Protein 4BXL (pdb70)

InterPro domains:
  IPR001058 Synuclein [PF01387] (1-130)
  IPR001058 Synuclein [PR01211] (2-14)
  IPR001058 Synuclein [PR01211] (14-28)
  IPR001058 Synuclein [PR01211] (29-48)
  IPR001058 Synuclein [PR01211] (49-72)
  IPR001058 Synuclein [PR01211] (84-99)
  IPR001058 Synuclein [PTHR13820] (1-130)
  IPR002460 Alpha-synuclein [PR01212] (71-80)
  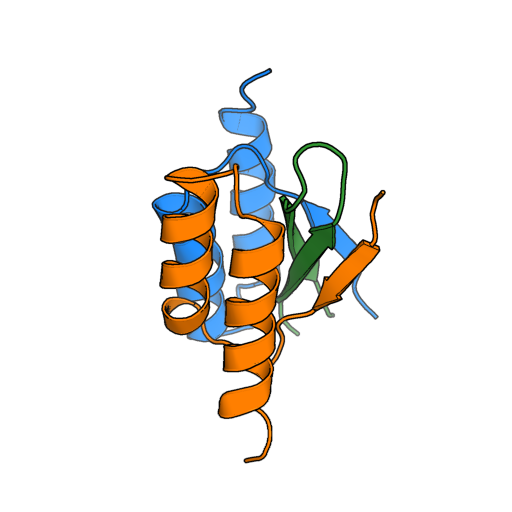IPR002460 Alpha-synuclein [PR01212] (92-102)
  IPR002460 Alpha-synuclein [PR01212] (103-117)
  IPR002460 Alpha-synuclein [PR01212] (118-133)

CATH classification: 1.20.5.420

B-factor: mean 0.59, std 0.69, range [0.05, 4.98]

Sequence (114 aa):
DGEIFYLPNLNPDQLCAFFHSVHDDPSQSANLLAEAKKLNDAQAPKDGEIFYLPNLNPDQLCAFFHSVHDDPSQSANLLAEAKKLNDAQAPKEGVLYVGSKTKEGVVHGVATVADGEIFYLPNLNPDQLCAFFHSVHDDPSQSANLLAEAKKLNDAQAPKDGEIFYLPNLNPDQLCAFFHSVHDDPSQSANLLAEAKKLNDAQAPKEGVLYVGSKTKEGVVHGVATVADGEIFYLPNLNPDQLCAFFHSVHDDPSQSANLLAEAKKLNDAQAPKDGEIFYLPNLNPDQLCAFFHSVHDDPSQSANLLAEAKKLNDAQAPKEGVLYVGSKTKEGVVHGVATVADGEIFYLPNLNPDQLCAFFHSVHDDPSQSANLLAEAKKLNDAQAPKDGEIFYLPNLNPDQLCAFFHSVHDDPSQSANLLAEAKKLNDAQAPKEGVLYVGSKTKEGVVHGVATVADGEIFYLPNLNPDQLCAFFHSVHDDPSQSANLLAEAKKLNDAQAPKDGEIFYLPNLNPDQLCAFFHSVHDDPSQSANLLAEAKKLNDAQAPKEGVLYVGSKTKEGVVHGVATVADGEIFYLPNLNPDQLCAFFHSVHDDPSQSANLLAEAKKLNDAQAPKDGEIFYLPNLNPDQLCAFFHSVHDDPSQSANLLAEAKKLNDAQAPKEGVLYVGSKTKEGVVHGVATVADGEIFYLPNLNPDQLCAFFHSVHDDPSQSANLLAEAKKLNDAQAPKDGEIFYLPNLNPDQLCAFFHSVHDDPSQSANLLAEAKKLNDAQAPKEGVLYVGSKTKEGVVHGVATVADGEIFYLPNLNPDQLCAFFHSVHDDPSQSANLLAEAKKLNDAQAPKDGEIFYLPNLNPDQLCAFFHSVHDDPSQSANLLAEAKKLNDAQAPKEGVLYVGSKTKEGVVHGVATVADGEIFYLPNLNPDQLCAFFHSVHDDPSQSANLLAEAKKLNDAQAPKDGEIFYLPNLNPDQLCAFFHSVHDDPSQSANLLAEAKKLNDAQAPKEGVLYVGSKTKEGVVHGVATVADGEIFYLPNLNPDQLCAFFHSVHDDPSQSANLLAEAKKLNDAQAPKDGEIFYLPNLNPDQLCAFFHSVHDDPSQSANLLAEAKKLNDAQAPKEGVLYVGSKTKEGVVHGVATVA

Nearest PDB structures (foldseek):
  4bxl-assembly1_B  TM=1.013E+00  e=5.419E-06  synthetic construct
  4bxl-assembly1_A  TM=8.902E-01  e=2.696E-05  synthetic construct
  5k5g-assembly1_B  TM=8.608E-01  e=3.066E-05  synthetic construct
  2otk-assembly1_E  TM=9.194E-01  e=3.995E-04  unclassified
  1edi-assembly1_A  TM=8.853E-01  e=1.199E-02  Staphylococcus aureus

Structure (mmCIF, N/CA/C/O backbone):
data_4BXL
#
_entry.id   4BXL
#
_cell.length_a   1.000
_cell.length_b   1.000
_cell.length_c   1.000
_cell.angle_alpha   90.00
_cell.angle_beta   90.00
_cell.angle_gamma   90.00
#
_symmetry.space_group_name_H-M   'P 1'
#
loop_
_entity.id
_entity.type
_entity.pdbx_description
1 polymer AS69
2 polymer 'ALPHA SYNUCLEIN'
#
loop_
_atom_site.group_PDB
_atom_site.id
_atom_site.type_symbol
_atom_site.label_atom_id
_atom_site.label_alt_id
_atom_site.label_comp_id
_atom_site.label_asym_id
_atom_site.label_entity_id
_atom_site.label_seq_id
_atom_site.pdbx_PDB_ins_code
_atom_site.Cartn_x
_atom_site.Cartn_y
_atom_site.Cartn_z
_atom_site.occupancy
_atom_site.B_iso_or_equiv
_atom_site.auth_seq_id
_atom_site.auth_comp_id
_atom_site.auth_asym_id
_atom_site.auth_atom_id
_atom_site.pdbx_PDB_model_num
ATOM 1 N N . ASP A 1 1 ? -9.072 -5.695 -14.628 1.00 2.62 13 ASP A N 1
ATOM 2 C CA . ASP A 1 1 ? -8.861 -6.335 -13.310 1.00 1.91 13 ASP A CA 1
ATOM 3 C C . ASP A 1 1 ? -8.310 -5.319 -12.317 1.00 1.47 13 ASP A C 1
ATOM 4 O O . ASP A 1 1 ? -7.097 -5.236 -12.100 1.00 2.03 13 ASP A O 1
ATOM 15 N N . GLY A 1 2 ? -9.210 -4.544 -11.720 1.00 0.76 14 GLY A N 1
ATOM 16 C CA . GLY A 1 2 ? -8.834 -3.501 -10.807 1.00 0.80 14 GLY A CA 1
ATOM 17 C C . GLY A 1 2 ? -8.071 -2.356 -11.407 1.00 0.66 14 GLY A C 1
ATOM 18 O O . GLY A 1 2 ? -7.369 -2.475 -12.414 1.00 0.96 14 GLY A O 1
ATOM 22 N N . GLU A 1 3 ? -8.263 -1.239 -10.768 1.00 0.31 15 GLU A N 1
ATOM 23 C CA . GLU A 1 3 ? -7.536 -0.033 -11.019 1.00 0.18 15 GLU A CA 1
ATOM 24 C C . GLU A 1 3 ? -6.809 0.392 -9.776 1.00 0.13 15 GLU A C 1
ATOM 25 O O . GLU A 1 3 ? -6.969 -0.189 -8.715 1.00 0.17 15 GLU A O 1
ATOM 37 N N . ILE A 1 4 ? -6.054 1.438 -9.920 1.00 0.12 16 ILE A N 1
ATOM 38 C CA . ILE A 1 4 ? -5.224 1.933 -8.839 1.00 0.11 16 ILE A CA 1
ATOM 39 C C . ILE A 1 4 ? -5.700 3.279 -8.320 1.00 0.10 16 ILE A C 1
ATOM 40 O O . ILE A 1 4 ? -6.161 4.139 -9.076 1.00 0.14 16 ILE A O 1
ATOM 56 N N . PHE A 1 5 ? -5.562 3.439 -7.018 1.00 0.09 17 PHE A N 1
ATOM 57 C CA . PHE A 1 5 ? -5.860 4.679 -6.332 1.00 0.09 17 PHE A CA 1
ATOM 58 C C . PHE A 1 5 ? -4.784 4.940 -5.288 1.00 0.07 17 PHE A C 1
ATOM 59 O O . PHE A 1 5 ? -4.692 4.220 -4.306 1.00 0.07 17 PHE A O 1
ATOM 76 N N . TYR A 1 6 ? -3.945 5.936 -5.517 1.00 0.07 18 TYR A N 1
ATOM 77 C CA . TYR A 1 6 ? -2.849 6.221 -4.599 1.00 0.06 18 TYR A CA 1
ATOM 78 C C . TYR A 1 6 ? -3.301 7.117 -3.458 1.00 0.07 18 TYR A C 1
ATOM 79 O O . TYR A 1 6 ? -4.078 8.051 -3.661 1.00 0.09 18 TYR A O 1
ATOM 97 N N . LEU A 1 7 ? -2.809 6.834 -2.257 1.00 0.07 19 LEU A N 1
ATOM 98 C CA . LEU A 1 7 ? -3.114 7.649 -1.093 1.00 0.08 19 LEU A CA 1
ATOM 99 C C . LEU A 1 7 ? -1.816 8.131 -0.460 1.00 0.11 19 LEU A C 1
ATOM 100 O O . LEU A 1 7 ? -1.461 7.705 0.633 1.00 0.12 19 LEU A O 1
ATOM 116 N N . PRO A 1 8 ? -1.101 9.051 -1.116 1.00 0.13 20 PRO A N 1
ATOM 117 C CA . PRO A 1 8 ? 0.196 9.522 -0.628 1.00 0.16 20 PRO A CA 1
ATOM 118 C C . PRO A 1 8 ? 0.048 10.530 0.496 1.00 0.22 20 PRO A C 1
ATOM 119 O O . PRO A 1 8 ? 1.025 11.108 0.968 1.00 0.28 20 PRO A O 1
ATOM 130 N N . ASN A 1 9 ? -1.182 10.730 0.919 1.00 0.22 21 ASN A N 1
ATOM 131 C CA . ASN A 1 9 ? -1.490 11.759 1.891 1.00 0.27 21 ASN A CA 1
ATOM 132 C C . ASN A 1 9 ? -1.615 11.150 3.260 1.00 0.25 21 ASN A C 1
ATOM 133 O O . ASN A 1 9 ? -1.295 11.764 4.274 1.00 0.31 21 ASN A O 1
ATOM 144 N N . LEU A 1 10 ? -2.039 9.910 3.258 1.00 0.18 22 LEU A N 1
ATOM 145 C CA . LEU A 1 10 ? -2.399 9.213 4.473 1.00 0.17 22 LEU A CA 1
ATOM 146 C C . LEU A 1 10 ? -1.135 8.694 5.144 1.00 0.20 22 LEU A C 1
ATOM 147 O O . LEU A 1 10 ? -0.271 8.121 4.483 1.00 0.35 22 LEU A O 1
ATOM 163 N N . ASN A 1 11 ? -0.992 8.942 6.438 1.00 0.17 23 ASN A N 1
ATOM 164 C CA . ASN A 1 11 ? 0.202 8.515 7.155 1.00 0.20 23 ASN A CA 1
ATOM 165 C C . ASN A 1 11 ? 0.191 7.002 7.318 1.00 0.24 23 ASN A C 1
ATOM 166 O O . ASN A 1 11 ? -0.857 6.381 7.140 1.00 0.34 23 ASN A O 1
ATOM 177 N N . PRO A 1 12 ? 1.346 6.385 7.613 1.00 0.22 24 PRO A N 1
ATOM 178 C CA . PRO A 1 12 ? 1.460 4.929 7.770 1.00 0.23 24 PRO A CA 1
ATOM 179 C C . PRO A 1 12 ? 0.306 4.300 8.552 1.00 0.23 24 PRO A C 1
ATOM 180 O O . PRO A 1 12 ? -0.184 3.233 8.186 1.00 0.23 24 PRO A O 1
ATOM 191 N N . ASP A 1 13 ? -0.152 4.981 9.598 1.00 0.22 25 ASP A N 1
ATOM 192 C CA . ASP A 1 13 ? -1.195 4.432 10.457 1.00 0.23 25 ASP A CA 1
ATOM 193 C C . ASP A 1 13 ? -2.515 4.364 9.704 1.00 0.24 25 ASP A C 1
ATOM 194 O O . ASP A 1 13 ? -3.195 3.341 9.717 1.00 0.27 25 ASP A O 1
ATOM 203 N N . GLN A 1 14 ? -2.854 5.457 9.033 1.00 0.23 26 GLN A N 1
ATOM 204 C CA . GLN A 1 14 ? -4.047 5.523 8.194 1.00 0.25 26 GLN A CA 1
ATOM 205 C C . GLN A 1 14 ? -3.940 4.523 7.057 1.00 0.25 26 GLN A C 1
ATOM 206 O O . GLN A 1 14 ? -4.837 3.717 6.821 1.00 0.26 26 GLN A O 1
ATOM 220 N N . LEU A 1 15 ? -2.821 4.612 6.357 1.00 0.24 27 LEU A N 1
ATOM 221 C CA . LEU A 1 15 ? -2.540 3.776 5.198 1.00 0.25 27 LEU A CA 1
ATOM 222 C C . LEU A 1 15 ? -2.638 2.290 5.547 1.00 0.23 27 LEU A C 1
ATOM 223 O O . LEU A 1 15 ? -3.300 1.522 4.847 1.00 0.25 27 LEU A O 1
ATOM 239 N N . CYS A 1 16 ? -2.000 1.895 6.639 1.00 0.21 28 CYS A N 1
ATOM 240 C CA . CYS A 1 16 ? -2.049 0.510 7.096 1.00 0.22 28 CYS A CA 1
ATOM 241 C C . CYS A 1 16 ? -3.461 0.139 7.544 1.00 0.21 28 CYS A C 1
ATOM 242 O O . CYS A 1 16 ? -3.907 -0.997 7.357 1.00 0.22 28 CYS A O 1
ATOM 249 N N . ALA A 1 17 ? -4.171 1.110 8.111 1.00 0.21 29 ALA A N 1
ATOM 250 C CA . ALA A 1 17 ? -5.513 0.879 8.632 1.00 0.22 29 ALA A CA 1
ATOM 251 C C . ALA A 1 17 ? -6.486 0.517 7.524 1.00 0.17 29 ALA A C 1
ATOM 252 O O . ALA A 1 17 ? -7.422 -0.254 7.747 1.00 0.18 29 ALA A O 1
ATOM 259 N N . PHE A 1 18 ? -6.265 1.066 6.330 1.00 0.13 30 PHE A N 1
ATOM 260 C CA . PHE A 1 18 ? -7.154 0.802 5.209 1.00 0.10 30 PHE A CA 1
ATOM 261 C C . PHE A 1 18 ? -7.235 -0.696 4.933 1.00 0.09 30 PHE A C 1
ATOM 262 O O . PHE A 1 18 ? -8.309 -1.282 5.039 1.00 0.09 30 PHE A O 1
ATOM 279 N N . PHE A 1 19 ? -6.100 -1.336 4.682 1.00 0.10 31 PHE A N 1
ATOM 280 C CA . PHE A 1 19 ? -6.118 -2.740 4.289 1.00 0.10 31 PHE A CA 1
ATOM 281 C C . PHE A 1 19 ? -6.388 -3.631 5.490 1.00 0.11 31 PHE A C 1
ATOM 282 O O . PHE A 1 19 ? -6.771 -4.781 5.335 1.00 0.12 31 PHE A O 1
ATOM 299 N N . HIS A 1 20 ? -6.164 -3.107 6.686 1.00 0.11 32 HIS A N 1
ATOM 300 C CA . HIS A 1 20 ? -6.353 -3.890 7.905 1.00 0.12 32 HIS A CA 1
ATOM 301 C C . HIS A 1 20 ? -7.803 -4.354 8.017 1.00 0.12 32 HIS A C 1
ATOM 302 O O . HIS A 1 20 ? -8.074 -5.491 8.402 1.00 0.15 32 HIS A O 1
ATOM 317 N N . SER A 1 21 ? -8.721 -3.465 7.676 1.00 0.11 33 SER A N 1
ATOM 318 C CA . SER A 1 21 ? -10.140 -3.784 7.672 1.00 0.13 33 SER A CA 1
ATOM 319 C C . SER A 1 21 ? -10.460 -4.638 6.456 1.00 0.12 33 SER A C 1
ATOM 320 O O . SER A 1 21 ? -11.217 -5.605 6.522 1.00 0.14 33 SER A O 1
ATOM 328 N N . VAL A 1 22 ? -9.845 -4.254 5.351 1.00 0.10 34 VAL A N 1
ATOM 329 C CA . VAL A 1 22 ? -10.030 -4.913 4.070 1.00 0.11 34 VAL A CA 1
ATOM 330 C C . VAL A 1 22 ? -9.630 -6.374 4.114 1.00 0.13 34 VAL A C 1
ATOM 331 O O . VAL A 1 22 ? -10.392 -7.249 3.741 1.00 0.15 34 VAL A O 1
ATOM 344 N N . HIS A 1 23 ? -8.421 -6.622 4.552 1.00 0.14 35 HIS A N 1
ATOM 345 C CA . HIS A 1 23 ? -7.846 -7.957 4.487 1.00 0.17 35 HIS A CA 1
ATOM 346 C C . HIS A 1 23 ? -8.580 -8.913 5.417 1.00 0.18 35 HIS A C 1
ATOM 347 O O . HIS A 1 23 ? -8.633 -10.118 5.170 1.00 0.21 35 HIS A O 1
ATOM 362 N N . ASP A 1 24 ? -9.135 -8.365 6.486 1.00 0.17 36 ASP A N 1
ATOM 363 C CA . ASP A 1 24 ? -9.963 -9.134 7.408 1.00 0.18 36 ASP A CA 1
ATOM 364 C C . ASP A 1 24 ? -11.211 -9.665 6.701 1.00 0.19 36 ASP A C 1
ATOM 365 O O . ASP A 1 24 ? -11.742 -10.723 7.047 1.00 0.21 36 ASP A O 1
ATOM 374 N N . ASP A 1 25 ? -11.629 -8.946 5.671 1.00 0.19 37 ASP A N 1
ATOM 375 C CA . ASP A 1 25 ? -12.881 -9.230 4.970 1.00 0.24 37 ASP A CA 1
ATOM 376 C C . ASP A 1 25 ? -12.931 -8.410 3.688 1.00 0.23 37 ASP A C 1
ATOM 377 O O . ASP A 1 25 ? -13.451 -7.295 3.665 1.00 0.25 37 ASP A O 1
ATOM 386 N N . PRO A 1 26 ? -12.361 -8.948 2.601 1.00 0.23 38 PRO A N 1
ATOM 387 C CA . PRO A 1 26 ? -12.160 -8.216 1.339 1.00 0.25 38 PRO A CA 1
ATOM 388 C C . PRO A 1 26 ? -13.453 -7.757 0.658 1.00 0.29 38 PRO A C 1
ATOM 389 O O . PRO A 1 26 ? -13.413 -7.185 -0.429 1.00 0.34 38 PRO A O 1
ATOM 400 N N . SER A 1 27 ? -14.591 -8.001 1.289 1.00 0.28 39 SER A N 1
ATOM 401 C CA . SER A 1 27 ? -15.867 -7.560 0.748 1.00 0.33 39 SER A CA 1
ATOM 402 C C . SER A 1 27 ? -16.039 -6.046 0.912 1.00 0.36 39 SER A C 1
ATOM 403 O O . SER A 1 27 ? -16.642 -5.384 0.067 1.00 0.59 39 SER A O 1
ATOM 411 N N . GLN A 1 28 ? -15.481 -5.492 1.988 1.00 0.22 40 GLN A N 1
ATOM 412 C CA . GLN A 1 28 ? -15.652 -4.073 2.287 1.00 0.21 40 GLN A CA 1
ATOM 413 C C . GLN A 1 28 ? -14.547 -3.237 1.667 1.00 0.16 40 GLN A C 1
ATOM 414 O O . GLN A 1 28 ? -14.553 -2.020 1.763 1.00 0.16 40 GLN A O 1
ATOM 428 N N . SER A 1 29 ? -13.608 -3.921 1.052 1.00 0.15 41 SER A N 1
ATOM 429 C CA . SER A 1 29 ? -12.490 -3.329 0.343 1.00 0.13 41 SER A CA 1
ATOM 430 C C . SER A 1 29 ? -12.885 -2.094 -0.467 1.00 0.11 41 SER A C 1
ATOM 431 O O . SER A 1 29 ? -12.314 -1.031 -0.271 1.00 0.11 41 SER A O 1
ATOM 439 N N . ALA A 1 30 ? -13.862 -2.237 -1.362 1.00 0.13 42 ALA A N 1
ATOM 440 C CA . ALA A 1 30 ? -14.329 -1.121 -2.189 1.00 0.13 42 ALA A CA 1
ATOM 441 C C . ALA A 1 30 ? -14.762 0.065 -1.330 1.00 0.12 42 ALA A C 1
ATOM 442 O O . ALA A 1 30 ? -14.489 1.221 -1.652 1.00 0.12 42 ALA A O 1
ATOM 449 N N . ASN A 1 31 ? -15.421 -0.245 -0.226 1.00 0.12 43 ASN A N 1
ATOM 450 C CA . ASN A 1 31 ? -15.892 0.764 0.721 1.00 0.13 43 ASN A CA 1
ATOM 451 C C . ASN A 1 31 ? -14.712 1.397 1.422 1.00 0.10 43 ASN A C 1
ATOM 452 O O . ASN A 1 31 ? -14.661 2.603 1.650 1.00 0.11 43 ASN A O 1
ATOM 463 N N . LEU A 1 32 ? -13.774 0.546 1.762 1.00 0.09 44 LEU A N 1
ATOM 464 C CA . LEU A 1 32 ? -12.633 0.919 2.561 1.00 0.08 44 LEU A CA 1
ATOM 465 C C . LEU A 1 32 ? -11.704 1.796 1.757 1.00 0.07 44 LEU A C 1
ATOM 466 O O . LEU A 1 32 ? -11.224 2.836 2.204 1.00 0.08 44 LEU A O 1
ATOM 482 N N . LEU A 1 33 ? -11.481 1.327 0.553 1.00 0.07 45 LEU A N 1
ATOM 483 C CA . LEU A 1 33 ? -10.716 2.004 -0.467 1.00 0.07 45 LEU A CA 1
ATOM 484 C C . LEU A 1 33 ? -11.305 3.400 -0.673 1.00 0.07 45 LEU A C 1
ATOM 485 O O . LEU A 1 33 ? -10.586 4.385 -0.758 1.00 0.08 45 LEU A O 1
ATOM 501 N N . ALA A 1 34 ? -12.626 3.459 -0.728 1.00 0.08 46 ALA A N 1
ATOM 502 C CA . ALA A 1 34 ? -13.356 4.715 -0.809 1.00 0.09 46 ALA A CA 1
ATOM 503 C C . ALA A 1 34 ? -12.980 5.678 0.312 1.00 0.09 46 ALA A C 1
ATOM 504 O O . ALA A 1 34 ? -12.663 6.822 0.048 1.00 0.11 46 ALA A O 1
ATOM 511 N N . GLU A 1 35 ? -13.016 5.206 1.555 1.00 0.09 47 GLU A N 1
ATOM 512 C CA . GLU A 1 35 ? -12.687 6.011 2.716 1.00 0.10 47 GLU A CA 1
ATOM 513 C C . GLU A 1 35 ? -11.221 6.378 2.678 1.00 0.09 47 GLU A C 1
ATOM 514 O O . GLU A 1 35 ? -10.821 7.397 3.208 1.00 0.09 47 GLU A O 1
ATOM 526 N N . ALA A 1 36 ? -10.433 5.529 2.038 1.00 0.08 48 ALA A N 1
ATOM 527 C CA . ALA A 1 36 ? -9.032 5.813 1.790 1.00 0.08 48 ALA A CA 1
ATOM 528 C C . ALA A 1 36 ? -8.905 6.960 0.790 1.00 0.08 48 ALA A C 1
ATOM 529 O O . ALA A 1 36 ? -8.129 7.892 0.991 1.00 0.08 48 ALA A O 1
ATOM 536 N N . LYS A 1 37 ? -9.715 6.896 -0.263 1.00 0.08 49 LYS A N 1
ATOM 537 C CA . LYS A 1 37 ? -9.740 7.913 -1.312 1.00 0.09 49 LYS A CA 1
ATOM 538 C C . LYS A 1 37 ? -10.258 9.201 -0.716 1.00 0.10 49 LYS A C 1
ATOM 539 O O . LYS A 1 37 ? -9.698 10.281 -0.877 1.00 0.13 49 LYS A O 1
ATOM 558 N N . LYS A 1 38 ? -11.346 9.020 -0.016 1.00 0.11 50 LYS A N 1
ATOM 559 C CA . LYS A 1 38 ? -12.053 10.051 0.687 1.00 0.12 50 LYS A CA 1
ATOM 560 C C . LYS A 1 38 ? -11.170 10.703 1.741 1.00 0.12 50 LYS A C 1
ATOM 561 O O . LYS A 1 38 ? -11.194 11.913 1.910 1.00 0.15 50 LYS A O 1
ATOM 580 N N . LEU A 1 39 ? -10.401 9.888 2.438 1.00 0.11 51 LEU A N 1
ATOM 581 C CA . LEU A 1 39 ? -9.411 10.370 3.393 1.00 0.12 51 LEU A CA 1
ATOM 582 C C . LEU A 1 39 ? -8.329 11.155 2.701 1.00 0.12 51 LEU A C 1
ATOM 583 O O . LEU A 1 39 ? -7.989 12.269 3.094 1.00 0.13 51 LEU A O 1
ATOM 599 N N . ASN A 1 40 ? -7.779 10.531 1.681 1.00 0.11 52 ASN A N 1
ATOM 600 C CA . ASN A 1 40 ? -6.773 11.146 0.825 1.00 0.11 52 ASN A CA 1
ATOM 601 C C . ASN A 1 40 ? -7.246 12.515 0.384 1.00 0.13 52 ASN A C 1
ATOM 602 O O . ASN A 1 40 ? -6.478 13.458 0.329 1.00 0.15 52 ASN A O 1
ATOM 613 N N . ASP A 1 41 ? -8.528 12.587 0.119 1.00 0.14 53 ASP A N 1
ATOM 614 C CA . ASP A 1 41 ? -9.191 13.803 -0.321 1.00 0.17 53 ASP A CA 1
ATOM 615 C C . ASP A 1 41 ? -9.449 14.728 0.856 1.00 0.19 53 ASP A C 1
ATOM 616 O O . ASP A 1 41 ? -9.329 15.947 0.748 1.00 0.22 53 ASP A O 1
ATOM 625 N N . ALA A 1 42 ? -9.783 14.120 1.982 1.00 0.18 54 ALA A N 1
ATOM 626 C CA . ALA A 1 42 ? -10.205 14.839 3.164 1.00 0.21 54 ALA A CA 1
ATOM 627 C C . ALA A 1 42 ? -9.082 15.675 3.709 1.00 0.24 54 ALA A C 1
ATOM 628 O O . ALA A 1 42 ? -9.266 16.832 4.086 1.00 0.28 54 ALA A O 1
ATOM 635 N N . GLN A 1 43 ? -7.907 15.085 3.740 1.00 0.22 55 GLN A N 1
ATOM 636 C CA . GLN A 1 43 ? -6.777 15.766 4.344 1.00 0.25 55 GLN A CA 1
ATOM 637 C C . GLN A 1 43 ? -5.797 16.298 3.305 1.00 0.25 55 GLN A C 1
ATOM 638 O O . GLN A 1 43 ? -5.118 17.292 3.569 1.00 0.28 55 GLN A O 1
ATOM 652 N N . ALA A 1 44 ? -5.789 15.655 2.127 1.00 0.24 56 ALA A N 1
ATOM 653 C CA . ALA A 1 44 ? -4.879 15.944 0.997 1.00 0.25 56 ALA A CA 1
ATOM 654 C C . ALA A 1 44 ? -3.909 17.111 1.209 1.00 0.31 56 ALA A C 1
ATOM 655 O O . ALA A 1 44 ? -4.106 18.204 0.677 1.00 0.35 56 ALA A O 1
ATOM 662 N N . PRO A 1 45 ? -2.846 16.884 1.995 1.00 0.35 57 PRO A N 1
ATOM 663 C CA . PRO A 1 45 ? -1.759 17.847 2.163 1.00 0.42 57 PRO A CA 1
ATOM 664 C C . PRO A 1 45 ? -1.000 18.072 0.860 1.00 0.58 57 PRO A C 1
ATOM 665 O O . PRO A 1 45 ? -0.476 17.129 0.262 1.00 0.80 57 PRO A O 1
ATOM 676 N N . LYS A 1 46 ? -0.963 19.314 0.413 1.00 0.81 58 LYS A N 1
ATOM 677 C CA . LYS A 1 46 ? -0.227 19.666 -0.786 1.00 1.03 58 LYS A CA 1
ATOM 678 C C . LYS A 1 46 ? 1.166 20.144 -0.405 1.00 1.48 58 LYS A C 1
ATOM 679 O O . LYS A 1 46 ? 1.299 21.313 0.007 1.00 1.97 58 LYS A O 1
ATOM 699 N N . ASP B 1 1 ? 11.056 6.674 -13.005 1.00 1.37 13 ASP B N 1
ATOM 700 C CA . ASP B 1 1 ? 9.924 7.233 -12.234 1.00 0.51 13 ASP B CA 1
ATOM 701 C C . ASP B 1 1 ? 8.666 6.413 -12.476 1.00 0.38 13 ASP B C 1
ATOM 702 O O . ASP B 1 1 ? 8.485 5.856 -13.560 1.00 0.51 13 ASP B O 1
ATOM 713 N N . GLY B 1 2 ? 7.808 6.332 -11.463 1.00 0.21 14 GLY B N 1
ATOM 714 C CA . GLY B 1 2 ? 6.562 5.599 -11.584 1.00 0.21 14 GLY B CA 1
ATOM 715 C C . GLY B 1 2 ? 6.752 4.136 -11.934 1.00 0.19 14 GLY B C 1
ATOM 716 O O . GLY B 1 2 ? 6.099 3.622 -12.842 1.00 0.28 14 GLY B O 1
ATOM 720 N N . GLU B 1 3 ? 7.651 3.458 -11.232 1.00 0.15 15 GLU B N 1
ATOM 721 C CA . GLU B 1 3 ? 7.814 2.025 -11.428 1.00 0.15 15 GLU B CA 1
ATOM 722 C C . GLU B 1 3 ? 6.911 1.293 -10.449 1.00 0.14 15 GLU B C 1
ATOM 723 O O . GLU B 1 3 ? 7.265 1.117 -9.286 1.00 0.22 15 GLU B O 1
ATOM 735 N N . ILE B 1 4 ? 5.744 0.880 -10.913 1.00 0.12 16 ILE B N 1
ATOM 736 C CA . ILE B 1 4 ? 4.756 0.271 -10.038 1.00 0.11 16 ILE B CA 1
ATOM 737 C C . ILE B 1 4 ? 5.221 -1.086 -9.525 1.00 0.12 16 ILE B C 1
ATOM 738 O O . ILE B 1 4 ? 5.842 -1.866 -10.251 1.00 0.16 16 ILE B O 1
ATOM 754 N N . PHE B 1 5 ? 4.909 -1.346 -8.265 1.00 0.11 17 PHE B N 1
ATOM 755 C CA . PHE B 1 5 ? 5.230 -2.602 -7.621 1.00 0.11 17 PHE B CA 1
ATOM 756 C C . PHE B 1 5 ? 4.057 -3.069 -6.768 1.00 0.11 17 PHE B C 1
ATOM 757 O O . PHE B 1 5 ? 3.465 -2.283 -6.034 1.00 0.11 17 PHE B O 1
ATOM 774 N N . TYR B 1 6 ? 3.707 -4.344 -6.884 1.00 0.11 18 TYR B N 1
ATOM 775 C CA . TYR B 1 6 ? 2.549 -4.876 -6.186 1.00 0.10 18 TYR B CA 1
ATOM 776 C C . TYR B 1 6 ? 2.969 -5.713 -4.995 1.00 0.09 18 TYR B C 1
ATOM 777 O O . TYR B 1 6 ? 3.933 -6.478 -5.063 1.00 0.09 18 TYR B O 1
ATOM 795 N N . LEU B 1 7 ? 2.237 -5.555 -3.905 1.00 0.13 19 LEU B N 1
ATOM 796 C CA . LEU B 1 7 ? 2.494 -6.294 -2.679 1.00 0.13 19 LEU B CA 1
ATOM 797 C C . LEU B 1 7 ? 1.239 -7.081 -2.283 1.00 0.21 19 LEU B C 1
ATOM 798 O O . LEU B 1 7 ? 0.636 -6.828 -1.239 1.00 0.25 19 LEU B O 1
ATOM 814 N N . PRO B 1 8 ? 0.824 -8.050 -3.125 1.00 0.23 20 PRO B N 1
ATOM 815 C CA . PRO B 1 8 ? -0.431 -8.802 -2.935 1.00 0.29 20 PRO B CA 1
ATOM 816 C C . PRO B 1 8 ? -0.371 -9.794 -1.791 1.00 0.29 20 PRO B C 1
ATOM 817 O O . PRO B 1 8 ? -1.375 -10.085 -1.144 1.00 0.33 20 PRO B O 1
ATOM 828 N N . ASN B 1 9 ? 0.813 -10.301 -1.552 1.00 0.27 21 ASN B N 1
ATOM 829 C CA . ASN B 1 9 ? 0.998 -11.391 -0.627 1.00 0.28 21 ASN B CA 1
ATOM 830 C C . ASN B 1 9 ? 1.285 -10.870 0.773 1.00 0.24 21 ASN B C 1
ATOM 831 O O . ASN B 1 9 ? 1.166 -11.598 1.761 1.00 0.28 21 ASN B O 1
ATOM 842 N N . LEU B 1 10 ? 1.631 -9.597 0.864 1.00 0.19 22 LEU B N 1
ATOM 843 C CA . LEU B 1 10 ? 1.822 -8.969 2.151 1.00 0.16 22 LEU B CA 1
ATOM 844 C C . LEU B 1 10 ? 0.515 -8.556 2.764 1.00 0.20 22 LEU B C 1
ATOM 845 O O . LEU B 1 10 ? -0.408 -8.107 2.086 1.00 0.26 22 LEU B O 1
ATOM 861 N N . ASN B 1 11 ? 0.457 -8.721 4.062 1.00 0.21 23 ASN B N 1
ATOM 862 C CA . ASN B 1 11 ? -0.730 -8.393 4.818 1.00 0.26 23 ASN B CA 1
ATOM 863 C C . ASN B 1 11 ? -0.535 -7.018 5.414 1.00 0.20 23 ASN B C 1
ATOM 864 O O . ASN B 1 11 ? 0.600 -6.540 5.451 1.00 0.15 23 ASN B O 1
ATOM 875 N N . PRO B 1 12 ? -1.616 -6.350 5.841 1.00 0.25 24 PRO B N 1
ATOM 876 C CA . PRO B 1 12 ? -1.546 -5.018 6.442 1.00 0.22 24 PRO B CA 1
ATOM 877 C C . PRO B 1 12 ? -0.344 -4.851 7.365 1.00 0.18 24 PRO B C 1
ATOM 878 O O . PRO B 1 12 ? 0.386 -3.869 7.272 1.00 0.19 24 PRO B O 1
ATOM 889 N N . ASP B 1 13 ? -0.106 -5.856 8.200 1.00 0.20 25 ASP B N 1
ATOM 890 C CA . ASP B 1 13 ? 0.934 -5.775 9.224 1.00 0.24 25 ASP B CA 1
ATOM 891 C C . ASP B 1 13 ? 2.322 -5.895 8.605 1.00 0.23 25 ASP B C 1
ATOM 892 O O . ASP B 1 13 ? 3.278 -5.271 9.070 1.00 0.28 25 ASP B O 1
ATOM 901 N N . GLN B 1 14 ? 2.423 -6.683 7.544 1.00 0.19 26 GLN B N 1
ATOM 902 C CA . GLN B 1 14 ? 3.671 -6.855 6.831 1.00 0.20 26 GLN B CA 1
ATOM 903 C C . GLN B 1 14 ? 4.075 -5.530 6.200 1.00 0.20 26 GLN B C 1
ATOM 904 O O . GLN B 1 14 ? 5.204 -5.063 6.336 1.00 0.24 26 GLN B O 1
ATOM 918 N N . LEU B 1 15 ? 3.111 -4.941 5.524 1.00 0.16 27 LEU B N 1
ATOM 919 C CA . LEU B 1 15 ? 3.249 -3.631 4.898 1.00 0.17 27 LEU B CA 1
ATOM 920 C C . LEU B 1 15 ? 3.493 -2.516 5.929 1.00 0.19 27 LEU B C 1
ATOM 921 O O . LEU B 1 15 ? 4.130 -1.514 5.610 1.00 0.21 27 LEU B O 1
ATOM 937 N N . CYS B 1 16 ? 2.990 -2.694 7.159 1.00 0.20 28 CYS B N 1
ATOM 938 C CA . CYS B 1 16 ? 3.100 -1.668 8.214 1.00 0.23 28 CYS B CA 1
ATOM 939 C C . CYS B 1 16 ? 4.532 -1.166 8.388 1.00 0.23 28 CYS B C 1
ATOM 940 O O . CYS B 1 16 ? 4.773 0.042 8.461 1.00 0.28 28 CYS B O 1
ATOM 947 N N . ALA B 1 17 ? 5.479 -2.094 8.443 1.00 0.22 29 ALA B N 1
ATOM 948 C CA . ALA B 1 17 ? 6.877 -1.749 8.655 1.00 0.24 29 ALA B CA 1
ATOM 949 C C . ALA B 1 17 ? 7.423 -0.929 7.499 1.00 0.21 29 ALA B C 1
ATOM 950 O O . ALA B 1 17 ? 8.220 -0.010 7.693 1.00 0.25 29 ALA B O 1
ATOM 957 N N . PHE B 1 18 ? 6.986 -1.279 6.298 1.00 0.18 30 PHE B N 1
ATOM 958 C CA . PHE B 1 18 ? 7.428 -0.606 5.094 1.00 0.17 30 PHE B CA 1
ATOM 959 C C . PHE B 1 18 ? 7.144 0.890 5.169 1.00 0.21 30 PHE B C 1
ATOM 960 O O . PHE B 1 18 ? 8.075 1.682 5.139 1.00 0.22 30 PHE B O 1
ATOM 977 N N . PHE B 1 19 ? 5.879 1.271 5.365 1.00 0.26 31 PHE B N 1
ATOM 978 C CA . PHE B 1 19 ? 5.526 2.679 5.521 1.00 0.35 31 PHE B CA 1
ATOM 979 C C . PHE B 1 19 ? 6.362 3.313 6.614 1.00 0.37 31 PHE B C 1
ATOM 980 O O . PHE B 1 19 ? 6.814 4.438 6.484 1.00 0.46 31 PHE B O 1
ATOM 997 N N . HIS B 1 20 ? 6.527 2.589 7.712 1.00 0.36 32 HIS B N 1
ATOM 998 C CA . HIS B 1 20 ? 7.188 3.131 8.886 1.00 0.43 32 HIS B CA 1
ATOM 999 C C . HIS B 1 20 ? 8.621 3.519 8.561 1.00 0.40 32 HIS B C 1
ATOM 1000 O O . HIS B 1 20 ? 9.078 4.587 8.947 1.00 0.47 32 HIS B O 1
ATOM 1015 N N . SER B 1 21 ? 9.320 2.666 7.836 1.00 0.33 33 SER B N 1
ATOM 1016 C CA . SER B 1 21 ? 10.674 2.983 7.405 1.00 0.33 33 SER B CA 1
ATOM 1017 C C . SER B 1 21 ? 10.649 4.048 6.311 1.00 0.28 33 SER B C 1
ATOM 1018 O O . SER B 1 21 ? 11.518 4.905 6.239 1.00 0.30 33 SER B O 1
ATOM 1026 N N . VAL B 1 22 ? 9.626 3.974 5.484 1.00 0.22 34 VAL B N 1
ATOM 1027 C CA . VAL B 1 22 ? 9.484 4.802 4.295 1.00 0.20 34 VAL B CA 1
ATOM 1028 C C . VAL B 1 22 ? 9.103 6.242 4.649 1.00 0.26 34 VAL B C 1
ATOM 1029 O O . VAL B 1 22 ? 9.649 7.191 4.090 1.00 0.27 34 VAL B O 1
ATOM 1042 N N . HIS B 1 23 ? 8.167 6.403 5.577 1.00 0.32 35 HIS B N 1
ATOM 1043 C CA . HIS B 1 23 ? 7.704 7.728 5.958 1.00 0.41 35 HIS B CA 1
ATOM 1044 C C . HIS B 1 23 ? 8.679 8.345 6.944 1.00 0.45 35 HIS B C 1
ATOM 1045 O O . HIS B 1 23 ? 8.917 9.552 6.928 1.00 0.51 35 HIS B O 1
ATOM 1060 N N . ASP B 1 24 ? 9.243 7.506 7.801 1.00 0.44 36 ASP B N 1
ATOM 1061 C CA . ASP B 1 24 ? 10.259 7.959 8.736 1.00 0.50 36 ASP B CA 1
ATOM 1062 C C . ASP B 1 24 ? 11.551 8.247 7.994 1.00 0.47 36 ASP B C 1
ATOM 1063 O O . ASP B 1 24 ? 12.265 9.194 8.326 1.00 0.52 36 ASP B O 1
ATOM 1072 N N . ASP B 1 25 ? 11.860 7.445 6.978 1.00 0.39 37 ASP B N 1
ATOM 1073 C CA . ASP B 1 25 ? 13.071 7.698 6.203 1.00 0.40 37 ASP B CA 1
ATOM 1074 C C . ASP B 1 25 ? 12.836 7.534 4.706 1.00 0.32 37 ASP B C 1
ATOM 1075 O O . ASP B 1 25 ? 13.132 6.491 4.124 1.00 0.29 37 ASP B O 1
ATOM 1084 N N . PRO B 1 26 ? 12.309 8.587 4.060 1.00 0.34 38 PRO B N 1
ATOM 1085 C CA . PRO B 1 26 ? 12.098 8.618 2.604 1.00 0.31 38 PRO B CA 1
ATOM 1086 C C . PRO B 1 26 ? 13.400 8.469 1.823 1.00 0.30 38 PRO B C 1
ATOM 1087 O O . PRO B 1 26 ? 13.393 8.150 0.630 1.00 0.36 38 PRO B O 1
ATOM 1098 N N . SER B 1 27 ? 14.515 8.682 2.512 1.00 0.29 39 SER B N 1
ATOM 1099 C CA . SER B 1 27 ? 15.832 8.633 1.901 1.00 0.31 39 SER B CA 1
ATOM 1100 C C . SER B 1 27 ? 16.178 7.230 1.420 1.00 0.26 39 SER B C 1
ATOM 1101 O O . SER B 1 27 ? 17.107 7.044 0.633 1.00 0.31 39 SER B O 1
ATOM 1109 N N . GLN B 1 28 ? 15.432 6.243 1.890 1.00 0.21 40 GLN B N 1
ATOM 1110 C CA . GLN B 1 28 ? 15.682 4.871 1.494 1.00 0.19 40 GLN B CA 1
ATOM 1111 C C . GLN B 1 28 ? 14.462 4.171 0.952 1.00 0.15 40 GLN B C 1
ATOM 1112 O O . GLN B 1 28 ? 14.440 2.955 0.927 1.00 0.14 40 GLN B O 1
ATOM 1126 N N . SER B 1 29 ? 13.446 4.915 0.562 1.00 0.15 41 SER B N 1
ATOM 1127 C CA . SER B 1 29 ? 12.224 4.328 -0.001 1.00 0.14 41 SER B CA 1
ATOM 1128 C C . SER B 1 29 ? 12.520 3.205 -1.015 1.00 0.11 41 SER B C 1
ATOM 1129 O O . SER B 1 29 ? 11.721 2.290 -1.167 1.00 0.10 41 SER B O 1
ATOM 1137 N N . ALA B 1 30 ? 13.666 3.268 -1.698 1.00 0.09 42 ALA B N 1
ATOM 1138 C CA . ALA B 1 30 ? 14.074 2.191 -2.603 1.00 0.08 42 ALA B CA 1
ATOM 1139 C C . ALA B 1 30 ? 14.648 0.987 -1.849 1.00 0.10 42 ALA B C 1
ATOM 1140 O O . ALA B 1 30 ? 14.315 -0.156 -2.150 1.00 0.10 42 ALA B O 1
ATOM 1147 N N . ASN B 1 31 ? 15.516 1.241 -0.874 1.00 0.12 43 ASN B N 1
ATOM 1148 C CA . ASN B 1 31 ? 16.048 0.166 -0.032 1.00 0.14 43 ASN B CA 1
ATOM 1149 C C . ASN B 1 31 ? 14.920 -0.425 0.797 1.00 0.14 43 ASN B C 1
ATOM 1150 O O . ASN B 1 31 ? 14.881 -1.618 1.078 1.00 0.15 43 ASN B O 1
ATOM 1161 N N . LEU B 1 32 ? 14.019 0.450 1.190 1.00 0.13 44 LEU B N 1
ATOM 1162 C CA . LEU B 1 32 ? 12.786 0.076 1.863 1.00 0.13 44 LEU B CA 1
ATOM 1163 C C . LEU B 1 32 ? 11.913 -0.739 0.923 1.00 0.11 44 LEU B C 1
ATOM 1164 O O . LEU B 1 32 ? 11.326 -1.745 1.322 1.00 0.11 44 LEU B O 1
ATOM 1180 N N . LEU B 1 33 ? 11.850 -0.291 -0.336 1.00 0.10 45 LEU B N 1
ATOM 1181 C CA . LEU B 1 33 ? 11.119 -0.988 -1.392 1.00 0.09 45 LEU B CA 1
ATOM 1182 C C . LEU B 1 33 ? 11.578 -2.422 -1.414 1.00 0.08 45 LEU B C 1
ATOM 1183 O O . LEU B 1 33 ? 10.782 -3.356 -1.386 1.00 0.08 45 LEU B O 1
ATOM 1199 N N . ALA B 1 34 ? 12.884 -2.559 -1.417 1.00 0.09 46 ALA B N 1
ATOM 1200 C CA . ALA B 1 34 ? 13.545 -3.833 -1.404 1.00 0.11 46 ALA B CA 1
ATOM 1201 C C . ALA B 1 34 ? 13.020 -4.722 -0.306 1.00 0.11 46 ALA B C 1
ATOM 1202 O O . ALA B 1 34 ? 12.830 -5.904 -0.520 1.00 0.13 46 ALA B O 1
ATOM 1209 N N . GLU B 1 35 ? 12.777 -4.139 0.856 1.00 0.11 47 GLU B N 1
ATOM 1210 C CA . GLU B 1 35 ? 12.379 -4.902 2.027 1.00 0.12 47 GLU B CA 1
ATOM 1211 C C . GLU B 1 35 ? 10.935 -5.373 1.931 1.00 0.10 47 GLU B C 1
ATOM 1212 O O . GLU B 1 35 ? 10.610 -6.474 2.358 1.00 0.11 47 GLU B O 1
ATOM 1224 N N . ALA B 1 36 ? 10.071 -4.540 1.377 1.00 0.07 48 ALA B N 1
ATOM 1225 C CA . ALA B 1 36 ? 8.663 -4.895 1.242 1.00 0.07 48 ALA B CA 1
ATOM 1226 C C . ALA B 1 36 ? 8.530 -5.930 0.160 1.00 0.08 48 ALA B C 1
ATOM 1227 O O . ALA B 1 36 ? 7.769 -6.880 0.271 1.00 0.09 48 ALA B O 1
ATOM 1234 N N . LYS B 1 37 ? 9.316 -5.746 -0.879 1.00 0.09 49 LYS B N 1
ATOM 1235 C CA . LYS B 1 37 ? 9.351 -6.673 -1.978 1.00 0.12 49 LYS B CA 1
ATOM 1236 C C . LYS B 1 37 ? 10.081 -7.931 -1.538 1.00 0.15 49 LYS B C 1
ATOM 1237 O O . LYS B 1 37 ? 9.826 -9.017 -2.036 1.00 0.19 49 LYS B O 1
ATOM 1256 N N . LYS B 1 38 ? 10.995 -7.752 -0.592 1.00 0.15 50 LYS B N 1
ATOM 1257 C CA . LYS B 1 38 ? 11.672 -8.853 0.080 1.00 0.18 50 LYS B CA 1
ATOM 1258 C C . LYS B 1 38 ? 10.698 -9.653 0.921 1.00 0.20 50 LYS B C 1
ATOM 1259 O O . LYS B 1 38 ? 10.714 -10.871 0.918 1.00 0.26 50 LYS B O 1
ATOM 1278 N N . LEU B 1 39 ? 9.877 -8.938 1.660 1.00 0.17 51 LEU B N 1
ATOM 1279 C CA . LEU B 1 39 ? 8.877 -9.529 2.522 1.00 0.17 51 LEU B CA 1
ATOM 1280 C C . LEU B 1 39 ? 7.801 -10.188 1.688 1.00 0.18 51 LEU B C 1
ATOM 1281 O O . LEU B 1 39 ? 7.329 -11.288 1.987 1.00 0.20 51 LEU B O 1
ATOM 1297 N N . ASN B 1 40 ? 7.416 -9.491 0.639 1.00 0.18 52 ASN B N 1
ATOM 1298 C CA . ASN B 1 40 ? 6.467 -10.012 -0.326 1.00 0.26 52 ASN B CA 1
ATOM 1299 C C . ASN B 1 40 ? 7.085 -11.181 -1.062 1.00 0.37 52 ASN B C 1
ATOM 1300 O O . ASN B 1 40 ? 6.391 -11.997 -1.631 1.00 0.63 52 ASN B O 1
ATOM 1311 N N . ASP B 1 41 ? 8.402 -11.212 -1.075 1.00 0.31 53 ASP B N 1
ATOM 1312 C CA . ASP B 1 41 ? 9.155 -12.337 -1.605 1.00 0.37 53 ASP B CA 1
ATOM 1313 C C . ASP B 1 41 ? 9.261 -13.448 -0.562 1.00 0.38 53 ASP B C 1
ATOM 1314 O O . ASP B 1 41 ? 9.223 -14.632 -0.890 1.00 0.47 53 ASP B O 1
ATOM 1323 N N . ALA B 1 42 ? 9.361 -13.045 0.702 1.00 0.30 54 ALA B N 1
ATOM 1324 C CA . ALA B 1 42 ? 9.669 -13.961 1.795 1.00 0.30 54 ALA B CA 1
ATOM 1325 C C . ALA B 1 42 ? 8.537 -14.925 2.071 1.00 0.27 54 ALA B C 1
ATOM 1326 O O . ALA B 1 42 ? 8.745 -16.127 2.239 1.00 0.32 54 ALA B O 1
ATOM 1333 N N . GLN B 1 43 ? 7.338 -14.384 2.098 1.00 0.23 55 GLN B N 1
ATOM 1334 C CA . GLN B 1 43 ? 6.170 -15.139 2.500 1.00 0.23 55 GLN B CA 1
ATOM 1335 C C . GLN B 1 43 ? 5.389 -15.593 1.282 1.00 0.27 55 GLN B C 1
ATOM 1336 O O . GLN B 1 43 ? 4.455 -16.388 1.382 1.00 0.34 55 GLN B O 1
ATOM 1350 N N . ALA B 1 44 ? 5.791 -15.054 0.139 1.00 0.27 56 ALA B N 1
ATOM 1351 C CA . ALA B 1 44 ? 5.138 -15.300 -1.137 1.00 0.32 56 ALA B CA 1
ATOM 1352 C C . ALA B 1 44 ? 4.872 -16.781 -1.427 1.00 0.38 56 ALA B C 1
ATOM 1353 O O . ALA B 1 44 ? 3.738 -17.147 -1.740 1.00 0.41 56 ALA B O 1
ATOM 1360 N N . PRO B 1 45 ? 5.889 -17.662 -1.329 1.00 0.48 57 PRO B N 1
ATOM 1361 C CA . PRO B 1 45 ? 5.724 -19.060 -1.680 1.00 0.59 57 PRO B CA 1
ATOM 1362 C C . PRO B 1 45 ? 5.055 -19.839 -0.553 1.00 0.69 57 PRO B C 1
ATOM 1363 O O . PRO B 1 45 ? 5.706 -20.264 0.405 1.00 0.78 57 PRO B O 1
ATOM 1374 N N . LYS B 1 46 ? 3.745 -20.000 -0.681 1.00 0.90 58 LYS B N 1
ATOM 1375 C CA . LYS B 1 46 ? 2.930 -20.644 0.335 1.00 1.10 58 LYS B CA 1
ATOM 1376 C C . LYS B 1 46 ? 3.234 -22.136 0.402 1.00 1.70 58 LYS B C 1
ATOM 1377 O O . LYS B 1 46 ? 2.830 -22.869 -0.527 1.00 2.13 58 LYS B O 1
ATOM 1397 N N . GLU C 2 1 ? -12.462 -9.263 -5.953 1.00 1.19 35 GLU C N 1
ATOM 1398 C CA . GLU C 2 1 ? -13.196 -8.809 -4.754 1.00 1.03 35 GLU C CA 1
ATOM 1399 C C . GLU C 2 1 ? -12.206 -8.445 -3.657 1.00 0.71 35 GLU C C 1
ATOM 1400 O O . GLU C 2 1 ? -11.967 -9.225 -2.732 1.00 1.01 35 GLU C O 1
ATOM 1414 N N . GLY C 2 2 ? -11.614 -7.270 -3.779 1.00 0.40 36 GLY C N 1
ATOM 1415 C CA . GLY C 2 2 ? -10.636 -6.833 -2.815 1.00 0.20 36 GLY C CA 1
ATOM 1416 C C . GLY C 2 2 ? -9.837 -5.653 -3.316 1.00 0.15 36 GLY C C 1
ATOM 1417 O O . GLY C 2 2 ? -10.148 -5.089 -4.361 1.00 0.22 36 GLY C O 1
ATOM 1421 N N . VAL C 2 3 ? -8.823 -5.271 -2.564 1.00 0.11 37 VAL C N 1
ATOM 1422 C CA . VAL C 2 3 ? -7.913 -4.215 -2.974 1.00 0.09 37 VAL C CA 1
ATOM 1423 C C . VAL C 2 3 ? -6.482 -4.723 -2.815 1.00 0.10 37 VAL C C 1
ATOM 1424 O O . VAL C 2 3 ? -6.174 -5.454 -1.870 1.00 0.16 37 VAL C O 1
ATOM 1437 N N . LEU C 2 4 ? -5.633 -4.387 -3.755 1.00 0.10 38 LEU C N 1
ATOM 1438 C CA . LEU C 2 4 ? -4.243 -4.798 -3.709 1.00 0.11 38 LEU C CA 1
ATOM 1439 C C . LEU C 2 4 ? -3.339 -3.631 -3.335 1.00 0.12 38 LEU C C 1
ATOM 1440 O O . LEU C 2 4 ? -3.465 -2.538 -3.878 1.00 0.20 38 LEU C O 1
ATOM 1456 N N . TYR C 2 5 ? -2.434 -3.874 -2.393 1.00 0.10 39 TYR C N 1
ATOM 1457 C CA . TYR C 2 5 ? -1.442 -2.893 -2.027 1.00 0.10 39 TYR C CA 1
ATOM 1458 C C . TYR C 2 5 ? -0.470 -2.740 -3.171 1.00 0.12 39 TYR C C 1
ATOM 1459 O O . TYR C 2 5 ? 0.262 -3.669 -3.516 1.00 0.15 39 TYR C O 1
ATOM 1477 N N . VAL C 2 6 ? -0.478 -1.583 -3.769 1.00 0.10 40 VAL C N 1
ATOM 1478 C CA . VAL C 2 6 ? 0.456 -1.295 -4.827 1.00 0.11 40 VAL C CA 1
ATOM 1479 C C . VAL C 2 6 ? 1.246 -0.038 -4.516 1.00 0.10 40 VAL C C 1
ATOM 1480 O O . VAL C 2 6 ? 0.768 0.867 -3.841 1.00 0.10 40 VAL C O 1
ATOM 1493 N N . GLY C 2 7 ? 2.461 -0.006 -4.996 1.00 0.10 41 GLY C N 1
ATOM 1494 C CA . GLY C 2 7 ? 3.281 1.158 -4.857 1.00 0.09 41 GLY C CA 1
ATOM 1495 C C . GLY C 2 7 ? 3.798 1.606 -6.194 1.00 0.09 41 GLY C C 1
ATOM 1496 O O . GLY C 2 7 ? 3.767 0.843 -7.154 1.00 0.09 41 GLY C O 1
ATOM 1500 N N . SER C 2 8 ? 4.290 2.820 -6.261 1.00 0.11 42 SER C N 1
ATOM 1501 C CA . SER C 2 8 ? 4.828 3.342 -7.497 1.00 0.12 42 SER C CA 1
ATOM 1502 C C . SER C 2 8 ? 6.147 4.019 -7.202 1.00 0.15 42 SER C C 1
ATOM 1503 O O . SER C 2 8 ? 6.236 4.914 -6.357 1.00 0.17 42 SER C O 1
ATOM 1511 N N . LYS C 2 9 ? 7.170 3.537 -7.862 1.00 0.16 43 LYS C N 1
ATOM 1512 C CA . LYS C 2 9 ? 8.525 3.972 -7.621 1.00 0.19 43 LYS C CA 1
ATOM 1513 C C . LYS C 2 9 ? 8.840 5.237 -8.409 1.00 0.19 43 LYS C C 1
ATOM 1514 O O . LYS C 2 9 ? 9.153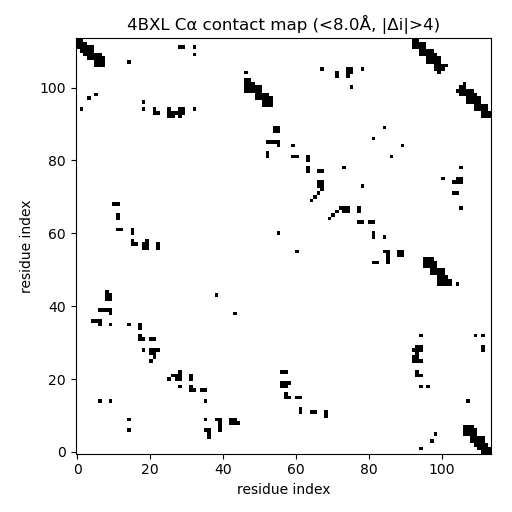 5.170 -9.590 1.00 0.19 43 LYS C O 1
ATOM 1533 N N . THR C 2 10 ? 8.814 6.371 -7.734 1.00 0.23 44 THR C N 1
ATOM 1534 C CA . THR C 2 10 ? 8.787 7.673 -8.409 1.00 0.26 44 THR C CA 1
ATOM 1535 C C . THR C 2 10 ? 9.851 8.647 -7.873 1.00 0.34 44 THR C C 1
ATOM 1536 O O . THR C 2 10 ? 10.892 8.227 -7.370 1.00 0.37 44 THR C O 1
ATOM 1547 N N . LYS C 2 11 ? 9.578 9.954 -8.019 1.00 0.40 45 LYS C N 1
ATOM 1548 C CA . LYS C 2 11 ? 10.467 11.017 -7.534 1.00 0.49 45 LYS C CA 1
ATOM 1549 C C . LYS C 2 11 ? 10.678 10.923 -6.027 1.00 0.50 45 LYS C C 1
ATOM 1550 O O . LYS C 2 11 ? 11.813 10.934 -5.547 1.00 0.57 45 LYS C O 1
ATOM 1569 N N . GLU C 2 12 ? 9.579 10.840 -5.284 1.00 0.47 46 GLU C N 1
ATOM 1570 C CA . GLU C 2 12 ? 9.648 10.650 -3.839 1.00 0.51 46 GLU C CA 1
ATOM 1571 C C . GLU C 2 12 ? 10.140 9.238 -3.578 1.00 0.48 46 GLU C C 1
ATOM 1572 O O . GLU C 2 12 ? 10.878 8.963 -2.628 1.00 0.55 46 GLU C O 1
ATOM 1584 N N . GLY C 2 13 ? 9.708 8.360 -4.456 1.00 0.38 47 GLY C N 1
ATOM 1585 C CA . GLY C 2 13 ? 10.338 7.082 -4.636 1.00 0.40 47 GLY C CA 1
ATOM 1586 C C . GLY C 2 13 ? 9.478 5.926 -4.218 1.00 0.31 47 GLY C C 1
ATOM 1587 O O . GLY C 2 13 ? 9.655 4.847 -4.727 1.00 0.38 47 GLY C O 1
ATOM 1591 N N . VAL C 2 14 ? 8.502 6.150 -3.364 1.00 0.21 48 VAL C N 1
ATOM 1592 C CA . VAL C 2 14 ? 7.519 5.118 -3.059 1.00 0.15 48 VAL C CA 1
ATOM 1593 C C . VAL C 2 14 ? 6.209 5.760 -2.636 1.00 0.10 48 VAL C C 1
ATOM 1594 O O . VAL C 2 14 ? 6.166 6.530 -1.675 1.00 0.12 48 VAL C O 1
ATOM 1607 N N . VAL C 2 15 ? 5.155 5.464 -3.372 1.00 0.09 49 VAL C N 1
ATOM 1608 C CA . VAL C 2 15 ? 3.825 5.888 -2.986 1.00 0.07 49 VAL C CA 1
ATOM 1609 C C . VAL C 2 15 ? 2.979 4.669 -2.690 1.00 0.08 49 VAL C C 1
ATOM 1610 O O . VAL C 2 15 ? 3.135 3.630 -3.326 1.00 0.12 49 VAL C O 1
ATOM 1623 N N . HIS C 2 16 ? 2.103 4.794 -1.719 1.00 0.08 50 HIS C N 1
ATOM 1624 C CA . HIS C 2 16 ? 1.261 3.689 -1.323 1.00 0.09 50 HIS C CA 1
ATOM 1625 C C . HIS C 2 16 ? -0.118 3.876 -1.922 1.00 0.07 50 HIS C C 1
ATOM 1626 O O . HIS C 2 16 ? -0.854 4.796 -1.555 1.00 0.09 50 HIS C O 1
ATOM 1640 N N . GLY C 2 17 ? -0.443 3.032 -2.873 1.00 0.06 51 GLY C N 1
ATOM 1641 C CA . GLY C 2 17 ? -1.730 3.098 -3.506 1.00 0.05 51 GLY C CA 1
ATOM 1642 C C . GLY C 2 17 ? -2.447 1.782 -3.420 1.00 0.06 51 GLY C C 1
ATOM 1643 O O . GLY C 2 17 ? -1.997 0.867 -2.728 1.00 0.07 51 GLY C O 1
ATOM 1647 N N . VAL C 2 18 ? -3.548 1.666 -4.127 1.00 0.07 52 VAL C N 1
ATOM 1648 C CA . VAL C 2 18 ? -4.343 0.465 -4.051 1.00 0.08 52 VAL C CA 1
ATOM 1649 C C . VAL C 2 18 ? -4.899 0.093 -5.400 1.00 0.09 52 VAL C C 1
ATOM 1650 O O . VAL C 2 18 ? -5.422 0.933 -6.122 1.00 0.09 52 VAL C O 1
ATOM 1663 N N . ALA C 2 19 ? -4.766 -1.176 -5.732 1.00 0.10 53 ALA C N 1
ATOM 1664 C CA . ALA C 2 19 ? -5.342 -1.691 -6.941 1.00 0.10 53 ALA C CA 1
ATOM 1665 C C . ALA C 2 19 ? -6.585 -2.473 -6.584 1.00 0.09 53 ALA C C 1
ATOM 1666 O O . ALA C 2 19 ? -6.513 -3.587 -6.076 1.00 0.12 53 ALA C O 1
ATOM 1673 N N . THR C 2 20 ? -7.719 -1.885 -6.855 1.00 0.09 54 THR C N 1
ATOM 1674 C CA . THR C 2 20 ? -8.979 -2.430 -6.386 1.00 0.12 54 THR C CA 1
ATOM 1675 C C . THR C 2 20 ? -9.529 -3.454 -7.364 1.00 0.19 54 THR C C 1
ATOM 1676 O O . THR C 2 20 ? -10.008 -3.115 -8.436 1.00 0.45 54 THR C O 1
ATOM 1687 N N . VAL C 2 21 ? -9.534 -4.701 -6.957 1.00 0.23 55 VAL C N 1
ATOM 1688 C CA . VAL C 2 21 ? -9.884 -5.776 -7.857 1.00 0.29 55 VAL C CA 1
ATOM 1689 C C . VAL C 2 21 ? -11.309 -6.254 -7.621 1.00 0.36 55 VAL C C 1
ATOM 1690 O O . VAL C 2 21 ? -11.682 -6.638 -6.511 1.00 0.35 55 VAL C O 1
ATOM 1703 N N . ALA C 2 22 ? -12.091 -6.229 -8.684 1.00 0.49 56 ALA C N 1
ATOM 1704 C CA . ALA C 2 22 ? -13.499 -6.553 -8.622 1.00 0.64 56 ALA C CA 1
ATOM 1705 C C . ALA C 2 22 ? -13.735 -7.980 -9.094 1.00 0.75 56 ALA C C 1
ATOM 1706 O O . ALA C 2 22 ? -13.979 -8.176 -10.302 1.00 1.43 56 ALA C O 1
ATOM 1714 N N . ASP A 1 1 ? -10.373 -2.681 -14.226 1.00 2.62 13 ASP A N 2
ATOM 1715 C CA . ASP A 1 1 ? -9.998 -4.034 -13.753 1.00 1.91 13 ASP A CA 2
ATOM 1716 C C . ASP A 1 1 ? -8.678 -3.977 -13.002 1.00 1.47 13 ASP A C 2
ATOM 1717 O O . ASP A 1 1 ? -7.618 -3.821 -13.610 1.00 2.03 13 ASP A O 2
ATOM 1728 N N . GLY A 1 2 ? -8.744 -4.104 -11.680 1.00 0.76 14 GLY A N 2
ATOM 1729 C CA . GLY A 1 2 ? -7.552 -3.991 -10.862 1.00 0.80 14 GLY A CA 2
ATOM 1730 C C . GLY A 1 2 ? -6.921 -2.621 -10.984 1.00 0.66 14 GLY A C 2
ATOM 1731 O O . GLY A 1 2 ? -5.741 -2.493 -11.307 1.00 0.96 14 GLY A O 2
ATOM 1735 N N . GLU A 1 3 ? -7.712 -1.593 -10.718 1.00 0.31 15 GLU A N 2
ATOM 1736 C CA . GLU A 1 3 ? -7.286 -0.223 -10.959 1.00 0.18 15 GLU A CA 2
ATOM 1737 C C . GLU A 1 3 ? -6.709 0.394 -9.695 1.00 0.13 15 GLU A C 2
ATOM 1738 O O . GLU A 1 3 ? -7.106 0.051 -8.584 1.00 0.17 15 GLU A O 2
ATOM 1750 N N . ILE A 1 4 ? -5.769 1.305 -9.875 1.00 0.12 16 ILE A N 2
ATOM 1751 C CA . ILE A 1 4 ? -5.005 1.826 -8.760 1.00 0.11 16 ILE A CA 2
ATOM 1752 C C . ILE A 1 4 ? -5.527 3.168 -8.286 1.00 0.10 16 ILE A C 2
ATOM 1753 O O . ILE A 1 4 ? -5.988 3.992 -9.073 1.00 0.14 16 ILE A O 2
ATOM 1769 N N . PHE A 1 5 ? -5.431 3.363 -6.990 1.00 0.09 17 PHE A N 2
ATOM 1770 C CA . PHE A 1 5 ? -5.749 4.621 -6.351 1.00 0.09 17 PHE A CA 2
ATOM 1771 C C . PHE A 1 5 ? -4.692 4.922 -5.302 1.00 0.07 17 PHE A C 2
ATOM 1772 O O . PHE A 1 5 ? -4.615 4.236 -4.293 1.00 0.07 17 PHE A O 2
ATOM 1789 N N . TYR A 1 6 ? -3.846 5.906 -5.557 1.00 0.07 18 TYR A N 2
ATOM 1790 C CA . TYR A 1 6 ? -2.773 6.225 -4.625 1.00 0.06 18 TYR A CA 2
ATOM 1791 C C . TYR A 1 6 ? -3.270 7.134 -3.514 1.00 0.07 18 TYR A C 2
ATOM 1792 O O . TYR A 1 6 ? -4.091 8.022 -3.745 1.00 0.09 18 TYR A O 2
ATOM 1810 N N . LEU A 1 7 ? -2.767 6.911 -2.309 1.00 0.07 19 LEU A N 2
ATOM 1811 C CA . LEU A 1 7 ? -3.111 7.748 -1.174 1.00 0.08 19 LEU A CA 2
ATOM 1812 C C . LEU A 1 7 ? -1.838 8.290 -0.545 1.00 0.11 19 LEU A C 2
ATOM 1813 O O . LEU A 1 7 ? -1.475 7.905 0.564 1.00 0.12 19 LEU A O 2
ATOM 1829 N N . PRO A 1 8 ? -1.154 9.215 -1.224 1.00 0.13 20 PRO A N 2
ATOM 1830 C CA . PRO A 1 8 ? 0.119 9.751 -0.745 1.00 0.16 20 PRO A CA 2
ATOM 1831 C C . PRO A 1 8 ? -0.082 10.795 0.333 1.00 0.22 20 PRO A C 2
ATOM 1832 O O . PRO A 1 8 ? 0.864 11.442 0.780 1.00 0.28 20 PRO A O 2
ATOM 1843 N N . ASN A 1 9 ? -1.326 10.953 0.748 1.00 0.22 21 ASN A N 2
ATOM 1844 C CA . ASN A 1 9 ? -1.676 11.981 1.705 1.00 0.27 21 ASN A CA 2
ATOM 1845 C C . ASN A 1 9 ? -1.804 11.372 3.074 1.00 0.25 21 ASN A C 2
ATOM 1846 O O . ASN A 1 9 ? -1.599 12.025 4.090 1.00 0.31 21 ASN A O 2
ATOM 1857 N N . LEU A 1 10 ? -2.102 10.095 3.072 1.00 0.18 22 LEU A N 2
ATOM 1858 C CA . LEU A 1 10 ? -2.459 9.385 4.281 1.00 0.17 22 LEU A CA 2
ATOM 1859 C C . LEU A 1 10 ? -1.201 8.902 4.985 1.00 0.20 22 LEU A C 2
ATOM 1860 O O . LEU A 1 10 ? -0.199 8.598 4.337 1.00 0.35 22 LEU A O 2
ATOM 1876 N N . ASN A 1 11 ? -1.237 8.883 6.309 1.00 0.17 23 ASN A N 2
ATOM 1877 C CA . ASN A 1 11 ? -0.117 8.373 7.084 1.00 0.20 23 ASN A CA 2
ATOM 1878 C C . ASN A 1 11 ? 0.039 6.880 6.904 1.00 0.24 23 ASN A C 2
ATOM 1879 O O . ASN A 1 11 ? -0.890 6.204 6.462 1.00 0.34 23 ASN A O 2
ATOM 1890 N N . PRO A 1 12 ? 1.204 6.347 7.274 1.00 0.22 24 PRO A N 2
ATOM 1891 C CA . PRO A 1 12 ? 1.417 4.906 7.379 1.00 0.23 24 PRO A CA 2
ATOM 1892 C C . PRO A 1 12 ? 0.331 4.253 8.226 1.00 0.23 24 PRO A C 2
ATOM 1893 O O . PRO A 1 12 ? -0.156 3.171 7.904 1.00 0.23 24 PRO A O 2
ATOM 1904 N N . ASP A 1 13 ? -0.065 4.946 9.298 1.00 0.22 25 ASP A N 2
ATOM 1905 C CA . ASP A 1 13 ? -1.125 4.459 10.178 1.00 0.23 25 ASP A CA 2
ATOM 1906 C C . ASP A 1 13 ? -2.404 4.242 9.387 1.00 0.24 25 ASP A C 2
ATOM 1907 O O . ASP A 1 13 ? -3.029 3.188 9.465 1.00 0.27 25 ASP A O 2
ATOM 1916 N N . GLN A 1 14 ? -2.764 5.252 8.611 1.00 0.23 26 GLN A N 2
ATOM 1917 C CA . GLN A 1 14 ? -3.972 5.219 7.797 1.00 0.25 26 GLN A CA 2
ATOM 1918 C C . GLN A 1 14 ? -3.856 4.161 6.711 1.00 0.25 26 GLN A C 2
ATOM 1919 O O . GLN A 1 14 ? -4.736 3.317 6.554 1.00 0.26 26 GLN A O 2
ATOM 1933 N N . LEU A 1 15 ? -2.759 4.229 5.961 1.00 0.24 27 LEU A N 2
ATOM 1934 C CA . LEU A 1 15 ? -2.478 3.258 4.902 1.00 0.25 27 LEU A CA 2
ATOM 1935 C C . LEU A 1 15 ? -2.548 1.823 5.433 1.00 0.23 27 LEU A C 2
ATOM 1936 O O . LEU A 1 15 ? -3.118 0.945 4.789 1.00 0.25 27 LEU A O 2
ATOM 1952 N N . CYS A 1 16 ? -1.987 1.599 6.614 1.00 0.21 28 CYS A N 2
ATOM 1953 C CA . CYS A 1 16 ? -2.030 0.286 7.250 1.00 0.22 28 CYS A CA 2
ATOM 1954 C C . CYS A 1 16 ? -3.459 -0.083 7.631 1.00 0.21 28 CYS A C 2
ATOM 1955 O O . CYS A 1 16 ? -3.927 -1.190 7.353 1.00 0.22 28 CYS A O 2
ATOM 1962 N N . ALA A 1 17 ? -4.153 0.866 8.251 1.00 0.21 29 ALA A N 2
ATOM 1963 C CA . ALA A 1 17 ? -5.498 0.635 8.755 1.00 0.22 29 ALA A CA 2
ATOM 1964 C C . ALA A 1 17 ? -6.481 0.328 7.634 1.00 0.17 29 ALA A C 2
ATOM 1965 O O . ALA A 1 17 ? -7.440 -0.417 7.841 1.00 0.18 29 ALA A O 2
ATOM 1972 N N . PHE A 1 18 ? -6.248 0.900 6.453 1.00 0.13 30 PHE A N 2
ATOM 1973 C CA . PHE A 1 18 ? -7.142 0.682 5.325 1.00 0.10 30 PHE A CA 2
ATOM 1974 C C . PHE A 1 18 ? -7.271 -0.811 5.030 1.00 0.09 30 PHE A C 2
ATOM 1975 O O . PHE A 1 18 ? -8.360 -1.364 5.147 1.00 0.09 30 PHE A O 2
ATOM 1992 N N . PHE A 1 19 ? -6.161 -1.484 4.759 1.00 0.10 31 PHE A N 2
ATOM 1993 C CA . PHE A 1 19 ? -6.225 -2.892 4.383 1.00 0.10 31 PHE A CA 2
ATOM 1994 C C . PHE A 1 19 ? -6.479 -3.756 5.606 1.00 0.11 31 PHE A C 2
ATOM 1995 O O . PHE A 1 19 ? -6.902 -4.899 5.488 1.00 0.12 31 PHE A O 2
ATOM 2012 N N . HIS A 1 20 ? -6.200 -3.204 6.778 1.00 0.11 32 HIS A N 2
ATOM 2013 C CA . HIS A 1 20 ? -6.408 -3.920 8.036 1.00 0.12 32 HIS A CA 2
ATOM 2014 C C . HIS A 1 20 ? -7.881 -4.293 8.175 1.00 0.12 32 HIS A C 2
ATOM 2015 O O . HIS A 1 20 ? -8.223 -5.376 8.644 1.00 0.15 32 HIS A O 2
ATOM 2030 N N . SER A 1 21 ? -8.739 -3.380 7.757 1.00 0.11 33 SER A N 2
ATOM 2031 C CA . SER A 1 21 ? -10.173 -3.607 7.757 1.00 0.13 33 SER A CA 2
ATOM 2032 C C . SER A 1 21 ? -10.538 -4.507 6.590 1.00 0.12 33 SER A C 2
ATOM 2033 O O . SER A 1 21 ? -11.326 -5.446 6.711 1.00 0.14 33 SER A O 2
ATOM 2041 N N . VAL A 1 22 ? -9.916 -4.198 5.467 1.00 0.10 34 VAL A N 2
ATOM 2042 C CA . VAL A 1 22 ? -10.175 -4.855 4.199 1.00 0.11 34 VAL A CA 2
ATOM 2043 C C . VAL A 1 22 ? -9.863 -6.335 4.240 1.00 0.13 34 VAL A C 2
ATOM 2044 O O . VAL A 1 22 ? -10.695 -7.161 3.905 1.00 0.15 34 VAL A O 2
ATOM 2057 N N . HIS A 1 23 ? -8.652 -6.661 4.632 1.00 0.14 35 HIS A N 2
ATOM 2058 C CA . HIS A 1 23 ? -8.171 -8.032 4.522 1.00 0.17 35 HIS A CA 2
ATOM 2059 C C . HIS A 1 23 ? -8.933 -8.953 5.463 1.00 0.18 35 HIS A C 2
ATOM 2060 O O . HIS A 1 23 ? -9.093 -10.142 5.186 1.00 0.21 35 HIS A O 2
ATOM 2075 N N . ASP A 1 24 ? -9.397 -8.399 6.571 1.00 0.17 36 ASP A N 2
ATOM 2076 C CA . ASP A 1 24 ? -10.233 -9.146 7.505 1.00 0.18 36 ASP A CA 2
ATOM 2077 C C . ASP A 1 24 ? -11.539 -9.575 6.850 1.00 0.19 36 ASP A C 2
ATOM 2078 O O . ASP A 1 24 ? -12.144 -10.574 7.244 1.00 0.21 36 ASP A O 2
ATOM 2087 N N . ASP A 1 25 ? -11.954 -8.826 5.837 1.00 0.19 37 ASP A N 2
ATOM 2088 C CA . ASP A 1 25 ? -13.237 -9.051 5.177 1.00 0.24 37 ASP A CA 2
ATOM 2089 C C . ASP A 1 25 ? -13.314 -8.203 3.918 1.00 0.23 37 ASP A C 2
ATOM 2090 O O . ASP A 1 25 ? -13.750 -7.057 3.955 1.00 0.25 37 ASP A O 2
ATOM 2099 N N . PRO A 1 26 ? -12.866 -8.747 2.784 1.00 0.23 38 PRO A N 2
ATOM 2100 C CA . PRO A 1 26 ? -12.727 -7.989 1.531 1.00 0.25 38 PRO A CA 2
ATOM 2101 C C . PRO A 1 26 ? -14.058 -7.505 0.951 1.00 0.29 38 PRO A C 2
ATOM 2102 O O . PRO A 1 26 ? -14.084 -6.867 -0.100 1.00 0.34 38 PRO A O 2
ATOM 2113 N N . SER A 1 27 ? -15.151 -7.779 1.645 1.00 0.28 39 SER A N 2
ATOM 2114 C CA . SER A 1 27 ? -16.470 -7.350 1.206 1.00 0.33 39 SER A CA 2
ATOM 2115 C C . SER A 1 27 ? -16.677 -5.848 1.439 1.00 0.36 39 SER A C 2
ATOM 2116 O O . SER A 1 27 ? -17.639 -5.262 0.944 1.00 0.59 39 SER A O 2
ATOM 2124 N N . GLN A 1 28 ? -15.774 -5.225 2.194 1.00 0.22 40 GLN A N 2
ATOM 2125 C CA . GLN A 1 28 ? -15.851 -3.786 2.448 1.00 0.21 40 GLN A CA 2
ATOM 2126 C C . GLN A 1 28 ? -14.717 -3.034 1.760 1.00 0.16 40 GLN A C 2
ATOM 2127 O O . GLN A 1 28 ? -14.660 -1.815 1.800 1.00 0.16 40 GLN A O 2
ATOM 2141 N N . SER A 1 29 ? -13.827 -3.793 1.154 1.00 0.15 41 SER A N 2
ATOM 2142 C CA . SER A 1 29 ? -12.678 -3.290 0.417 1.00 0.13 41 SER A CA 2
ATOM 2143 C C . SER A 1 29 ? -13.000 -2.055 -0.427 1.00 0.11 41 SER A C 2
ATOM 2144 O O . SER A 1 29 ? -12.323 -1.044 -0.306 1.00 0.11 41 SER A O 2
ATOM 2152 N N . ALA A 1 30 ? -14.032 -2.135 -1.264 1.00 0.13 42 ALA A N 2
ATOM 2153 C CA . ALA A 1 30 ? -14.409 -1.017 -2.129 1.00 0.13 42 ALA A CA 2
ATOM 2154 C C . ALA A 1 30 ? -14.775 0.211 -1.304 1.00 0.12 42 ALA A C 2
ATOM 2155 O O . ALA A 1 30 ? -14.426 1.337 -1.650 1.00 0.12 42 ALA A O 2
ATOM 2162 N N . ASN A 1 31 ? -15.461 -0.035 -0.200 1.00 0.12 43 ASN A N 2
ATOM 2163 C CA . ASN A 1 31 ? -15.866 1.019 0.729 1.00 0.13 43 ASN A CA 2
ATOM 2164 C C . ASN A 1 31 ? -14.648 1.598 1.405 1.00 0.10 43 ASN A C 2
ATOM 2165 O O . ASN A 1 31 ? -14.517 2.802 1.585 1.00 0.11 43 ASN A O 2
ATOM 2176 N N . LEU A 1 32 ? -13.760 0.702 1.769 1.00 0.09 44 LEU A N 2
ATOM 2177 C CA . LEU A 1 32 ? -12.600 1.033 2.556 1.00 0.08 44 LEU A CA 2
ATOM 2178 C C . LEU A 1 32 ? -11.644 1.852 1.723 1.00 0.07 44 LEU A C 2
ATOM 2179 O O . LEU A 1 32 ? -11.098 2.866 2.151 1.00 0.08 44 LEU A O 2
ATOM 2195 N N . LEU A 1 33 ? -11.474 1.366 0.520 1.00 0.07 45 LEU A N 2
ATOM 2196 C CA . LEU A 1 33 ? -10.710 2.012 -0.517 1.00 0.07 45 LEU A CA 2
ATOM 2197 C C . LEU A 1 33 ? -11.304 3.400 -0.767 1.00 0.07 45 LEU A C 2
ATOM 2198 O O . LEU A 1 33 ? -10.588 4.388 -0.872 1.00 0.08 45 LEU A O 2
ATOM 2214 N N . ALA A 1 34 ? -12.624 3.457 -0.843 1.00 0.08 46 ALA A N 2
ATOM 2215 C CA . ALA A 1 34 ? -13.348 4.712 -0.966 1.00 0.09 46 ALA A CA 2
ATOM 2216 C C . ALA A 1 34 ? -12.999 5.687 0.150 1.00 0.09 46 ALA A C 2
ATOM 2217 O O . ALA A 1 34 ? -12.681 6.830 -0.116 1.00 0.11 46 ALA A O 2
ATOM 2224 N N . GLU A 1 35 ? -13.057 5.224 1.393 1.00 0.09 47 GLU A N 2
ATOM 2225 C CA . GLU A 1 35 ? -12.745 6.036 2.549 1.00 0.10 47 GLU A CA 2
ATOM 2226 C C . GLU A 1 35 ? -11.275 6.392 2.554 1.00 0.09 47 GLU A C 2
ATOM 2227 O O . GLU A 1 35 ? -10.882 7.386 3.137 1.00 0.09 47 GLU A O 2
ATOM 2239 N N . ALA A 1 36 ? -10.471 5.553 1.924 1.00 0.08 48 ALA A N 2
ATOM 2240 C CA . ALA A 1 36 ? -9.072 5.860 1.684 1.00 0.08 48 ALA A CA 2
ATOM 2241 C C . ALA A 1 36 ? -8.956 7.008 0.681 1.00 0.08 48 ALA A C 2
ATOM 2242 O O . ALA A 1 36 ? -8.194 7.952 0.885 1.00 0.08 48 ALA A O 2
ATOM 2249 N N . LYS A 1 37 ? -9.757 6.931 -0.378 1.00 0.08 49 LYS A N 2
ATOM 2250 C CA . LYS A 1 37 ? -9.787 7.949 -1.431 1.00 0.09 49 LYS A CA 2
ATOM 2251 C C . LYS A 1 37 ? -10.324 9.236 -0.842 1.00 0.10 49 LYS A C 2
ATOM 2252 O O . LYS A 1 37 ? -9.806 10.332 -1.048 1.00 0.13 49 LYS A O 2
ATOM 2271 N N . LYS A 1 38 ? -11.382 9.037 -0.101 1.00 0.11 50 LYS A N 2
ATOM 2272 C CA . LYS A 1 38 ? -12.084 10.058 0.628 1.00 0.12 50 LYS A CA 2
ATOM 2273 C C . LYS A 1 38 ? -11.193 10.677 1.692 1.00 0.12 50 LYS A C 2
ATOM 2274 O O . LYS A 1 38 ? -11.232 11.873 1.915 1.00 0.15 50 LYS A O 2
ATOM 2293 N N . LEU A 1 39 ? -10.397 9.848 2.342 1.00 0.11 51 LEU A N 2
ATOM 2294 C CA . LEU A 1 39 ? -9.423 10.308 3.326 1.00 0.12 51 LEU A CA 2
ATOM 2295 C C . LEU A 1 39 ? -8.349 11.131 2.669 1.00 0.12 51 LEU A C 2
ATOM 2296 O O . LEU A 1 39 ? -8.009 12.224 3.116 1.00 0.13 51 LEU A O 2
ATOM 2312 N N . ASN A 1 40 ? -7.813 10.564 1.610 1.00 0.11 52 ASN A N 2
ATOM 2313 C CA . ASN A 1 40 ? -6.831 11.227 0.762 1.00 0.11 52 ASN A CA 2
ATOM 2314 C C . ASN A 1 40 ? -7.322 12.611 0.402 1.00 0.13 52 ASN A C 2
ATOM 2315 O O . ASN A 1 40 ? -6.564 13.563 0.376 1.00 0.15 52 ASN A O 2
ATOM 2326 N N . ASP A 1 41 ? -8.609 12.682 0.169 1.00 0.14 53 ASP A N 2
ATOM 2327 C CA . ASP A 1 41 ? -9.294 13.913 -0.191 1.00 0.17 53 ASP A CA 2
ATOM 2328 C C . ASP A 1 41 ? -9.556 14.764 1.042 1.00 0.19 53 ASP A C 2
ATOM 2329 O O . ASP A 1 41 ? -9.409 15.988 1.022 1.00 0.22 53 ASP A O 2
ATOM 2338 N N . ALA A 1 42 ? -9.911 14.086 2.120 1.00 0.18 54 ALA A N 2
ATOM 2339 C CA . ALA A 1 42 ? -10.379 14.721 3.333 1.00 0.21 54 ALA A CA 2
ATOM 2340 C C . ALA A 1 42 ? -9.296 15.556 3.950 1.00 0.24 54 ALA A C 2
ATOM 2341 O O . ALA A 1 42 ? -9.535 16.669 4.417 1.00 0.28 54 ALA A O 2
ATOM 2348 N N . GLN A 1 43 ? -8.102 15.007 3.955 1.00 0.22 55 GLN A N 2
ATOM 2349 C CA . GLN A 1 43 ? -7.000 15.682 4.615 1.00 0.25 55 GLN A CA 2
ATOM 2350 C C . GLN A 1 43 ? -5.991 16.259 3.630 1.00 0.25 55 GLN A C 2
ATOM 2351 O O . GLN A 1 43 ? -5.318 17.231 3.965 1.00 0.28 55 GLN A O 2
ATOM 2365 N N . ALA A 1 44 ? -5.934 15.665 2.425 1.00 0.24 56 ALA A N 2
ATOM 2366 C CA . ALA A 1 44 ? -5.003 16.037 1.337 1.00 0.25 56 ALA A CA 2
ATOM 2367 C C . ALA A 1 44 ? -4.090 17.227 1.634 1.00 0.31 56 ALA A C 2
ATOM 2368 O O . ALA A 1 44 ? -4.344 18.344 1.186 1.00 0.35 56 ALA A O 2
ATOM 2375 N N . PRO A 1 45 ? -3.024 16.999 2.410 1.00 0.35 57 PRO A N 2
ATOM 2376 C CA . PRO A 1 45 ? -1.972 17.995 2.634 1.00 0.42 57 PRO A CA 2
ATOM 2377 C C . PRO A 1 45 ? -1.141 18.226 1.374 1.00 0.58 57 PRO A C 2
ATOM 2378 O O . PRO A 1 45 ? -0.169 17.512 1.121 1.00 0.80 57 PRO A O 2
ATOM 2389 N N . LYS A 1 46 ? -1.528 19.216 0.586 1.00 0.81 58 LYS A N 2
ATOM 2390 C CA . LYS A 1 46 ? -0.807 19.551 -0.633 1.00 1.03 58 LYS A CA 2
ATOM 2391 C C . LYS A 1 46 ? -1.210 20.934 -1.130 1.00 1.48 58 LYS A C 2
ATOM 2392 O O . LYS A 1 46 ? -0.505 21.909 -0.795 1.00 1.97 58 LYS A O 2
ATOM 2412 N N . ASP B 1 1 ? 10.183 8.138 -13.858 1.00 1.37 13 ASP B N 2
ATOM 2413 C CA . ASP B 1 1 ? 9.780 7.677 -12.509 1.00 0.51 13 ASP B CA 2
ATOM 2414 C C . ASP B 1 1 ? 8.435 6.955 -12.591 1.00 0.38 13 ASP B C 2
ATOM 2415 O O . ASP B 1 1 ? 7.957 6.666 -13.689 1.00 0.51 13 ASP B O 2
ATOM 2426 N N . GLY B 1 2 ? 7.824 6.665 -11.443 1.00 0.21 14 GLY B N 2
ATOM 2427 C CA . GLY B 1 2 ? 6.566 5.929 -11.434 1.00 0.21 14 GLY B CA 2
ATOM 2428 C C . GLY B 1 2 ? 6.695 4.484 -11.897 1.00 0.19 14 GLY B C 2
ATOM 2429 O O . GLY B 1 2 ? 6.113 4.103 -12.913 1.00 0.28 14 GLY B O 2
ATOM 2433 N N . GLU B 1 3 ? 7.456 3.673 -11.161 1.00 0.15 15 GLU B N 2
ATOM 2434 C CA . GLU B 1 3 ? 7.550 2.245 -11.453 1.00 0.15 15 GLU B CA 2
ATOM 2435 C C . GLU B 1 3 ? 6.707 1.470 -10.452 1.00 0.14 15 GLU B C 2
ATOM 2436 O O . GLU B 1 3 ? 7.087 1.333 -9.293 1.00 0.22 15 GLU B O 2
ATOM 2448 N N . ILE B 1 4 ? 5.569 0.967 -10.885 1.00 0.12 16 ILE B N 2
ATOM 2449 C CA . ILE B 1 4 ? 4.650 0.304 -9.977 1.00 0.11 16 ILE B CA 2
ATOM 2450 C C . ILE B 1 4 ? 5.208 -1.024 -9.466 1.00 0.12 16 ILE B C 2
ATOM 2451 O O . ILE B 1 4 ? 5.883 -1.758 -10.192 1.00 0.16 16 ILE B O 2
ATOM 2467 N N . PHE B 1 5 ? 4.919 -1.308 -8.205 1.00 0.11 17 PHE B N 2
ATOM 2468 C CA . PHE B 1 5 ? 5.282 -2.567 -7.586 1.00 0.11 17 PHE B CA 2
ATOM 2469 C C . PHE B 1 5 ? 4.144 -3.059 -6.698 1.00 0.11 17 PHE B C 2
ATOM 2470 O O . PHE B 1 5 ? 3.571 -2.289 -5.928 1.00 0.11 17 PHE B O 2
ATOM 2487 N N . TYR B 1 6 ? 3.797 -4.334 -6.828 1.00 0.11 18 TYR B N 2
ATOM 2488 C CA . TYR B 1 6 ? 2.646 -4.884 -6.132 1.00 0.10 18 TYR B CA 2
ATOM 2489 C C . TYR B 1 6 ? 3.064 -5.714 -4.935 1.00 0.09 18 TYR B C 2
ATOM 2490 O O . TYR B 1 6 ? 4.042 -6.466 -4.988 1.00 0.09 18 TYR B O 2
ATOM 2508 N N . LEU B 1 7 ? 2.309 -5.567 -3.857 1.00 0.13 19 LEU B N 2
ATOM 2509 C CA . LEU B 1 7 ? 2.570 -6.280 -2.614 1.00 0.13 19 LEU B CA 2
ATOM 2510 C C . LEU B 1 7 ? 1.326 -7.078 -2.191 1.00 0.21 19 LEU B C 2
ATOM 2511 O O . LEU B 1 7 ? 0.779 -6.860 -1.110 1.00 0.25 19 LEU B O 2
ATOM 2527 N N . PRO B 1 8 ? 0.867 -8.027 -3.033 1.00 0.23 20 PRO B N 2
ATOM 2528 C CA . PRO B 1 8 ? -0.386 -8.770 -2.799 1.00 0.29 20 PRO B CA 2
ATOM 2529 C C . PRO B 1 8 ? -0.289 -9.794 -1.683 1.00 0.29 20 PRO B C 2
ATOM 2530 O O . PRO B 1 8 ? -1.263 -10.059 -0.983 1.00 0.33 20 PRO B O 2
ATOM 2541 N N . ASN B 1 9 ? 0.885 -10.367 -1.518 1.00 0.27 21 ASN B N 2
ATOM 2542 C CA . ASN B 1 9 ? 1.069 -11.415 -0.535 1.00 0.28 21 ASN B CA 2
ATOM 2543 C C . ASN B 1 9 ? 1.363 -10.818 0.830 1.00 0.24 21 ASN B C 2
ATOM 2544 O O . ASN B 1 9 ? 1.230 -11.482 1.857 1.00 0.28 21 ASN B O 2
ATOM 2555 N N . LEU B 1 10 ? 1.739 -9.553 0.846 1.00 0.19 22 LEU B N 2
ATOM 2556 C CA . LEU B 1 10 ? 1.956 -8.876 2.099 1.00 0.16 22 LEU B CA 2
ATOM 2557 C C . LEU B 1 10 ? 0.655 -8.452 2.713 1.00 0.20 22 LEU B C 2
ATOM 2558 O O . LEU B 1 10 ? -0.218 -7.886 2.056 1.00 0.26 22 LEU B O 2
ATOM 2574 N N . ASN B 1 11 ? 0.545 -8.737 3.983 1.00 0.21 23 ASN B N 2
ATOM 2575 C CA . ASN B 1 11 ? -0.650 -8.424 4.729 1.00 0.26 23 ASN B CA 2
ATOM 2576 C C . ASN B 1 11 ? -0.499 -7.050 5.340 1.00 0.20 23 ASN B C 2
ATOM 2577 O O . ASN B 1 11 ? 0.618 -6.535 5.383 1.00 0.15 23 ASN B O 2
ATOM 2588 N N . PRO B 1 12 ? -1.602 -6.414 5.773 1.00 0.25 24 PRO B N 2
ATOM 2589 C CA . PRO B 1 12 ? -1.560 -5.085 6.386 1.00 0.22 24 PRO B CA 2
ATOM 2590 C C . PRO B 1 12 ? -0.390 -4.926 7.349 1.00 0.18 24 PRO B C 2
ATOM 2591 O O . PRO B 1 12 ? 0.330 -3.934 7.306 1.00 0.19 24 PRO B O 2
ATOM 2602 N N . ASP B 1 13 ? -0.168 -5.952 8.162 1.00 0.20 25 ASP B N 2
ATOM 2603 C CA . ASP B 1 13 ? 0.860 -5.910 9.199 1.00 0.24 25 ASP B CA 2
ATOM 2604 C C . ASP B 1 13 ? 2.258 -6.017 8.592 1.00 0.23 25 ASP B C 2
ATOM 2605 O O . ASP B 1 13 ? 3.218 -5.455 9.114 1.00 0.28 25 ASP B O 2
ATOM 2614 N N . GLN B 1 14 ? 2.360 -6.717 7.469 1.00 0.19 26 GLN B N 2
ATOM 2615 C CA . GLN B 1 14 ? 3.623 -6.900 6.783 1.00 0.20 26 GLN B CA 2
ATOM 2616 C C . GLN B 1 14 ? 4.043 -5.578 6.159 1.00 0.20 26 GLN B C 2
ATOM 2617 O O . GLN B 1 14 ? 5.168 -5.107 6.323 1.00 0.24 26 GLN B O 2
ATOM 2631 N N . LEU B 1 15 ? 3.094 -4.993 5.462 1.00 0.16 27 LEU B N 2
ATOM 2632 C CA . LEU B 1 15 ? 3.233 -3.674 4.860 1.00 0.17 27 LEU B CA 2
ATOM 2633 C C . LEU B 1 15 ? 3.489 -2.588 5.913 1.00 0.19 27 LEU B C 2
ATOM 2634 O O . LEU B 1 15 ? 4.103 -1.567 5.608 1.00 0.21 27 LEU B O 2
ATOM 2650 N N . CYS B 1 16 ? 3.017 -2.818 7.146 1.00 0.20 28 CYS B N 2
ATOM 2651 C CA . CYS B 1 16 ? 3.153 -1.839 8.233 1.00 0.23 28 CYS B CA 2
ATOM 2652 C C . CYS B 1 16 ? 4.587 -1.344 8.386 1.00 0.23 28 CYS B C 2
ATOM 2653 O O . CYS B 1 16 ? 4.824 -0.150 8.549 1.00 0.28 28 CYS B O 2
ATOM 2660 N N . ALA B 1 17 ? 5.539 -2.258 8.312 1.00 0.22 29 ALA B N 2
ATOM 2661 C CA . ALA B 1 17 ? 6.939 -1.905 8.478 1.00 0.24 29 ALA B CA 2
ATOM 2662 C C . ALA B 1 17 ? 7.441 -1.072 7.310 1.00 0.21 29 ALA B C 2
ATOM 2663 O O . ALA B 1 17 ? 8.192 -0.114 7.494 1.00 0.25 29 ALA B O 2
ATOM 2670 N N . PHE B 1 18 ? 7.022 -1.449 6.110 1.00 0.18 30 PHE B N 2
ATOM 2671 C CA . PHE B 1 18 ? 7.519 -0.827 4.895 1.00 0.17 30 PHE B CA 2
ATOM 2672 C C . PHE B 1 18 ? 7.272 0.679 4.865 1.00 0.21 30 PHE B C 2
ATOM 2673 O O . PHE B 1 18 ? 8.221 1.453 4.816 1.00 0.22 30 PHE B O 2
ATOM 2690 N N . PHE B 1 19 ? 6.017 1.103 4.972 1.00 0.26 31 PHE B N 2
ATOM 2691 C CA . PHE B 1 19 ? 5.708 2.519 4.944 1.00 0.35 31 PHE B CA 2
ATOM 2692 C C . PHE B 1 19 ? 6.087 3.198 6.249 1.00 0.37 31 PHE B C 2
ATOM 2693 O O . PHE B 1 19 ? 6.165 4.421 6.314 1.00 0.46 31 PHE B O 2
ATOM 2710 N N . HIS B 1 20 ? 6.346 2.411 7.282 1.00 0.36 32 HIS B N 2
ATOM 2711 C CA . HIS B 1 20 ? 6.842 2.967 8.532 1.00 0.43 32 HIS B CA 2
ATOM 2712 C C . HIS B 1 20 ? 8.282 3.431 8.345 1.00 0.40 32 HIS B C 2
ATOM 2713 O O . HIS B 1 20 ? 8.636 4.539 8.730 1.00 0.47 32 HIS B O 2
ATOM 2728 N N . SER B 1 21 ? 9.091 2.591 7.718 1.00 0.33 33 SER B N 2
ATOM 2729 C CA . SER B 1 21 ? 10.482 2.928 7.433 1.00 0.33 33 SER B CA 2
ATOM 2730 C C . SER B 1 21 ? 10.561 3.991 6.342 1.00 0.28 33 SER B C 2
ATOM 2731 O O . SER B 1 21 ? 11.446 4.834 6.333 1.00 0.30 33 SER B O 2
ATOM 2739 N N . VAL B 1 22 ? 9.625 3.906 5.423 1.00 0.22 34 VAL B N 2
ATOM 2740 C CA . VAL B 1 22 ? 9.554 4.766 4.256 1.00 0.20 34 VAL B CA 2
ATOM 2741 C C . VAL B 1 22 ? 9.081 6.173 4.632 1.00 0.26 34 VAL B C 2
ATOM 2742 O O . VAL B 1 22 ? 9.585 7.159 4.105 1.00 0.27 34 VAL B O 2
ATOM 2755 N N . HIS B 1 23 ? 8.113 6.264 5.540 1.00 0.32 35 HIS B N 2
ATOM 2756 C CA . HIS B 1 23 ? 7.660 7.563 6.027 1.00 0.41 35 HIS B CA 2
ATOM 2757 C C . HIS B 1 23 ? 8.684 8.139 6.986 1.00 0.45 35 HIS B C 2
ATOM 2758 O O . HIS B 1 23 ? 9.005 9.326 6.930 1.00 0.51 35 HIS B O 2
ATOM 2773 N N . ASP B 1 24 ? 9.183 7.290 7.874 1.00 0.44 36 ASP B N 2
ATOM 2774 C CA . ASP B 1 24 ? 10.222 7.692 8.807 1.00 0.50 36 ASP B CA 2
ATOM 2775 C C . ASP B 1 24 ? 11.484 8.086 8.064 1.00 0.47 36 ASP B C 2
ATOM 2776 O O . ASP B 1 24 ? 12.132 9.071 8.420 1.00 0.52 36 ASP B O 2
ATOM 2785 N N . ASP B 1 25 ? 11.834 7.338 7.022 1.00 0.39 37 ASP B N 2
ATOM 2786 C CA . ASP B 1 25 ? 13.019 7.685 6.242 1.00 0.40 37 ASP B CA 2
ATOM 2787 C C . ASP B 1 25 ? 12.773 7.511 4.750 1.00 0.32 37 ASP B C 2
ATOM 2788 O O . ASP B 1 25 ? 13.104 6.482 4.161 1.00 0.29 37 ASP B O 2
ATOM 2797 N N . PRO B 1 26 ? 12.184 8.535 4.118 1.00 0.34 38 PRO B N 2
ATOM 2798 C CA . PRO B 1 26 ? 11.917 8.552 2.671 1.00 0.31 38 PRO B CA 2
ATOM 2799 C C . PRO B 1 26 ? 13.190 8.500 1.823 1.00 0.30 38 PRO B C 2
ATOM 2800 O O . PRO B 1 26 ? 13.128 8.279 0.611 1.00 0.36 38 PRO B O 2
ATOM 2811 N N . SER B 1 27 ? 14.339 8.694 2.462 1.00 0.29 39 SER B N 2
ATOM 2812 C CA . SER B 1 27 ? 15.615 8.740 1.758 1.00 0.31 39 SER B CA 2
ATOM 2813 C C . SER B 1 27 ? 15.997 7.367 1.215 1.00 0.26 39 SER B C 2
ATOM 2814 O O . SER B 1 27 ? 16.829 7.251 0.315 1.00 0.31 39 SER B O 2
ATOM 2822 N N . GLN B 1 28 ? 15.365 6.329 1.741 1.00 0.21 40 GLN B N 2
ATOM 2823 C CA . GLN B 1 28 ? 15.695 4.970 1.345 1.00 0.19 40 GLN B CA 2
ATOM 2824 C C . GLN B 1 28 ? 14.510 4.206 0.824 1.00 0.15 40 GLN B C 2
ATOM 2825 O O . GLN B 1 28 ? 14.521 2.987 0.849 1.00 0.14 40 GLN B O 2
ATOM 2839 N N . SER B 1 29 ? 13.492 4.909 0.396 1.00 0.15 41 SER B N 2
ATOM 2840 C CA . SER B 1 29 ? 12.282 4.285 -0.146 1.00 0.14 41 SER B CA 2
ATOM 2841 C C . SER B 1 29 ? 12.599 3.141 -1.126 1.00 0.11 41 SER B C 2
ATOM 2842 O O . SER B 1 29 ? 11.819 2.209 -1.252 1.00 0.10 41 SER B O 2
ATOM 2850 N N . ALA B 1 30 ? 13.741 3.212 -1.814 1.00 0.09 42 ALA B N 2
ATOM 2851 C CA . ALA B 1 30 ? 14.161 2.134 -2.708 1.00 0.08 42 ALA B CA 2
ATOM 2852 C C . ALA B 1 30 ? 14.755 0.949 -1.946 1.00 0.10 42 ALA B C 2
ATOM 2853 O O . ALA B 1 30 ? 14.452 -0.205 -2.246 1.00 0.10 42 ALA B O 2
ATOM 2860 N N . ASN B 1 31 ? 15.610 1.227 -0.968 1.00 0.12 43 ASN B N 2
ATOM 2861 C CA . ASN B 1 31 ? 16.165 0.166 -0.126 1.00 0.14 43 ASN B CA 2
ATOM 2862 C C . ASN B 1 31 ? 15.054 -0.419 0.724 1.00 0.14 43 ASN B C 2
ATOM 2863 O O . ASN B 1 31 ? 15.018 -1.613 1.005 1.00 0.15 43 ASN B O 2
ATOM 2874 N N . LEU B 1 32 ? 14.157 0.458 1.127 1.00 0.13 44 LEU B N 2
ATOM 2875 C CA . LEU B 1 32 ? 12.918 0.079 1.788 1.00 0.13 44 LEU B CA 2
ATOM 2876 C C . LEU B 1 32 ? 12.047 -0.737 0.841 1.00 0.11 44 LEU B C 2
ATOM 2877 O O . LEU B 1 32 ? 11.446 -1.732 1.243 1.00 0.11 44 LEU B O 2
ATOM 2893 N N . LEU B 1 33 ? 11.997 -0.307 -0.427 1.00 0.10 45 LEU B N 2
ATOM 2894 C CA . LEU B 1 33 ? 11.243 -1.007 -1.469 1.00 0.09 45 LEU B CA 2
ATOM 2895 C C . LEU B 1 33 ? 11.676 -2.448 -1.479 1.00 0.08 45 LEU B C 2
ATOM 2896 O O . LEU B 1 33 ? 10.862 -3.368 -1.419 1.00 0.08 45 LEU B O 2
ATOM 2912 N N . ALA B 1 34 ? 12.978 -2.611 -1.516 1.00 0.09 46 ALA B N 2
ATOM 2913 C CA . ALA B 1 34 ? 13.616 -3.896 -1.487 1.00 0.11 46 ALA B CA 2
ATOM 2914 C C . ALA B 1 34 ? 13.095 -4.741 -0.348 1.00 0.11 46 ALA B C 2
ATOM 2915 O O . ALA B 1 34 ? 12.874 -5.915 -0.529 1.00 0.13 46 ALA B O 2
ATOM 2922 N N . GLU B 1 35 ? 12.877 -4.128 0.805 1.00 0.11 47 GLU B N 2
ATOM 2923 C CA . GLU B 1 35 ? 12.501 -4.859 2.007 1.00 0.12 47 GLU B CA 2
ATOM 2924 C C . GLU B 1 35 ? 11.053 -5.324 1.952 1.00 0.10 47 GLU B C 2
ATOM 2925 O O . GLU B 1 35 ? 10.721 -6.391 2.452 1.00 0.11 47 GLU B O 2
ATOM 2937 N N . ALA B 1 36 ? 10.196 -4.516 1.354 1.00 0.07 48 ALA B N 2
ATOM 2938 C CA . ALA B 1 36 ? 8.785 -4.876 1.217 1.00 0.07 48 ALA B CA 2
ATOM 2939 C C . ALA B 1 36 ? 8.656 -5.958 0.187 1.00 0.08 48 ALA B C 2
ATOM 2940 O O . ALA B 1 36 ? 7.893 -6.901 0.334 1.00 0.09 48 ALA B O 2
ATOM 2947 N N . LYS B 1 37 ? 9.429 -5.804 -0.860 1.00 0.09 49 LYS B N 2
ATOM 2948 C CA . LYS B 1 37 ? 9.453 -6.753 -1.935 1.00 0.12 49 LYS B CA 2
ATOM 2949 C C . LYS B 1 37 ? 10.207 -8.002 -1.479 1.00 0.15 49 LYS B C 2
ATOM 2950 O O . LYS B 1 37 ? 9.947 -9.104 -1.942 1.00 0.19 49 LYS B O 2
ATOM 2969 N N . LYS B 1 38 ? 11.134 -7.793 -0.551 1.00 0.15 50 LYS B N 2
ATOM 2970 C CA . LYS B 1 38 ? 11.833 -8.860 0.170 1.00 0.18 50 LYS B CA 2
ATOM 2971 C C . LYS B 1 38 ? 10.889 -9.596 1.102 1.00 0.20 50 LYS B C 2
ATOM 2972 O O . LYS B 1 38 ? 10.958 -10.804 1.245 1.00 0.26 50 LYS B O 2
ATOM 2991 N N . LEU B 1 39 ? 10.036 -8.843 1.760 1.00 0.17 51 LEU B N 2
ATOM 2992 C CA . LEU B 1 39 ? 9.034 -9.402 2.638 1.00 0.17 51 LEU B CA 2
ATOM 2993 C C . LEU B 1 39 ? 8.000 -10.112 1.811 1.00 0.18 51 LEU B C 2
ATOM 2994 O O . LEU B 1 39 ? 7.476 -11.165 2.185 1.00 0.20 51 LEU B O 2
ATOM 3010 N N . ASN B 1 40 ? 7.684 -9.496 0.697 1.00 0.18 52 ASN B N 2
ATOM 3011 C CA . ASN B 1 40 ? 6.915 -10.148 -0.328 1.00 0.26 52 ASN B CA 2
ATOM 3012 C C . ASN B 1 40 ? 7.611 -11.449 -0.664 1.00 0.37 52 ASN B C 2
ATOM 3013 O O . ASN B 1 40 ? 7.025 -12.503 -0.570 1.00 0.63 52 ASN B O 2
ATOM 3024 N N . ASP B 1 41 ? 8.903 -11.357 -0.910 1.00 0.31 53 ASP B N 2
ATOM 3025 C CA . ASP B 1 41 ? 9.725 -12.511 -1.272 1.00 0.37 53 ASP B CA 2
ATOM 3026 C C . ASP B 1 41 ? 9.752 -13.519 -0.146 1.00 0.38 53 ASP B C 2
ATOM 3027 O O . ASP B 1 41 ? 9.906 -14.717 -0.370 1.00 0.47 53 ASP B O 2
ATOM 3036 N N . ALA B 1 42 ? 9.600 -13.020 1.067 1.00 0.30 54 ALA B N 2
ATOM 3037 C CA . ALA B 1 42 ? 9.739 -13.839 2.245 1.00 0.30 54 ALA B CA 2
ATOM 3038 C C . ALA B 1 42 ? 8.568 -14.789 2.391 1.00 0.27 54 ALA B C 2
ATOM 3039 O O . ALA B 1 42 ? 8.724 -15.949 2.768 1.00 0.32 54 ALA B O 2
ATOM 3046 N N . GLN B 1 43 ? 7.390 -14.279 2.083 1.00 0.23 55 GLN B N 2
ATOM 3047 C CA . GLN B 1 43 ? 6.162 -14.995 2.362 1.00 0.23 55 GLN B CA 2
ATOM 3048 C C . GLN B 1 43 ? 5.447 -15.412 1.079 1.00 0.27 55 GLN B C 2
ATOM 3049 O O . GLN B 1 43 ? 4.562 -16.271 1.103 1.00 0.34 55 GLN B O 2
ATOM 3063 N N . ALA B 1 44 ? 5.826 -14.788 -0.038 1.00 0.27 56 ALA B N 2
ATOM 3064 C CA . ALA B 1 44 ? 5.200 -15.042 -1.332 1.00 0.32 56 ALA B CA 2
ATOM 3065 C C . ALA B 1 44 ? 5.197 -16.528 -1.711 1.00 0.38 56 ALA B C 2
ATOM 3066 O O . ALA B 1 44 ? 4.144 -17.079 -2.043 1.00 0.41 56 ALA B O 2
ATOM 3073 N N . PRO B 1 45 ? 6.364 -17.210 -1.679 1.00 0.48 57 PRO B N 2
ATOM 3074 C CA . PRO B 1 45 ? 6.455 -18.607 -2.060 1.00 0.59 57 PRO B CA 2
ATOM 3075 C C . PRO B 1 45 ? 6.055 -19.529 -0.914 1.00 0.69 57 PRO B C 2
ATOM 3076 O O . PRO B 1 45 ? 6.340 -19.248 0.252 1.00 0.78 57 PRO B O 2
ATOM 3087 N N . LYS B 1 46 ? 5.393 -20.624 -1.251 1.00 0.90 58 LYS B N 2
ATOM 3088 C CA . LYS B 1 46 ? 4.897 -21.554 -0.247 1.00 1.10 58 LYS B CA 2
ATOM 3089 C C . LYS B 1 46 ? 5.974 -22.567 0.113 1.00 1.70 58 LYS B C 2
ATOM 3090 O O . LYS B 1 46 ? 6.737 -22.313 1.064 1.00 2.13 58 LYS B O 2
ATOM 3110 N N . GLU C 2 1 ? -12.417 -9.433 -6.051 1.00 1.19 35 GLU C N 2
ATOM 3111 C CA . GLU C 2 1 ? -11.580 -9.939 -4.943 1.00 1.03 35 GLU C CA 2
ATOM 3112 C C . GLU C 2 1 ? -11.527 -8.912 -3.816 1.00 0.71 35 GLU C C 2
ATOM 3113 O O . GLU C 2 1 ? -12.077 -9.129 -2.738 1.00 1.01 35 GLU C O 2
ATOM 3127 N N . GLY C 2 2 ? -10.891 -7.779 -4.080 1.00 0.40 36 GLY C N 2
ATOM 3128 C CA . GLY C 2 2 ? -10.747 -6.761 -3.063 1.00 0.20 36 GLY C CA 2
ATOM 3129 C C . GLY C 2 2 ? -9.799 -5.665 -3.485 1.00 0.15 36 GLY C C 2
ATOM 3130 O O . GLY C 2 2 ? -9.836 -5.217 -4.624 1.00 0.22 36 GLY C O 2
ATOM 3134 N N . VAL C 2 3 ? -8.951 -5.225 -2.573 1.00 0.11 37 VAL C N 2
ATOM 3135 C CA . VAL C 2 3 ? -7.977 -4.188 -2.878 1.00 0.09 37 VAL C CA 2
ATOM 3136 C C . VAL C 2 3 ? -6.565 -4.737 -2.678 1.00 0.10 37 VAL C C 2
ATOM 3137 O O . VAL C 2 3 ? -6.330 -5.565 -1.797 1.00 0.16 37 VAL C O 2
ATOM 3150 N N . LEU C 2 4 ? -5.646 -4.308 -3.516 1.00 0.10 38 LEU C N 2
ATOM 3151 C CA . LEU C 2 4 ? -4.259 -4.739 -3.430 1.00 0.11 38 LEU C CA 2
ATOM 3152 C C . LEU C 2 4 ? -3.351 -3.568 -3.060 1.00 0.12 38 LEU C C 2
ATOM 3153 O O . LEU C 2 4 ? -3.488 -2.477 -3.607 1.00 0.20 38 LEU C O 2
ATOM 3169 N N . TYR C 2 5 ? -2.434 -3.795 -2.120 1.00 0.10 39 TYR C N 2
ATOM 3170 C CA . TYR C 2 5 ? -1.459 -2.788 -1.765 1.00 0.10 39 TYR C CA 2
ATOM 3171 C C . TYR C 2 5 ? -0.436 -2.696 -2.869 1.00 0.12 39 TYR C C 2
ATOM 3172 O O . TYR C 2 5 ? 0.311 -3.641 -3.133 1.00 0.15 39 TYR C O 2
ATOM 3190 N N . VAL C 2 6 ? -0.420 -1.569 -3.517 1.00 0.10 40 VAL C N 2
ATOM 3191 C CA . VAL C 2 6 ? 0.536 -1.319 -4.560 1.00 0.11 40 VAL C CA 2
ATO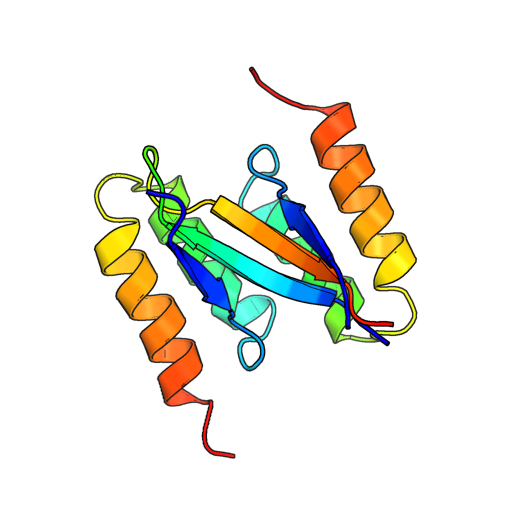M 3192 C C . VAL C 2 6 ? 1.308 -0.046 -4.271 1.00 0.10 40 VAL C C 2
ATOM 3193 O O . VAL C 2 6 ? 0.822 0.853 -3.593 1.00 0.10 40 VAL C O 2
ATOM 3206 N N . GLY C 2 7 ? 2.513 0.005 -4.764 1.00 0.10 41 GLY C N 2
ATOM 3207 C CA . GLY C 2 7 ? 3.300 1.194 -4.672 1.00 0.09 41 GLY C CA 2
ATOM 3208 C C . GLY C 2 7 ? 3.797 1.606 -6.029 1.00 0.09 41 GLY C C 2
ATOM 3209 O O . GLY C 2 7 ? 3.706 0.839 -6.983 1.00 0.09 41 GLY C O 2
ATOM 3213 N N . SER C 2 8 ? 4.338 2.796 -6.118 1.00 0.11 42 SER C N 2
ATOM 3214 C CA . SER C 2 8 ? 4.869 3.286 -7.370 1.00 0.12 42 SER C CA 2
ATOM 3215 C C . SER C 2 8 ? 6.190 3.974 -7.105 1.00 0.15 42 SER C C 2
ATOM 3216 O O . SER C 2 8 ? 6.282 4.908 -6.304 1.00 0.17 42 SER C O 2
ATOM 3224 N N . LYS C 2 9 ? 7.208 3.461 -7.749 1.00 0.16 43 LYS C N 2
ATOM 3225 C CA . LYS C 2 9 ? 8.570 3.888 -7.549 1.00 0.19 43 LYS C CA 2
ATOM 3226 C C . LYS C 2 9 ? 8.838 5.181 -8.299 1.00 0.19 43 LYS C C 2
ATOM 3227 O O . LYS C 2 9 ? 8.981 5.178 -9.516 1.00 0.19 43 LYS C O 2
ATOM 3246 N N . THR C 2 10 ? 8.946 6.273 -7.578 1.00 0.23 44 THR C N 2
ATOM 3247 C CA . THR C 2 10 ? 8.954 7.585 -8.209 1.00 0.26 44 THR C CA 2
ATOM 3248 C C . THR C 2 10 ? 10.108 8.468 -7.714 1.00 0.34 44 THR C C 2
ATOM 3249 O O . THR C 2 10 ? 11.143 7.967 -7.277 1.00 0.37 44 THR C O 2
ATOM 3260 N N . LYS C 2 11 ? 9.916 9.791 -7.795 1.00 0.40 45 LYS C N 2
ATOM 3261 C CA . LYS C 2 11 ? 10.921 10.757 -7.352 1.00 0.49 45 LYS C CA 2
ATOM 3262 C C . LYS C 2 11 ? 11.115 10.732 -5.831 1.00 0.50 45 LYS C C 2
ATOM 3263 O O . LYS C 2 11 ? 12.228 10.913 -5.345 1.00 0.57 45 LYS C O 2
ATOM 3282 N N . GLU C 2 12 ? 10.039 10.506 -5.082 1.00 0.47 46 GLU C N 2
ATOM 3283 C CA . GLU C 2 12 ? 10.164 10.247 -3.649 1.00 0.51 46 GLU C CA 2
ATOM 3284 C C . GLU C 2 12 ? 10.579 8.799 -3.488 1.00 0.48 46 GLU C C 2
ATOM 3285 O O . GLU C 2 12 ? 11.274 8.413 -2.550 1.00 0.55 46 GLU C O 2
ATOM 3297 N N . GLY C 2 13 ? 10.103 8.017 -4.435 1.00 0.38 47 GLY C N 2
ATOM 3298 C CA . GLY C 2 13 ? 10.582 6.682 -4.662 1.00 0.40 47 GLY C CA 2
ATOM 3299 C C . GLY C 2 13 ? 9.590 5.624 -4.273 1.00 0.31 47 GLY C C 2
ATOM 3300 O O . GLY C 2 13 ? 9.624 4.542 -4.817 1.00 0.38 47 GLY C O 2
ATOM 3304 N N . VAL C 2 14 ? 8.644 5.947 -3.413 1.00 0.21 48 VAL C N 2
ATOM 3305 C CA . VAL C 2 14 ? 7.601 4.994 -3.058 1.00 0.15 48 VAL C CA 2
ATOM 3306 C C . VAL C 2 14 ? 6.329 5.719 -2.638 1.00 0.10 48 VAL C C 2
ATOM 3307 O O . VAL C 2 14 ? 6.348 6.539 -1.720 1.00 0.12 48 VAL C O 2
ATOM 3320 N N . VAL C 2 15 ? 5.239 5.438 -3.335 1.00 0.09 49 VAL C N 2
ATOM 3321 C CA . VAL C 2 15 ? 3.929 5.925 -2.934 1.00 0.07 49 VAL C CA 2
ATOM 3322 C C . VAL C 2 15 ? 3.026 4.747 -2.628 1.00 0.08 49 VAL C C 2
ATOM 3323 O O . VAL C 2 15 ? 3.129 3.701 -3.263 1.00 0.12 49 VAL C O 2
ATOM 3336 N N . HIS C 2 16 ? 2.161 4.918 -1.655 1.00 0.08 50 HIS C N 2
ATOM 3337 C CA . HIS C 2 16 ? 1.272 3.857 -1.224 1.00 0.09 50 HIS C CA 2
ATOM 3338 C C . HIS C 2 16 ? -0.067 4.012 -1.919 1.00 0.07 50 HIS C C 2
ATOM 3339 O O . HIS C 2 16 ? -0.778 4.999 -1.709 1.00 0.09 50 HIS C O 2
ATOM 3353 N N . GLY C 2 17 ? -0.392 3.063 -2.767 1.00 0.06 51 GLY C N 2
ATOM 3354 C CA . GLY C 2 17 ? -1.653 3.097 -3.453 1.00 0.05 51 GLY C CA 2
ATOM 3355 C C . GLY C 2 17 ? -2.388 1.791 -3.326 1.00 0.06 51 GLY C C 2
ATOM 3356 O O . GLY C 2 17 ? -1.942 0.885 -2.620 1.00 0.07 51 GLY C O 2
ATOM 3360 N N . VAL C 2 18 ? -3.505 1.679 -4.013 1.00 0.07 52 VAL C N 2
ATOM 3361 C CA . VAL C 2 18 ? -4.311 0.484 -3.925 1.00 0.08 52 VAL C CA 2
ATOM 3362 C C . VAL C 2 18 ? -4.862 0.101 -5.277 1.00 0.09 52 VAL C C 2
ATOM 3363 O O . VAL C 2 18 ? -5.405 0.927 -5.999 1.00 0.09 52 VAL C O 2
ATOM 3376 N N . ALA C 2 19 ? -4.707 -1.164 -5.606 1.00 0.10 53 ALA C N 2
ATOM 3377 C CA . ALA C 2 19 ? -5.218 -1.695 -6.842 1.00 0.10 53 ALA C CA 2
ATOM 3378 C C . ALA C 2 19 ? -6.462 -2.492 -6.540 1.00 0.09 53 ALA C C 2
ATOM 3379 O O . ALA C 2 19 ? -6.390 -3.574 -5.964 1.00 0.12 53 ALA C O 2
ATOM 3386 N N . THR C 2 20 ? -7.599 -1.961 -6.906 1.00 0.09 54 THR C N 2
ATOM 3387 C CA . THR C 2 20 ? -8.843 -2.615 -6.558 1.00 0.12 54 THR C CA 2
ATOM 3388 C C . THR C 2 20 ? -9.188 -3.661 -7.604 1.00 0.19 54 THR C C 2
ATOM 3389 O O . THR C 2 20 ? -9.480 -3.351 -8.759 1.00 0.45 54 THR C O 2
ATOM 3400 N N . VAL C 2 21 ? -9.156 -4.903 -7.166 1.00 0.23 55 VAL C N 2
ATOM 3401 C CA . VAL C 2 21 ? -9.243 -6.039 -8.051 1.00 0.29 55 VAL C CA 2
ATOM 3402 C C . VAL C 2 21 ? -10.594 -6.726 -7.939 1.00 0.36 55 VAL C C 2
ATOM 3403 O O . VAL C 2 21 ? -11.044 -7.094 -6.849 1.00 0.35 55 VAL C O 2
ATOM 3416 N N . ALA C 2 22 ? -11.231 -6.893 -9.078 1.00 0.49 56 ALA C N 2
ATOM 3417 C CA . ALA C 2 22 ? -12.521 -7.537 -9.151 1.00 0.64 56 ALA C CA 2
ATOM 3418 C C . ALA C 2 22 ? -12.342 -9.001 -9.532 1.00 0.75 56 ALA C C 2
ATOM 3419 O O . ALA C 2 22 ? -12.191 -9.838 -8.619 1.00 1.43 56 ALA C O 2
ATOM 3427 N N . ASP A 1 1 ? -7.192 -6.564 -14.509 1.00 2.62 13 ASP A N 3
ATOM 3428 C CA . ASP A 1 1 ? -8.008 -5.605 -13.734 1.00 1.91 13 ASP A CA 3
ATOM 3429 C C . ASP A 1 1 ? -7.208 -5.136 -12.518 1.00 1.47 13 ASP A C 3
ATOM 3430 O O . ASP A 1 1 ? -5.991 -5.320 -12.476 1.00 2.03 13 ASP A O 3
ATOM 3441 N N . GLY A 1 2 ? -7.874 -4.553 -11.531 1.00 0.76 14 GLY A N 3
ATOM 3442 C CA . GLY A 1 2 ? -7.168 -4.001 -10.393 1.00 0.80 14 GLY A CA 3
ATOM 3443 C C . GLY A 1 2 ? -6.706 -2.582 -10.648 1.00 0.66 14 GLY A C 3
ATOM 3444 O O . GLY A 1 2 ? -5.524 -2.345 -10.901 1.00 0.96 14 GLY A O 3
ATOM 3448 N N . GLU A 1 3 ? -7.636 -1.636 -10.579 1.00 0.31 15 GLU A N 3
ATOM 3449 C CA . GLU A 1 3 ? -7.323 -0.244 -10.867 1.00 0.18 15 GLU A CA 3
ATOM 3450 C C . GLU A 1 3 ? -6.778 0.435 -9.624 1.00 0.13 15 GLU A C 3
ATOM 3451 O O . GLU A 1 3 ? -7.176 0.120 -8.503 1.00 0.17 15 GLU A O 3
ATOM 3463 N N . ILE A 1 4 ? -5.864 1.364 -9.823 1.00 0.12 16 ILE A N 3
ATOM 3464 C CA . ILE A 1 4 ? -5.099 1.909 -8.719 1.00 0.11 16 ILE A CA 3
ATOM 3465 C C . ILE A 1 4 ? -5.657 3.233 -8.230 1.00 0.10 16 ILE A C 3
ATOM 3466 O O . ILE A 1 4 ? -6.211 4.023 -8.995 1.00 0.14 16 ILE A O 3
ATOM 3482 N N . PHE A 1 5 ? -5.496 3.442 -6.939 1.00 0.09 17 PHE A N 3
ATOM 3483 C CA . PHE A 1 5 ? -5.818 4.691 -6.281 1.00 0.09 17 PHE A CA 3
ATOM 3484 C C . PHE A 1 5 ? -4.739 4.994 -5.252 1.00 0.07 17 PHE A C 3
ATOM 3485 O O . PHE A 1 5 ? -4.645 4.310 -4.243 1.00 0.07 17 PHE A O 3
ATOM 3502 N N . TYR A 1 6 ? -3.894 5.978 -5.523 1.00 0.07 18 TYR A N 3
ATOM 3503 C CA . TYR A 1 6 ? -2.805 6.297 -4.607 1.00 0.06 18 TYR A CA 3
ATOM 3504 C C . TYR A 1 6 ? -3.284 7.199 -3.482 1.00 0.07 18 TYR A C 3
ATOM 3505 O O . TYR A 1 6 ? -4.095 8.102 -3.697 1.00 0.09 18 TYR A O 3
ATOM 3523 N N . LEU A 1 7 ? -2.777 6.951 -2.279 1.00 0.07 19 LEU A N 3
ATOM 3524 C CA . LEU A 1 7 ? -3.107 7.770 -1.128 1.00 0.08 19 LEU A CA 3
ATOM 3525 C C . LEU A 1 7 ? -1.823 8.298 -0.506 1.00 0.11 19 LEU A C 3
ATOM 3526 O O . LEU A 1 7 ? -1.457 7.899 0.596 1.00 0.12 19 LEU A O 3
ATOM 3542 N N . PRO A 1 8 ? -1.134 9.225 -1.180 1.00 0.13 20 PRO A N 3
ATOM 3543 C CA . PRO A 1 8 ? 0.156 9.730 -0.710 1.00 0.16 20 PRO A CA 3
ATOM 3544 C C . PRO A 1 8 ? 0.002 10.752 0.397 1.00 0.22 20 PRO A C 3
ATOM 3545 O O . PRO A 1 8 ? 0.973 11.363 0.842 1.00 0.28 20 PRO A O 3
ATOM 3556 N N . ASN A 1 9 ? -1.224 10.923 0.845 1.00 0.22 21 ASN A N 3
ATOM 3557 C CA . ASN A 1 9 ? -1.526 11.947 1.825 1.00 0.27 21 ASN A CA 3
ATOM 3558 C C . ASN A 1 9 ? -1.650 11.314 3.184 1.00 0.25 21 ASN A C 3
ATOM 3559 O O . ASN A 1 9 ? -1.354 11.922 4.209 1.00 0.31 21 ASN A O 3
ATOM 3570 N N . LEU A 1 10 ? -2.038 10.061 3.161 1.00 0.18 22 LEU A N 3
ATOM 3571 C CA . LEU A 1 10 ? -2.378 9.332 4.366 1.00 0.17 22 LEU A CA 3
ATOM 3572 C C . LEU A 1 10 ? -1.097 8.827 5.020 1.00 0.20 22 LEU A C 3
ATOM 3573 O O . LEU A 1 10 ? -0.158 8.431 4.328 1.00 0.35 22 LEU A O 3
ATOM 3589 N N . ASN A 1 11 ? -1.028 8.889 6.341 1.00 0.17 23 ASN A N 3
ATOM 3590 C CA . ASN A 1 11 ? 0.163 8.440 7.046 1.00 0.20 23 ASN A CA 3
ATOM 3591 C C . ASN A 1 11 ? 0.179 6.916 7.137 1.00 0.24 23 ASN A C 3
ATOM 3592 O O . ASN A 1 11 ? -0.852 6.281 6.904 1.00 0.34 23 ASN A O 3
ATOM 3603 N N . PRO A 1 12 ? 1.344 6.310 7.433 1.00 0.22 24 PRO A N 3
ATOM 3604 C CA . PRO A 1 12 ? 1.489 4.852 7.540 1.00 0.23 24 PRO A CA 3
ATOM 3605 C C . PRO A 1 12 ? 0.337 4.182 8.286 1.00 0.23 24 PRO A C 3
ATOM 3606 O O . PRO A 1 12 ? -0.158 3.136 7.868 1.00 0.23 24 PRO A O 3
ATOM 3617 N N . ASP A 1 13 ? -0.111 4.810 9.364 1.00 0.22 25 ASP A N 3
ATOM 3618 C CA . ASP A 1 13 ? -1.160 4.233 10.199 1.00 0.23 25 ASP A CA 3
ATOM 3619 C C . ASP A 1 13 ? -2.477 4.171 9.437 1.00 0.24 25 ASP A C 3
ATOM 3620 O O . ASP A 1 13 ? -3.156 3.148 9.443 1.00 0.27 25 ASP A O 3
ATOM 3629 N N . GLN A 1 14 ? -2.819 5.268 8.772 1.00 0.23 26 GLN A N 3
ATOM 3630 C CA . GLN A 1 14 ? -4.020 5.333 7.947 1.00 0.25 26 GLN A CA 3
ATOM 3631 C C . GLN A 1 14 ? -3.948 4.296 6.840 1.00 0.25 26 GLN A C 3
ATOM 3632 O O . GLN A 1 14 ? -4.875 3.511 6.636 1.00 0.26 26 GLN A O 3
ATOM 3646 N N . LEU A 1 15 ? -2.831 4.328 6.121 1.00 0.24 27 LEU A N 3
ATOM 3647 C CA . LEU A 1 15 ? -2.568 3.378 5.042 1.00 0.25 27 LEU A CA 3
ATOM 3648 C C . LEU A 1 15 ? -2.705 1.934 5.529 1.00 0.23 27 LEU A C 3
ATOM 3649 O O . LEU A 1 15 ? -3.348 1.112 4.875 1.00 0.25 27 LEU A O 3
ATOM 3665 N N . CYS A 1 16 ? -2.125 1.637 6.683 1.00 0.21 28 CYS A N 3
ATOM 3666 C CA . CYS A 1 16 ? -2.206 0.299 7.258 1.00 0.22 28 CYS A CA 3
ATOM 3667 C C . CYS A 1 16 ? -3.637 -0.038 7.655 1.00 0.21 28 CYS A C 3
ATOM 3668 O O . CYS A 1 16 ? -4.137 -1.129 7.361 1.00 0.22 28 CYS A O 3
ATOM 3675 N N . ALA A 1 17 ? -4.296 0.912 8.312 1.00 0.21 29 ALA A N 3
ATOM 3676 C CA . ALA A 1 17 ? -5.647 0.716 8.809 1.00 0.22 29 ALA A CA 3
ATOM 3677 C C . ALA A 1 17 ? -6.614 0.397 7.682 1.00 0.17 29 ALA A C 3
ATOM 3678 O O . ALA A 1 17 ? -7.583 -0.339 7.886 1.00 0.18 29 ALA A O 3
ATOM 3685 N N . PHE A 1 18 ? -6.352 0.941 6.493 1.00 0.13 30 PHE A N 3
ATOM 3686 C CA . PHE A 1 18 ? -7.221 0.697 5.356 1.00 0.10 30 PHE A CA 3
ATOM 3687 C C . PHE A 1 18 ? -7.332 -0.802 5.093 1.00 0.09 30 PHE A C 3
ATOM 3688 O O . PHE A 1 18 ? -8.422 -1.361 5.190 1.00 0.09 30 PHE A O 3
ATOM 3705 N N . PHE A 1 19 ? -6.212 -1.471 4.863 1.00 0.10 31 PHE A N 3
ATOM 3706 C CA . PHE A 1 19 ? -6.257 -2.881 4.495 1.00 0.10 31 PHE A CA 3
ATOM 3707 C C . PHE A 1 19 ? -6.529 -3.745 5.711 1.00 0.11 31 PHE A C 3
ATOM 3708 O O . PHE A 1 19 ? -6.936 -4.889 5.582 1.00 0.12 31 PHE A O 3
ATOM 3725 N N . HIS A 1 20 ? -6.280 -3.203 6.891 1.00 0.11 32 HIS A N 3
ATOM 3726 C CA . HIS A 1 20 ? -6.477 -3.956 8.123 1.00 0.12 32 HIS A CA 3
ATOM 3727 C C . HIS A 1 20 ? -7.956 -4.294 8.297 1.00 0.12 32 HIS A C 3
ATOM 3728 O O . HIS A 1 20 ? -8.306 -5.368 8.778 1.00 0.15 32 HIS A O 3
ATOM 3743 N N . SER A 1 21 ? -8.810 -3.368 7.890 1.00 0.11 33 SER A N 3
ATOM 3744 C CA . SER A 1 21 ? -10.246 -3.595 7.892 1.00 0.13 33 SER A CA 3
ATOM 3745 C C . SER A 1 21 ? -10.611 -4.503 6.726 1.00 0.12 33 SER A C 3
ATOM 3746 O O . SER A 1 21 ? -11.426 -5.416 6.843 1.00 0.14 33 SER A O 3
ATOM 3754 N N . VAL A 1 22 ? -9.967 -4.225 5.605 1.00 0.10 34 VAL A N 3
ATOM 3755 C CA . VAL A 1 22 ? -10.198 -4.931 4.355 1.00 0.11 34 VAL A CA 3
ATOM 3756 C C . VAL A 1 22 ? -9.863 -6.407 4.454 1.00 0.13 34 VAL A C 3
ATOM 3757 O O . VAL A 1 22 ? -10.654 -7.258 4.092 1.00 0.15 34 VAL A O 3
ATOM 3770 N N . HIS A 1 23 ? -8.670 -6.692 4.917 1.00 0.14 35 HIS A N 3
ATOM 3771 C CA . HIS A 1 23 ? -8.152 -8.052 4.923 1.00 0.17 35 HIS A CA 3
ATOM 3772 C C . HIS A 1 23 ? -8.975 -8.961 5.827 1.00 0.18 35 HIS A C 3
ATOM 3773 O O . HIS A 1 23 ? -9.042 -10.172 5.608 1.00 0.21 35 HIS A O 3
ATOM 3788 N N . ASP A 1 24 ? -9.583 -8.378 6.849 1.00 0.17 36 ASP A N 3
ATOM 3789 C CA . ASP A 1 24 ? -10.492 -9.117 7.718 1.00 0.18 36 ASP A CA 3
ATOM 3790 C C . ASP A 1 24 ? -11.684 -9.641 6.920 1.00 0.19 36 ASP A C 3
ATOM 3791 O O . ASP A 1 24 ? -12.268 -10.674 7.250 1.00 0.21 36 ASP A O 3
ATOM 3800 N N . ASP A 1 25 ? -12.000 -8.944 5.840 1.00 0.19 37 ASP A N 3
ATOM 3801 C CA . ASP A 1 25 ? -13.193 -9.231 5.048 1.00 0.24 37 ASP A CA 3
ATOM 3802 C C . ASP A 1 25 ? -13.155 -8.427 3.756 1.00 0.23 37 ASP A C 3
ATOM 3803 O O . ASP A 1 25 ? -13.629 -7.296 3.703 1.00 0.25 37 ASP A O 3
ATOM 3812 N N . PRO A 1 26 ? -12.568 -8.994 2.698 1.00 0.23 38 PRO A N 3
ATOM 3813 C CA . PRO A 1 26 ? -12.269 -8.265 1.452 1.00 0.25 38 PRO A CA 3
ATOM 3814 C C . PRO A 1 26 ? -13.504 -7.751 0.704 1.00 0.29 38 PRO A C 3
ATOM 3815 O O . PRO A 1 26 ? -13.376 -7.156 -0.364 1.00 0.34 38 PRO A O 3
ATOM 3826 N N . SER A 1 27 ? -14.687 -7.967 1.257 1.00 0.28 39 SER A N 3
ATOM 3827 C CA . SER A 1 27 ? -15.910 -7.444 0.666 1.00 0.33 39 SER A CA 3
ATOM 3828 C C . SER A 1 27 ? -16.059 -5.940 0.927 1.00 0.36 39 SER A C 3
ATOM 3829 O O . SER A 1 27 ? -16.723 -5.232 0.168 1.00 0.59 39 SER A O 3
ATOM 3837 N N . GLN A 1 28 ? -15.430 -5.446 1.992 1.00 0.22 40 GLN A N 3
ATOM 3838 C CA . GLN A 1 28 ? -15.558 -4.043 2.363 1.00 0.21 40 GLN A CA 3
ATOM 3839 C C . GLN A 1 28 ? -14.438 -3.213 1.764 1.00 0.16 40 GLN A C 3
ATOM 3840 O O . GLN A 1 28 ? -14.423 -1.998 1.884 1.00 0.16 40 GLN A O 3
ATOM 3854 N N . SER A 1 29 ? -13.516 -3.904 1.132 1.00 0.15 41 SER A N 3
ATOM 3855 C CA . SER A 1 29 ? -12.397 -3.325 0.425 1.00 0.13 41 SER A CA 3
ATOM 3856 C C . SER A 1 29 ? -12.797 -2.087 -0.376 1.00 0.11 41 SER A C 3
ATOM 3857 O O . SER A 1 29 ? -12.228 -1.025 -0.183 1.00 0.11 41 SER A O 3
ATOM 3865 N N . ALA A 1 30 ? -13.785 -2.232 -1.257 1.00 0.13 42 ALA A N 3
ATOM 3866 C CA . ALA A 1 30 ? -14.262 -1.120 -2.081 1.00 0.13 42 ALA A CA 3
ATOM 3867 C C . ALA A 1 30 ? -14.701 0.064 -1.224 1.00 0.12 42 ALA A C 3
ATOM 3868 O O . ALA A 1 30 ? -14.428 1.219 -1.550 1.00 0.12 42 ALA A O 3
ATOM 3875 N N . ASN A 1 31 ? -15.366 -0.243 -0.120 1.00 0.12 43 ASN A N 3
ATOM 3876 C CA . ASN A 1 31 ? -15.832 0.770 0.827 1.00 0.13 43 ASN A CA 3
ATOM 3877 C C . ASN A 1 31 ? -14.647 1.418 1.500 1.00 0.10 43 ASN A C 3
ATOM 3878 O O . ASN A 1 31 ? -14.587 2.628 1.698 1.00 0.11 43 ASN A O 3
ATOM 3889 N N . LEU A 1 32 ? -13.711 0.571 1.855 1.00 0.09 44 LEU A N 3
ATOM 3890 C CA . LEU A 1 32 ? -12.576 0.954 2.653 1.00 0.08 44 LEU A CA 3
ATOM 3891 C C . LEU A 1 32 ? -11.637 1.815 1.840 1.00 0.07 44 LEU A C 3
ATOM 3892 O O . LEU A 1 32 ? -11.132 2.844 2.290 1.00 0.08 44 LEU A O 3
ATOM 3908 N N . LEU A 1 33 ? -11.431 1.342 0.636 1.00 0.07 45 LEU A N 3
ATOM 3909 C CA . LEU A 1 33 ? -10.676 2.015 -0.395 1.00 0.07 45 LEU A CA 3
ATOM 3910 C C . LEU A 1 33 ? -11.289 3.395 -0.626 1.00 0.07 45 LEU A C 3
ATOM 3911 O O . LEU A 1 33 ? -10.588 4.394 -0.703 1.00 0.08 45 LEU A O 3
ATOM 3927 N N . ALA A 1 34 ? -12.610 3.429 -0.714 1.00 0.08 46 ALA A N 3
ATOM 3928 C CA . ALA A 1 34 ? -13.362 4.668 -0.835 1.00 0.09 46 ALA A CA 3
ATOM 3929 C C . ALA A 1 34 ? -13.014 5.660 0.268 1.00 0.09 46 ALA A C 3
ATOM 3930 O O . ALA A 1 34 ? -12.753 6.815 -0.007 1.00 0.11 46 ALA A O 3
ATOM 3937 N N . GLU A 1 35 ? -13.012 5.194 1.511 1.00 0.09 47 GLU A N 3
ATOM 3938 C CA . GLU A 1 35 ? -12.695 6.019 2.654 1.00 0.10 47 GLU A CA 3
ATOM 3939 C C . GLU A 1 35 ? -11.233 6.401 2.627 1.00 0.09 47 GLU A C 3
ATOM 3940 O O . GLU A 1 35 ? -10.850 7.430 3.151 1.00 0.09 47 GLU A O 3
ATOM 3952 N N . ALA A 1 36 ? -10.425 5.555 2.009 1.00 0.08 48 ALA A N 3
ATOM 3953 C CA . ALA A 1 36 ? -9.026 5.864 1.770 1.00 0.08 48 ALA A CA 3
ATOM 3954 C C . ALA A 1 36 ? -8.912 6.993 0.750 1.00 0.08 48 ALA A C 3
ATOM 3955 O O . ALA A 1 36 ? -8.139 7.931 0.926 1.00 0.08 48 ALA A O 3
ATOM 3962 N N . LYS A 1 37 ? -9.734 6.905 -0.292 1.00 0.08 49 LYS A N 3
ATOM 3963 C CA . LYS A 1 37 ? -9.775 7.902 -1.360 1.00 0.09 49 LYS A CA 3
ATOM 3964 C C . LYS A 1 37 ? -10.306 9.192 -0.780 1.00 0.10 49 LYS A C 3
ATOM 3965 O O . LYS A 1 37 ? -9.769 10.278 -0.976 1.00 0.13 49 LYS A O 3
ATOM 3984 N N . LYS A 1 38 ? -11.378 9.004 -0.051 1.00 0.11 50 LYS A N 3
ATOM 3985 C CA . LYS A 1 38 ? -12.072 10.039 0.665 1.00 0.12 50 LYS A CA 3
ATOM 3986 C C . LYS A 1 38 ? -11.150 10.716 1.654 1.00 0.12 50 LYS A C 3
ATOM 3987 O O . LYS A 1 38 ? -11.142 11.928 1.767 1.00 0.15 50 LYS A O 3
ATOM 4006 N N . LEU A 1 39 ? -10.399 9.909 2.378 1.00 0.11 51 LEU A N 3
ATOM 4007 C CA . LEU A 1 39 ? -9.401 10.397 3.318 1.00 0.12 51 LEU A CA 3
ATOM 4008 C C . LEU A 1 39 ? -8.335 11.193 2.615 1.00 0.12 51 LEU A C 3
ATOM 4009 O O . LEU A 1 39 ? -8.010 12.314 2.999 1.00 0.13 51 LEU A O 3
ATOM 4025 N N . ASN A 1 40 ? -7.790 10.575 1.592 1.00 0.11 52 ASN A N 3
ATOM 4026 C CA . ASN A 1 40 ? -6.799 11.202 0.728 1.00 0.11 52 ASN A CA 3
ATOM 4027 C C . ASN A 1 40 ? -7.294 12.561 0.279 1.00 0.13 52 ASN A C 3
ATOM 4028 O O . ASN A 1 40 ? -6.537 13.511 0.188 1.00 0.15 52 ASN A O 3
ATOM 4039 N N . ASP A 1 41 ? -8.583 12.616 0.037 1.00 0.14 53 ASP A N 3
ATOM 4040 C CA . ASP A 1 41 ? -9.269 13.820 -0.399 1.00 0.17 53 ASP A CA 3
ATOM 4041 C C . ASP A 1 41 ? -9.533 14.744 0.777 1.00 0.19 53 ASP A C 3
ATOM 4042 O O . ASP A 1 41 ? -9.424 15.963 0.671 1.00 0.22 53 ASP A O 3
ATOM 4051 N N . ALA A 1 42 ? -9.860 14.130 1.900 1.00 0.18 54 ALA A N 3
ATOM 4052 C CA . ALA A 1 42 ? -10.303 14.834 3.082 1.00 0.21 54 ALA A CA 3
ATOM 4053 C C . ALA A 1 42 ? -9.200 15.679 3.647 1.00 0.24 54 ALA A C 3
ATOM 4054 O O . ALA A 1 42 ? -9.406 16.830 4.030 1.00 0.28 54 ALA A O 3
ATOM 4061 N N . GLN A 1 43 ? -8.019 15.104 3.690 1.00 0.22 55 GLN A N 3
ATOM 4062 C CA . GLN A 1 43 ? -6.909 15.789 4.325 1.00 0.25 55 GLN A CA 3
ATOM 4063 C C . GLN A 1 43 ? -5.930 16.356 3.307 1.00 0.25 55 GLN A C 3
ATOM 4064 O O . GLN A 1 43 ? -5.256 17.336 3.612 1.00 0.28 55 GLN A O 3
ATOM 4078 N N . ALA A 1 44 ? -5.904 15.740 2.108 1.00 0.24 56 ALA A N 3
ATOM 4079 C CA . ALA A 1 44 ? -5.027 16.115 0.977 1.00 0.25 56 ALA A CA 3
ATOM 4080 C C . ALA A 1 44 ? -4.186 17.369 1.211 1.00 0.31 56 ALA A C 3
ATOM 4081 O O . ALA A 1 44 ? -4.531 18.460 0.752 1.00 0.35 56 ALA A O 3
ATOM 4088 N N . PRO A 1 45 ? -3.078 17.208 1.948 1.00 0.35 57 PRO A N 3
ATOM 4089 C CA . PRO A 1 45 ? -2.131 18.283 2.238 1.00 0.42 57 PRO A CA 3
ATOM 4090 C C . PRO A 1 45 ? -1.679 19.005 0.976 1.00 0.58 57 PRO A C 3
ATOM 4091 O O . PRO A 1 45 ? -0.968 18.442 0.144 1.00 0.80 57 PRO A O 3
ATOM 4102 N N . LYS A 1 46 ? -2.117 20.246 0.837 1.00 0.81 58 LYS A N 3
ATOM 4103 C CA . LYS A 1 46 ? -1.781 21.049 -0.324 1.00 1.03 58 LYS A CA 3
ATOM 4104 C C . LYS A 1 46 ? -0.357 21.567 -0.195 1.00 1.48 58 LYS A C 3
ATOM 4105 O O . LYS A 1 46 ? 0.531 21.066 -0.913 1.00 1.97 58 LYS A O 3
ATOM 4125 N N . ASP B 1 1 ? 9.110 8.582 -14.187 1.00 1.37 13 ASP B N 3
ATOM 4126 C CA . ASP B 1 1 ? 9.045 8.063 -12.801 1.00 0.51 13 ASP B CA 3
ATOM 4127 C C . ASP B 1 1 ? 7.918 7.057 -12.679 1.00 0.38 13 ASP B C 3
ATOM 4128 O O . ASP B 1 1 ? 7.323 6.660 -13.684 1.00 0.51 13 ASP B O 3
ATOM 4139 N N . GLY B 1 2 ? 7.626 6.644 -11.451 1.00 0.21 14 GLY B N 3
ATOM 4140 C CA . GLY B 1 2 ? 6.500 5.759 -11.220 1.00 0.21 14 GLY B CA 3
ATOM 4141 C C . GLY B 1 2 ? 6.694 4.357 -11.769 1.00 0.19 14 GLY B C 3
ATOM 4142 O O . GLY B 1 2 ? 6.037 3.972 -12.733 1.00 0.28 14 GLY B O 3
ATOM 4146 N N . GLU B 1 3 ? 7.601 3.596 -11.173 1.00 0.15 15 GLU B N 3
ATOM 4147 C CA . GLU B 1 3 ? 7.707 2.179 -11.480 1.00 0.15 15 GLU B CA 3
ATOM 4148 C C . GLU B 1 3 ? 6.856 1.415 -10.483 1.00 0.14 15 GLU B C 3
ATOM 4149 O O . GLU B 1 3 ? 7.262 1.224 -9.338 1.00 0.22 15 GLU B O 3
ATOM 4161 N N . ILE B 1 4 ? 5.686 0.983 -10.902 1.00 0.12 16 ILE B N 3
ATOM 4162 C CA . ILE B 1 4 ? 4.752 0.352 -9.986 1.00 0.11 16 ILE B CA 3
ATOM 4163 C C . ILE B 1 4 ? 5.275 -0.988 -9.489 1.00 0.12 16 ILE B C 3
ATOM 4164 O O . ILE B 1 4 ? 5.950 -1.723 -10.214 1.00 0.16 16 ILE B O 3
ATOM 4180 N N . PHE B 1 5 ? 4.978 -1.272 -8.232 1.00 0.11 17 PHE B N 3
ATOM 4181 C CA . PHE B 1 5 ? 5.318 -2.537 -7.621 1.00 0.11 17 PHE B CA 3
ATOM 4182 C C . PHE B 1 5 ? 4.167 -3.013 -6.746 1.00 0.11 17 PHE B C 3
ATOM 4183 O O . PHE B 1 5 ? 3.598 -2.237 -5.977 1.00 0.11 17 PHE B O 3
ATOM 4200 N N . TYR B 1 6 ? 3.803 -4.278 -6.889 1.00 0.11 18 TYR B N 3
ATOM 4201 C CA . TYR B 1 6 ? 2.652 -4.818 -6.192 1.00 0.10 18 TYR B CA 3
ATOM 4202 C C . TYR B 1 6 ? 3.071 -5.651 -5.000 1.00 0.09 18 TYR B C 3
ATOM 4203 O O . TYR B 1 6 ? 4.048 -6.401 -5.053 1.00 0.09 18 TYR B O 3
ATOM 4221 N N . LEU B 1 7 ? 2.324 -5.503 -3.918 1.00 0.13 19 LEU B N 3
ATOM 4222 C CA . LEU B 1 7 ? 2.589 -6.229 -2.686 1.00 0.13 19 LEU B CA 3
ATOM 4223 C C . LEU B 1 7 ? 1.339 -7.016 -2.260 1.00 0.21 19 LEU B C 3
ATOM 4224 O O . LEU B 1 7 ? 0.812 -6.807 -1.171 1.00 0.25 19 LEU B O 3
ATOM 4240 N N . PRO B 1 8 ? 0.858 -7.950 -3.110 1.00 0.23 20 PRO B N 3
ATOM 4241 C CA . PRO B 1 8 ? -0.408 -8.676 -2.879 1.00 0.29 20 PRO B CA 3
ATOM 4242 C C . PRO B 1 8 ? -0.317 -9.698 -1.764 1.00 0.29 20 PRO B C 3
ATOM 4243 O O . PRO B 1 8 ? -1.265 -9.902 -1.006 1.00 0.33 20 PRO B O 3
ATOM 4254 N N . ASN B 1 9 ? 0.829 -10.331 -1.669 1.00 0.27 21 ASN B N 3
ATOM 4255 C CA . ASN B 1 9 ? 1.022 -11.408 -0.727 1.00 0.28 21 ASN B CA 3
ATOM 4256 C C . ASN B 1 9 ? 1.373 -10.857 0.649 1.00 0.24 21 ASN B C 3
ATOM 4257 O O . ASN B 1 9 ? 1.352 -11.574 1.649 1.00 0.28 21 ASN B O 3
ATOM 4268 N N . LEU B 1 10 ? 1.686 -9.572 0.699 1.00 0.19 22 LEU B N 3
ATOM 4269 C CA . LEU B 1 10 ? 1.855 -8.898 1.960 1.00 0.16 22 LEU B CA 3
ATOM 4270 C C . LEU B 1 10 ? 0.531 -8.443 2.507 1.00 0.20 22 LEU B C 3
ATOM 4271 O O . LEU B 1 10 ? -0.312 -7.911 1.788 1.00 0.26 22 LEU B O 3
ATOM 4287 N N . ASN B 1 11 ? 0.369 -8.656 3.787 1.00 0.21 23 ASN B N 3
ATOM 4288 C CA . ASN B 1 11 ? -0.850 -8.261 4.470 1.00 0.26 23 ASN B CA 3
ATOM 4289 C C . ASN B 1 11 ? -0.588 -6.955 5.187 1.00 0.20 23 ASN B C 3
ATOM 4290 O O . ASN B 1 11 ? 0.574 -6.582 5.345 1.00 0.15 23 ASN B O 3
ATOM 4301 N N . PRO B 1 12 ? -1.647 -6.214 5.567 1.00 0.25 24 PRO B N 3
ATOM 4302 C CA . PRO B 1 12 ? -1.533 -4.922 6.239 1.00 0.22 24 PRO B CA 3
ATOM 4303 C C . PRO B 1 12 ? -0.368 -4.852 7.222 1.00 0.18 24 PRO B C 3
ATOM 4304 O O . PRO B 1 12 ? 0.379 -3.881 7.229 1.00 0.19 24 PRO B O 3
ATOM 4315 N N . ASP B 1 13 ? -0.179 -5.913 8.000 1.00 0.20 25 ASP B N 3
ATOM 4316 C CA . ASP B 1 13 ? 0.832 -5.916 9.058 1.00 0.24 25 ASP B CA 3
ATOM 4317 C C . ASP B 1 13 ? 2.242 -5.996 8.476 1.00 0.23 25 ASP B C 3
ATOM 4318 O O . ASP B 1 13 ? 3.190 -5.446 9.036 1.00 0.28 25 ASP B O 3
ATOM 4327 N N . GLN B 1 14 ? 2.365 -6.662 7.338 1.00 0.19 26 GLN B N 3
ATOM 4328 C CA . GLN B 1 14 ? 3.640 -6.795 6.653 1.00 0.20 26 GLN B CA 3
ATOM 4329 C C . GLN B 1 14 ? 4.029 -5.449 6.067 1.00 0.20 26 GLN B C 3
ATOM 4330 O O . GLN B 1 14 ? 5.137 -4.947 6.252 1.00 0.24 26 GLN B O 3
ATOM 4344 N N . LEU B 1 15 ? 3.072 -4.884 5.367 1.00 0.16 27 LEU B N 3
ATOM 4345 C CA . LEU B 1 15 ? 3.182 -3.564 4.766 1.00 0.17 27 LEU B CA 3
ATOM 4346 C C . LEU B 1 15 ? 3.363 -2.473 5.825 1.00 0.19 27 LEU B C 3
ATOM 4347 O O . LEU B 1 15 ? 3.942 -1.426 5.538 1.00 0.21 27 LEU B O 3
ATOM 4363 N N . CYS B 1 16 ? 2.868 -2.725 7.043 1.00 0.20 28 CYS B N 3
ATOM 4364 C CA . CYS B 1 16 ? 2.951 -1.749 8.135 1.00 0.23 28 CYS B CA 3
ATOM 4365 C C . CYS B 1 16 ? 4.363 -1.220 8.310 1.00 0.23 28 CYS B C 3
ATOM 4366 O O . CYS B 1 16 ? 4.569 -0.016 8.446 1.00 0.28 28 CYS B O 3
ATOM 4373 N N . ALA B 1 17 ? 5.334 -2.115 8.289 1.00 0.22 29 ALA B N 3
ATOM 4374 C CA . ALA B 1 17 ? 6.718 -1.725 8.463 1.00 0.24 29 ALA B CA 3
ATOM 4375 C C . ALA B 1 17 ? 7.212 -0.921 7.278 1.00 0.21 29 ALA B C 3
ATOM 4376 O O . ALA B 1 17 ? 7.902 0.084 7.445 1.00 0.25 29 ALA B O 3
ATOM 4383 N N . PHE B 1 18 ? 6.845 -1.365 6.081 1.00 0.18 30 PHE B N 3
ATOM 4384 C CA . PHE B 1 18 ? 7.358 -0.770 4.862 1.00 0.17 30 PHE B CA 3
ATOM 4385 C C . PHE B 1 18 ? 7.070 0.727 4.778 1.00 0.21 30 PHE B C 3
ATOM 4386 O O . PHE B 1 18 ? 7.997 1.523 4.751 1.00 0.22 30 PHE B O 3
ATOM 4403 N N . PHE B 1 19 ? 5.803 1.124 4.830 1.00 0.26 31 PHE B N 3
ATOM 4404 C CA . PHE B 1 19 ? 5.470 2.535 4.738 1.00 0.35 31 PHE B CA 3
ATOM 4405 C C . PHE B 1 19 ? 5.823 3.278 6.019 1.00 0.37 31 PHE B C 3
ATOM 4406 O O . PHE B 1 19 ? 5.927 4.503 6.025 1.00 0.46 31 PHE B O 3
ATOM 4423 N N . HIS B 1 20 ? 6.041 2.537 7.094 1.00 0.36 32 HIS B N 3
ATOM 4424 C CA . HIS B 1 20 ? 6.463 3.140 8.348 1.00 0.43 32 HIS B CA 3
ATOM 4425 C C . HIS B 1 20 ? 7.922 3.573 8.246 1.00 0.40 32 HIS B C 3
ATOM 4426 O O . HIS B 1 20 ? 8.275 4.681 8.635 1.00 0.47 32 HIS B O 3
ATOM 4441 N N . SER B 1 21 ? 8.752 2.701 7.694 1.00 0.33 33 SER B N 3
ATOM 4442 C CA . SER B 1 21 ? 10.155 3.016 7.450 1.00 0.33 33 SER B CA 3
ATOM 4443 C C . SER B 1 21 ? 10.282 4.019 6.307 1.00 0.28 33 SER B C 3
ATOM 4444 O O . SER B 1 21 ? 11.171 4.851 6.290 1.00 0.30 33 SER B O 3
ATOM 4452 N N . VAL B 1 22 ? 9.379 3.904 5.352 1.00 0.22 34 VAL B N 3
ATOM 4453 C CA . VAL B 1 22 ? 9.386 4.701 4.135 1.00 0.20 34 VAL B CA 3
ATOM 4454 C C . VAL B 1 22 ? 8.959 6.144 4.391 1.00 0.26 34 VAL B C 3
ATOM 4455 O O . VAL B 1 22 ? 9.560 7.072 3.858 1.00 0.27 34 VAL B O 3
ATOM 4468 N N . HIS B 1 23 ? 7.921 6.343 5.199 1.00 0.32 35 HIS B N 3
ATOM 4469 C CA . HIS B 1 23 ? 7.457 7.696 5.473 1.00 0.41 35 HIS B CA 3
ATOM 4470 C C . HIS B 1 23 ? 8.382 8.362 6.475 1.00 0.45 35 HIS B C 3
ATOM 4471 O O . HIS B 1 23 ? 8.619 9.571 6.419 1.00 0.51 35 HIS B O 3
ATOM 4486 N N . ASP B 1 24 ? 8.901 7.559 7.387 1.00 0.44 36 ASP B N 3
ATOM 4487 C CA . ASP B 1 24 ? 9.844 8.044 8.379 1.00 0.50 36 ASP B CA 3
ATOM 4488 C C . ASP B 1 24 ? 11.218 8.239 7.745 1.00 0.47 36 ASP B C 3
ATOM 4489 O O . ASP B 1 24 ? 11.926 9.189 8.073 1.00 0.52 36 ASP B O 3
ATOM 4498 N N . ASP B 1 25 ? 11.587 7.350 6.822 1.00 0.39 37 ASP B N 3
ATOM 4499 C CA . ASP B 1 25 ? 12.852 7.494 6.092 1.00 0.40 37 ASP B CA 3
ATOM 4500 C C . ASP B 1 25 ? 12.629 7.456 4.581 1.00 0.32 37 ASP B C 3
ATOM 4501 O O . ASP B 1 25 ? 12.911 6.449 3.927 1.00 0.29 37 ASP B O 3
ATOM 4510 N N . PRO B 1 26 ? 12.132 8.559 4.002 1.00 0.34 38 PRO B N 3
ATOM 4511 C CA . PRO B 1 26 ? 11.926 8.683 2.549 1.00 0.31 38 PRO B CA 3
ATOM 4512 C C . PRO B 1 26 ? 13.214 8.481 1.749 1.00 0.30 38 PRO B C 3
ATOM 4513 O O . PRO B 1 26 ? 13.179 8.066 0.588 1.00 0.36 38 PRO B O 3
ATOM 4524 N N . SER B 1 27 ? 14.349 8.753 2.389 1.00 0.29 39 SER B N 3
ATOM 4525 C CA . SER B 1 27 ? 15.651 8.690 1.732 1.00 0.31 39 SER B CA 3
ATOM 4526 C C . SER B 1 27 ? 16.015 7.275 1.292 1.00 0.26 39 SER B C 3
ATOM 4527 O O . SER B 1 27 ? 16.940 7.085 0.505 1.00 0.31 39 SER B O 3
ATOM 4535 N N . GLN B 1 28 ? 15.288 6.284 1.789 1.00 0.21 40 GLN B N 3
ATOM 4536 C CA . GLN B 1 28 ? 15.601 4.895 1.480 1.00 0.19 40 GLN B CA 3
ATOM 4537 C C . GLN B 1 28 ? 14.429 4.137 0.915 1.00 0.15 40 GLN B C 3
ATOM 4538 O O . GLN B 1 28 ? 14.447 2.919 0.927 1.00 0.14 40 GLN B O 3
ATOM 4552 N N . SER B 1 29 ? 13.419 4.837 0.457 1.00 0.15 41 SER B N 3
ATOM 4553 C CA . SER B 1 29 ? 12.218 4.196 -0.083 1.00 0.14 41 SER B CA 3
ATOM 4554 C C . SER B 1 29 ? 12.555 3.081 -1.084 1.00 0.11 41 SER B C 3
ATOM 4555 O O . SER B 1 29 ? 11.792 2.138 -1.229 1.00 0.10 41 SER B O 3
ATOM 4563 N N . ALA B 1 30 ? 13.694 3.186 -1.770 1.00 0.09 42 ALA B N 3
ATOM 4564 C CA . ALA B 1 30 ? 14.132 2.132 -2.683 1.00 0.08 42 ALA B CA 3
ATOM 4565 C C . ALA B 1 30 ? 14.721 0.940 -1.929 1.00 0.10 42 ALA B C 3
ATOM 4566 O O . ALA B 1 30 ? 14.446 -0.212 -2.258 1.00 0.10 42 ALA B O 3
ATOM 4573 N N . ASN B 1 31 ? 15.542 1.216 -0.922 1.00 0.12 43 ASN B N 3
ATOM 4574 C CA . ASN B 1 31 ? 16.101 0.153 -0.089 1.00 0.14 43 ASN B CA 3
ATOM 4575 C C . ASN B 1 31 ? 14.989 -0.464 0.743 1.00 0.14 43 ASN B C 3
ATOM 4576 O O . ASN B 1 31 ? 14.977 -1.661 1.025 1.00 0.15 43 ASN B O 3
ATOM 4587 N N . LEU B 1 32 ? 14.070 0.394 1.141 1.00 0.13 44 LEU B N 3
ATOM 4588 C CA . LEU B 1 32 ? 12.828 -0.006 1.783 1.00 0.13 44 LEU B CA 3
ATOM 4589 C C . LEU B 1 32 ? 11.975 -0.809 0.810 1.00 0.11 44 LEU B C 3
ATOM 4590 O O . LEU B 1 32 ? 11.360 -1.804 1.190 1.00 0.11 44 LEU B O 3
ATOM 4606 N N . LEU B 1 33 ? 11.953 -0.367 -0.454 1.00 0.10 45 LEU B N 3
ATOM 4607 C CA . LEU B 1 33 ? 11.235 -1.064 -1.516 1.00 0.09 45 LEU B CA 3
ATOM 4608 C C . LEU B 1 33 ? 11.681 -2.501 -1.530 1.00 0.08 45 LEU B C 3
ATOM 4609 O O . LEU B 1 33 ? 10.873 -3.427 -1.510 1.00 0.08 45 LEU B O 3
ATOM 4625 N N . ALA B 1 34 ? 12.985 -2.655 -1.524 1.00 0.09 46 ALA B N 3
ATOM 4626 C CA . ALA B 1 34 ? 13.625 -3.937 -1.473 1.00 0.11 46 ALA B CA 3
ATOM 4627 C C . ALA B 1 34 ? 13.086 -4.774 -0.342 1.00 0.11 46 ALA B C 3
ATOM 4628 O O . ALA B 1 34 ? 12.878 -5.950 -0.516 1.00 0.13 46 ALA B O 3
ATOM 4635 N N . GLU B 1 35 ? 12.833 -4.151 0.798 1.00 0.11 47 GLU B N 3
ATOM 4636 C CA . GLU B 1 35 ? 12.420 -4.867 1.996 1.00 0.12 47 GLU B CA 3
ATOM 4637 C C . GLU B 1 35 ? 10.985 -5.342 1.902 1.00 0.10 47 GLU B C 3
ATOM 4638 O O . GLU B 1 35 ? 10.651 -6.423 2.366 1.00 0.11 47 GLU B O 3
ATOM 4650 N N . ALA B 1 36 ? 10.140 -4.522 1.318 1.00 0.07 48 ALA B N 3
ATOM 4651 C CA . ALA B 1 36 ? 8.732 -4.880 1.169 1.00 0.07 48 ALA B CA 3
ATOM 4652 C C . ALA B 1 36 ? 8.612 -5.944 0.123 1.00 0.08 48 ALA B C 3
ATOM 4653 O O . ALA B 1 36 ? 7.851 -6.893 0.255 1.00 0.09 48 ALA B O 3
ATOM 4660 N N . LYS B 1 37 ? 9.394 -5.779 -0.915 1.00 0.09 49 LYS B N 3
ATOM 4661 C CA . LYS B 1 37 ? 9.423 -6.723 -1.994 1.00 0.12 49 LYS B CA 3
ATOM 4662 C C . LYS B 1 37 ? 10.152 -7.984 -1.528 1.00 0.15 49 LYS B C 3
ATOM 4663 O O . LYS B 1 37 ? 9.854 -9.083 -1.967 1.00 0.19 49 LYS B O 3
ATOM 4682 N N . LYS B 1 38 ? 11.083 -7.791 -0.594 1.00 0.15 50 LYS B N 3
ATOM 4683 C CA . LYS B 1 38 ? 11.768 -8.875 0.115 1.00 0.18 50 LYS B CA 3
ATOM 4684 C C . LYS B 1 38 ? 10.814 -9.622 1.025 1.00 0.20 50 LYS B C 3
ATOM 4685 O O . LYS B 1 38 ? 10.879 -10.832 1.150 1.00 0.26 50 LYS B O 3
ATOM 4704 N N . LEU B 1 39 ? 9.960 -8.873 1.684 1.00 0.17 51 LEU B N 3
ATOM 4705 C CA . LEU B 1 39 ? 8.955 -9.430 2.559 1.00 0.17 51 LEU B CA 3
ATOM 4706 C C . LEU B 1 39 ? 7.910 -10.137 1.738 1.00 0.18 51 LEU B C 3
ATOM 4707 O O . LEU B 1 39 ? 7.408 -11.202 2.103 1.00 0.20 51 LEU B O 3
ATOM 4723 N N . ASN B 1 40 ? 7.563 -9.507 0.639 1.00 0.18 52 ASN B N 3
ATOM 4724 C CA . ASN B 1 40 ? 6.767 -10.149 -0.376 1.00 0.26 52 ASN B CA 3
ATOM 4725 C C . ASN B 1 40 ? 7.449 -11.452 -0.738 1.00 0.37 52 ASN B C 3
ATOM 4726 O O . ASN B 1 40 ? 6.851 -12.503 -0.674 1.00 0.63 52 ASN B O 3
ATOM 4737 N N . ASP B 1 41 ? 8.741 -11.365 -0.985 1.00 0.31 53 ASP B N 3
ATOM 4738 C CA . ASP B 1 41 ? 9.557 -12.519 -1.358 1.00 0.37 53 ASP B CA 3
ATOM 4739 C C . ASP B 1 41 ? 9.624 -13.524 -0.224 1.00 0.38 53 ASP B C 3
ATOM 4740 O O . ASP B 1 41 ? 9.767 -14.726 -0.442 1.00 0.47 53 ASP B O 3
ATOM 4749 N N . ALA B 1 42 ? 9.508 -13.017 0.992 1.00 0.30 54 ALA B N 3
ATOM 4750 C CA . ALA B 1 42 ? 9.696 -13.825 2.173 1.00 0.30 54 ALA B CA 3
ATOM 4751 C C . ALA B 1 42 ? 8.546 -14.790 2.366 1.00 0.27 54 ALA B C 3
ATOM 4752 O O . ALA B 1 42 ? 8.727 -15.922 2.806 1.00 0.32 54 ALA B O 3
ATOM 4759 N N . GLN B 1 43 ? 7.358 -14.323 2.041 1.00 0.23 55 GLN B N 3
ATOM 4760 C CA . GLN B 1 43 ? 6.150 -15.066 2.336 1.00 0.23 55 GLN B CA 3
ATOM 4761 C C . GLN B 1 43 ? 5.452 -15.523 1.061 1.00 0.27 55 GLN B C 3
ATOM 4762 O O . GLN B 1 43 ? 4.556 -16.368 1.103 1.00 0.34 55 GLN B O 3
ATOM 4776 N N . ALA B 1 44 ? 5.864 -14.939 -0.064 1.00 0.27 56 ALA B N 3
ATOM 4777 C CA . ALA B 1 44 ? 5.259 -15.206 -1.365 1.00 0.32 56 ALA B CA 3
ATOM 4778 C C . ALA B 1 44 ? 5.149 -16.699 -1.689 1.00 0.38 56 ALA B C 3
ATOM 4779 O O . ALA B 1 44 ? 4.050 -17.189 -1.958 1.00 0.41 56 ALA B O 3
ATOM 4786 N N . PRO B 1 45 ? 6.271 -17.456 -1.660 1.00 0.48 57 PRO B N 3
ATOM 4787 C CA . PRO B 1 45 ? 6.271 -18.853 -2.063 1.00 0.59 57 PRO B CA 3
ATOM 4788 C C . PRO B 1 45 ? 5.724 -19.750 -0.962 1.00 0.69 57 PRO B C 3
ATOM 4789 O O . PRO B 1 45 ? 6.447 -20.161 -0.053 1.00 0.78 57 PRO B O 3
ATOM 4800 N N . LYS B 1 46 ? 4.436 -20.030 -1.044 1.00 0.90 58 LYS B N 3
ATOM 4801 C CA . LYS B 1 46 ? 3.765 -20.845 -0.050 1.00 1.10 58 LYS B CA 3
ATOM 4802 C C . LYS B 1 46 ? 2.871 -21.878 -0.728 1.00 1.70 58 LYS B C 3
ATOM 4803 O O . LYS B 1 46 ? 1.698 -21.567 -1.028 1.00 2.13 58 LYS B O 3
ATOM 4823 N N . GLU C 2 1 ? -11.672 -9.395 -6.252 1.00 1.19 35 GLU C N 3
ATOM 4824 C CA . GLU C 2 1 ? -12.491 -9.177 -5.044 1.00 1.03 35 GLU C CA 3
ATOM 4825 C C . GLU C 2 1 ? -11.623 -8.716 -3.879 1.00 0.71 35 GLU C C 3
ATOM 4826 O O . GLU C 2 1 ? -11.247 -9.504 -3.009 1.00 1.01 35 GLU C O 3
ATOM 4840 N N . GLY C 2 2 ? -11.294 -7.432 -3.875 1.00 0.40 36 GLY C N 3
ATOM 4841 C CA . GLY C 2 2 ? -10.479 -6.883 -2.816 1.00 0.20 36 GLY C CA 3
ATOM 4842 C C . GLY C 2 2 ? -9.656 -5.699 -3.274 1.00 0.15 36 GLY C C 3
ATOM 4843 O O . GLY C 2 2 ? -9.835 -5.201 -4.385 1.00 0.22 36 GLY C O 3
ATOM 4847 N N . VAL C 2 3 ? -8.767 -5.237 -2.411 1.00 0.11 37 VAL C N 3
ATOM 4848 C CA . VAL C 2 3 ? -7.860 -4.151 -2.749 1.00 0.09 37 VAL C CA 3
ATOM 4849 C C . VAL C 2 3 ? -6.418 -4.626 -2.581 1.00 0.10 37 VAL C C 3
ATOM 4850 O O . VAL C 2 3 ? -6.077 -5.283 -1.596 1.00 0.16 37 VAL C O 3
ATOM 4863 N N . LEU C 2 4 ? -5.590 -4.330 -3.554 1.00 0.10 38 LEU C N 3
ATOM 4864 C CA . LEU C 2 4 ? -4.190 -4.710 -3.507 1.00 0.11 38 LEU C CA 3
ATOM 4865 C C . LEU C 2 4 ? -3.311 -3.522 -3.133 1.00 0.12 38 LEU C C 3
ATOM 4866 O O . LEU C 2 4 ? -3.470 -2.431 -3.673 1.00 0.20 38 LEU C O 3
ATOM 4882 N N . TYR C 2 5 ? -2.386 -3.739 -2.202 1.00 0.10 39 TYR C N 3
ATOM 4883 C CA . TYR C 2 5 ? -1.427 -2.719 -1.841 1.00 0.10 39 TYR C CA 3
ATOM 4884 C C . TYR C 2 5 ? -0.406 -2.604 -2.943 1.00 0.12 39 TYR C C 3
ATOM 4885 O O . TYR C 2 5 ? 0.343 -3.543 -3.225 1.00 0.15 39 TYR C O 3
ATOM 4903 N N . VAL C 2 6 ? -0.396 -1.468 -3.575 1.00 0.10 40 VAL C N 3
ATOM 4904 C CA . VAL C 2 6 ? 0.561 -1.208 -4.617 1.00 0.11 40 VAL C CA 3
ATOM 4905 C C . VAL C 2 6 ? 1.355 0.051 -4.314 1.00 0.10 40 VAL C C 3
ATOM 4906 O O . VAL C 2 6 ? 0.882 0.959 -3.639 1.00 0.10 40 VAL C O 3
ATOM 4919 N N . GLY C 2 7 ? 2.568 0.078 -4.800 1.00 0.10 41 GLY C N 3
ATOM 4920 C CA . GLY C 2 7 ? 3.384 1.250 -4.705 1.00 0.09 41 GLY C CA 3
ATOM 4921 C C . GLY C 2 7 ? 3.905 1.647 -6.058 1.00 0.09 41 GLY C C 3
ATOM 4922 O O . GLY C 2 7 ? 3.804 0.879 -7.011 1.00 0.09 41 GLY C O 3
ATOM 4926 N N . SER C 2 8 ? 4.482 2.822 -6.146 1.00 0.11 42 SER C N 3
ATOM 4927 C CA . SER C 2 8 ? 5.010 3.308 -7.403 1.00 0.12 42 SER C CA 3
ATOM 4928 C C . SER C 2 8 ? 6.348 3.982 -7.156 1.00 0.15 42 SER C C 3
ATOM 4929 O O . SER C 2 8 ? 6.464 4.896 -6.337 1.00 0.17 42 SER C O 3
ATOM 4937 N N . LYS C 2 9 ? 7.356 3.486 -7.845 1.00 0.16 43 LYS C N 3
ATOM 4938 C CA . LYS C 2 9 ? 8.722 3.919 -7.648 1.00 0.19 43 LYS C CA 3
ATOM 4939 C C . LYS C 2 9 ? 9.004 5.209 -8.402 1.00 0.19 43 LYS C C 3
ATOM 4940 O O . LYS C 2 9 ? 9.075 5.219 -9.623 1.00 0.19 43 LYS C O 3
ATOM 4959 N N . THR C 2 10 ? 9.199 6.285 -7.672 1.00 0.23 44 THR C N 3
ATOM 4960 C CA . THR C 2 10 ? 9.317 7.604 -8.278 1.00 0.26 44 THR C CA 3
ATOM 4961 C C . THR C 2 10 ? 10.520 8.364 -7.700 1.00 0.34 44 THR C C 3
ATOM 4962 O O . THR C 2 10 ? 11.454 7.740 -7.192 1.00 0.37 44 THR C O 3
ATOM 4973 N N . LYS C 2 11 ? 10.497 9.702 -7.786 1.00 0.40 45 LYS C N 3
ATOM 4974 C CA . LYS C 2 11 ? 11.547 10.531 -7.188 1.00 0.49 45 LYS C CA 3
ATOM 4975 C C . LYS C 2 11 ? 11.533 10.402 -5.668 1.00 0.50 45 LYS C C 3
ATOM 4976 O O . LYS C 2 11 ? 12.587 10.347 -5.030 1.00 0.57 45 LYS C O 3
ATOM 4995 N N . GLU C 2 12 ? 10.334 10.359 -5.088 1.00 0.47 46 GLU C N 3
ATOM 4996 C CA . GLU C 2 12 ? 10.194 10.073 -3.665 1.00 0.51 46 GLU C CA 3
ATOM 4997 C C . GLU C 2 12 ? 10.548 8.616 -3.453 1.00 0.48 46 GLU C C 3
ATOM 4998 O O . GLU C 2 12 ? 11.154 8.232 -2.455 1.00 0.55 46 GLU C O 3
ATOM 5010 N N . GLY C 2 13 ? 10.135 7.831 -4.430 1.00 0.38 47 GLY C N 3
ATOM 5011 C CA . GLY C 2 13 ? 10.560 6.468 -4.585 1.00 0.40 47 GLY C CA 3
ATOM 5012 C C . GLY C 2 13 ? 9.531 5.459 -4.148 1.00 0.31 47 GLY C C 3
ATOM 5013 O O . GLY C 2 13 ? 9.521 4.355 -4.648 1.00 0.38 47 GLY C O 3
ATOM 5017 N N . VAL C 2 14 ? 8.601 5.836 -3.302 1.00 0.21 48 VAL C N 3
ATOM 5018 C CA . VAL C 2 14 ? 7.532 4.917 -2.939 1.00 0.15 48 VAL C CA 3
ATOM 5019 C C . VAL C 2 14 ? 6.278 5.684 -2.557 1.00 0.10 48 VAL C C 3
ATOM 5020 O O . VAL C 2 14 ? 6.299 6.510 -1.646 1.00 0.12 48 VAL C O 3
ATOM 5033 N N . VAL C 2 15 ? 5.203 5.425 -3.274 1.00 0.09 49 VAL C N 3
ATOM 5034 C CA . VAL C 2 15 ? 3.898 5.925 -2.889 1.00 0.07 49 VAL C CA 3
ATOM 5035 C C . VAL C 2 15 ? 2.987 4.753 -2.590 1.00 0.08 49 VAL C C 3
ATOM 5036 O O . VAL C 2 15 ? 3.092 3.703 -3.218 1.00 0.12 49 VAL C O 3
ATOM 5049 N N . HIS C 2 16 ? 2.112 4.928 -1.628 1.00 0.08 50 HIS C N 3
ATOM 5050 C CA . HIS C 2 16 ? 1.239 3.859 -1.192 1.00 0.09 50 HIS C CA 3
ATOM 5051 C C . HIS C 2 16 ? -0.110 4.015 -1.863 1.00 0.07 50 HIS C C 3
ATOM 5052 O O . HIS C 2 16 ? -0.859 4.952 -1.575 1.00 0.09 50 HIS C O 3
ATOM 5066 N N . GLY C 2 17 ? -0.397 3.125 -2.782 1.00 0.06 51 GLY C N 3
ATOM 5067 C CA . GLY C 2 17 ? -1.660 3.158 -3.462 1.00 0.05 51 GLY C CA 3
ATOM 5068 C C . GLY C 2 17 ? -2.380 1.847 -3.342 1.00 0.06 51 GLY C C 3
ATOM 5069 O O . GLY C 2 17 ? -1.914 0.931 -2.662 1.00 0.07 51 GLY C O 3
ATOM 5073 N N . VAL C 2 18 ? -3.509 1.739 -4.005 1.00 0.07 52 VAL C N 3
ATOM 5074 C CA . VAL C 2 18 ? -4.297 0.533 -3.926 1.00 0.08 52 VAL C CA 3
ATOM 5075 C C . VAL C 2 18 ? -4.849 0.158 -5.277 1.00 0.09 52 VAL C C 3
ATOM 5076 O O . VAL C 2 18 ? -5.402 0.985 -5.988 1.00 0.09 52 VAL C O 3
ATOM 5089 N N . ALA C 2 19 ? -4.681 -1.102 -5.617 1.00 0.10 53 ALA C N 3
ATOM 5090 C CA . ALA C 2 19 ? -5.211 -1.631 -6.842 1.00 0.10 53 ALA C CA 3
ATOM 5091 C C . ALA C 2 19 ? -6.436 -2.450 -6.515 1.00 0.09 53 ALA C C 3
ATOM 5092 O O . ALA C 2 19 ? -6.331 -3.546 -5.974 1.00 0.12 53 ALA C O 3
ATOM 5099 N N . THR C 2 20 ? -7.592 -1.924 -6.831 1.00 0.09 54 THR C N 3
ATOM 5100 C CA . THR C 2 20 ? -8.821 -2.592 -6.454 1.00 0.12 54 THR C CA 3
ATOM 5101 C C . THR C 2 20 ? -9.186 -3.619 -7.509 1.00 0.19 54 THR C C 3
ATOM 5102 O O . THR C 2 20 ? -9.480 -3.287 -8.659 1.00 0.45 54 THR C O 3
ATOM 5113 N N . VAL C 2 21 ? -9.150 -4.872 -7.101 1.00 0.23 55 VAL C N 3
ATOM 5114 C CA . VAL C 2 21 ? -9.249 -5.983 -8.022 1.00 0.29 55 VAL C CA 3
ATOM 5115 C C . VAL C 2 21 ? -10.666 -6.536 -8.087 1.00 0.36 55 VAL C C 3
ATOM 5116 O O . VAL C 2 21 ? -11.279 -6.844 -7.063 1.00 0.35 55 VAL C O 3
ATOM 5129 N N . ALA C 2 22 ? -11.173 -6.650 -9.307 1.00 0.49 56 ALA C N 3
ATOM 5130 C CA . ALA C 2 22 ? -12.506 -7.166 -9.552 1.00 0.64 56 ALA C CA 3
ATOM 5131 C C . ALA C 2 22 ? -12.560 -8.666 -9.298 1.00 0.75 56 ALA C C 3
ATOM 5132 O O . ALA C 2 22 ? -13.245 -9.088 -8.343 1.00 1.43 56 ALA C O 3
ATOM 5140 N N . ASP A 1 1 ? -12.620 -2.038 -12.308 1.00 2.62 13 ASP A N 4
ATOM 5141 C CA . ASP A 1 1 ? -11.904 -3.025 -11.469 1.00 1.91 13 ASP A CA 4
ATOM 5142 C C . ASP A 1 1 ? -10.442 -3.105 -11.882 1.00 1.47 13 ASP A C 4
ATOM 5143 O O . ASP A 1 1 ? -10.051 -2.529 -12.899 1.00 2.03 13 ASP A O 4
ATOM 5154 N N . GLY A 1 2 ? -9.658 -3.831 -11.085 1.00 0.76 14 GLY A N 4
ATOM 5155 C CA . GLY A 1 2 ? -8.221 -3.949 -11.293 1.00 0.80 14 GLY A CA 4
ATOM 5156 C C . GLY A 1 2 ? -7.569 -2.617 -11.593 1.00 0.66 14 GLY A C 4
ATOM 5157 O O . GLY A 1 2 ? -6.872 -2.461 -12.597 1.00 0.96 14 GLY A O 4
ATOM 5161 N N . GLU A 1 3 ? -7.807 -1.652 -10.719 1.00 0.31 15 GLU A N 4
ATOM 5162 C CA . GLU A 1 3 ? -7.396 -0.283 -10.961 1.00 0.18 15 GLU A CA 4
ATOM 5163 C C . GLU A 1 3 ? -6.811 0.349 -9.706 1.00 0.13 15 GLU A C 4
ATOM 5164 O O . GLU A 1 3 ? -7.171 -0.018 -8.591 1.00 0.17 15 GLU A O 4
ATOM 5176 N N . ILE A 1 4 ? -5.910 1.299 -9.896 1.00 0.12 16 ILE A N 4
ATOM 5177 C CA . ILE A 1 4 ? -5.122 1.827 -8.795 1.00 0.11 16 ILE A CA 4
ATOM 5178 C C . ILE A 1 4 ? -5.649 3.166 -8.297 1.00 0.10 16 ILE A C 4
ATOM 5179 O O . ILE A 1 4 ? -6.205 3.961 -9.054 1.00 0.14 16 ILE A O 4
ATOM 5195 N N . PHE A 1 5 ? -5.457 3.387 -7.011 1.00 0.09 17 PHE A N 4
ATOM 5196 C CA . PHE A 1 5 ? -5.773 4.642 -6.356 1.00 0.09 17 PHE A CA 4
ATOM 5197 C C . PHE A 1 5 ? -4.701 4.938 -5.315 1.00 0.07 17 PHE A C 4
ATOM 5198 O O . PHE A 1 5 ? -4.598 4.229 -4.325 1.00 0.07 17 PHE A O 4
ATOM 5215 N N . TYR A 1 6 ? -3.874 5.948 -5.548 1.00 0.07 18 TYR A N 4
ATOM 5216 C CA . TYR A 1 6 ? -2.790 6.252 -4.615 1.00 0.06 18 TYR A CA 4
ATOM 5217 C C . TYR A 1 6 ? -3.262 7.168 -3.499 1.00 0.07 18 TYR A C 4
ATOM 5218 O O . TYR A 1 6 ? -4.057 8.084 -3.725 1.00 0.09 18 TYR A O 4
ATOM 5236 N N . LEU A 1 7 ? -2.765 6.921 -2.291 1.00 0.07 19 LEU A N 4
ATOM 5237 C CA . LEU A 1 7 ? -3.101 7.742 -1.139 1.00 0.08 19 LEU A CA 4
ATOM 5238 C C . LEU A 1 7 ? -1.822 8.253 -0.489 1.00 0.11 19 LEU A C 4
ATOM 5239 O O . LEU A 1 7 ? -1.478 7.844 0.615 1.00 0.12 19 LEU A O 4
ATOM 5255 N N . PRO A 1 8 ? -1.112 9.179 -1.141 1.00 0.13 20 PRO A N 4
ATOM 5256 C CA . PRO A 1 8 ? 0.175 9.671 -0.642 1.00 0.16 20 PRO A CA 4
ATOM 5257 C C . PRO A 1 8 ? 0.012 10.672 0.488 1.00 0.22 20 PRO A C 4
ATOM 5258 O O . PRO A 1 8 ? 0.975 11.299 0.929 1.00 0.28 20 PRO A O 4
ATOM 5269 N N . ASN A 1 9 ? -1.214 10.819 0.949 1.00 0.22 21 ASN A N 4
ATOM 5270 C CA . ASN A 1 9 ? -1.525 11.807 1.964 1.00 0.27 21 ASN A CA 4
ATOM 5271 C C . ASN A 1 9 ? -1.663 11.143 3.307 1.00 0.25 21 ASN A C 4
ATOM 5272 O O . ASN A 1 9 ? -1.358 11.721 4.345 1.00 0.31 21 ASN A O 4
ATOM 5283 N N . LEU A 1 10 ? -2.084 9.903 3.259 1.00 0.18 22 LEU A N 4
ATOM 5284 C CA . LEU A 1 10 ? -2.467 9.176 4.449 1.00 0.17 22 LEU A CA 4
ATOM 5285 C C . LEU A 1 10 ? -1.220 8.653 5.138 1.00 0.20 22 LEU A C 4
ATOM 5286 O O . LEU A 1 10 ? -0.428 7.936 4.530 1.00 0.35 22 LEU A O 4
ATOM 5302 N N . ASN A 1 11 ? -1.016 9.048 6.388 1.00 0.17 23 ASN A N 4
ATOM 5303 C CA . ASN A 1 11 ? 0.172 8.630 7.110 1.00 0.20 23 ASN A CA 4
ATOM 5304 C C . ASN A 1 11 ? 0.135 7.133 7.344 1.00 0.24 23 ASN A C 4
ATOM 5305 O O . ASN A 1 11 ? -0.943 6.540 7.324 1.00 0.34 23 ASN A O 4
ATOM 5316 N N . PRO A 1 12 ? 1.303 6.505 7.537 1.00 0.22 24 PRO A N 4
ATOM 5317 C CA . PRO A 1 12 ? 1.434 5.047 7.626 1.00 0.23 24 PRO A CA 4
ATOM 5318 C C . PRO A 1 12 ? 0.342 4.378 8.462 1.00 0.23 24 PRO A C 4
ATOM 5319 O O . PRO A 1 12 ? -0.124 3.289 8.128 1.00 0.23 24 PRO A O 4
ATOM 5330 N N . ASP A 1 13 ? -0.091 5.049 9.523 1.00 0.22 25 ASP A N 4
ATOM 5331 C CA . ASP A 1 13 ? -1.107 4.494 10.411 1.00 0.23 25 ASP A CA 4
ATOM 5332 C C . ASP A 1 13 ? -2.445 4.406 9.688 1.00 0.24 25 ASP A C 4
ATOM 5333 O O . ASP A 1 13 ? -3.123 3.380 9.737 1.00 0.27 25 ASP A O 4
ATOM 5342 N N . GLN A 1 14 ? -2.800 5.481 8.994 1.00 0.23 26 GLN A N 4
ATOM 5343 C CA . GLN A 1 14 ? -4.037 5.530 8.220 1.00 0.25 26 GLN A CA 4
ATOM 5344 C C . GLN A 1 14 ? -3.967 4.545 7.072 1.00 0.25 26 GLN A C 4
ATOM 5345 O O . GLN A 1 14 ? -4.886 3.761 6.839 1.00 0.26 26 GLN A O 4
ATOM 5359 N N . LEU A 1 15 ? -2.861 4.625 6.349 1.00 0.24 27 LEU A N 4
ATOM 5360 C CA . LEU A 1 15 ? -2.606 3.761 5.204 1.00 0.25 27 LEU A CA 4
ATOM 5361 C C . LEU A 1 15 ? -2.691 2.283 5.600 1.00 0.23 27 LEU A C 4
ATOM 5362 O O . LEU A 1 15 ? -3.279 1.474 4.881 1.00 0.25 27 LEU A O 4
ATOM 5378 N N . CYS A 1 16 ? -2.121 1.940 6.751 1.00 0.21 28 CYS A N 4
ATOM 5379 C CA . CYS A 1 16 ? -2.190 0.574 7.268 1.00 0.22 28 CYS A CA 4
ATOM 5380 C C . CYS A 1 16 ? -3.624 0.214 7.642 1.00 0.21 28 CYS A C 4
ATOM 5381 O O . CYS A 1 16 ? -4.093 -0.894 7.368 1.00 0.22 28 CYS A O 4
ATOM 5388 N N . ALA A 1 17 ? -4.318 1.171 8.251 1.00 0.21 29 ALA A N 4
ATOM 5389 C CA . ALA A 1 17 ? -5.676 0.958 8.733 1.00 0.22 29 ALA A CA 4
ATOM 5390 C C . ALA A 1 17 ? -6.621 0.576 7.606 1.00 0.17 29 ALA A C 4
ATOM 5391 O O . ALA A 1 17 ? -7.565 -0.189 7.817 1.00 0.18 29 ALA A O 4
ATOM 5398 N N . PHE A 1 18 ? -6.363 1.098 6.407 1.00 0.13 30 PHE A N 4
ATOM 5399 C CA . PHE A 1 18 ? -7.219 0.812 5.267 1.00 0.10 30 PHE A CA 4
ATOM 5400 C C . PHE A 1 18 ? -7.281 -0.693 5.012 1.00 0.09 30 PHE A C 4
ATOM 5401 O O . PHE A 1 18 ? -8.350 -1.287 5.115 1.00 0.09 30 PHE A O 4
ATOM 5418 N N . PHE A 1 19 ? -6.138 -1.329 4.785 1.00 0.10 31 PHE A N 4
ATOM 5419 C CA . PHE A 1 19 ? -6.139 -2.743 4.428 1.00 0.10 31 PHE A CA 4
ATOM 5420 C C . PHE A 1 19 ? -6.395 -3.607 5.652 1.00 0.11 31 PHE A C 4
ATOM 5421 O O . PHE A 1 19 ? -6.764 -4.767 5.529 1.00 0.12 31 PHE A O 4
ATOM 5438 N N . HIS A 1 20 ? -6.175 -3.043 6.829 1.00 0.11 32 HIS A N 4
ATOM 5439 C CA . HIS A 1 20 ? -6.385 -3.773 8.080 1.00 0.12 32 HIS A CA 4
ATOM 5440 C C . HIS A 1 20 ? -7.841 -4.216 8.179 1.00 0.12 32 HIS A C 4
ATOM 5441 O O . HIS A 1 20 ? -8.139 -5.339 8.586 1.00 0.15 32 HIS A O 4
ATOM 5456 N N . SER A 1 21 ? -8.735 -3.326 7.781 1.00 0.11 33 SER A N 4
ATOM 5457 C CA . SER A 1 21 ? -10.160 -3.613 7.759 1.00 0.13 33 SER A CA 4
ATOM 5458 C C . SER A 1 21 ? -10.473 -4.517 6.578 1.00 0.12 33 SER A C 4
ATOM 5459 O O . SER A 1 21 ? -11.243 -5.473 6.675 1.00 0.14 33 SER A O 4
ATOM 5467 N N . VAL A 1 22 ? -9.836 -4.185 5.469 1.00 0.10 34 VAL A N 4
ATOM 5468 C CA . VAL A 1 22 ? -10.020 -4.873 4.202 1.00 0.11 34 VAL A CA 4
ATOM 5469 C C . VAL A 1 22 ? -9.643 -6.337 4.276 1.00 0.13 34 VAL A C 4
ATOM 5470 O O . VAL A 1 22 ? -10.403 -7.203 3.887 1.00 0.15 34 VAL A O 4
ATOM 5483 N N . HIS A 1 23 ? -8.451 -6.600 4.750 1.00 0.14 35 HIS A N 4
ATOM 5484 C CA . HIS A 1 23 ? -7.912 -7.952 4.725 1.00 0.17 35 HIS A CA 4
ATOM 5485 C C . HIS A 1 23 ? -8.718 -8.882 5.622 1.00 0.18 35 HIS A C 4
ATOM 5486 O O . HIS A 1 23 ? -8.796 -10.084 5.373 1.00 0.21 35 HIS A O 4
ATOM 5501 N N . ASP A 1 24 ? -9.310 -8.320 6.660 1.00 0.17 36 ASP A N 4
ATOM 5502 C CA . ASP A 1 24 ? -10.192 -9.077 7.540 1.00 0.18 36 ASP A CA 4
ATOM 5503 C C . ASP A 1 24 ? -11.438 -9.539 6.783 1.00 0.19 36 ASP A C 4
ATOM 5504 O O . ASP A 1 24 ? -12.042 -10.560 7.114 1.00 0.21 36 ASP A O 4
ATOM 5513 N N . ASP A 1 25 ? -11.781 -8.800 5.739 1.00 0.19 37 ASP A N 4
ATOM 5514 C CA . ASP A 1 25 ? -13.016 -9.014 4.988 1.00 0.24 37 ASP A CA 4
ATOM 5515 C C . ASP A 1 25 ? -12.955 -8.232 3.686 1.00 0.23 37 ASP A C 4
ATOM 5516 O O . ASP A 1 25 ? -13.328 -7.060 3.630 1.00 0.25 37 ASP A O 4
ATOM 5525 N N . PRO A 1 26 ? -12.449 -8.862 2.622 1.00 0.23 38 PRO A N 4
ATOM 5526 C CA . PRO A 1 26 ? -12.206 -8.197 1.332 1.00 0.25 38 PRO A CA 4
ATOM 5527 C C . PRO A 1 26 ? -13.487 -7.726 0.645 1.00 0.29 38 PRO A C 4
ATOM 5528 O O . PRO A 1 26 ? -13.445 -7.205 -0.467 1.00 0.34 38 PRO A O 4
ATOM 5539 N N . SER A 1 27 ? -14.618 -7.914 1.306 1.00 0.28 39 SER A N 4
ATOM 5540 C CA . SER A 1 27 ? -15.892 -7.432 0.801 1.00 0.33 39 SER A CA 4
ATOM 5541 C C . SER A 1 27 ? -15.975 -5.910 0.922 1.00 0.36 39 SER A C 4
ATOM 5542 O O . SER A 1 27 ? -16.381 -5.220 -0.014 1.00 0.59 39 SER A O 4
ATOM 5550 N N . GLN A 1 28 ? -15.536 -5.389 2.065 1.00 0.22 40 GLN A N 4
ATOM 5551 C CA . GLN A 1 28 ? -15.657 -3.968 2.367 1.00 0.21 40 GLN A CA 4
ATOM 5552 C C . GLN A 1 28 ? -14.527 -3.162 1.739 1.00 0.16 40 GLN A C 4
ATOM 5553 O O . GLN A 1 28 ? -14.511 -1.943 1.815 1.00 0.16 40 GLN A O 4
ATOM 5567 N N . SER A 1 29 ? -13.597 -3.875 1.136 1.00 0.15 41 SER A N 4
ATOM 5568 C CA . SER A 1 29 ? -12.456 -3.317 0.436 1.00 0.13 41 SER A CA 4
ATOM 5569 C C . SER A 1 29 ? -12.819 -2.090 -0.398 1.00 0.11 41 SER A C 4
ATOM 5570 O O . SER A 1 29 ? -12.198 -1.049 -0.253 1.00 0.11 41 SER A O 4
ATOM 5578 N N . ALA A 1 30 ? -13.825 -2.217 -1.262 1.00 0.13 42 ALA A N 4
ATOM 5579 C CA . ALA A 1 30 ? -14.260 -1.108 -2.111 1.00 0.13 42 ALA A CA 4
ATOM 5580 C C . ALA A 1 30 ? -14.687 0.094 -1.275 1.00 0.12 42 ALA A C 4
ATOM 5581 O O . ALA A 1 30 ? -14.387 1.241 -1.607 1.00 0.12 42 ALA A O 4
ATOM 5588 N N . ASN A 1 31 ? -15.373 -0.189 -0.179 1.00 0.12 43 ASN A N 4
ATOM 5589 C CA . ASN A 1 31 ? -15.831 0.840 0.753 1.00 0.13 43 ASN A CA 4
ATOM 5590 C C . ASN A 1 31 ? -14.644 1.470 1.435 1.00 0.10 43 ASN A C 4
ATOM 5591 O O . ASN A 1 31 ? -14.574 2.678 1.641 1.00 0.11 43 ASN A O 4
ATOM 5602 N N . LEU A 1 32 ? -13.717 0.607 1.783 1.00 0.09 44 LEU A N 4
ATOM 5603 C CA . LEU A 1 32 ? -12.570 0.964 2.575 1.00 0.08 44 LEU A CA 4
ATOM 5604 C C . LEU A 1 32 ? -11.631 1.818 1.756 1.00 0.07 44 LEU A C 4
ATOM 5605 O O . LEU A 1 32 ? -11.134 2.854 2.190 1.00 0.08 44 LEU A O 4
ATOM 5621 N N . LEU A 1 33 ? -11.419 1.333 0.556 1.00 0.07 45 LEU A N 4
ATOM 5622 C CA . LEU A 1 33 ? -10.657 2.000 -0.475 1.00 0.07 45 LEU A CA 4
ATOM 5623 C C . LEU A 1 33 ? -11.257 3.386 -0.708 1.00 0.07 45 LEU A C 4
ATOM 5624 O O . LEU A 1 33 ? -10.548 4.379 -0.793 1.00 0.08 45 LEU A O 4
ATOM 5640 N N . ALA A 1 34 ? -12.577 3.429 -0.793 1.00 0.08 46 ALA A N 4
ATOM 5641 C CA . ALA A 1 34 ? -13.315 4.675 -0.899 1.00 0.09 46 ALA A CA 4
ATOM 5642 C C . ALA A 1 34 ? -12.958 5.643 0.218 1.00 0.09 46 ALA A C 4
ATOM 5643 O O . ALA A 1 34 ? -12.663 6.793 -0.043 1.00 0.11 46 ALA A O 4
ATOM 5650 N N . GLU A 1 35 ? -12.977 5.164 1.456 1.00 0.09 47 GLU A N 4
ATOM 5651 C CA . GLU A 1 35 ? -12.667 5.973 2.612 1.00 0.10 47 GLU A CA 4
ATOM 5652 C C . GLU A 1 35 ? -11.204 6.345 2.604 1.00 0.09 47 GLU A C 4
ATOM 5653 O O . GLU A 1 35 ? -10.821 7.355 3.162 1.00 0.09 47 GLU A O 4
ATOM 5665 N N . ALA A 1 36 ? -10.397 5.509 1.977 1.00 0.08 48 ALA A N 4
ATOM 5666 C CA . ALA A 1 36 ? -8.998 5.819 1.749 1.00 0.08 48 ALA A CA 4
ATOM 5667 C C . ALA A 1 36 ? -8.884 6.973 0.756 1.00 0.08 48 ALA A C 4
ATOM 5668 O O . ALA A 1 36 ? -8.122 7.915 0.962 1.00 0.08 48 ALA A O 4
ATOM 5675 N N . LYS A 1 37 ? -9.693 6.901 -0.295 1.00 0.08 49 LYS A N 4
ATOM 5676 C CA . LYS A 1 37 ? -9.730 7.924 -1.337 1.00 0.09 49 LYS A CA 4
ATOM 5677 C C . LYS A 1 37 ? -10.267 9.203 -0.737 1.00 0.10 49 LYS A C 4
ATOM 5678 O O . LYS A 1 37 ? -9.733 10.297 -0.916 1.00 0.13 49 LYS A O 4
ATOM 5697 N N . LYS A 1 38 ? -11.340 9.000 -0.018 1.00 0.11 50 LYS A N 4
ATOM 5698 C CA . LYS A 1 38 ? -12.055 10.013 0.707 1.00 0.12 50 LYS A CA 4
ATOM 5699 C C . LYS A 1 38 ? -11.176 10.649 1.770 1.00 0.12 50 LYS A C 4
ATOM 5700 O O . LYS A 1 38 ? -11.208 11.851 1.965 1.00 0.15 50 LYS A O 4
ATOM 5719 N N . LEU A 1 39 ? -10.388 9.830 2.439 1.00 0.11 51 LEU A N 4
ATOM 5720 C CA . LEU A 1 39 ? -9.415 10.301 3.416 1.00 0.12 51 LEU A CA 4
ATOM 5721 C C . LEU A 1 39 ? -8.344 11.123 2.752 1.00 0.12 51 LEU A C 4
ATOM 5722 O O . LEU A 1 39 ? -8.025 12.229 3.176 1.00 0.13 51 LEU A O 4
ATOM 5738 N N . ASN A 1 40 ? -7.786 10.538 1.715 1.00 0.11 52 ASN A N 4
ATOM 5739 C CA . ASN A 1 40 ? -6.787 11.191 0.881 1.00 0.11 52 ASN A CA 4
ATOM 5740 C C . ASN A 1 40 ? -7.275 12.564 0.474 1.00 0.13 52 ASN A C 4
ATOM 5741 O O . ASN A 1 40 ? -6.516 13.516 0.423 1.00 0.15 52 ASN A O 4
ATOM 5752 N N . ASP A 1 41 ? -8.559 12.627 0.213 1.00 0.14 53 ASP A N 4
ATOM 5753 C CA . ASP A 1 41 ? -9.235 13.846 -0.196 1.00 0.17 53 ASP A CA 4
ATOM 5754 C C . ASP A 1 41 ? -9.522 14.732 1.004 1.00 0.19 53 ASP A C 4
ATOM 5755 O O . ASP A 1 41 ? -9.416 15.956 0.937 1.00 0.22 53 ASP A O 4
ATOM 5764 N N . ALA A 1 42 ? -9.870 14.085 2.106 1.00 0.18 54 ALA A N 4
ATOM 5765 C CA . ALA A 1 42 ? -10.330 14.758 3.302 1.00 0.21 54 ALA A CA 4
ATOM 5766 C C . ALA A 1 42 ? -9.234 15.590 3.900 1.00 0.24 54 ALA A C 4
ATOM 5767 O O . ALA A 1 42 ? -9.443 16.733 4.301 1.00 0.28 54 ALA A O 4
ATOM 5774 N N . GLN A 1 43 ? -8.055 15.012 3.945 1.00 0.22 55 GLN A N 4
ATOM 5775 C CA . GLN A 1 43 ? -6.952 15.677 4.612 1.00 0.25 55 GLN A CA 4
ATOM 5776 C C . GLN A 1 43 ? -5.951 16.262 3.628 1.00 0.25 55 GLN A C 4
ATOM 5777 O O . GLN A 1 43 ? -5.271 17.227 3.969 1.00 0.28 55 GLN A O 4
ATOM 5791 N N . ALA A 1 44 ? -5.912 15.681 2.415 1.00 0.24 56 ALA A N 4
ATOM 5792 C CA . ALA A 1 44 ? -4.984 16.048 1.326 1.00 0.25 56 ALA A CA 4
ATOM 5793 C C . ALA A 1 44 ? -4.070 17.238 1.631 1.00 0.31 56 ALA A C 4
ATOM 5794 O O . ALA A 1 44 ? -4.338 18.373 1.224 1.00 0.35 56 ALA A O 4
ATOM 5801 N N . PRO A 1 45 ? -2.989 16.977 2.385 1.00 0.35 57 PRO A N 4
ATOM 5802 C CA . PRO A 1 45 ? -1.935 17.956 2.655 1.00 0.42 57 PRO A CA 4
ATOM 5803 C C . PRO A 1 45 ? -1.218 18.379 1.381 1.00 0.58 57 PRO A C 4
ATOM 5804 O O . PRO A 1 45 ? -1.358 17.742 0.335 1.00 0.80 57 PRO A O 4
ATOM 5815 N N . LYS A 1 46 ? -0.452 19.449 1.467 1.00 0.81 58 LYS A N 4
ATOM 5816 C CA . LYS A 1 46 ? 0.274 19.951 0.317 1.00 1.03 58 LYS A CA 4
ATOM 5817 C C . LYS A 1 46 ? 1.760 19.683 0.482 1.00 1.48 58 LYS A C 4
ATOM 5818 O O . LYS A 1 46 ? 2.456 20.536 1.067 1.00 1.97 58 LYS A O 4
ATOM 5838 N N . ASP B 1 1 ? 11.064 6.194 -11.584 1.00 1.37 13 ASP B N 4
ATOM 5839 C CA . ASP B 1 1 ? 10.035 7.165 -12.024 1.00 0.51 13 ASP B CA 4
ATOM 5840 C C . ASP B 1 1 ? 8.730 6.447 -12.342 1.00 0.38 13 ASP B C 4
ATOM 5841 O O . ASP B 1 1 ? 8.546 5.931 -13.446 1.00 0.51 13 ASP B O 4
ATOM 5852 N N . GLY B 1 2 ? 7.836 6.404 -11.356 1.00 0.21 14 GLY B N 4
ATOM 5853 C CA . GLY B 1 2 ? 6.562 5.725 -11.511 1.00 0.21 14 GLY B CA 4
ATOM 5854 C C . GLY B 1 2 ? 6.690 4.269 -11.924 1.00 0.19 14 GLY B C 4
ATOM 5855 O O . GLY B 1 2 ? 5.999 3.823 -12.838 1.00 0.28 14 GLY B O 4
ATOM 5859 N N . GLU B 1 3 ? 7.568 3.521 -11.263 1.00 0.15 15 GLU B N 4
ATOM 5860 C CA . GLU B 1 3 ? 7.694 2.097 -11.547 1.00 0.15 15 GLU B CA 4
ATOM 5861 C C . GLU B 1 3 ? 6.851 1.319 -10.551 1.00 0.14 15 GLU B C 4
ATOM 5862 O O . GLU B 1 3 ? 7.252 1.135 -9.404 1.00 0.22 15 GLU B O 4
ATOM 5874 N N . ILE B 1 4 ? 5.687 0.871 -10.980 1.00 0.12 16 ILE B N 4
ATOM 5875 C CA . ILE B 1 4 ? 4.738 0.247 -10.070 1.00 0.11 16 ILE B CA 4
ATOM 5876 C C . ILE B 1 4 ? 5.241 -1.099 -9.558 1.00 0.12 16 ILE B C 4
ATOM 5877 O O . ILE B 1 4 ? 5.880 -1.863 -10.282 1.00 0.16 16 ILE B O 4
ATOM 5893 N N . PHE B 1 5 ? 4.942 -1.361 -8.295 1.00 0.11 17 PHE B N 4
ATOM 5894 C CA . PHE B 1 5 ? 5.277 -2.617 -7.665 1.00 0.11 17 PHE B CA 4
ATOM 5895 C C . PHE B 1 5 ? 4.124 -3.086 -6.793 1.00 0.11 17 PHE B C 4
ATOM 5896 O O . PHE B 1 5 ? 3.548 -2.304 -6.036 1.00 0.11 17 PHE B O 4
ATOM 5913 N N . TYR B 1 6 ? 3.773 -4.353 -6.918 1.00 0.11 18 TYR B N 4
ATOM 5914 C CA . TYR B 1 6 ? 2.626 -4.892 -6.217 1.00 0.10 18 TYR B CA 4
ATOM 5915 C C . TYR B 1 6 ? 3.054 -5.722 -5.025 1.00 0.09 18 TYR B C 4
ATOM 5916 O O . TYR B 1 6 ? 4.039 -6.461 -5.082 1.00 0.09 18 TYR B O 4
ATOM 5934 N N . LEU B 1 7 ? 2.313 -5.583 -3.938 1.00 0.13 19 LEU B N 4
ATOM 5935 C CA . LEU B 1 7 ? 2.587 -6.316 -2.712 1.00 0.13 19 LEU B CA 4
ATOM 5936 C C . LEU B 1 7 ? 1.344 -7.115 -2.293 1.00 0.21 19 LEU B C 4
ATOM 5937 O O . LEU B 1 7 ? 0.817 -6.917 -1.201 1.00 0.25 19 LEU B O 4
ATOM 5953 N N . PRO B 1 8 ? 0.867 -8.046 -3.148 1.00 0.23 20 PRO B N 4
ATOM 5954 C CA . PRO B 1 8 ? -0.389 -8.780 -2.907 1.00 0.29 20 PRO B CA 4
ATOM 5955 C C . PRO B 1 8 ? -0.271 -9.820 -1.813 1.00 0.29 20 PRO B C 4
ATOM 5956 O O . PRO B 1 8 ? -1.203 -10.043 -1.044 1.00 0.33 20 PRO B O 4
ATOM 5967 N N . ASN B 1 9 ? 0.884 -10.444 -1.743 1.00 0.27 21 ASN B N 4
ATOM 5968 C CA . ASN B 1 9 ? 1.100 -11.529 -0.816 1.00 0.28 21 ASN B CA 4
ATOM 5969 C C . ASN B 1 9 ? 1.423 -10.986 0.569 1.00 0.24 21 ASN B C 4
ATOM 5970 O O . ASN B 1 9 ? 1.388 -11.710 1.566 1.00 0.28 21 ASN B O 4
ATOM 5981 N N . LEU B 1 10 ? 1.722 -9.697 0.632 1.00 0.19 22 LEU B N 4
ATOM 5982 C CA . LEU B 1 10 ? 1.867 -9.030 1.899 1.00 0.16 22 LEU B CA 4
ATOM 5983 C C . LEU B 1 10 ? 0.534 -8.603 2.448 1.00 0.20 22 LEU B C 4
ATOM 5984 O O . LEU B 1 10 ? -0.364 -8.176 1.722 1.00 0.26 22 LEU B O 4
ATOM 6000 N N . ASN B 1 11 ? 0.424 -8.735 3.746 1.00 0.21 23 ASN B N 4
ATOM 6001 C CA . ASN B 1 11 ? -0.786 -8.384 4.454 1.00 0.26 23 ASN B CA 4
ATOM 6002 C C . ASN B 1 11 ? -0.588 -7.004 5.041 1.00 0.20 23 ASN B C 4
ATOM 6003 O O . ASN B 1 11 ? 0.556 -6.554 5.122 1.00 0.15 23 ASN B O 4
ATOM 6014 N N . PRO B 1 12 ? -1.662 -6.298 5.426 1.00 0.25 24 PRO B N 4
ATOM 6015 C CA . PRO B 1 12 ? -1.558 -4.979 6.045 1.00 0.22 24 PRO B CA 4
ATOM 6016 C C . PRO B 1 12 ? -0.433 -4.926 7.070 1.00 0.18 24 PRO B C 4
ATOM 6017 O O . PRO B 1 12 ? 0.378 -4.007 7.064 1.00 0.19 24 PRO B O 4
ATOM 6028 N N . ASP B 1 13 ? -0.353 -5.969 7.888 1.00 0.20 25 ASP B N 4
ATOM 6029 C CA . ASP B 1 13 ? 0.607 -6.042 8.975 1.00 0.24 25 ASP B CA 4
ATOM 6030 C C . ASP B 1 13 ? 2.038 -6.127 8.450 1.00 0.23 25 ASP B C 4
ATOM 6031 O O . ASP B 1 13 ? 2.969 -5.622 9.072 1.00 0.28 25 ASP B O 4
ATOM 6040 N N . GLN B 1 14 ? 2.206 -6.769 7.297 1.00 0.19 26 GLN B N 4
ATOM 6041 C CA . GLN B 1 14 ? 3.508 -6.891 6.662 1.00 0.20 26 GLN B CA 4
ATOM 6042 C C . GLN B 1 14 ? 3.934 -5.539 6.109 1.00 0.20 26 GLN B C 4
ATOM 6043 O O . GLN B 1 14 ? 5.034 -5.050 6.356 1.00 0.24 26 GLN B O 4
ATOM 6057 N N . LEU B 1 15 ? 3.015 -4.955 5.370 1.00 0.16 27 LEU B N 4
ATOM 6058 C CA . LEU B 1 15 ? 3.179 -3.638 4.767 1.00 0.17 27 LEU B CA 4
ATOM 6059 C C . LEU B 1 15 ? 3.352 -2.546 5.825 1.00 0.19 27 LEU B C 4
ATOM 6060 O O . LEU B 1 15 ? 3.925 -1.494 5.542 1.00 0.21 27 LEU B O 4
ATOM 6076 N N . CYS B 1 16 ? 2.850 -2.802 7.037 1.00 0.20 28 CYS B N 4
ATOM 6077 C CA . CYS B 1 16 ? 2.901 -1.827 8.128 1.00 0.23 28 CYS B CA 4
ATOM 6078 C C . CYS B 1 16 ? 4.306 -1.271 8.334 1.00 0.23 28 CYS B C 4
ATOM 6079 O O . CYS B 1 16 ? 4.487 -0.065 8.484 1.00 0.28 28 CYS B O 4
ATOM 6086 N N . ALA B 1 17 ? 5.298 -2.143 8.320 1.00 0.22 29 ALA B N 4
ATOM 6087 C CA . ALA B 1 17 ? 6.674 -1.723 8.530 1.00 0.24 29 ALA B CA 4
ATOM 6088 C C . ALA B 1 17 ? 7.174 -0.872 7.374 1.00 0.21 29 ALA B C 4
ATOM 6089 O O . ALA B 1 17 ? 7.868 0.122 7.576 1.00 0.25 29 ALA B O 4
ATOM 6096 N N . PHE B 1 18 ? 6.803 -1.270 6.166 1.00 0.18 30 PHE B N 4
ATOM 6097 C CA . PHE B 1 18 ? 7.309 -0.645 4.957 1.00 0.17 30 PHE B CA 4
ATOM 6098 C C . PHE B 1 18 ? 7.039 0.858 4.921 1.00 0.21 30 PHE B C 4
ATOM 6099 O O . PHE B 1 18 ? 7.978 1.640 4.883 1.00 0.22 30 PHE B O 4
ATOM 6116 N N . PHE B 1 19 ? 5.779 1.274 5.017 1.00 0.26 31 PHE B N 4
ATOM 6117 C CA . PHE B 1 19 ? 5.473 2.697 4.995 1.00 0.35 31 PHE B CA 4
ATOM 6118 C C . PHE B 1 19 ? 5.906 3.395 6.277 1.00 0.37 31 PHE B C 4
ATOM 6119 O O . PHE B 1 19 ? 6.031 4.616 6.303 1.00 0.46 31 PHE B O 4
ATOM 6136 N N . HIS B 1 20 ? 6.157 2.635 7.335 1.00 0.36 32 HIS B N 4
ATOM 6137 C CA . HIS B 1 20 ? 6.677 3.234 8.558 1.00 0.43 32 HIS B CA 4
ATOM 6138 C C . HIS B 1 20 ? 8.124 3.650 8.364 1.00 0.40 32 HIS B C 4
ATOM 6139 O O . HIS B 1 20 ? 8.511 4.754 8.729 1.00 0.47 32 HIS B O 4
ATOM 6154 N N . SER B 1 21 ? 8.913 2.777 7.764 1.00 0.33 33 SER B N 4
ATOM 6155 C CA . SER B 1 21 ? 10.303 3.093 7.457 1.00 0.33 33 SER B CA 4
ATOM 6156 C C . SER B 1 21 ? 10.382 4.104 6.318 1.00 0.28 33 SER B C 4
ATOM 6157 O O . SER B 1 21 ? 11.263 4.949 6.278 1.00 0.30 33 SER B O 4
ATOM 6165 N N . VAL B 1 22 ? 9.444 3.985 5.400 1.00 0.22 34 VAL B N 4
ATOM 6166 C CA . VAL B 1 22 ? 9.405 4.780 4.181 1.00 0.20 34 VAL B CA 4
ATOM 6167 C C . VAL B 1 22 ? 8.967 6.216 4.451 1.00 0.26 34 VAL B C 4
ATOM 6168 O O . VAL B 1 22 ? 9.553 7.157 3.922 1.00 0.27 34 VAL B O 4
ATOM 6181 N N . HIS B 1 23 ? 7.939 6.393 5.275 1.00 0.32 35 HIS B N 4
ATOM 6182 C CA . HIS B 1 23 ? 7.457 7.734 5.573 1.00 0.41 35 HIS B CA 4
ATOM 6183 C C . HIS B 1 23 ? 8.395 8.403 6.557 1.00 0.45 35 HIS B C 4
ATOM 6184 O O . HIS B 1 23 ? 8.634 9.610 6.492 1.00 0.51 35 HIS B O 4
ATOM 6199 N N . ASP B 1 24 ? 8.919 7.604 7.471 1.00 0.44 36 ASP B N 4
ATOM 6200 C CA . ASP B 1 24 ? 9.877 8.095 8.442 1.00 0.50 36 ASP B CA 4
ATOM 6201 C C . ASP B 1 24 ? 11.216 8.366 7.771 1.00 0.47 36 ASP B C 4
ATOM 6202 O O . ASP B 1 24 ? 11.890 9.346 8.094 1.00 0.52 36 ASP B O 4
ATOM 6211 N N . ASP B 1 25 ? 11.599 7.510 6.824 1.00 0.39 37 ASP B N 4
ATOM 6212 C CA . ASP B 1 25 ? 12.824 7.744 6.058 1.00 0.40 37 ASP B CA 4
ATOM 6213 C C . ASP B 1 25 ? 12.593 7.564 4.568 1.00 0.32 37 ASP B C 4
ATOM 6214 O O . ASP B 1 25 ? 12.695 6.463 4.030 1.00 0.29 37 ASP B O 4
ATOM 6223 N N . PRO B 1 26 ? 12.304 8.669 3.880 1.00 0.34 38 PRO B N 4
ATOM 6224 C CA . PRO B 1 26 ? 12.013 8.679 2.446 1.00 0.31 38 PRO B CA 4
ATOM 6225 C C . PRO B 1 26 ? 13.285 8.564 1.615 1.00 0.30 38 PRO B C 4
ATOM 6226 O O . PRO B 1 26 ? 13.241 8.280 0.417 1.00 0.36 38 PRO B O 4
ATOM 6237 N N . SER B 1 27 ? 14.418 8.767 2.275 1.00 0.29 39 SER B N 4
ATOM 6238 C CA . SER B 1 27 ? 15.722 8.692 1.631 1.00 0.31 39 SER B CA 4
ATOM 6239 C C . SER B 1 27 ? 16.030 7.263 1.195 1.00 0.26 39 SER B C 4
ATOM 6240 O O . SER B 1 27 ? 16.908 7.023 0.365 1.00 0.31 39 SER B O 4
ATOM 6248 N N . GLN B 1 28 ? 15.284 6.315 1.734 1.00 0.21 40 GLN B N 4
ATOM 6249 C CA . GLN B 1 28 ? 15.556 4.912 1.486 1.00 0.19 40 GLN B CA 4
ATOM 6250 C C . GLN B 1 28 ? 14.370 4.177 0.920 1.00 0.15 40 GLN B C 4
ATOM 6251 O O . GLN B 1 28 ? 14.351 2.960 0.956 1.00 0.14 40 GLN B O 4
ATOM 6265 N N . SER B 1 29 ? 13.388 4.901 0.425 1.00 0.15 41 SER B N 4
ATOM 6266 C CA . SER B 1 29 ? 12.186 4.282 -0.135 1.00 0.14 41 SER B CA 4
ATOM 6267 C C . SER B 1 29 ? 12.523 3.146 -1.117 1.00 0.11 41 SER B C 4
ATOM 6268 O O . SER B 1 29 ? 11.745 2.212 -1.259 1.00 0.10 41 SER B O 4
ATOM 6276 N N . ALA B 1 30 ? 13.679 3.216 -1.781 1.00 0.09 42 ALA B N 4
ATOM 6277 C CA . ALA B 1 30 ? 14.117 2.130 -2.661 1.00 0.08 42 ALA B CA 4
ATOM 6278 C C . ALA B 1 30 ? 14.686 0.951 -1.872 1.00 0.10 42 ALA B C 4
ATOM 6279 O O . ALA B 1 30 ? 14.395 -0.206 -2.170 1.00 0.10 42 ALA B O 4
ATOM 6286 N N . ASN B 1 31 ? 15.503 1.240 -0.867 1.00 0.12 43 ASN B N 4
ATOM 6287 C CA . ASN B 1 31 ? 16.058 0.185 -0.021 1.00 0.14 43 ASN B CA 4
ATOM 6288 C C . ASN B 1 31 ? 14.942 -0.438 0.794 1.00 0.14 43 ASN B C 4
ATOM 6289 O O . ASN B 1 31 ? 14.926 -1.635 1.064 1.00 0.15 43 ASN B O 4
ATOM 6300 N N . LEU B 1 32 ? 14.017 0.416 1.181 1.00 0.13 44 LEU B N 4
ATOM 6301 C CA . LEU B 1 32 ? 12.780 0.013 1.823 1.00 0.13 44 LEU B CA 4
ATOM 6302 C C . LEU B 1 32 ? 11.925 -0.787 0.851 1.00 0.11 44 LEU B C 4
ATOM 6303 O O . LEU B 1 32 ? 11.313 -1.785 1.231 1.00 0.11 44 LEU B O 4
ATOM 6319 N N . LEU B 1 33 ? 11.899 -0.341 -0.414 1.00 0.10 45 LEU B N 4
ATOM 6320 C CA . LEU B 1 33 ? 11.181 -1.042 -1.478 1.00 0.09 45 LEU B CA 4
ATOM 6321 C C . LEU B 1 33 ? 11.636 -2.476 -1.486 1.00 0.08 45 LEU B C 4
ATOM 6322 O O . LEU B 1 33 ? 10.832 -3.405 -1.455 1.00 0.08 45 LEU B O 4
ATOM 6338 N N . ALA B 1 34 ? 12.939 -2.623 -1.476 1.00 0.09 46 ALA B N 4
ATOM 6339 C CA . ALA B 1 34 ? 13.584 -3.903 -1.439 1.00 0.11 46 ALA B CA 4
ATOM 6340 C C . ALA B 1 34 ? 13.057 -4.744 -0.304 1.00 0.11 46 ALA B C 4
ATOM 6341 O O . ALA B 1 34 ? 12.842 -5.920 -0.481 1.00 0.13 46 ALA B O 4
ATOM 6348 N N . GLU B 1 35 ? 12.820 -4.125 0.843 1.00 0.11 47 GLU B N 4
ATOM 6349 C CA . GLU B 1 35 ? 12.430 -4.847 2.045 1.00 0.12 47 GLU B CA 4
ATOM 6350 C C . GLU B 1 35 ? 10.985 -5.323 1.975 1.00 0.10 47 GLU B C 4
ATOM 6351 O O . GLU B 1 35 ? 10.660 -6.399 2.457 1.00 0.11 47 GLU B O 4
ATOM 6363 N N . ALA B 1 36 ? 10.121 -4.514 1.385 1.00 0.07 48 ALA B N 4
ATOM 6364 C CA . ALA B 1 36 ? 8.714 -4.895 1.243 1.00 0.07 48 ALA B CA 4
ATOM 6365 C C . ALA B 1 36 ? 8.604 -5.965 0.197 1.00 0.08 48 ALA B C 4
ATOM 6366 O O . ALA B 1 36 ? 7.851 -6.921 0.334 1.00 0.09 48 ALA B O 4
ATOM 6373 N N . LYS B 1 37 ? 9.384 -5.801 -0.844 1.00 0.09 49 LYS B N 4
ATOM 6374 C CA . LYS B 1 37 ? 9.431 -6.760 -1.913 1.00 0.12 49 LYS B CA 4
ATOM 6375 C C . LYS B 1 37 ? 10.167 -8.007 -1.425 1.00 0.15 49 LYS B C 4
ATOM 6376 O O . LYS B 1 37 ? 9.898 -9.113 -1.863 1.00 0.19 49 LYS B O 4
ATOM 6395 N N . LYS B 1 38 ? 11.080 -7.789 -0.485 1.00 0.15 50 LYS B N 4
ATOM 6396 C CA . LYS B 1 38 ? 11.782 -8.848 0.245 1.00 0.18 50 LYS B CA 4
ATOM 6397 C C . LYS B 1 38 ? 10.838 -9.594 1.165 1.00 0.20 50 LYS B C 4
ATOM 6398 O O . LYS B 1 38 ? 10.932 -10.802 1.323 1.00 0.26 50 LYS B O 4
ATOM 6417 N N . LEU B 1 39 ? 9.957 -8.853 1.796 1.00 0.17 51 LEU B N 4
ATOM 6418 C CA . LEU B 1 39 ? 8.952 -9.423 2.656 1.00 0.17 51 LEU B CA 4
ATOM 6419 C C . LEU B 1 39 ? 7.942 -10.158 1.815 1.00 0.18 51 LEU B C 4
ATOM 6420 O O . LEU B 1 39 ? 7.450 -11.229 2.177 1.00 0.20 51 LEU B O 4
ATOM 6436 N N . ASN B 1 40 ? 7.618 -9.546 0.699 1.00 0.18 52 ASN B N 4
ATOM 6437 C CA . ASN B 1 40 ? 6.855 -10.210 -0.329 1.00 0.26 52 ASN B CA 4
ATOM 6438 C C . ASN B 1 40 ? 7.573 -11.496 -0.689 1.00 0.37 52 ASN B C 4
ATOM 6439 O O . ASN B 1 40 ? 6.987 -12.556 -0.684 1.00 0.63 52 ASN B O 4
ATOM 6450 N N . ASP B 1 41 ? 8.873 -11.386 -0.883 1.00 0.31 53 ASP B N 4
ATOM 6451 C CA . ASP B 1 41 ? 9.724 -12.521 -1.236 1.00 0.37 53 ASP B CA 4
ATOM 6452 C C . ASP B 1 41 ? 9.745 -13.536 -0.110 1.00 0.38 53 ASP B C 4
ATOM 6453 O O . ASP B 1 41 ? 9.863 -14.740 -0.338 1.00 0.47 53 ASP B O 4
ATOM 6462 N N . ALA B 1 42 ? 9.611 -13.035 1.109 1.00 0.30 54 ALA B N 4
ATOM 6463 C CA . ALA B 1 42 ? 9.754 -13.851 2.294 1.00 0.30 54 ALA B CA 4
ATOM 6464 C C . ALA B 1 42 ? 8.607 -14.826 2.431 1.00 0.27 54 ALA B C 4
ATOM 6465 O O . ALA B 1 42 ? 8.796 -15.991 2.770 1.00 0.32 54 ALA B O 4
ATOM 6472 N N . GLN B 1 43 ? 7.416 -14.336 2.152 1.00 0.23 55 GLN B N 4
ATOM 6473 C CA . GLN B 1 43 ? 6.207 -15.086 2.422 1.00 0.23 55 GLN B CA 4
ATOM 6474 C C . GLN B 1 43 ? 5.518 -15.506 1.133 1.00 0.27 55 GLN B C 4
ATOM 6475 O O . GLN B 1 43 ? 4.539 -16.257 1.158 1.00 0.34 55 GLN B O 4
ATOM 6489 N N . ALA B 1 44 ? 6.030 -14.993 0.014 1.00 0.27 56 ALA B N 4
ATOM 6490 C CA . ALA B 1 44 ? 5.499 -15.286 -1.312 1.00 0.32 56 ALA B CA 4
ATOM 6491 C C . ALA B 1 44 ? 5.259 -16.780 -1.544 1.00 0.38 56 ALA B C 4
ATOM 6492 O O . ALA B 1 44 ? 4.186 -17.168 -2.007 1.00 0.41 56 ALA B O 4
ATOM 6499 N N . PRO B 1 45 ? 6.242 -17.651 -1.233 1.00 0.48 57 PRO B N 4
ATOM 6500 C CA . PRO B 1 45 ? 6.080 -19.080 -1.394 1.00 0.59 57 PRO B CA 4
ATOM 6501 C C . PRO B 1 45 ? 5.382 -19.683 -0.181 1.00 0.69 57 PRO B C 4
ATOM 6502 O O . PRO B 1 45 ? 6.013 -19.990 0.833 1.00 0.78 57 PRO B O 4
ATOM 6513 N N . LYS B 1 46 ? 4.068 -19.821 -0.283 1.00 0.90 58 LYS B N 4
ATOM 6514 C CA . LYS B 1 46 ? 3.255 -20.301 0.822 1.00 1.10 58 LYS B CA 4
ATOM 6515 C C . LYS B 1 46 ? 3.443 -21.801 1.010 1.00 1.70 58 LYS B C 4
ATOM 6516 O O . LYS B 1 46 ? 4.124 -22.200 1.976 1.00 2.13 58 LYS B O 4
ATOM 6536 N N . GLU C 2 1 ? -9.805 -10.309 -5.790 1.00 1.19 35 GLU C N 4
ATOM 6537 C CA . GLU C 2 1 ? -10.836 -10.064 -4.762 1.00 1.03 35 GLU C CA 4
ATOM 6538 C C . GLU C 2 1 ? -10.365 -9.013 -3.764 1.00 0.71 35 GLU C C 4
ATOM 6539 O O . GLU C 2 1 ? -9.446 -9.252 -2.979 1.00 1.01 35 GLU C O 4
ATOM 6553 N N . GLY C 2 2 ? -10.982 -7.843 -3.809 1.00 0.40 36 GLY C N 4
ATOM 6554 C CA . GLY C 2 2 ? -10.699 -6.823 -2.824 1.00 0.20 36 GLY C CA 4
ATOM 6555 C C . GLY C 2 2 ? -9.799 -5.728 -3.343 1.00 0.15 36 GLY C C 4
ATOM 6556 O O . GLY C 2 2 ? -9.960 -5.264 -4.468 1.00 0.22 36 GLY C O 4
ATOM 6560 N N . VAL C 2 3 ? -8.865 -5.297 -2.514 1.00 0.11 37 VAL C N 4
ATOM 6561 C CA . VAL C 2 3 ? -7.919 -4.261 -2.894 1.00 0.09 37 VAL C CA 4
ATOM 6562 C C . VAL C 2 3 ? -6.501 -4.796 -2.730 1.00 0.10 37 VAL C C 4
ATOM 6563 O O . VAL C 2 3 ? -6.245 -5.645 -1.876 1.00 0.16 37 VAL C O 4
ATOM 6576 N N . LEU C 2 4 ? -5.602 -4.326 -3.561 1.00 0.10 38 LEU C N 4
ATOM 6577 C CA . LEU C 2 4 ? -4.214 -4.741 -3.506 1.00 0.11 38 LEU C CA 4
ATOM 6578 C C . LEU C 2 4 ? -3.315 -3.565 -3.150 1.00 0.12 38 LEU C C 4
ATOM 6579 O O . LEU C 2 4 ? -3.462 -2.476 -3.701 1.00 0.20 38 LEU C O 4
ATOM 6595 N N . TYR C 2 5 ? -2.393 -3.786 -2.219 1.00 0.10 39 TYR C N 4
ATOM 6596 C CA . TYR C 2 5 ? -1.416 -2.780 -1.871 1.00 0.10 39 TYR C CA 4
ATOM 6597 C C . TYR C 2 5 ? -0.411 -2.674 -2.990 1.00 0.12 39 TYR C C 4
ATOM 6598 O O . TYR C 2 5 ? 0.333 -3.616 -3.272 1.00 0.15 39 TYR C O 4
ATOM 6616 N N . VAL C 2 6 ? -0.407 -1.544 -3.631 1.00 0.10 40 VAL C N 4
ATOM 6617 C CA . VAL C 2 6 ? 0.533 -1.297 -4.692 1.00 0.11 40 VAL C CA 4
ATOM 6618 C C . VAL C 2 6 ? 1.329 -0.037 -4.415 1.00 0.10 40 VAL C C 4
ATOM 6619 O O . VAL C 2 6 ? 0.864 0.877 -3.739 1.00 0.10 40 VAL C O 4
ATOM 6632 N N . GLY C 2 7 ? 2.534 -0.013 -4.918 1.00 0.10 41 GLY C N 4
ATOM 6633 C CA . GLY C 2 7 ? 3.356 1.153 -4.818 1.00 0.09 41 GLY C CA 4
ATOM 6634 C C . GLY C 2 7 ? 3.854 1.569 -6.172 1.00 0.09 41 GLY C C 4
ATOM 6635 O O . GLY C 2 7 ? 3.785 0.794 -7.120 1.00 0.09 41 GLY C O 4
ATOM 6639 N N . SER C 2 8 ? 4.373 2.769 -6.265 1.00 0.11 42 SER C N 4
ATOM 6640 C CA . SER C 2 8 ? 4.901 3.262 -7.516 1.00 0.12 42 SER C CA 4
ATOM 6641 C C . SER C 2 8 ? 6.244 3.903 -7.251 1.00 0.15 42 SER C C 4
ATOM 6642 O O . SER C 2 8 ? 6.370 4.803 -6.417 1.00 0.17 42 SER C O 4
ATOM 6650 N N . LYS C 2 9 ? 7.247 3.387 -7.924 1.00 0.16 43 LYS C N 4
ATOM 6651 C CA . LYS C 2 9 ? 8.615 3.785 -7.698 1.00 0.19 43 LYS C CA 4
ATOM 6652 C C . LYS C 2 9 ? 8.940 5.070 -8.437 1.00 0.19 43 LYS C C 4
ATOM 6653 O O . LYS C 2 9 ? 9.250 5.051 -9.623 1.00 0.19 43 LYS C O 4
ATOM 6672 N N . THR C 2 10 ? 8.932 6.165 -7.713 1.00 0.23 44 THR C N 4
ATOM 6673 C CA . THR C 2 10 ? 8.884 7.490 -8.319 1.00 0.26 44 THR C CA 4
ATOM 6674 C C . THR C 2 10 ? 10.016 8.409 -7.841 1.00 0.34 44 THR C C 4
ATOM 6675 O O . THR C 2 10 ? 11.083 7.939 -7.446 1.00 0.37 44 THR C O 4
ATOM 6686 N N . LYS C 2 11 ? 9.769 9.722 -7.904 1.00 0.40 45 LYS C N 4
ATOM 6687 C CA . LYS C 2 11 ? 10.739 10.728 -7.473 1.00 0.49 45 LYS C CA 4
ATOM 6688 C C . LYS C 2 11 ? 10.927 10.677 -5.961 1.00 0.50 45 LYS C C 4
ATOM 6689 O O . LYS C 2 11 ? 12.054 10.712 -5.463 1.00 0.57 45 LYS C O 4
ATOM 6708 N N . GLU C 2 12 ? 9.815 10.599 -5.234 1.00 0.47 46 GLU C N 4
ATOM 6709 C CA . GLU C 2 12 ? 9.859 10.362 -3.793 1.00 0.51 46 GLU C CA 4
ATOM 6710 C C . GLU C 2 12 ? 10.309 8.927 -3.581 1.00 0.48 46 GLU C C 4
ATOM 6711 O O . GLU C 2 12 ? 10.993 8.583 -2.616 1.00 0.55 46 GLU C O 4
ATOM 6723 N N . GLY C 2 13 ? 9.881 8.104 -4.515 1.00 0.38 47 GLY C N 4
ATOM 6724 C CA . GLY C 2 13 ? 10.438 6.798 -4.714 1.00 0.40 47 GLY C CA 4
ATOM 6725 C C . GLY C 2 13 ? 9.514 5.692 -4.300 1.00 0.31 47 GLY C C 4
ATOM 6726 O O . GLY C 2 13 ? 9.610 4.607 -4.826 1.00 0.38 47 GLY C O 4
ATOM 6730 N N . VAL C 2 14 ? 8.560 5.972 -3.439 1.00 0.21 48 VAL C N 4
ATOM 6731 C CA . VAL C 2 14 ? 7.543 4.988 -3.102 1.00 0.15 48 VAL C CA 4
ATOM 6732 C C . VAL C 2 14 ? 6.263 5.689 -2.686 1.00 0.10 48 VAL C C 4
ATOM 6733 O O . VAL C 2 14 ? 6.259 6.492 -1.752 1.00 0.12 48 VAL C O 4
ATOM 6746 N N . VAL C 2 15 ? 5.193 5.409 -3.400 1.00 0.09 49 VAL C N 4
ATOM 6747 C CA . VAL C 2 15 ? 3.882 5.882 -3.012 1.00 0.07 49 VAL C CA 4
ATOM 6748 C C . VAL C 2 15 ? 2.995 4.693 -2.714 1.00 0.08 49 VAL C C 4
ATOM 6749 O O . VAL C 2 15 ? 3.088 3.661 -3.375 1.00 0.12 49 VAL C O 4
ATOM 6762 N N . HIS C 2 16 ? 2.159 4.829 -1.712 1.00 0.08 50 HIS C N 4
ATOM 6763 C CA . HIS C 2 16 ? 1.304 3.741 -1.292 1.00 0.09 50 HIS C CA 4
ATOM 6764 C C . HIS C 2 16 ? -0.066 3.922 -1.909 1.00 0.07 50 HIS C C 4
ATOM 6765 O O . HIS C 2 16 ? -0.802 4.852 -1.568 1.00 0.09 50 HIS C O 4
ATOM 6779 N N . GLY C 2 17 ? -0.384 3.063 -2.848 1.00 0.06 51 GLY C N 4
ATOM 6780 C CA . GLY C 2 17 ? -1.664 3.117 -3.490 1.00 0.05 51 GLY C CA 4
ATOM 6781 C C . GLY C 2 17 ? -2.384 1.805 -3.382 1.00 0.06 51 GLY C C 4
ATOM 6782 O O . GLY C 2 17 ? -1.926 0.891 -2.693 1.00 0.07 51 GLY C O 4
ATOM 6786 N N . VAL C 2 18 ? -3.497 1.692 -4.069 1.00 0.07 52 VAL C N 4
ATOM 6787 C CA . VAL C 2 18 ? -4.296 0.497 -3.979 1.00 0.08 52 VAL C CA 4
ATOM 6788 C C . VAL C 2 18 ? -4.860 0.116 -5.322 1.00 0.09 52 VAL C C 4
ATOM 6789 O O . VAL C 2 18 ? -5.409 0.942 -6.039 1.00 0.09 52 VAL C O 4
ATOM 6802 N N . ALA C 2 19 ? -4.713 -1.148 -5.647 1.00 0.10 53 ALA C N 4
ATOM 6803 C CA . ALA C 2 19 ? -5.258 -1.682 -6.859 1.00 0.10 53 ALA C CA 4
ATOM 6804 C C . ALA C 2 19 ? -6.496 -2.470 -6.511 1.00 0.09 53 ALA C C 4
ATOM 6805 O O . ALA C 2 19 ? -6.409 -3.554 -5.943 1.00 0.12 53 ALA C O 4
ATOM 6812 N N . THR C 2 20 ? -7.644 -1.932 -6.832 1.00 0.09 54 THR C N 4
ATOM 6813 C CA . THR C 2 20 ? -8.878 -2.575 -6.430 1.00 0.12 54 THR C CA 4
ATOM 6814 C C . THR C 2 20 ? -9.242 -3.621 -7.458 1.00 0.19 54 THR C C 4
ATOM 6815 O O . THR C 2 20 ? -9.555 -3.309 -8.595 1.00 0.45 54 THR C O 4
ATOM 6826 N N . VAL C 2 21 ? -9.194 -4.861 -7.030 1.00 0.23 55 VAL C N 4
ATOM 6827 C CA . VAL C 2 21 ? -9.246 -5.997 -7.925 1.00 0.29 55 VAL C CA 4
ATOM 6828 C C . VAL C 2 21 ? -10.582 -6.720 -7.809 1.00 0.36 55 VAL C C 4
ATOM 6829 O O . VAL C 2 21 ? -11.129 -6.867 -6.713 1.00 0.35 55 VAL C O 4
ATOM 6842 N N . ALA C 2 22 ? -11.105 -7.157 -8.940 1.00 0.49 56 ALA C N 4
ATOM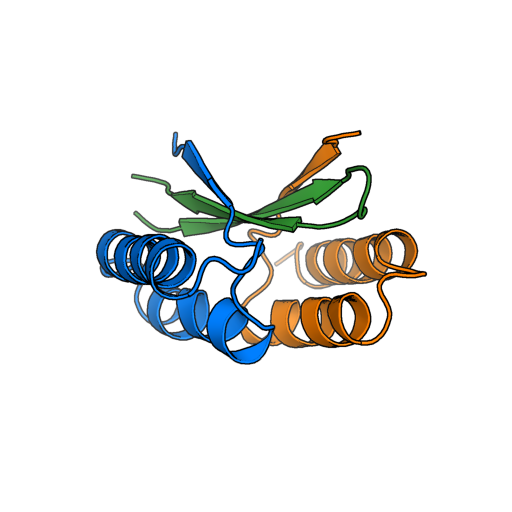 6843 C CA . ALA C 2 22 ? -12.332 -7.922 -8.967 1.00 0.64 56 ALA C CA 4
ATOM 6844 C C . ALA C 2 22 ? -12.089 -9.315 -8.403 1.00 0.75 56 ALA C C 4
ATOM 6845 O O . ALA C 2 22 ? -12.512 -9.576 -7.258 1.00 1.43 56 ALA C O 4
ATOM 6853 N N . ASP A 1 1 ? -11.599 -2.663 -13.576 1.00 2.62 13 ASP A N 5
ATOM 6854 C CA . ASP A 1 1 ? -11.308 -3.869 -12.765 1.00 1.91 13 ASP A CA 5
ATOM 6855 C C . ASP A 1 1 ? -9.811 -3.988 -12.532 1.00 1.47 13 ASP A C 5
ATOM 6856 O O . ASP A 1 1 ? -9.036 -4.058 -13.484 1.00 2.03 13 ASP A O 5
ATOM 6867 N N . GLY A 1 2 ? -9.407 -4.000 -11.268 1.00 0.76 14 GLY A N 5
ATOM 6868 C CA . GLY A 1 2 ? -8.001 -4.094 -10.935 1.00 0.80 14 GLY A CA 5
ATOM 6869 C C . GLY A 1 2 ? -7.267 -2.800 -11.215 1.00 0.66 14 GLY A C 5
ATOM 6870 O O . GLY A 1 2 ? -6.256 -2.789 -11.918 1.00 0.96 14 GLY A O 5
ATOM 6874 N N . GLU A 1 3 ? -7.771 -1.711 -10.653 1.00 0.31 15 GLU A N 5
ATOM 6875 C CA . GLU A 1 3 ? -7.231 -0.387 -10.939 1.00 0.18 15 GLU A CA 5
ATOM 6876 C C . GLU A 1 3 ? -6.633 0.237 -9.686 1.00 0.13 15 GLU A C 5
ATOM 6877 O O . GLU A 1 3 ? -6.968 -0.150 -8.572 1.00 0.17 15 GLU A O 5
ATOM 6889 N N . ILE A 1 4 ? -5.753 1.205 -9.871 1.00 0.12 16 ILE A N 5
ATOM 6890 C CA . ILE A 1 4 ? -4.980 1.737 -8.761 1.00 0.11 16 ILE A CA 5
ATOM 6891 C C . ILE A 1 4 ? -5.506 3.077 -8.268 1.00 0.10 16 ILE A C 5
ATOM 6892 O O . ILE A 1 4 ? -5.939 3.928 -9.045 1.00 0.14 16 ILE A O 5
ATOM 6908 N N . PHE A 1 5 ? -5.430 3.247 -6.964 1.00 0.09 17 PHE A N 5
ATOM 6909 C CA . PHE A 1 5 ? -5.738 4.501 -6.309 1.00 0.09 17 PHE A CA 5
ATOM 6910 C C . PHE A 1 5 ? -4.666 4.806 -5.278 1.00 0.07 17 PHE A C 5
ATOM 6911 O O . PHE A 1 5 ? -4.567 4.123 -4.270 1.00 0.07 17 PHE A O 5
ATOM 6928 N N . TYR A 1 6 ? -3.835 5.799 -5.548 1.00 0.07 18 TYR A N 5
ATOM 6929 C CA . TYR A 1 6 ? -2.764 6.152 -4.623 1.00 0.06 18 TYR A CA 5
ATOM 6930 C C . TYR A 1 6 ? -3.273 7.068 -3.522 1.00 0.07 18 TYR A C 5
ATOM 6931 O O . TYR A 1 6 ? -4.078 7.965 -3.773 1.00 0.09 18 TYR A O 5
ATOM 6949 N N . LEU A 1 7 ? -2.794 6.839 -2.304 1.00 0.07 19 LEU A N 5
ATOM 6950 C CA . LEU A 1 7 ? -3.138 7.681 -1.171 1.00 0.08 19 LEU A CA 5
ATOM 6951 C C . LEU A 1 7 ? -1.860 8.223 -0.548 1.00 0.11 19 LEU A C 5
ATOM 6952 O O . LEU A 1 7 ? -1.497 7.846 0.563 1.00 0.12 19 LEU A O 5
ATOM 6968 N N . PRO A 1 8 ? -1.171 9.139 -1.233 1.00 0.13 20 PRO A N 5
ATOM 6969 C CA . PRO A 1 8 ? 0.120 9.646 -0.772 1.00 0.16 20 PRO A CA 5
ATOM 6970 C C . PRO A 1 8 ? -0.031 10.690 0.315 1.00 0.22 20 PRO A C 5
ATOM 6971 O O . PRO A 1 8 ? 0.942 11.302 0.754 1.00 0.28 20 PRO A O 5
ATOM 6982 N N . ASN A 1 9 ? -1.258 10.885 0.751 1.00 0.22 21 ASN A N 5
ATOM 6983 C CA . ASN A 1 9 ? -1.548 11.939 1.703 1.00 0.27 21 ASN A CA 5
ATOM 6984 C C . ASN A 1 9 ? -1.671 11.346 3.079 1.00 0.25 21 ASN A C 5
ATOM 6985 O O . ASN A 1 9 ? -1.368 11.980 4.084 1.00 0.31 21 ASN A O 5
ATOM 6996 N N . LEU A 1 10 ? -2.069 10.097 3.091 1.00 0.18 22 LEU A N 5
ATOM 6997 C CA . LEU A 1 10 ? -2.419 9.414 4.313 1.00 0.17 22 LEU A CA 5
ATOM 6998 C C . LEU A 1 10 ? -1.149 8.946 5.006 1.00 0.20 22 LEU A C 5
ATOM 6999 O O . LEU A 1 10 ? -0.248 8.405 4.366 1.00 0.35 22 LEU A O 5
ATOM 7015 N N . ASN A 1 11 ? -1.049 9.201 6.298 1.00 0.17 23 ASN A N 5
ATOM 7016 C CA . ASN A 1 11 ? 0.118 8.782 7.055 1.00 0.20 23 ASN A CA 5
ATOM 7017 C C . ASN A 1 11 ? 0.070 7.278 7.275 1.00 0.24 23 ASN A C 5
ATOM 7018 O O . ASN A 1 11 ? -1.013 6.699 7.266 1.00 0.34 23 ASN A O 5
ATOM 7029 N N . PRO A 1 12 ? 1.239 6.627 7.423 1.00 0.22 24 PRO A N 5
ATOM 7030 C CA . PRO A 1 12 ? 1.356 5.163 7.530 1.00 0.23 24 PRO A CA 5
ATOM 7031 C C . PRO A 1 12 ? 0.263 4.508 8.373 1.00 0.23 24 PRO A C 5
ATOM 7032 O O . PRO A 1 12 ? -0.243 3.441 8.022 1.00 0.23 24 PRO A O 5
ATOM 7043 N N . ASP A 1 13 ? -0.115 5.163 9.463 1.00 0.22 25 ASP A N 5
ATOM 7044 C CA . ASP A 1 13 ? -1.140 4.638 10.363 1.00 0.23 25 ASP A CA 5
ATOM 7045 C C . ASP A 1 13 ? -2.458 4.444 9.620 1.00 0.24 25 ASP A C 5
ATOM 7046 O O . ASP A 1 13 ? -3.114 3.412 9.748 1.00 0.27 25 ASP A O 5
ATOM 7055 N N . GLN A 1 14 ? -2.810 5.442 8.819 1.00 0.23 26 GLN A N 5
ATOM 7056 C CA . GLN A 1 14 ? -4.019 5.413 8.005 1.00 0.25 26 GLN A CA 5
ATOM 7057 C C . GLN A 1 14 ? -3.904 4.344 6.932 1.00 0.25 26 GLN A C 5
ATOM 7058 O O . GLN A 1 14 ? -4.788 3.501 6.771 1.00 0.26 26 GLN A O 5
ATOM 7072 N N . LEU A 1 15 ? -2.799 4.406 6.193 1.00 0.24 27 LEU A N 5
ATOM 7073 C CA . LEU A 1 15 ? -2.513 3.441 5.130 1.00 0.25 27 LEU A CA 5
ATOM 7074 C C . LEU A 1 15 ? -2.590 2.004 5.655 1.00 0.23 27 LEU A C 5
ATOM 7075 O O . LEU A 1 15 ? -3.136 1.123 4.992 1.00 0.25 27 LEU A O 5
ATOM 7091 N N . CYS A 1 16 ? -2.060 1.783 6.851 1.00 0.21 28 CYS A N 5
ATOM 7092 C CA . CYS A 1 16 ? -2.116 0.471 7.490 1.00 0.22 28 CYS A CA 5
ATOM 7093 C C . CYS A 1 16 ? -3.553 0.098 7.837 1.00 0.21 28 CYS A C 5
ATOM 7094 O O . CYS A 1 16 ? -3.984 -1.037 7.616 1.00 0.22 28 CYS A O 5
ATOM 7101 N N . ALA A 1 17 ? -4.293 1.071 8.359 1.00 0.21 29 ALA A N 5
ATOM 7102 C CA . ALA A 1 17 ? -5.655 0.845 8.819 1.00 0.22 29 ALA A CA 5
ATOM 7103 C C . ALA A 1 17 ? -6.570 0.431 7.678 1.00 0.17 29 ALA A C 5
ATOM 7104 O O . ALA A 1 17 ? -7.464 -0.398 7.866 1.00 0.18 29 ALA A O 5
ATOM 7111 N N . PHE A 1 18 ? -6.337 0.994 6.491 1.00 0.13 30 PHE A N 5
ATOM 7112 C CA . PHE A 1 18 ? -7.195 0.722 5.345 1.00 0.10 30 PHE A CA 5
ATOM 7113 C C . PHE A 1 18 ? -7.278 -0.779 5.077 1.00 0.09 30 PHE A C 5
ATOM 7114 O O . PHE A 1 18 ? -8.356 -1.359 5.173 1.00 0.09 30 PHE A O 5
ATOM 7131 N N . PHE A 1 19 ? -6.145 -1.428 4.844 1.00 0.10 31 PHE A N 5
ATOM 7132 C CA . PHE A 1 19 ? -6.167 -2.836 4.466 1.00 0.10 31 PHE A CA 5
ATOM 7133 C C . PHE A 1 19 ? -6.438 -3.716 5.674 1.00 0.11 31 PHE A C 5
ATOM 7134 O O . PHE A 1 19 ? -6.814 -4.870 5.530 1.00 0.12 31 PHE A O 5
ATOM 7151 N N . HIS A 1 20 ? -6.219 -3.174 6.861 1.00 0.11 32 HIS A N 5
ATOM 7152 C CA . HIS A 1 20 ? -6.424 -3.928 8.095 1.00 0.12 32 HIS A CA 5
ATOM 7153 C C . HIS A 1 20 ? -7.877 -4.386 8.194 1.00 0.12 32 HIS A C 5
ATOM 7154 O O . HIS A 1 20 ? -8.161 -5.524 8.565 1.00 0.15 32 HIS A O 5
ATOM 7169 N N . SER A 1 21 ? -8.784 -3.491 7.846 1.00 0.11 33 SER A N 5
ATOM 7170 C CA . SER A 1 21 ? -10.206 -3.796 7.834 1.00 0.13 33 SER A CA 5
ATOM 7171 C C . SER A 1 21 ? -10.539 -4.638 6.615 1.00 0.12 33 SER A C 5
ATOM 7172 O O . SER A 1 21 ? -11.343 -5.569 6.669 1.00 0.14 33 SER A O 5
ATOM 7180 N N . VAL A 1 22 ? -9.888 -4.285 5.521 1.00 0.10 34 VAL A N 5
ATOM 7181 C CA . VAL A 1 22 ? -10.079 -4.942 4.238 1.00 0.11 34 VAL A CA 5
ATOM 7182 C C . VAL A 1 22 ? -9.700 -6.406 4.274 1.00 0.13 34 VAL A C 5
ATOM 7183 O O . VAL A 1 22 ? -10.458 -7.263 3.859 1.00 0.15 34 VAL A O 5
ATOM 7196 N N . HIS A 1 23 ? -8.505 -6.680 4.729 1.00 0.14 35 HIS A N 5
ATOM 7197 C CA . HIS A 1 23 ? -7.966 -8.028 4.655 1.00 0.17 35 HIS A CA 5
ATOM 7198 C C . HIS A 1 23 ? -8.732 -8.963 5.583 1.00 0.18 35 HIS A C 5
ATOM 7199 O O . HIS A 1 23 ? -8.833 -10.164 5.334 1.00 0.21 35 HIS A O 5
ATOM 7214 N N . ASP A 1 24 ? -9.265 -8.392 6.652 1.00 0.17 36 ASP A N 5
ATOM 7215 C CA . ASP A 1 24 ? -10.139 -9.115 7.568 1.00 0.18 36 ASP A CA 5
ATOM 7216 C C . ASP A 1 24 ? -11.428 -9.546 6.863 1.00 0.19 36 ASP A C 5
ATOM 7217 O O . ASP A 1 24 ? -12.046 -10.548 7.225 1.00 0.21 36 ASP A O 5
ATOM 7226 N N . ASP A 1 25 ? -11.798 -8.802 5.829 1.00 0.19 37 ASP A N 5
ATOM 7227 C CA . ASP A 1 25 ? -13.070 -8.997 5.131 1.00 0.24 37 ASP A CA 5
ATOM 7228 C C . ASP A 1 25 ? -13.041 -8.247 3.806 1.00 0.23 37 ASP A C 5
ATOM 7229 O O . ASP A 1 25 ? -13.409 -7.078 3.730 1.00 0.25 37 ASP A O 5
ATOM 7238 N N . PRO A 1 26 ? -12.567 -8.901 2.743 1.00 0.23 38 PRO A N 5
ATOM 7239 C CA . PRO A 1 26 ? -12.323 -8.255 1.443 1.00 0.25 38 PRO A CA 5
ATOM 7240 C C . PRO A 1 26 ? -13.597 -7.794 0.738 1.00 0.29 38 PRO A C 5
ATOM 7241 O O . PRO A 1 26 ? -13.539 -7.274 -0.377 1.00 0.34 38 PRO A O 5
ATOM 7252 N N . SER A 1 27 ? -14.740 -7.978 1.379 1.00 0.28 39 SER A N 5
ATOM 7253 C CA . SER A 1 27 ? -15.999 -7.512 0.827 1.00 0.33 39 SER A CA 5
ATOM 7254 C C . SER A 1 27 ? -16.110 -5.992 0.978 1.00 0.36 39 SER A C 5
ATOM 7255 O O . SER A 1 27 ? -16.562 -5.297 0.069 1.00 0.59 39 SER A O 5
ATOM 7263 N N . GLN A 1 28 ? -15.650 -5.476 2.115 1.00 0.22 40 GLN A N 5
ATOM 7264 C CA . GLN A 1 28 ? -15.760 -4.051 2.416 1.00 0.21 40 GLN A CA 5
ATOM 7265 C C . GLN A 1 28 ? -14.628 -3.254 1.783 1.00 0.16 40 GLN A C 5
ATOM 7266 O O . GLN A 1 28 ? -14.604 -2.036 1.855 1.00 0.16 40 GLN A O 5
ATOM 7280 N N . SER A 1 29 ? -13.703 -3.971 1.174 1.00 0.15 41 SER A N 5
ATOM 7281 C CA . SER A 1 29 ? -12.558 -3.416 0.479 1.00 0.13 41 SER A CA 5
ATOM 7282 C C . SER A 1 29 ? -12.909 -2.180 -0.349 1.00 0.11 41 SER A C 5
ATOM 7283 O O . SER A 1 29 ? -12.285 -1.143 -0.190 1.00 0.11 41 SER A O 5
ATOM 7291 N N . ALA A 1 30 ? -13.908 -2.297 -1.219 1.00 0.13 42 ALA A N 5
ATOM 7292 C CA . ALA A 1 30 ? -14.330 -1.181 -2.068 1.00 0.13 42 ALA A CA 5
ATOM 7293 C C . ALA A 1 30 ? -14.743 0.026 -1.229 1.00 0.12 42 ALA A C 5
ATOM 7294 O O . ALA A 1 30 ? -14.448 1.168 -1.570 1.00 0.12 42 ALA A O 5
ATOM 7301 N N . ASN A 1 31 ? -15.408 -0.254 -0.123 1.00 0.12 43 ASN A N 5
ATOM 7302 C CA . ASN A 1 31 ? -15.854 0.776 0.812 1.00 0.13 43 ASN A CA 5
ATOM 7303 C C . ASN A 1 31 ? -14.656 1.381 1.504 1.00 0.10 43 ASN A C 5
ATOM 7304 O O . ASN A 1 31 ? -14.568 2.584 1.724 1.00 0.11 43 ASN A O 5
ATOM 7315 N N . LEU A 1 32 ? -13.740 0.504 1.838 1.00 0.09 44 LEU A N 5
ATOM 7316 C CA . LEU A 1 32 ? -12.585 0.846 2.626 1.00 0.08 44 LEU A CA 5
ATOM 7317 C C . LEU A 1 32 ? -11.645 1.702 1.804 1.00 0.07 44 LEU A C 5
ATOM 7318 O O . LEU A 1 32 ? -11.151 2.741 2.236 1.00 0.08 44 LEU A O 5
ATOM 7334 N N . LEU A 1 33 ? -11.429 1.214 0.605 1.00 0.07 45 LEU A N 5
ATOM 7335 C CA . LEU A 1 33 ? -10.674 1.883 -0.432 1.00 0.07 45 LEU A CA 5
ATOM 7336 C C . LEU A 1 33 ? -11.285 3.266 -0.666 1.00 0.07 45 LEU A C 5
ATOM 7337 O O . LEU A 1 33 ? -10.581 4.262 -0.761 1.00 0.08 45 LEU A O 5
ATOM 7353 N N . ALA A 1 34 ? -12.608 3.302 -0.734 1.00 0.08 46 ALA A N 5
ATOM 7354 C CA . ALA A 1 34 ? -13.360 4.543 -0.846 1.00 0.09 46 ALA A CA 5
ATOM 7355 C C . ALA A 1 34 ? -13.011 5.531 0.258 1.00 0.09 46 ALA A C 5
ATOM 7356 O O . ALA A 1 34 ? -12.734 6.682 -0.021 1.00 0.11 46 ALA A O 5
ATOM 7363 N N . GLU A 1 35 ? -13.024 5.075 1.503 1.00 0.09 47 GLU A N 5
ATOM 7364 C CA . GLU A 1 35 ? -12.715 5.908 2.642 1.00 0.10 47 GLU A CA 5
ATOM 7365 C C . GLU A 1 35 ? -11.250 6.283 2.621 1.00 0.09 47 GLU A C 5
ATOM 7366 O O . GLU A 1 35 ? -10.866 7.313 3.149 1.00 0.09 47 GLU A O 5
ATOM 7378 N N . ALA A 1 36 ? -10.442 5.434 2.006 1.00 0.08 48 ALA A N 5
ATOM 7379 C CA . ALA A 1 36 ? -9.045 5.743 1.757 1.00 0.08 48 ALA A CA 5
ATOM 7380 C C . ALA A 1 36 ? -8.938 6.875 0.737 1.00 0.08 48 ALA A C 5
ATOM 7381 O O . ALA A 1 36 ? -8.172 7.820 0.917 1.00 0.08 48 ALA A O 5
ATOM 7388 N N . LYS A 1 37 ? -9.756 6.784 -0.307 1.00 0.08 49 LYS A N 5
ATOM 7389 C CA . LYS A 1 37 ? -9.802 7.783 -1.375 1.00 0.09 49 LYS A CA 5
ATOM 7390 C C . LYS A 1 37 ? -10.339 9.073 -0.798 1.00 0.10 49 LYS A C 5
ATOM 7391 O O . LYS A 1 37 ? -9.794 10.159 -0.975 1.00 0.13 49 LYS A O 5
ATOM 7410 N N . LYS A 1 38 ? -11.422 8.884 -0.087 1.00 0.11 50 LYS A N 5
ATOM 7411 C CA . LYS A 1 38 ? -12.129 9.910 0.629 1.00 0.12 50 LYS A CA 5
ATOM 7412 C C . LYS A 1 38 ? -11.229 10.573 1.653 1.00 0.12 50 LYS A C 5
ATOM 7413 O O . LYS A 1 38 ? -11.293 11.775 1.851 1.00 0.15 50 LYS A O 5
ATOM 7432 N N . LEU A 1 39 ? -10.399 9.774 2.295 1.00 0.11 51 LEU A N 5
ATOM 7433 C CA . LEU A 1 39 ? -9.431 10.271 3.260 1.00 0.12 51 LEU A CA 5
ATOM 7434 C C . LEU A 1 39 ? -8.367 11.076 2.573 1.00 0.12 51 LEU A C 5
ATOM 7435 O O . LEU A 1 39 ? -8.033 12.186 2.981 1.00 0.13 51 LEU A O 5
ATOM 7451 N N . ASN A 1 40 ? -7.831 10.473 1.536 1.00 0.11 52 ASN A N 5
ATOM 7452 C CA . ASN A 1 40 ? -6.852 11.117 0.672 1.00 0.11 52 ASN A CA 5
ATOM 7453 C C . ASN A 1 40 ? -7.363 12.477 0.258 1.00 0.13 52 ASN A C 5
ATOM 7454 O O . ASN A 1 40 ? -6.618 13.434 0.196 1.00 0.15 52 ASN A O 5
ATOM 7465 N N . ASP A 1 41 ? -8.655 12.521 0.021 1.00 0.14 53 ASP A N 5
ATOM 7466 C CA . ASP A 1 41 ? -9.359 13.725 -0.391 1.00 0.17 53 ASP A CA 5
ATOM 7467 C C . ASP A 1 41 ? -9.629 14.631 0.799 1.00 0.19 53 ASP A C 5
ATOM 7468 O O . ASP A 1 41 ? -9.548 15.854 0.703 1.00 0.22 53 ASP A O 5
ATOM 7477 N N . ALA A 1 42 ? -9.933 14.000 1.921 1.00 0.18 54 ALA A N 5
ATOM 7478 C CA . ALA A 1 42 ? -10.372 14.688 3.118 1.00 0.21 54 ALA A CA 5
ATOM 7479 C C . ALA A 1 42 ? -9.273 15.550 3.671 1.00 0.24 54 ALA A C 5
ATOM 7480 O O . ALA A 1 42 ? -9.503 16.679 4.109 1.00 0.28 54 ALA A O 5
ATOM 7487 N N . GLN A 1 43 ? -8.075 15.009 3.663 1.00 0.22 55 GLN A N 5
ATOM 7488 C CA . GLN A 1 43 ? -6.955 15.729 4.246 1.00 0.25 55 GLN A CA 5
ATOM 7489 C C . GLN A 1 43 ? -6.009 16.298 3.192 1.00 0.25 55 GLN A C 5
ATOM 7490 O O . GLN A 1 43 ? -5.324 17.281 3.471 1.00 0.28 55 GLN A O 5
ATOM 7504 N N . ALA A 1 44 ? -6.008 15.675 1.999 1.00 0.24 56 ALA A N 5
ATOM 7505 C CA . ALA A 1 44 ? -5.170 16.047 0.839 1.00 0.25 56 ALA A CA 5
ATOM 7506 C C . ALA A 1 44 ? -4.363 17.331 1.003 1.00 0.31 56 ALA A C 5
ATOM 7507 O O . ALA A 1 44 ? -4.770 18.405 0.555 1.00 0.35 56 ALA A O 5
ATOM 7514 N N . PRO A 1 45 ? -3.210 17.219 1.667 1.00 0.35 57 PRO A N 5
ATOM 7515 C CA . PRO A 1 45 ? -2.235 18.303 1.778 1.00 0.42 57 PRO A CA 5
ATOM 7516 C C . PRO A 1 45 ? -1.667 18.693 0.416 1.00 0.58 57 PRO A C 5
ATOM 7517 O O . PRO A 1 45 ? -1.836 17.971 -0.571 1.00 0.80 57 PRO A O 5
ATOM 7528 N N . LYS A 1 46 ? -1.000 19.832 0.362 1.00 0.81 58 LYS A N 5
ATOM 7529 C CA . LYS A 1 46 ? -0.420 20.318 -0.877 1.00 1.03 58 LYS A CA 5
ATOM 7530 C C . LYS A 1 46 ? 1.023 19.842 -1.004 1.00 1.48 58 LYS A C 5
ATOM 7531 O O . LYS A 1 46 ? 1.251 18.807 -1.667 1.00 1.97 58 LYS A O 5
ATOM 7551 N N . ASP B 1 1 ? 9.768 8.841 -13.144 1.00 1.37 13 ASP B N 5
ATOM 7552 C CA . ASP B 1 1 ? 10.010 7.439 -12.741 1.00 0.51 13 ASP B CA 5
ATOM 7553 C C . ASP B 1 1 ? 8.699 6.670 -12.662 1.00 0.38 13 ASP B C 5
ATOM 7554 O O . ASP B 1 1 ? 8.264 6.098 -13.659 1.00 0.51 13 ASP B O 5
ATOM 7565 N N . GLY B 1 2 ? 8.059 6.673 -11.489 1.00 0.21 14 GLY B N 5
ATOM 7566 C CA . GLY B 1 2 ? 6.796 5.963 -11.333 1.00 0.21 14 GLY B CA 5
ATOM 7567 C C . GLY B 1 2 ? 6.860 4.495 -11.734 1.00 0.19 14 GLY B C 5
ATOM 7568 O O . GLY B 1 2 ? 6.100 4.055 -12.594 1.00 0.28 14 GLY B O 5
ATOM 7572 N N . GLU B 1 3 ? 7.754 3.730 -11.113 1.00 0.15 15 GLU B N 5
ATOM 7573 C CA . GLU B 1 3 ? 7.847 2.303 -11.398 1.00 0.15 15 GLU B CA 5
ATOM 7574 C C . GLU B 1 3 ? 6.979 1.544 -10.410 1.00 0.14 15 GLU B C 5
ATOM 7575 O O . GLU B 1 3 ? 7.337 1.411 -9.244 1.00 0.22 15 GLU B O 5
ATOM 7587 N N . ILE B 1 4 ? 5.846 1.045 -10.859 1.00 0.12 16 ILE B N 5
ATOM 7588 C CA . ILE B 1 4 ? 4.923 0.385 -9.955 1.00 0.11 16 ILE B CA 5
ATOM 7589 C C . ILE B 1 4 ? 5.491 -0.927 -9.434 1.00 0.12 16 ILE B C 5
ATOM 7590 O O . ILE B 1 4 ? 6.201 -1.648 -10.137 1.00 0.16 16 ILE B O 5
ATOM 7606 N N . PHE B 1 5 ? 5.182 -1.205 -8.180 1.00 0.11 17 PHE B N 5
ATOM 7607 C CA . PHE B 1 5 ? 5.550 -2.450 -7.554 1.00 0.11 17 PHE B CA 5
ATOM 7608 C C . PHE B 1 5 ? 4.389 -2.952 -6.716 1.00 0.11 17 PHE B C 5
ATOM 7609 O O . PHE B 1 5 ? 3.801 -2.200 -5.937 1.00 0.11 17 PHE B O 5
ATOM 7626 N N . TYR B 1 6 ? 4.029 -4.206 -6.908 1.00 0.11 18 TYR B N 5
ATOM 7627 C CA . TYR B 1 6 ? 2.853 -4.752 -6.271 1.00 0.10 18 TYR B CA 5
ATOM 7628 C C . TYR B 1 6 ? 3.180 -5.512 -4.997 1.00 0.09 18 TYR B C 5
ATOM 7629 O O . TYR B 1 6 ? 4.080 -6.352 -4.964 1.00 0.09 18 TYR B O 5
ATOM 7647 N N . LEU B 1 7 ? 2.423 -5.200 -3.949 1.00 0.13 19 LEU B N 5
ATOM 7648 C CA . LEU B 1 7 ? 2.525 -5.892 -2.661 1.00 0.13 19 LEU B CA 5
ATOM 7649 C C . LEU B 1 7 ? 1.154 -6.460 -2.269 1.00 0.21 19 LEU B C 5
ATOM 7650 O O . LEU B 1 7 ? 0.595 -6.110 -1.228 1.00 0.25 19 LEU B O 5
ATOM 7666 N N . PRO B 1 8 ? 0.601 -7.346 -3.104 1.00 0.23 20 PRO B N 5
ATOM 7667 C CA . PRO B 1 8 ? -0.726 -7.938 -2.896 1.00 0.29 20 PRO B CA 5
ATOM 7668 C C . PRO B 1 8 ? -0.727 -9.017 -1.827 1.00 0.29 20 PRO B C 5
ATOM 7669 O O . PRO B 1 8 ? -1.714 -9.224 -1.124 1.00 0.33 20 PRO B O 5
ATOM 7680 N N . ASN B 1 9 ? 0.395 -9.702 -1.723 1.00 0.27 21 ASN B N 5
ATOM 7681 C CA . ASN B 1 9 ? 0.502 -10.879 -0.888 1.00 0.28 21 ASN B CA 5
ATOM 7682 C C . ASN B 1 9 ? 0.868 -10.502 0.537 1.00 0.24 21 ASN B C 5
ATOM 7683 O O . ASN B 1 9 ? 0.672 -11.284 1.469 1.00 0.28 21 ASN B O 5
ATOM 7694 N N . LEU B 1 10 ? 1.367 -9.289 0.708 1.00 0.19 22 LEU B N 5
ATOM 7695 C CA . LEU B 1 10 ? 1.643 -8.776 2.031 1.00 0.16 22 LEU B CA 5
ATOM 7696 C C . LEU B 1 10 ? 0.377 -8.394 2.752 1.00 0.20 22 LEU B C 5
ATOM 7697 O O . LEU B 1 10 ? -0.531 -7.786 2.187 1.00 0.26 22 LEU B O 5
ATOM 7713 N N . ASN B 1 11 ? 0.331 -8.775 4.009 1.00 0.21 23 ASN B N 5
ATOM 7714 C CA . ASN B 1 11 ? -0.790 -8.442 4.863 1.00 0.26 23 ASN B CA 5
ATOM 7715 C C . ASN B 1 11 ? -0.587 -7.038 5.398 1.00 0.20 23 ASN B C 5
ATOM 7716 O O . ASN B 1 11 ? 0.543 -6.547 5.377 1.00 0.15 23 ASN B O 5
ATOM 7727 N N . PRO B 1 12 ? -1.651 -6.356 5.846 1.00 0.25 24 PRO B N 5
ATOM 7728 C CA . PRO B 1 12 ? -1.555 -4.994 6.373 1.00 0.22 24 PRO B CA 5
ATOM 7729 C C . PRO B 1 12 ? -0.362 -4.815 7.310 1.00 0.18 24 PRO B C 5
ATOM 7730 O O . PRO B 1 12 ? 0.370 -3.836 7.210 1.00 0.19 24 PRO B O 5
ATOM 7741 N N . ASP B 1 13 ? -0.139 -5.808 8.164 1.00 0.20 25 ASP B N 5
ATOM 7742 C CA . ASP B 1 13 ? 0.910 -5.736 9.183 1.00 0.24 25 ASP B CA 5
ATOM 7743 C C . ASP B 1 13 ? 2.293 -5.867 8.556 1.00 0.23 25 ASP B C 5
ATOM 7744 O O . ASP B 1 13 ? 3.263 -5.276 9.030 1.00 0.28 25 ASP B O 5
ATOM 7753 N N . GLN B 1 14 ? 2.366 -6.624 7.474 1.00 0.19 26 GLN B N 5
ATOM 7754 C CA . GLN B 1 14 ? 3.603 -6.815 6.744 1.00 0.20 26 GLN B CA 5
ATOM 7755 C C . GLN B 1 14 ? 4.027 -5.487 6.134 1.00 0.20 26 GLN B C 5
ATOM 7756 O O . GLN B 1 14 ? 5.163 -5.035 6.274 1.00 0.24 26 GLN B O 5
ATOM 7770 N N . LEU B 1 15 ? 3.068 -4.871 5.477 1.00 0.16 27 LEU B N 5
ATOM 7771 C CA . LEU B 1 15 ? 3.221 -3.548 4.887 1.00 0.17 27 LEU B CA 5
ATOM 7772 C C . LEU B 1 15 ? 3.435 -2.467 5.954 1.00 0.19 27 LEU B C 5
ATOM 7773 O O . LEU B 1 15 ? 4.065 -1.445 5.678 1.00 0.21 27 LEU B O 5
ATOM 7789 N N . CYS B 1 16 ? 2.913 -2.697 7.166 1.00 0.20 28 CYS B N 5
ATOM 7790 C CA . CYS B 1 16 ? 3.010 -1.721 8.262 1.00 0.23 28 CYS B CA 5
ATOM 7791 C C . CYS B 1 16 ? 4.438 -1.238 8.479 1.00 0.23 28 CYS B C 5
ATOM 7792 O O . CYS B 1 16 ? 4.666 -0.058 8.747 1.00 0.28 28 CYS B O 5
ATOM 7799 N N . ALA B 1 17 ? 5.391 -2.145 8.353 1.00 0.22 29 ALA B N 5
ATOM 7800 C CA . ALA B 1 17 ? 6.788 -1.805 8.551 1.00 0.24 29 ALA B CA 5
ATOM 7801 C C . ALA B 1 17 ? 7.316 -0.974 7.395 1.00 0.21 29 ALA B C 5
ATOM 7802 O O . ALA B 1 17 ? 8.028 0.009 7.596 1.00 0.25 29 ALA B O 5
ATOM 7809 N N . PHE B 1 18 ? 6.951 -1.373 6.183 1.00 0.18 30 PHE B N 5
ATOM 7810 C CA . PHE B 1 18 ? 7.488 -0.761 4.982 1.00 0.17 30 PHE B CA 5
ATOM 7811 C C . PHE B 1 18 ? 7.227 0.742 4.932 1.00 0.21 30 PHE B C 5
ATOM 7812 O O . PHE B 1 18 ? 8.169 1.521 4.901 1.00 0.22 30 PHE B O 5
ATOM 7829 N N . PHE B 1 19 ? 5.969 1.157 5.007 1.00 0.26 31 PHE B N 5
ATOM 7830 C CA . PHE B 1 19 ? 5.655 2.574 4.953 1.00 0.35 31 PHE B CA 5
ATOM 7831 C C . PHE B 1 19 ? 6.029 3.283 6.249 1.00 0.37 31 PHE B C 5
ATOM 7832 O O . PHE B 1 19 ? 6.107 4.507 6.291 1.00 0.46 31 PHE B O 5
ATOM 7849 N N . HIS B 1 20 ? 6.291 2.514 7.296 1.00 0.36 32 HIS B N 5
ATOM 7850 C CA . HIS B 1 20 ? 6.756 3.091 8.549 1.00 0.43 32 HIS B CA 5
ATOM 7851 C C . HIS B 1 20 ? 8.214 3.511 8.411 1.00 0.40 32 HIS B C 5
ATOM 7852 O O . HIS B 1 20 ? 8.586 4.618 8.785 1.00 0.47 32 HIS B O 5
ATOM 7867 N N . SER B 1 21 ? 9.020 2.628 7.836 1.00 0.33 33 SER B N 5
ATOM 7868 C CA . SER B 1 21 ? 10.424 2.918 7.571 1.00 0.33 33 SER B CA 5
ATOM 7869 C C . SER B 1 21 ? 10.560 3.919 6.428 1.00 0.28 33 SER B C 5
ATOM 7870 O O . SER B 1 21 ? 11.464 4.735 6.402 1.00 0.30 33 SER B O 5
ATOM 7878 N N . VAL B 1 22 ? 9.650 3.816 5.482 1.00 0.22 34 VAL B N 5
ATOM 7879 C CA . VAL B 1 22 ? 9.642 4.637 4.283 1.00 0.20 34 VAL B CA 5
ATOM 7880 C C . VAL B 1 22 ? 9.225 6.072 4.596 1.00 0.26 34 VAL B C 5
ATOM 7881 O O . VAL B 1 22 ? 9.782 7.019 4.046 1.00 0.27 34 VAL B O 5
ATOM 7894 N N . HIS B 1 23 ? 8.243 6.238 5.477 1.00 0.32 35 HIS B N 5
ATOM 7895 C CA . HIS B 1 23 ? 7.813 7.575 5.861 1.00 0.41 35 HIS B CA 5
ATOM 7896 C C . HIS B 1 23 ? 8.826 8.188 6.811 1.00 0.45 35 HIS B C 5
ATOM 7897 O O . HIS B 1 23 ? 9.097 9.387 6.757 1.00 0.51 35 HIS B O 5
ATOM 7912 N N . ASP B 1 24 ? 9.372 7.358 7.684 1.00 0.44 36 ASP B N 5
ATOM 7913 C CA . ASP B 1 24 ? 10.405 7.804 8.604 1.00 0.50 36 ASP B CA 5
ATOM 7914 C C . ASP B 1 24 ? 11.703 8.058 7.851 1.00 0.47 36 ASP B C 5
ATOM 7915 O O . ASP B 1 24 ? 12.410 9.029 8.131 1.00 0.52 36 ASP B O 5
ATOM 7924 N N . ASP B 1 25 ? 12.003 7.202 6.874 1.00 0.39 37 ASP B N 5
ATOM 7925 C CA . ASP B 1 25 ? 13.215 7.371 6.068 1.00 0.40 37 ASP B CA 5
ATOM 7926 C C . ASP B 1 25 ? 12.903 7.383 4.574 1.00 0.32 37 ASP B C 5
ATOM 7927 O O . ASP B 1 25 ? 13.131 6.394 3.876 1.00 0.29 37 ASP B O 5
ATOM 7936 N N . PRO B 1 26 ? 12.395 8.509 4.057 1.00 0.34 38 PRO B N 5
ATOM 7937 C CA . PRO B 1 26 ? 12.141 8.687 2.621 1.00 0.31 38 PRO B CA 5
ATOM 7938 C C . PRO B 1 26 ? 13.407 8.510 1.781 1.00 0.30 38 PRO B C 5
ATOM 7939 O O . PRO B 1 26 ? 13.340 8.163 0.602 1.00 0.36 38 PRO B O 5
ATOM 7950 N N . SER B 1 27 ? 14.560 8.725 2.412 1.00 0.29 39 SER B N 5
ATOM 7951 C CA . SER B 1 27 ? 15.850 8.651 1.736 1.00 0.31 39 SER B CA 5
ATOM 7952 C C . SER B 1 27 ? 16.145 7.247 1.217 1.00 0.26 39 SER B C 5
ATOM 7953 O O . SER B 1 27 ? 16.956 7.073 0.309 1.00 0.31 39 SER B O 5
ATOM 7961 N N . GLN B 1 28 ? 15.484 6.249 1.779 1.00 0.21 40 GLN B N 5
ATOM 7962 C CA . GLN B 1 28 ? 15.799 4.866 1.448 1.00 0.19 40 GLN B CA 5
ATOM 7963 C C . GLN B 1 28 ? 14.612 4.101 0.927 1.00 0.15 40 GLN B C 5
ATOM 7964 O O . GLN B 1 28 ? 14.634 2.880 0.930 1.00 0.14 40 GLN B O 5
ATOM 7978 N N . SER B 1 29 ? 13.587 4.804 0.502 1.00 0.15 41 SER B N 5
ATOM 7979 C CA . SER B 1 29 ? 12.374 4.169 -0.015 1.00 0.14 41 SER B CA 5
ATOM 7980 C C . SER B 1 29 ? 12.691 3.075 -1.047 1.00 0.11 41 SER B C 5
ATOM 7981 O O . SER B 1 29 ? 11.918 2.142 -1.208 1.00 0.10 41 SER B O 5
ATOM 7989 N N . ALA B 1 30 ? 13.825 3.187 -1.746 1.00 0.09 42 ALA B N 5
ATOM 7990 C CA . ALA B 1 30 ? 14.244 2.149 -2.689 1.00 0.08 42 ALA B CA 5
ATOM 7991 C C . ALA B 1 30 ? 14.831 0.932 -1.974 1.00 0.10 42 ALA B C 5
ATOM 7992 O O . ALA B 1 30 ? 14.538 -0.210 -2.330 1.00 0.10 42 ALA B O 5
ATOM 7999 N N . ASN B 1 31 ? 15.674 1.169 -0.977 1.00 0.12 43 ASN B N 5
ATOM 8000 C CA . ASN B 1 31 ? 16.232 0.077 -0.181 1.00 0.14 43 ASN B CA 5
ATOM 8001 C C . ASN B 1 31 ? 15.130 -0.541 0.659 1.00 0.14 43 ASN B C 5
ATOM 8002 O O . ASN B 1 31 ? 15.084 -1.748 0.879 1.00 0.15 43 ASN B O 5
ATOM 8013 N N . LEU B 1 32 ? 14.253 0.327 1.125 1.00 0.13 44 LEU B N 5
ATOM 8014 C CA . LEU B 1 32 ? 13.030 -0.058 1.814 1.00 0.13 44 LEU B CA 5
ATOM 8015 C C . LEU B 1 32 ? 12.132 -0.845 0.868 1.00 0.11 44 LEU B C 5
ATOM 8016 O O . LEU B 1 32 ? 11.520 -1.840 1.258 1.00 0.11 44 LEU B O 5
ATOM 8032 N N . LEU B 1 33 ? 12.084 -0.388 -0.388 1.00 0.10 45 LEU B N 5
ATOM 8033 C CA . LEU B 1 33 ? 11.312 -1.034 -1.446 1.00 0.09 45 LEU B CA 5
ATOM 8034 C C . LEU B 1 33 ? 11.699 -2.487 -1.512 1.00 0.08 45 LEU B C 5
ATOM 8035 O O . LEU B 1 33 ? 10.853 -3.381 -1.494 1.00 0.08 45 LEU B O 5
ATOM 8051 N N . ALA B 1 34 ? 12.994 -2.689 -1.558 1.00 0.09 46 ALA B N 5
ATOM 8052 C CA . ALA B 1 34 ? 13.592 -3.992 -1.588 1.00 0.11 46 ALA B CA 5
ATOM 8053 C C . ALA B 1 34 ? 13.030 -4.875 -0.507 1.00 0.11 46 ALA B C 5
ATOM 8054 O O . ALA B 1 34 ? 12.746 -6.029 -0.746 1.00 0.13 46 ALA B O 5
ATOM 8061 N N . GLU B 1 35 ? 12.852 -4.310 0.669 1.00 0.11 47 GLU B N 5
ATOM 8062 C CA . GLU B 1 35 ? 12.464 -5.079 1.833 1.00 0.12 47 GLU B CA 5
ATOM 8063 C C . GLU B 1 35 ? 10.992 -5.471 1.790 1.00 0.10 47 GLU B C 5
ATOM 8064 O O . GLU B 1 35 ? 10.621 -6.549 2.246 1.00 0.11 47 GLU B O 5
ATOM 8076 N N . ALA B 1 36 ? 10.153 -4.594 1.256 1.00 0.07 48 ALA B N 5
ATOM 8077 C CA . ALA B 1 36 ? 8.731 -4.896 1.135 1.00 0.07 48 ALA B CA 5
ATOM 8078 C C . ALA B 1 36 ? 8.537 -5.892 0.032 1.00 0.08 48 ALA B C 5
ATOM 8079 O O . ALA B 1 36 ? 7.742 -6.816 0.136 1.00 0.09 48 ALA B O 5
ATOM 8086 N N . LYS B 1 37 ? 9.295 -5.693 -1.028 1.00 0.09 49 LYS B N 5
ATOM 8087 C CA . LYS B 1 37 ? 9.259 -6.576 -2.159 1.00 0.12 49 LYS B CA 5
ATOM 8088 C C . LYS B 1 37 ? 9.912 -7.894 -1.767 1.00 0.15 49 LYS B C 5
ATOM 8089 O O . LYS B 1 37 ? 9.551 -8.952 -2.256 1.00 0.19 49 LYS B O 5
ATOM 8108 N N . LYS B 1 38 ? 10.854 -7.799 -0.842 1.00 0.15 50 LYS B N 5
ATOM 8109 C CA . LYS B 1 38 ? 11.469 -8.953 -0.202 1.00 0.18 50 LYS B CA 5
ATOM 8110 C C . LYS B 1 38 ? 10.469 -9.689 0.664 1.00 0.20 50 LYS B C 5
ATOM 8111 O O . LYS B 1 38 ? 10.446 -10.906 0.698 1.00 0.26 50 LYS B O 5
ATOM 8130 N N . LEU B 1 39 ? 9.667 -8.933 1.382 1.00 0.17 51 LEU B N 5
ATOM 8131 C CA . LEU B 1 39 ? 8.649 -9.495 2.245 1.00 0.17 51 LEU B CA 5
ATOM 8132 C C . LEU B 1 39 ? 7.542 -10.099 1.409 1.00 0.18 51 LEU B C 5
ATOM 8133 O O . LEU B 1 39 ? 7.017 -11.176 1.708 1.00 0.20 51 LEU B O 5
ATOM 8149 N N . ASN B 1 40 ? 7.187 -9.383 0.361 1.00 0.18 52 ASN B N 5
ATOM 8150 C CA . ASN B 1 40 ? 6.207 -9.859 -0.598 1.00 0.26 52 ASN B CA 5
ATOM 8151 C C . ASN B 1 40 ? 6.768 -11.055 -1.336 1.00 0.37 52 ASN B C 5
ATOM 8152 O O . ASN B 1 40 ? 6.028 -11.843 -1.892 1.00 0.63 52 ASN B O 5
ATOM 8163 N N . ASP B 1 41 ? 8.087 -11.151 -1.354 1.00 0.31 53 ASP B N 5
ATOM 8164 C CA . ASP B 1 41 ? 8.781 -12.335 -1.852 1.00 0.37 53 ASP B CA 5
ATOM 8165 C C . ASP B 1 41 ? 8.799 -13.411 -0.792 1.00 0.38 53 ASP B C 5
ATOM 8166 O O . ASP B 1 41 ? 8.691 -14.600 -1.088 1.00 0.47 53 ASP B O 5
ATOM 8175 N N . ALA B 1 42 ? 8.930 -12.970 0.447 1.00 0.30 54 ALA B N 5
ATOM 8176 C CA . ALA B 1 42 ? 9.215 -13.855 1.554 1.00 0.30 54 ALA B CA 5
ATOM 8177 C C . ALA B 1 42 ? 8.070 -14.805 1.828 1.00 0.27 54 ALA B C 5
ATOM 8178 O O . ALA B 1 42 ? 8.261 -15.999 2.045 1.00 0.32 54 ALA B O 5
ATOM 8185 N N . GLN B 1 43 ? 6.874 -14.255 1.801 1.00 0.23 55 GLN B N 5
ATOM 8186 C CA . GLN B 1 43 ? 5.686 -14.989 2.186 1.00 0.23 55 GLN B CA 5
ATOM 8187 C C . GLN B 1 43 ? 4.873 -15.341 0.955 1.00 0.27 55 GLN B C 5
ATOM 8188 O O . GLN B 1 43 ? 3.846 -16.014 1.035 1.00 0.34 55 GLN B O 5
ATOM 8202 N N . ALA B 1 44 ? 5.355 -14.854 -0.179 1.00 0.27 56 ALA B N 5
ATOM 8203 C CA . ALA B 1 44 ? 4.732 -15.068 -1.474 1.00 0.32 56 ALA B CA 5
ATOM 8204 C C . ALA B 1 44 ? 4.393 -16.532 -1.769 1.00 0.38 56 ALA B C 5
ATOM 8205 O O . ALA B 1 44 ? 3.257 -16.832 -2.135 1.00 0.41 56 ALA B O 5
ATOM 8212 N N . PRO B 1 45 ? 5.355 -17.473 -1.628 1.00 0.48 57 PRO B N 5
ATOM 8213 C CA . PRO B 1 45 ? 5.134 -18.851 -2.032 1.00 0.59 57 PRO B CA 5
ATOM 8214 C C . PRO B 1 45 ? 4.270 -19.600 -1.026 1.00 0.69 57 PRO B C 5
ATOM 8215 O O . PRO B 1 45 ? 4.763 -20.148 -0.040 1.00 0.78 57 PRO B O 5
ATOM 8226 N N . LYS B 1 46 ? 2.974 -19.605 -1.286 1.00 0.90 58 LYS B N 5
ATOM 8227 C CA . LYS B 1 46 ? 2.011 -20.224 -0.397 1.00 1.10 58 LYS B CA 5
ATOM 8228 C C . LYS B 1 46 ? 1.350 -21.411 -1.085 1.00 1.70 58 LYS B C 5
ATOM 8229 O O . LYS B 1 46 ? 1.878 -22.532 -0.965 1.00 2.13 58 LYS B O 5
ATOM 8249 N N . GLU C 2 1 ? -11.501 -9.491 -6.154 1.00 1.19 35 GLU C N 5
ATOM 8250 C CA . GLU C 2 1 ? -12.019 -9.723 -4.794 1.00 1.03 35 GLU C CA 5
ATOM 8251 C C . GLU C 2 1 ? -11.125 -9.038 -3.765 1.00 0.71 35 GLU C C 5
ATOM 8252 O O . GLU C 2 1 ? -10.287 -9.676 -3.125 1.00 1.01 35 GLU C O 5
ATOM 8266 N N . GLY C 2 2 ? -11.281 -7.731 -3.633 1.00 0.40 36 GLY C N 5
ATOM 8267 C CA . GLY C 2 2 ? -10.552 -7.006 -2.621 1.00 0.20 36 GLY C CA 5
ATOM 8268 C C . GLY C 2 2 ? -9.725 -5.875 -3.181 1.00 0.15 36 GLY C C 5
ATOM 8269 O O . GLY C 2 2 ? -9.892 -5.477 -4.331 1.00 0.22 36 GLY C O 5
ATOM 8273 N N . VAL C 2 3 ? -8.841 -5.349 -2.357 1.00 0.11 37 VAL C N 5
ATOM 8274 C CA . VAL C 2 3 ? -7.936 -4.293 -2.767 1.00 0.09 37 VAL C CA 5
ATOM 8275 C C . VAL C 2 3 ? -6.502 -4.780 -2.602 1.00 0.10 37 VAL C C 5
ATOM 8276 O O . VAL C 2 3 ? -6.190 -5.553 -1.691 1.00 0.16 37 VAL C O 5
ATOM 8289 N N . LEU C 2 4 ? -5.660 -4.366 -3.508 1.00 0.10 38 LEU C N 5
ATOM 8290 C CA . LEU C 2 4 ? -4.253 -4.711 -3.489 1.00 0.11 38 LEU C CA 5
ATOM 8291 C C . LEU C 2 4 ? -3.432 -3.533 -2.964 1.00 0.12 38 LEU C C 5
ATOM 8292 O O . LEU C 2 4 ? -3.771 -2.385 -3.219 1.00 0.20 38 LEU C O 5
ATOM 8308 N N . TYR C 2 5 ? -2.359 -3.819 -2.235 1.00 0.10 39 TYR C N 5
ATOM 8309 C CA . TYR C 2 5 ? -1.435 -2.768 -1.810 1.00 0.10 39 TYR C CA 5
ATOM 8310 C C . TYR C 2 5 ? -0.360 -2.629 -2.857 1.00 0.12 39 TYR C C 5
ATOM 8311 O O . TYR C 2 5 ? 0.435 -3.541 -3.073 1.00 0.15 39 TYR C O 5
ATOM 8329 N N . VAL C 2 6 ? -0.338 -1.504 -3.516 1.00 0.10 40 VAL C N 5
ATOM 8330 C CA . VAL C 2 6 ? 0.633 -1.275 -4.562 1.00 0.11 40 VAL C CA 5
ATOM 8331 C C . VAL C 2 6 ? 1.380 0.026 -4.331 1.00 0.10 40 VAL C C 5
ATOM 8332 O O . VAL C 2 6 ? 0.871 0.948 -3.708 1.00 0.10 40 VAL C O 5
ATOM 8345 N N . GLY C 2 7 ? 2.593 0.077 -4.818 1.00 0.10 41 GLY C N 5
ATOM 8346 C CA . GLY C 2 7 ? 3.380 1.271 -4.722 1.00 0.09 41 GLY C CA 5
ATOM 8347 C C . GLY C 2 7 ? 3.942 1.666 -6.060 1.00 0.09 41 GLY C C 5
ATOM 8348 O O . GLY C 2 7 ? 3.880 0.893 -7.011 1.00 0.09 41 GLY C O 5
ATOM 8352 N N . SER C 2 8 ? 4.514 2.847 -6.130 1.00 0.11 42 SER C N 5
ATOM 8353 C CA . SER C 2 8 ? 5.077 3.342 -7.369 1.00 0.12 42 SER C CA 5
ATOM 8354 C C . SER C 2 8 ? 6.393 4.043 -7.079 1.00 0.15 42 SER C C 5
ATOM 8355 O O . SER C 2 8 ? 6.464 4.956 -6.254 1.00 0.17 42 SER C O 5
ATOM 8363 N N . LYS C 2 9 ? 7.431 3.567 -7.737 1.00 0.16 43 LYS C N 5
ATOM 8364 C CA . LYS C 2 9 ? 8.784 4.028 -7.511 1.00 0.19 43 LYS C CA 5
ATOM 8365 C C . LYS C 2 9 ? 9.049 5.325 -8.247 1.00 0.19 43 LYS C C 5
ATOM 8366 O O . LYS C 2 9 ? 9.150 5.340 -9.463 1.00 0.19 43 LYS C O 5
ATOM 8385 N N . THR C 2 10 ? 9.199 6.402 -7.510 1.00 0.23 44 THR C N 5
ATOM 8386 C CA . THR C 2 10 ? 9.299 7.719 -8.116 1.00 0.26 44 THR C CA 5
ATOM 8387 C C . THR C 2 10 ? 10.487 8.501 -7.539 1.00 0.34 44 THR C C 5
ATOM 8388 O O . THR C 2 10 ? 11.459 7.898 -7.085 1.00 0.37 44 THR C O 5
ATOM 8399 N N . LYS C 2 11 ? 10.416 9.836 -7.572 1.00 0.40 45 LYS C N 5
ATOM 8400 C CA . LYS C 2 11 ? 11.475 10.678 -7.008 1.00 0.49 45 LYS C CA 5
ATOM 8401 C C . LYS C 2 11 ? 11.517 10.562 -5.485 1.00 0.50 45 LYS C C 5
ATOM 8402 O O . LYS C 2 11 ? 12.593 10.501 -4.892 1.00 0.57 45 LYS C O 5
ATOM 8421 N N . GLU C 2 12 ? 10.346 10.532 -4.850 1.00 0.47 46 GLU C N 5
ATOM 8422 C CA . GLU C 2 12 ? 10.274 10.207 -3.428 1.00 0.51 46 GLU C CA 5
ATOM 8423 C C . GLU C 2 12 ? 10.584 8.728 -3.280 1.00 0.48 46 GLU C C 5
ATOM 8424 O O . GLU C 2 12 ? 11.210 8.286 -2.320 1.00 0.55 46 GLU C O 5
ATOM 8436 N N . GLY C 2 13 ? 10.108 7.984 -4.262 1.00 0.38 47 GLY C N 5
ATOM 8437 C CA . GLY C 2 13 ? 10.521 6.625 -4.480 1.00 0.40 47 GLY C CA 5
ATOM 8438 C C . GLY C 2 13 ? 9.489 5.606 -4.072 1.00 0.31 47 GLY C C 5
ATOM 8439 O O . GLY C 2 13 ? 9.478 4.516 -4.601 1.00 0.38 47 GLY C O 5
ATOM 8443 N N . VAL C 2 14 ? 8.561 5.960 -3.218 1.00 0.21 48 VAL C N 5
ATOM 8444 C CA . VAL C 2 14 ? 7.516 5.015 -2.859 1.00 0.15 48 VAL C CA 5
ATOM 8445 C C . VAL C 2 14 ? 6.237 5.743 -2.491 1.00 0.10 48 VAL C C 5
ATOM 8446 O O . VAL C 2 14 ? 6.220 6.572 -1.580 1.00 0.12 48 VAL C O 5
ATOM 8459 N N . VAL C 2 15 ? 5.179 5.445 -3.222 1.00 0.09 49 VAL C N 5
ATOM 8460 C CA . VAL C 2 15 ? 3.856 5.914 -2.869 1.00 0.07 49 VAL C CA 5
ATOM 8461 C C . VAL C 2 15 ? 2.975 4.722 -2.563 1.00 0.08 49 VAL C C 5
ATOM 8462 O O . VAL C 2 15 ? 3.107 3.671 -3.182 1.00 0.12 49 VAL C O 5
ATOM 8475 N N . HIS C 2 16 ? 2.094 4.886 -1.606 1.00 0.08 50 HIS C N 5
ATOM 8476 C CA . HIS C 2 16 ? 1.240 3.802 -1.173 1.00 0.09 50 HIS C CA 5
ATOM 8477 C C . HIS C 2 16 ? -0.115 3.938 -1.838 1.00 0.07 50 HIS C C 5
ATOM 8478 O O . HIS C 2 16 ? -0.878 4.862 -1.549 1.00 0.09 50 HIS C O 5
ATOM 8492 N N . GLY C 2 17 ? -0.387 3.043 -2.758 1.00 0.06 51 GLY C N 5
ATOM 8493 C CA . GLY C 2 17 ? -1.647 3.048 -3.442 1.00 0.05 51 GLY C CA 5
ATOM 8494 C C . GLY C 2 17 ? -2.336 1.718 -3.329 1.00 0.06 51 GLY C C 5
ATOM 8495 O O . GLY C 2 17 ? -1.860 0.822 -2.628 1.00 0.07 51 GLY C O 5
ATOM 8499 N N . VAL C 2 18 ? -3.443 1.570 -4.022 1.00 0.07 52 VAL C N 5
ATOM 8500 C CA . VAL C 2 18 ? -4.215 0.356 -3.927 1.00 0.08 52 VAL C CA 5
ATOM 8501 C C . VAL C 2 18 ? -4.758 -0.053 -5.275 1.00 0.09 52 VAL C C 5
ATOM 8502 O O . VAL C 2 18 ? -5.280 0.772 -6.015 1.00 0.09 52 VAL C O 5
ATOM 8515 N N . ALA C 2 19 ? -4.625 -1.331 -5.592 1.00 0.10 53 ALA C N 5
ATOM 8516 C CA . ALA C 2 19 ? -5.158 -1.849 -6.822 1.00 0.10 53 ALA C CA 5
ATOM 8517 C C . ALA C 2 19 ? -6.425 -2.615 -6.504 1.00 0.09 53 ALA C C 5
ATOM 8518 O O . ALA C 2 19 ? -6.379 -3.707 -5.951 1.00 0.12 53 ALA C O 5
ATOM 8525 N N . THR C 2 20 ? -7.554 -2.045 -6.846 1.00 0.09 54 THR C N 5
ATOM 8526 C CA . THR C 2 20 ? -8.822 -2.636 -6.448 1.00 0.12 54 THR C CA 5
ATOM 8527 C C . THR C 2 20 ? -9.249 -3.688 -7.452 1.00 0.19 54 THR C C 5
ATOM 8528 O O . THR C 2 20 ? -9.562 -3.385 -8.601 1.00 0.45 54 THR C O 5
ATOM 8539 N N . VAL C 2 21 ? -9.270 -4.922 -6.994 1.00 0.23 55 VAL C N 5
ATOM 8540 C CA . VAL C 2 21 ? -9.524 -6.054 -7.852 1.00 0.29 55 VAL C CA 5
ATOM 8541 C C . VAL C 2 21 ? -10.949 -6.553 -7.674 1.00 0.36 55 VAL C C 5
ATOM 8542 O O . VAL C 2 21 ? -11.390 -6.841 -6.561 1.00 0.35 55 VAL C O 5
ATOM 8555 N N . ALA C 2 22 ? -11.661 -6.649 -8.779 1.00 0.49 56 ALA C N 5
ATOM 8556 C CA . ALA C 2 22 ? -13.053 -7.049 -8.762 1.00 0.64 56 ALA C CA 5
ATOM 8557 C C . ALA C 2 22 ? -13.182 -8.549 -8.976 1.00 0.75 56 ALA C C 5
ATOM 8558 O O . ALA C 2 22 ? -13.398 -9.277 -7.984 1.00 1.43 56 ALA C O 5
ATOM 8566 N N . ASP A 1 1 ? -8.165 -6.633 -14.325 1.00 2.62 13 ASP A N 6
ATOM 8567 C CA . ASP A 1 1 ? -8.894 -6.206 -13.111 1.00 1.91 13 ASP A CA 6
ATOM 8568 C C . ASP A 1 1 ? -7.915 -5.635 -12.102 1.00 1.47 13 ASP A C 6
ATOM 8569 O O . ASP A 1 1 ? -6.756 -6.049 -12.050 1.00 2.03 13 ASP A O 6
ATOM 8580 N N . GLY A 1 2 ? -8.375 -4.685 -11.307 1.00 0.76 14 GLY A N 6
ATOM 8581 C CA . GLY A 1 2 ? -7.509 -4.051 -10.337 1.00 0.80 14 GLY A CA 6
ATOM 8582 C C . GLY A 1 2 ? -7.070 -2.665 -10.769 1.00 0.66 14 GLY A C 6
ATOM 8583 O O . GLY A 1 2 ? -6.003 -2.501 -11.357 1.00 0.96 14 GLY A O 6
ATOM 8587 N N . GLU A 1 3 ? -7.893 -1.663 -10.486 1.00 0.31 15 GLU A N 6
ATOM 8588 C CA . GLU A 1 3 ? -7.561 -0.290 -10.841 1.00 0.18 15 GLU A CA 6
ATOM 8589 C C . GLU A 1 3 ? -6.969 0.430 -9.636 1.00 0.13 15 GLU A C 6
ATOM 8590 O O . GLU A 1 3 ? -7.351 0.164 -8.496 1.00 0.17 15 GLU A O 6
ATOM 8602 N N . ILE A 1 4 ? -6.044 1.340 -9.884 1.00 0.12 16 ILE A N 6
ATOM 8603 C CA . ILE A 1 4 ? -5.229 1.888 -8.813 1.00 0.11 16 ILE A CA 6
ATOM 8604 C C . ILE A 1 4 ? -5.753 3.223 -8.297 1.00 0.10 16 ILE A C 6
ATOM 8605 O O . ILE A 1 4 ? -6.346 4.016 -9.034 1.00 0.14 16 ILE A O 6
ATOM 8621 N N . PHE A 1 5 ? -5.514 3.442 -7.014 1.00 0.09 17 PHE A N 6
ATOM 8622 C CA . PHE A 1 5 ? -5.810 4.692 -6.335 1.00 0.09 17 PHE A CA 6
ATOM 8623 C C . PHE A 1 5 ? -4.721 4.967 -5.301 1.00 0.07 17 PHE A C 6
ATOM 8624 O O . PHE A 1 5 ? -4.604 4.235 -4.328 1.00 0.07 17 PHE A O 6
ATOM 8641 N N . TYR A 1 6 ? -3.893 5.981 -5.524 1.00 0.07 18 TYR A N 6
ATOM 8642 C CA . TYR A 1 6 ? -2.796 6.269 -4.598 1.00 0.06 18 TYR A CA 6
ATOM 8643 C C . TYR A 1 6 ? -3.246 7.181 -3.464 1.00 0.07 18 TYR A C 6
ATOM 8644 O O . TYR A 1 6 ? -3.984 8.145 -3.683 1.00 0.09 18 TYR A O 6
ATOM 8662 N N . LEU A 1 7 ? -2.781 6.885 -2.253 1.00 0.07 19 LEU A N 6
ATOM 8663 C CA . LEU A 1 7 ? -3.099 7.697 -1.086 1.00 0.08 19 LEU A CA 6
ATOM 8664 C C . LEU A 1 7 ? -1.808 8.167 -0.428 1.00 0.11 19 LEU A C 6
ATOM 8665 O O . LEU A 1 7 ? -1.474 7.731 0.671 1.00 0.12 19 LEU A O 6
ATOM 8681 N N . PRO A 1 8 ? -1.075 9.085 -1.062 1.00 0.13 20 PRO A N 6
ATOM 8682 C CA . PRO A 1 8 ? 0.216 9.547 -0.546 1.00 0.16 20 PRO A CA 6
ATOM 8683 C C . PRO A 1 8 ? 0.056 10.549 0.583 1.00 0.22 20 PRO A C 6
ATOM 8684 O O . PRO A 1 8 ? 1.027 11.131 1.060 1.00 0.28 20 PRO A O 6
ATOM 8695 N N . ASN A 1 9 ? -1.178 10.751 1.000 1.00 0.22 21 ASN A N 6
ATOM 8696 C CA . ASN A 1 9 ? -1.476 11.775 1.986 1.00 0.27 21 ASN A CA 6
ATOM 8697 C C . ASN A 1 9 ? -1.666 11.140 3.339 1.00 0.25 21 ASN A C 6
ATOM 8698 O O . ASN A 1 9 ? -1.371 11.728 4.373 1.00 0.31 21 ASN A O 6
ATOM 8709 N N . LEU A 1 10 ? -2.125 9.913 3.301 1.00 0.18 22 LEU A N 6
ATOM 8710 C CA . LEU A 1 10 ? -2.535 9.206 4.496 1.00 0.17 22 LEU A CA 6
ATOM 8711 C C . LEU A 1 10 ? -1.307 8.656 5.206 1.00 0.20 22 LEU A C 6
ATOM 8712 O O . LEU A 1 10 ? -0.580 7.841 4.645 1.00 0.35 22 LEU A O 6
ATOM 8728 N N . ASN A 1 11 ? -1.057 9.128 6.424 1.00 0.17 23 ASN A N 6
ATOM 8729 C CA . ASN A 1 11 ? 0.126 8.710 7.172 1.00 0.20 23 ASN A CA 6
ATOM 8730 C C . ASN A 1 11 ? 0.100 7.211 7.410 1.00 0.24 23 ASN A C 6
ATOM 8731 O O . ASN A 1 11 ? -0.971 6.611 7.381 1.00 0.34 23 ASN A O 6
ATOM 8742 N N . PRO A 1 12 ? 1.274 6.582 7.606 1.00 0.22 24 PRO A N 6
ATOM 8743 C CA . PRO A 1 12 ? 1.399 5.124 7.756 1.00 0.23 24 PRO A CA 6
ATOM 8744 C C . PRO A 1 12 ? 0.292 4.489 8.595 1.00 0.23 24 PRO A C 6
ATOM 8745 O O . PRO A 1 12 ? -0.196 3.409 8.267 1.00 0.23 24 PRO A O 6
ATOM 8756 N N . ASP A 1 13 ? -0.122 5.177 9.651 1.00 0.22 25 ASP A N 6
ATOM 8757 C CA . ASP A 1 13 ? -1.155 4.658 10.543 1.00 0.23 25 ASP A CA 6
ATOM 8758 C C . ASP A 1 13 ? -2.499 4.591 9.823 1.00 0.24 25 ASP A C 6
ATOM 8759 O O . ASP A 1 13 ? -3.229 3.608 9.946 1.00 0.27 25 ASP A O 6
ATOM 8768 N N . GLN A 1 14 ? -2.809 5.634 9.054 1.00 0.23 26 GLN A N 6
ATOM 8769 C CA . GLN A 1 14 ? -4.033 5.666 8.256 1.00 0.25 26 GLN A CA 6
ATOM 8770 C C . GLN A 1 14 ? -3.952 4.637 7.141 1.00 0.25 26 GLN A C 6
ATOM 8771 O O . GLN A 1 14 ? -4.856 3.829 6.942 1.00 0.26 26 GLN A O 6
ATOM 8785 N N . LEU A 1 15 ? -2.846 4.703 6.414 1.00 0.24 27 LEU A N 6
ATOM 8786 C CA . LEU A 1 15 ? -2.593 3.834 5.274 1.00 0.25 27 LEU A CA 6
ATOM 8787 C C . LEU A 1 15 ? -2.674 2.354 5.663 1.00 0.23 27 LEU A C 6
ATOM 8788 O O . LEU A 1 15 ? -3.292 1.554 4.961 1.00 0.25 27 LEU A O 6
ATOM 8804 N N . CYS A 1 16 ? -2.064 2.004 6.787 1.00 0.21 28 CYS A N 6
ATOM 8805 C CA . CYS A 1 16 ? -2.097 0.631 7.283 1.00 0.22 28 CYS A CA 6
ATOM 8806 C C . CYS A 1 16 ? -3.516 0.238 7.696 1.00 0.21 28 CYS A C 6
ATOM 8807 O O . CYS A 1 16 ? -3.929 -0.913 7.531 1.00 0.22 28 CYS A O 6
ATOM 8814 N N . ALA A 1 17 ? -4.265 1.211 8.210 1.00 0.21 29 ALA A N 6
ATOM 8815 C CA . ALA A 1 17 ? -5.620 0.974 8.695 1.00 0.22 29 ALA A CA 6
ATOM 8816 C C . ALA A 1 17 ? -6.550 0.544 7.569 1.00 0.17 29 ALA A C 6
ATOM 8817 O O . ALA A 1 17 ? -7.500 -0.209 7.797 1.00 0.18 29 ALA A O 6
ATOM 8824 N N . PHE A 1 18 ? -6.283 1.024 6.357 1.00 0.13 30 PHE A N 6
ATOM 8825 C CA . PHE A 1 18 ? -7.148 0.726 5.226 1.00 0.10 30 PHE A CA 6
ATOM 8826 C C . PHE A 1 18 ? -7.237 -0.781 4.986 1.00 0.09 30 PHE A C 6
ATOM 8827 O O . PHE A 1 18 ? -8.318 -1.353 5.100 1.00 0.09 30 PHE A O 6
ATOM 8844 N N . PHE A 1 19 ? -6.111 -1.442 4.755 1.00 0.10 31 PHE A N 6
ATOM 8845 C CA . PHE A 1 19 ? -6.149 -2.856 4.392 1.00 0.10 31 PHE A CA 6
ATOM 8846 C C . PHE A 1 19 ? -6.417 -3.721 5.612 1.00 0.11 31 PHE A C 6
ATOM 8847 O O . PHE A 1 19 ? -6.817 -4.872 5.483 1.00 0.12 31 PHE A O 6
ATOM 8864 N N . HIS A 1 20 ? -6.177 -3.169 6.790 1.00 0.11 32 HIS A N 6
ATOM 8865 C CA . HIS A 1 20 ? -6.356 -3.911 8.036 1.00 0.12 32 HIS A CA 6
ATOM 8866 C C . HIS A 1 20 ? -7.805 -4.376 8.161 1.00 0.12 32 HIS A C 6
ATOM 8867 O O . HIS A 1 20 ? -8.079 -5.505 8.563 1.00 0.15 32 HIS A O 6
ATOM 8882 N N . SER A 1 21 ? -8.719 -3.490 7.797 1.00 0.11 33 SER A N 6
ATOM 8883 C CA . SER A 1 21 ? -10.142 -3.793 7.805 1.00 0.13 33 SER A CA 6
ATOM 8884 C C . SER A 1 21 ? -10.478 -4.663 6.610 1.00 0.12 33 SER A C 6
ATOM 8885 O O . SER A 1 21 ? -11.265 -5.607 6.694 1.00 0.14 33 SER A O 6
ATOM 8893 N N . VAL A 1 22 ? -9.849 -4.318 5.500 1.00 0.10 34 VAL A N 6
ATOM 8894 C CA . VAL A 1 22 ? -10.063 -4.986 4.229 1.00 0.11 34 VAL A CA 6
ATOM 8895 C C . VAL A 1 22 ? -9.701 -6.458 4.286 1.00 0.13 34 VAL A C 6
ATOM 8896 O O . VAL A 1 22 ? -10.489 -7.313 3.927 1.00 0.15 34 VAL A O 6
ATOM 8909 N N . HIS A 1 23 ? -8.495 -6.739 4.718 1.00 0.14 35 HIS A N 6
ATOM 8910 C CA . HIS A 1 23 ? -7.975 -8.100 4.668 1.00 0.17 35 HIS A CA 6
ATOM 8911 C C . HIS A 1 23 ? -8.759 -9.020 5.596 1.00 0.18 35 HIS A C 6
ATOM 8912 O O . HIS A 1 23 ? -8.866 -10.222 5.350 1.00 0.21 35 HIS A O 6
ATOM 8927 N N . ASP A 1 24 ? -9.296 -8.447 6.661 1.00 0.17 36 ASP A N 6
ATOM 8928 C CA . ASP A 1 24 ? -10.176 -9.173 7.571 1.00 0.18 36 ASP A CA 6
ATOM 8929 C C . ASP A 1 24 ? -11.429 -9.659 6.840 1.00 0.19 36 ASP A C 6
ATOM 8930 O O . ASP A 1 24 ? -12.025 -10.672 7.209 1.00 0.21 36 ASP A O 6
ATOM 8939 N N . ASP A 1 25 ? -11.792 -8.948 5.781 1.00 0.19 37 ASP A N 6
ATOM 8940 C CA . ASP A 1 25 ? -13.035 -9.195 5.054 1.00 0.24 37 ASP A CA 6
ATOM 8941 C C . ASP A 1 25 ? -13.036 -8.403 3.753 1.00 0.23 37 ASP A C 6
ATOM 8942 O O . ASP A 1 25 ? -13.464 -7.253 3.717 1.00 0.25 37 ASP A O 6
ATOM 8951 N N . PRO A 1 26 ? -12.532 -8.999 2.671 1.00 0.23 38 PRO A N 6
ATOM 8952 C CA . PRO A 1 26 ? -12.349 -8.310 1.381 1.00 0.25 38 PRO A CA 6
ATOM 8953 C C . PRO A 1 26 ? -13.666 -7.882 0.720 1.00 0.29 38 PRO A C 6
ATOM 8954 O O . PRO A 1 26 ? -13.671 -7.364 -0.398 1.00 0.34 38 PRO A O 6
ATOM 8965 N N . SER A 1 27 ? -14.776 -8.110 1.398 1.00 0.28 39 SER A N 6
ATOM 8966 C CA . SER A 1 27 ? -16.069 -7.678 0.905 1.00 0.33 39 SER A CA 6
ATOM 8967 C C . SER A 1 27 ? -16.273 -6.167 1.118 1.00 0.36 39 SER A C 6
ATOM 8968 O O . SER A 1 27 ? -17.204 -5.582 0.564 1.00 0.59 39 SER A O 6
ATOM 8976 N N . GLN A 1 28 ? -15.404 -5.531 1.912 1.00 0.22 40 GLN A N 6
ATOM 8977 C CA . GLN A 1 28 ? -15.568 -4.113 2.234 1.00 0.21 40 GLN A CA 6
ATOM 8978 C C . GLN A 1 28 ? -14.435 -3.262 1.681 1.00 0.16 40 GLN A C 6
ATOM 8979 O O . GLN A 1 28 ? -14.435 -2.047 1.832 1.00 0.16 40 GLN A O 6
ATOM 8993 N N . SER A 1 29 ? -13.484 -3.920 1.060 1.00 0.15 41 SER A N 6
ATOM 8994 C CA . SER A 1 29 ? -12.317 -3.295 0.473 1.00 0.13 41 SER A CA 6
ATOM 8995 C C . SER A 1 29 ? -12.657 -2.057 -0.346 1.00 0.11 41 SER A C 6
ATOM 8996 O O . SER A 1 29 ? -12.024 -1.031 -0.177 1.00 0.11 41 SER A O 6
ATOM 9004 N N . ALA A 1 30 ? -13.650 -2.151 -1.223 1.00 0.13 42 ALA A N 6
ATOM 9005 C CA . ALA A 1 30 ? -14.038 -1.014 -2.058 1.00 0.13 42 ALA A CA 6
ATOM 9006 C C . ALA A 1 30 ? -14.544 0.140 -1.199 1.00 0.12 42 ALA A C 6
ATOM 9007 O O . ALA A 1 30 ? -14.240 1.302 -1.457 1.00 0.12 42 ALA A O 6
ATOM 9014 N N . ASN A 1 31 ? -15.300 -0.202 -0.165 1.00 0.12 43 ASN A N 6
ATOM 9015 C CA . ASN A 1 31 ? -15.800 0.777 0.803 1.00 0.13 43 ASN A CA 6
ATOM 9016 C C . ASN A 1 31 ? -14.636 1.423 1.505 1.00 0.10 43 ASN A C 6
ATOM 9017 O O . ASN A 1 31 ? -14.604 2.629 1.752 1.00 0.11 43 ASN A O 6
ATOM 9028 N N . LEU A 1 32 ? -13.690 0.576 1.830 1.00 0.09 44 LEU A N 6
ATOM 9029 C CA . LEU A 1 32 ? -12.550 0.942 2.622 1.00 0.08 44 LEU A CA 6
ATOM 9030 C C . LEU A 1 32 ? -11.627 1.827 1.815 1.00 0.07 44 LEU A C 6
ATOM 9031 O O . LEU A 1 32 ? -11.141 2.863 2.270 1.00 0.08 44 LEU A O 6
ATOM 9047 N N . LEU A 1 33 ? -11.412 1.364 0.609 1.00 0.07 45 LEU A N 6
ATOM 9048 C CA . LEU A 1 33 ? -10.669 2.050 -0.423 1.00 0.07 45 LEU A CA 6
ATOM 9049 C C . LEU A 1 33 ? -11.282 3.433 -0.640 1.00 0.07 45 LEU A C 6
ATOM 9050 O O . LEU A 1 33 ? -10.583 4.431 -0.709 1.00 0.08 45 LEU A O 6
ATOM 9066 N N . ALA A 1 34 ? -12.601 3.465 -0.732 1.00 0.08 46 ALA A N 6
ATOM 9067 C CA . ALA A 1 34 ? -13.355 4.701 -0.851 1.00 0.09 46 ALA A CA 6
ATOM 9068 C C . ALA A 1 34 ? -13.027 5.693 0.258 1.00 0.09 46 ALA A C 6
ATOM 9069 O O . ALA A 1 34 ? -12.760 6.847 -0.012 1.00 0.11 46 ALA A O 6
ATOM 9076 N N . GLU A 1 35 ? -13.053 5.233 1.502 1.00 0.09 47 GLU A N 6
ATOM 9077 C CA . GLU A 1 35 ? -12.749 6.059 2.646 1.00 0.10 47 GLU A CA 6
ATOM 9078 C C . GLU A 1 35 ? -11.282 6.434 2.631 1.00 0.09 47 GLU A C 6
ATOM 9079 O O . GLU A 1 35 ? -10.894 7.459 3.165 1.00 0.09 47 GLU A O 6
ATOM 9091 N N . ALA A 1 36 ? -10.473 5.583 2.018 1.00 0.08 48 ALA A N 6
ATOM 9092 C CA . ALA A 1 36 ? -9.073 5.888 1.777 1.00 0.08 48 ALA A CA 6
ATOM 9093 C C . ALA A 1 36 ? -8.954 7.008 0.747 1.00 0.08 48 ALA A C 6
ATOM 9094 O O . ALA A 1 36 ? -8.184 7.949 0.923 1.00 0.08 48 ALA A O 6
ATOM 9101 N N . LYS A 1 37 ? -9.767 6.915 -0.303 1.00 0.08 49 LYS A N 6
ATOM 9102 C CA . LYS A 1 37 ? -9.793 7.907 -1.375 1.00 0.09 49 LYS A CA 6
ATOM 9103 C C . LYS A 1 37 ? -10.320 9.200 -0.807 1.00 0.10 49 LYS A C 6
ATOM 9104 O O . LYS A 1 37 ? -9.775 10.283 -1.007 1.00 0.13 49 LYS A O 6
ATOM 9123 N N . LYS A 1 38 ? -11.400 9.025 -0.089 1.00 0.11 50 LYS A N 6
ATOM 9124 C CA . LYS A 1 38 ? -12.090 10.067 0.616 1.00 0.12 50 LYS A CA 6
ATOM 9125 C C . LYS A 1 38 ? -11.168 10.749 1.596 1.00 0.12 50 LYS A C 6
ATOM 9126 O O . LYS A 1 38 ? -11.147 11.961 1.689 1.00 0.15 50 LYS A O 6
ATOM 9145 N N . LEU A 1 39 ? -10.427 9.950 2.331 1.00 0.11 51 LEU A N 6
ATOM 9146 C CA . LEU A 1 39 ? -9.446 10.450 3.276 1.00 0.12 51 LEU A CA 6
ATOM 9147 C C . LEU A 1 39 ? -8.360 11.220 2.574 1.00 0.12 51 LEU A C 6
ATOM 9148 O O . LEU A 1 39 ? -8.025 12.339 2.947 1.00 0.13 51 LEU A O 6
ATOM 9164 N N . ASN A 1 40 ? -7.807 10.581 1.567 1.00 0.11 52 ASN A N 6
ATOM 9165 C CA . ASN A 1 40 ? -6.797 11.191 0.712 1.00 0.11 52 ASN A CA 6
ATOM 9166 C C . ASN A 1 40 ? -7.279 12.545 0.238 1.00 0.13 52 ASN A C 6
ATOM 9167 O O . ASN A 1 40 ? -6.515 13.491 0.139 1.00 0.15 52 ASN A O 6
ATOM 9178 N N . ASP A 1 41 ? -8.567 12.597 -0.022 1.00 0.14 53 ASP A N 6
ATOM 9179 C CA . ASP A 1 41 ? -9.257 13.788 -0.492 1.00 0.17 53 ASP A CA 6
ATOM 9180 C C . ASP A 1 41 ? -9.529 14.741 0.656 1.00 0.19 53 ASP A C 6
ATOM 9181 O O . ASP A 1 41 ? -9.429 15.959 0.519 1.00 0.22 53 ASP A O 6
ATOM 9190 N N . ALA A 1 42 ? -9.857 14.154 1.794 1.00 0.18 54 ALA A N 6
ATOM 9191 C CA . ALA A 1 42 ? -10.304 14.881 2.958 1.00 0.21 54 ALA A CA 6
ATOM 9192 C C . ALA A 1 42 ? -9.196 15.730 3.509 1.00 0.24 54 ALA A C 6
ATOM 9193 O O . ALA A 1 42 ? -9.401 16.885 3.877 1.00 0.28 54 ALA A O 6
ATOM 9200 N N . GLN A 1 43 ? -8.016 15.150 3.560 1.00 0.22 55 GLN A N 6
ATOM 9201 C CA . GLN A 1 43 ? -6.900 15.844 4.174 1.00 0.25 55 GLN A CA 6
ATOM 9202 C C . GLN A 1 43 ? -5.912 16.382 3.149 1.00 0.25 55 GLN A C 6
ATOM 9203 O O . GLN A 1 43 ? -5.232 17.363 3.438 1.00 0.28 55 GLN A O 6
ATOM 9217 N N . ALA A 1 44 ? -5.880 15.746 1.962 1.00 0.24 56 ALA A N 6
ATOM 9218 C CA . ALA A 1 44 ? -4.972 16.080 0.844 1.00 0.25 56 ALA A CA 6
ATOM 9219 C C . ALA A 1 44 ? -4.108 17.321 1.067 1.00 0.31 56 ALA A C 6
ATOM 9220 O O . ALA A 1 44 ? -4.438 18.415 0.608 1.00 0.35 56 ALA A O 6
ATOM 9227 N N . PRO A 1 45 ? -3.004 17.146 1.808 1.00 0.35 57 PRO A N 6
ATOM 9228 C CA . PRO A 1 45 ? -2.008 18.194 2.042 1.00 0.42 57 PRO A CA 6
ATOM 9229 C C . PRO A 1 45 ? -1.437 18.741 0.739 1.00 0.58 57 PRO A C 6
ATOM 9230 O O . PRO A 1 45 ? -0.772 18.028 -0.016 1.00 0.80 57 PRO A O 6
ATOM 9241 N N . LYS A 1 46 ? -1.712 20.007 0.479 1.00 0.81 58 LYS A N 6
ATOM 9242 C CA . LYS A 1 46 ? -1.280 20.652 -0.747 1.00 1.03 58 LYS A CA 6
ATOM 9243 C C . LYS A 1 46 ? -0.143 21.620 -0.459 1.00 1.48 58 LYS A C 6
ATOM 9244 O O . LYS A 1 46 ? -0.413 22.710 0.094 1.00 1.97 58 LYS A O 6
ATOM 9264 N N . ASP B 1 1 ? 11.028 7.143 -12.640 1.00 1.37 13 ASP B N 6
ATOM 9265 C CA . ASP B 1 1 ? 9.769 7.920 -12.582 1.00 0.51 13 ASP B CA 6
ATOM 9266 C C . ASP B 1 1 ? 8.566 6.989 -12.583 1.00 0.38 13 ASP B C 6
ATOM 9267 O O . ASP B 1 1 ? 8.110 6.559 -13.645 1.00 0.51 13 ASP B O 6
ATOM 9278 N N . GLY B 1 2 ? 8.045 6.688 -11.398 1.00 0.21 14 GLY B N 6
ATOM 9279 C CA . GLY B 1 2 ? 6.889 5.810 -11.289 1.00 0.21 14 GLY B CA 6
ATOM 9280 C C . GLY B 1 2 ? 7.108 4.401 -11.825 1.00 0.19 14 GLY B C 6
ATOM 9281 O O . GLY B 1 2 ? 6.714 4.097 -12.953 1.00 0.28 14 GLY B O 6
ATOM 9285 N N . GLU B 1 3 ? 7.737 3.533 -11.033 1.00 0.15 15 GLU B N 6
ATOM 9286 C CA . GLU B 1 3 ? 7.740 2.118 -11.336 1.00 0.15 15 GLU B CA 6
ATOM 9287 C C . GLU B 1 3 ? 6.736 1.452 -10.401 1.00 0.14 15 GLU B C 6
ATOM 9288 O O . GLU B 1 3 ? 6.838 1.573 -9.183 1.00 0.22 15 GLU B O 6
ATOM 9300 N N . ILE B 1 4 ? 5.723 0.816 -10.945 1.00 0.12 16 ILE B N 6
ATOM 9301 C CA . ILE B 1 4 ? 4.705 0.232 -10.097 1.00 0.11 16 ILE B CA 6
ATOM 9302 C C . ILE B 1 4 ? 5.149 -1.114 -9.555 1.00 0.12 16 ILE B C 6
ATOM 9303 O O . ILE B 1 4 ? 5.710 -1.939 -10.277 1.00 0.16 16 ILE B O 6
ATOM 9319 N N . PHE B 1 5 ? 4.886 -1.322 -8.280 1.00 0.11 17 PHE B N 6
ATOM 9320 C CA . PHE B 1 5 ? 5.215 -2.566 -7.626 1.00 0.11 17 PHE B CA 6
ATOM 9321 C C . PHE B 1 5 ? 4.052 -3.046 -6.766 1.00 0.11 17 PHE B C 6
ATOM 9322 O O . PHE B 1 5 ? 3.451 -2.266 -6.033 1.00 0.11 17 PHE B O 6
ATOM 9339 N N . TYR B 1 6 ? 3.725 -4.326 -6.874 1.00 0.11 18 TYR B N 6
ATOM 9340 C CA . TYR B 1 6 ? 2.567 -4.874 -6.190 1.00 0.10 18 TYR B CA 6
ATOM 9341 C C . TYR B 1 6 ? 2.982 -5.697 -4.986 1.00 0.09 18 TYR B C 6
ATOM 9342 O O . TYR B 1 6 ? 3.939 -6.470 -5.039 1.00 0.09 18 TYR B O 6
ATOM 9360 N N . LEU B 1 7 ? 2.252 -5.522 -3.899 1.00 0.13 19 LEU B N 6
ATOM 9361 C CA . LEU B 1 7 ? 2.517 -6.239 -2.662 1.00 0.13 19 LEU B CA 6
ATOM 9362 C C . LEU B 1 7 ? 1.268 -7.024 -2.234 1.00 0.21 19 LEU B C 6
ATOM 9363 O O . LEU B 1 7 ? 0.738 -6.802 -1.148 1.00 0.25 19 LEU B O 6
ATOM 9379 N N . PRO B 1 8 ? 0.789 -7.966 -3.074 1.00 0.23 20 PRO B N 6
ATOM 9380 C CA . PRO B 1 8 ? -0.484 -8.675 -2.840 1.00 0.29 20 PRO B CA 6
ATOM 9381 C C . PRO B 1 8 ? -0.396 -9.701 -1.731 1.00 0.29 20 PRO B C 6
ATOM 9382 O O . PRO B 1 8 ? -1.365 -9.959 -1.018 1.00 0.33 20 PRO B O 6
ATOM 9393 N N . ASN B 1 9 ? 0.773 -10.282 -1.591 1.00 0.27 21 ASN B N 6
ATOM 9394 C CA . ASN B 1 9 ? 0.966 -11.363 -0.656 1.00 0.28 21 ASN B CA 6
ATOM 9395 C C . ASN B 1 9 ? 1.274 -10.825 0.732 1.00 0.24 21 ASN B C 6
ATOM 9396 O O . ASN B 1 9 ? 1.145 -11.533 1.731 1.00 0.28 21 ASN B O 6
ATOM 9407 N N . LEU B 1 10 ? 1.654 -9.562 0.801 1.00 0.19 22 LEU B N 6
ATOM 9408 C CA . LEU B 1 10 ? 1.898 -8.936 2.080 1.00 0.16 22 LEU B CA 6
ATOM 9409 C C . LEU B 1 10 ? 0.604 -8.581 2.769 1.00 0.20 22 LEU B C 6
ATOM 9410 O O . LEU B 1 10 ? -0.339 -8.082 2.158 1.00 0.26 22 LEU B O 6
ATOM 9426 N N . ASN B 1 11 ? 0.576 -8.868 4.051 1.00 0.21 23 ASN B N 6
ATOM 9427 C CA . ASN B 1 11 ? -0.581 -8.582 4.870 1.00 0.26 23 ASN B CA 6
ATOM 9428 C C . ASN B 1 11 ? -0.445 -7.178 5.421 1.00 0.20 23 ASN B C 6
ATOM 9429 O O . ASN B 1 11 ? 0.661 -6.633 5.403 1.00 0.15 23 ASN B O 6
ATOM 9440 N N . PRO B 1 12 ? -1.542 -6.554 5.877 1.00 0.25 24 PRO B N 6
ATOM 9441 C CA . PRO B 1 12 ? -1.501 -5.207 6.451 1.00 0.22 24 PRO B CA 6
ATOM 9442 C C . PRO B 1 12 ? -0.310 -5.007 7.386 1.00 0.18 24 PRO B C 6
ATOM 9443 O O . PRO B 1 12 ? 0.388 -4.003 7.306 1.00 0.19 24 PRO B O 6
ATOM 9454 N N . ASP B 1 13 ? -0.049 -6.009 8.219 1.00 0.20 25 ASP B N 6
ATOM 9455 C CA . ASP B 1 13 ? 1.008 -5.928 9.229 1.00 0.24 25 ASP B CA 6
ATOM 9456 C C . ASP B 1 13 ? 2.386 -5.978 8.580 1.00 0.23 25 ASP B C 6
ATOM 9457 O O . ASP B 1 13 ? 3.335 -5.351 9.049 1.00 0.28 25 ASP B O 6
ATOM 9466 N N . GLN B 1 14 ? 2.480 -6.706 7.477 1.00 0.19 26 GLN B N 6
ATOM 9467 C CA . GLN B 1 14 ? 3.726 -6.855 6.754 1.00 0.20 26 GLN B CA 6
ATOM 9468 C C . GLN B 1 14 ? 4.067 -5.523 6.098 1.00 0.20 26 GLN B C 6
ATOM 9469 O O . GLN B 1 14 ? 5.180 -5.010 6.206 1.00 0.24 26 GLN B O 6
ATOM 9483 N N . LEU B 1 15 ? 3.065 -4.981 5.438 1.00 0.16 27 LEU B N 6
ATOM 9484 C CA . LEU B 1 15 ? 3.122 -3.660 4.823 1.00 0.17 27 LEU B CA 6
ATOM 9485 C C . LEU B 1 15 ? 3.350 -2.552 5.859 1.00 0.19 27 LEU B C 6
ATOM 9486 O O . LEU B 1 15 ? 3.968 -1.535 5.546 1.00 0.21 27 LEU B O 6
ATOM 9502 N N . CYS B 1 16 ? 2.848 -2.747 7.085 1.00 0.20 28 CYS B N 6
ATOM 9503 C CA . CYS B 1 16 ? 2.997 -1.754 8.160 1.00 0.23 28 CYS B CA 6
ATOM 9504 C C . CYS B 1 16 ? 4.446 -1.315 8.317 1.00 0.23 28 CYS B C 6
ATOM 9505 O O . CYS B 1 16 ? 4.738 -0.120 8.420 1.00 0.28 28 CYS B O 6
ATOM 9512 N N . ALA B 1 17 ? 5.348 -2.286 8.318 1.00 0.22 29 ALA B N 6
ATOM 9513 C CA . ALA B 1 17 ? 6.768 -2.016 8.485 1.00 0.24 29 ALA B CA 6
ATOM 9514 C C . ALA B 1 17 ? 7.290 -1.137 7.366 1.00 0.21 29 ALA B C 6
ATOM 9515 O O . ALA B 1 17 ? 8.096 -0.234 7.596 1.00 0.25 29 ALA B O 6
ATOM 9522 N N . PHE B 1 18 ? 6.819 -1.407 6.161 1.00 0.18 30 PHE B N 6
ATOM 9523 C CA . PHE B 1 18 ? 7.269 -0.694 4.984 1.00 0.17 30 PHE B CA 6
ATOM 9524 C C . PHE B 1 18 ? 7.037 0.808 5.124 1.00 0.21 30 PHE B C 6
ATOM 9525 O O . PHE B 1 18 ? 7.996 1.565 5.116 1.00 0.22 30 PHE B O 6
ATOM 9542 N N . PHE B 1 19 ? 5.788 1.230 5.346 1.00 0.26 31 PHE B N 6
ATOM 9543 C CA . PHE B 1 19 ? 5.490 2.647 5.554 1.00 0.35 31 PHE B CA 6
ATOM 9544 C C . PHE B 1 19 ? 6.358 3.211 6.664 1.00 0.37 31 PHE B C 6
ATOM 9545 O O . PHE B 1 19 ? 6.831 4.334 6.578 1.00 0.46 31 PHE B O 6
ATOM 9562 N N . HIS B 1 20 ? 6.532 2.434 7.724 1.00 0.36 32 HIS B N 6
ATOM 9563 C CA . HIS B 1 20 ? 7.256 2.905 8.895 1.00 0.43 32 HIS B CA 6
ATOM 9564 C C . HIS B 1 20 ? 8.699 3.238 8.557 1.00 0.40 32 HIS B C 6
ATOM 9565 O O . HIS B 1 20 ? 9.213 4.265 8.985 1.00 0.47 32 HIS B O 6
ATOM 9580 N N . SER B 1 21 ? 9.343 2.386 7.781 1.00 0.33 33 SER B N 6
ATOM 9581 C CA . SER B 1 21 ? 10.705 2.652 7.337 1.00 0.33 33 SER B CA 6
ATOM 9582 C C . SER B 1 21 ? 10.714 3.770 6.294 1.00 0.28 33 SER B C 6
ATOM 9583 O O . SER B 1 21 ? 11.623 4.586 6.237 1.00 0.30 33 SER B O 6
ATOM 9591 N N . VAL B 1 22 ? 9.672 3.781 5.487 1.00 0.22 34 VAL B N 6
ATOM 9592 C CA . VAL B 1 22 ? 9.535 4.665 4.338 1.00 0.20 34 VAL B CA 6
ATOM 9593 C C . VAL B 1 22 ? 9.219 6.101 4.763 1.00 0.26 34 VAL B C 6
ATOM 9594 O O . VAL B 1 22 ? 9.787 7.052 4.232 1.00 0.27 34 VAL B O 6
ATOM 9607 N N . HIS B 1 23 ? 8.310 6.256 5.716 1.00 0.32 35 HIS B N 6
ATOM 9608 C CA . HIS B 1 23 ? 7.933 7.576 6.199 1.00 0.41 35 HIS B CA 6
ATOM 9609 C C . HIS B 1 23 ? 9.011 8.119 7.115 1.00 0.45 35 HIS B C 6
ATOM 9610 O O . HIS B 1 23 ? 9.340 9.305 7.073 1.00 0.51 35 HIS B O 6
ATOM 9625 N N . ASP B 1 24 ? 9.549 7.239 7.944 1.00 0.44 36 ASP B N 6
ATOM 9626 C CA . ASP B 1 24 ? 10.609 7.614 8.863 1.00 0.50 36 ASP B CA 6
ATOM 9627 C C . ASP B 1 24 ? 11.897 7.864 8.097 1.00 0.47 36 ASP B C 6
ATOM 9628 O O . ASP B 1 24 ? 12.650 8.780 8.430 1.00 0.52 36 ASP B O 6
ATOM 9637 N N . ASP B 1 25 ? 12.146 7.072 7.054 1.00 0.39 37 ASP B N 6
ATOM 9638 C CA . ASP B 1 25 ? 13.326 7.300 6.215 1.00 0.40 37 ASP B CA 6
ATOM 9639 C C . ASP B 1 25 ? 12.984 7.287 4.728 1.00 0.32 37 ASP B C 6
ATOM 9640 O O . ASP B 1 25 ? 13.226 6.304 4.032 1.00 0.29 37 ASP B O 6
ATOM 9649 N N . PRO B 1 26 ? 12.435 8.400 4.218 1.00 0.34 38 PRO B N 6
ATOM 9650 C CA . PRO B 1 26 ? 12.125 8.560 2.788 1.00 0.31 38 PRO B CA 6
ATOM 9651 C C . PRO B 1 26 ? 13.356 8.394 1.896 1.00 0.30 38 PRO B C 6
ATOM 9652 O O . PRO B 1 26 ? 13.242 8.023 0.727 1.00 0.36 38 PRO B O 6
ATOM 9663 N N . SER B 1 27 ? 14.532 8.654 2.467 1.00 0.29 39 SER B N 6
ATOM 9664 C CA . SER B 1 27 ? 15.794 8.580 1.735 1.00 0.31 39 SER B CA 6
ATOM 9665 C C . SER B 1 27 ? 16.038 7.185 1.169 1.00 0.26 39 SER B C 6
ATOM 9666 O O . SER B 1 27 ? 16.760 7.021 0.185 1.00 0.31 39 SER B O 6
ATOM 9674 N N . GLN B 1 28 ? 15.413 6.185 1.768 1.00 0.21 40 GLN B N 6
ATOM 9675 C CA . GLN B 1 28 ? 15.687 4.805 1.404 1.00 0.19 40 GLN B CA 6
ATOM 9676 C C . GLN B 1 28 ? 14.471 4.079 0.889 1.00 0.15 40 GLN B C 6
ATOM 9677 O O . GLN B 1 28 ? 14.459 2.860 0.889 1.00 0.14 40 GLN B O 6
ATOM 9691 N N . SER B 1 29 ? 13.452 4.810 0.491 1.00 0.15 41 SER B N 6
ATOM 9692 C CA . SER B 1 29 ? 12.234 4.205 -0.049 1.00 0.14 41 SER B CA 6
ATOM 9693 C C . SER B 1 29 ? 12.528 3.094 -1.077 1.00 0.11 41 SER B C 6
ATOM 9694 O O . SER B 1 29 ? 11.719 2.194 -1.246 1.00 0.10 41 SER B O 6
ATOM 9702 N N . ALA B 1 30 ? 13.676 3.154 -1.763 1.00 0.09 42 ALA B N 6
ATOM 9703 C CA . ALA B 1 30 ? 14.078 2.078 -2.672 1.00 0.08 42 ALA B CA 6
ATOM 9704 C C . ALA B 1 30 ? 14.643 0.866 -1.929 1.00 0.10 42 ALA B C 6
ATOM 9705 O O . ALA B 1 30 ? 14.326 -0.274 -2.266 1.00 0.10 42 ALA B O 6
ATOM 9712 N N . ASN B 1 31 ? 15.491 1.101 -0.934 1.00 0.12 43 ASN B N 6
ATOM 9713 C CA . ASN B 1 31 ? 15.992 0.007 -0.100 1.00 0.14 43 ASN B CA 6
ATOM 9714 C C . ASN B 1 31 ? 14.848 -0.559 0.719 1.00 0.14 43 ASN B C 6
ATOM 9715 O O . ASN B 1 31 ? 14.740 -1.762 0.928 1.00 0.15 43 ASN B O 6
ATOM 9726 N N . LEU B 1 32 ? 13.993 0.339 1.167 1.00 0.13 44 LEU B N 6
ATOM 9727 C CA . LEU B 1 32 ? 12.749 -0.020 1.827 1.00 0.13 44 LEU B CA 6
ATOM 9728 C C . LEU B 1 32 ? 11.863 -0.802 0.867 1.00 0.11 44 LEU B C 6
ATOM 9729 O O . LEU B 1 32 ? 11.257 -1.806 1.242 1.00 0.11 44 LEU B O 6
ATOM 9745 N N . LEU B 1 33 ? 11.808 -0.327 -0.382 1.00 0.10 45 LEU B N 6
ATOM 9746 C CA . LEU B 1 33 ? 11.088 -1.009 -1.456 1.00 0.09 45 LEU B CA 6
ATOM 9747 C C . LEU B 1 33 ? 11.547 -2.441 -1.510 1.00 0.08 45 LEU B C 6
ATOM 9748 O O . LEU B 1 33 ? 10.747 -3.372 -1.475 1.00 0.08 45 LEU B O 6
ATOM 9764 N N . ALA B 1 34 ? 12.852 -2.588 -1.558 1.00 0.09 46 ALA B N 6
ATOM 9765 C CA . ALA B 1 34 ? 13.493 -3.873 -1.581 1.00 0.11 46 ALA B CA 6
ATOM 9766 C C . ALA B 1 34 ? 12.993 -4.743 -0.456 1.00 0.11 46 ALA B C 6
ATOM 9767 O O . ALA B 1 34 ? 12.760 -5.913 -0.656 1.00 0.13 46 ALA B O 6
ATOM 9774 N N . GLU B 1 35 ? 12.805 -4.155 0.715 1.00 0.11 47 GLU B N 6
ATOM 9775 C CA . GLU B 1 35 ? 12.440 -4.914 1.900 1.00 0.12 47 GLU B CA 6
ATOM 9776 C C . GLU B 1 35 ? 10.980 -5.353 1.874 1.00 0.10 47 GLU B C 6
ATOM 9777 O O . GLU B 1 35 ? 10.641 -6.426 2.357 1.00 0.11 47 GLU B O 6
ATOM 9789 N N . ALA B 1 36 ? 10.116 -4.524 1.318 1.00 0.07 48 ALA B N 6
ATOM 9790 C CA . ALA B 1 36 ? 8.705 -4.884 1.192 1.00 0.07 48 ALA B CA 6
ATOM 9791 C C . ALA B 1 36 ? 8.561 -5.945 0.133 1.00 0.08 48 ALA B C 6
ATOM 9792 O O . ALA B 1 36 ? 7.800 -6.894 0.273 1.00 0.09 48 ALA B O 6
ATOM 9799 N N . LYS B 1 37 ? 9.324 -5.777 -0.923 1.00 0.09 49 LYS B N 6
ATOM 9800 C CA . LYS B 1 37 ? 9.351 -6.723 -2.010 1.00 0.12 49 LYS B CA 6
ATOM 9801 C C . LYS B 1 37 ? 10.101 -7.979 -1.564 1.00 0.15 49 LYS B C 6
ATOM 9802 O O . LYS B 1 37 ? 9.851 -9.078 -2.048 1.00 0.19 49 LYS B O 6
ATOM 9821 N N . LYS B 1 38 ? 11.023 -7.772 -0.634 1.00 0.15 50 LYS B N 6
ATOM 9822 C CA . LYS B 1 38 ? 11.726 -8.832 0.090 1.00 0.18 50 LYS B CA 6
ATOM 9823 C C . LYS B 1 38 ? 10.769 -9.634 0.948 1.00 0.20 50 LYS B C 6
ATOM 9824 O O . LYS B 1 38 ? 10.808 -10.851 0.981 1.00 0.26 50 LYS B O 6
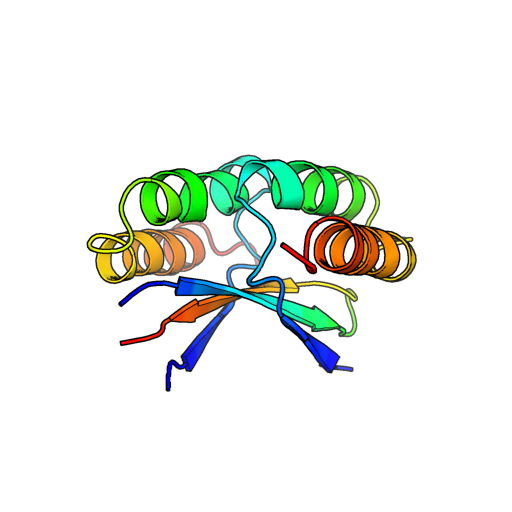ATOM 9843 N N . LEU B 1 39 ? 9.957 -8.910 1.679 1.00 0.17 51 LEU B N 6
ATOM 9844 C CA . LEU B 1 39 ? 8.951 -9.479 2.545 1.00 0.17 51 LEU B CA 6
ATOM 9845 C C . LEU B 1 39 ? 7.897 -10.154 1.712 1.00 0.18 51 LEU B C 6
ATOM 9846 O O . LEU B 1 39 ? 7.369 -11.214 2.061 1.00 0.20 51 LEU B O 6
ATOM 9862 N N . ASN B 1 40 ? 7.568 -9.501 0.621 1.00 0.18 52 ASN B N 6
ATOM 9863 C CA . ASN B 1 40 ? 6.772 -10.113 -0.413 1.00 0.26 52 ASN B CA 6
ATOM 9864 C C . ASN B 1 40 ? 7.436 -11.417 -0.798 1.00 0.37 52 ASN B C 6
ATOM 9865 O O . ASN B 1 40 ? 6.831 -12.466 -0.745 1.00 0.63 52 ASN B O 6
ATOM 9876 N N . ASP B 1 41 ? 8.724 -11.333 -1.043 1.00 0.31 53 ASP B N 6
ATOM 9877 C CA . ASP B 1 41 ? 9.528 -12.468 -1.482 1.00 0.37 53 ASP B CA 6
ATOM 9878 C C . ASP B 1 41 ? 9.603 -13.525 -0.385 1.00 0.38 53 ASP B C 6
ATOM 9879 O O . ASP B 1 41 ? 9.746 -14.716 -0.657 1.00 0.47 53 ASP B O 6
ATOM 9888 N N . ALA B 1 42 ? 9.471 -13.072 0.854 1.00 0.30 54 ALA B N 6
ATOM 9889 C CA . ALA B 1 42 ? 9.611 -13.934 2.013 1.00 0.30 54 ALA B CA 6
ATOM 9890 C C . ALA B 1 42 ? 8.430 -14.874 2.153 1.00 0.27 54 ALA B C 6
ATOM 9891 O O . ALA B 1 42 ? 8.586 -16.054 2.461 1.00 0.32 54 ALA B O 6
ATOM 9898 N N . GLN B 1 43 ? 7.249 -14.336 1.916 1.00 0.23 55 GLN B N 6
ATOM 9899 C CA . GLN B 1 43 ? 6.016 -15.044 2.212 1.00 0.23 55 GLN B CA 6
ATOM 9900 C C . GLN B 1 43 ? 5.286 -15.455 0.937 1.00 0.27 55 GLN B C 6
ATOM 9901 O O . GLN B 1 43 ? 4.380 -16.287 0.973 1.00 0.34 55 GLN B O 6
ATOM 9915 N N . ALA B 1 44 ? 5.688 -14.850 -0.181 1.00 0.27 56 ALA B N 6
ATOM 9916 C CA . ALA B 1 44 ? 5.001 -15.002 -1.464 1.00 0.32 56 ALA B CA 6
ATOM 9917 C C . ALA B 1 44 ? 4.688 -16.454 -1.847 1.00 0.38 56 ALA B C 6
ATOM 9918 O O . ALA B 1 44 ? 3.542 -16.763 -2.178 1.00 0.41 56 ALA B O 6
ATOM 9925 N N . PRO B 1 45 ? 5.674 -17.371 -1.812 1.00 0.48 57 PRO B N 6
ATOM 9926 C CA . PRO B 1 45 ? 5.467 -18.746 -2.232 1.00 0.59 57 PRO B CA 6
ATOM 9927 C C . PRO B 1 45 ? 4.900 -19.604 -1.107 1.00 0.69 57 PRO B C 6
ATOM 9928 O O . PRO B 1 45 ? 5.640 -20.137 -0.279 1.00 0.78 57 PRO B O 6
ATOM 9939 N N . LYS B 1 46 ? 3.583 -19.733 -1.077 1.00 0.90 58 LYS B N 6
ATOM 9940 C CA . LYS B 1 46 ? 2.917 -20.495 -0.033 1.00 1.10 58 LYS B CA 6
ATOM 9941 C C . LYS B 1 46 ? 2.042 -21.593 -0.636 1.00 1.70 58 LYS B C 6
ATOM 9942 O O . LYS B 1 46 ? 0.836 -21.357 -0.861 1.00 2.13 58 LYS B O 6
ATOM 9962 N N . GLU C 2 1 ? -12.210 -9.615 -6.097 1.00 1.19 35 GLU C N 6
ATOM 9963 C CA . GLU C 2 1 ? -12.802 -9.062 -4.863 1.00 1.03 35 GLU C CA 6
ATOM 9964 C C . GLU C 2 1 ? -11.705 -8.703 -3.871 1.00 0.71 35 GLU C C 6
ATOM 9965 O O . GLU C 2 1 ? -11.082 -9.578 -3.269 1.00 1.01 35 GLU C O 6
ATOM 9979 N N . GLY C 2 2 ? -11.445 -7.414 -3.732 1.00 0.40 36 GLY C N 6
ATOM 9980 C CA . GLY C 2 2 ? -10.460 -6.961 -2.779 1.00 0.20 36 GLY C CA 6
ATOM 9981 C C . GLY C 2 2 ? -9.673 -5.775 -3.282 1.00 0.15 36 GLY C C 6
ATOM 9982 O O . GLY C 2 2 ? -9.918 -5.275 -4.381 1.00 0.22 36 GLY C O 6
ATOM 9986 N N . VA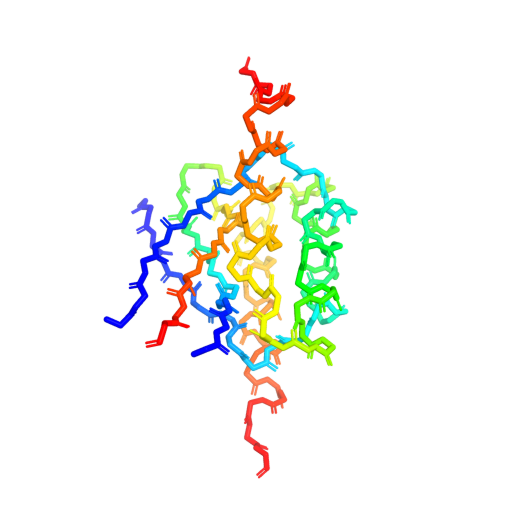L C 2 3 ? -8.742 -5.311 -2.472 1.00 0.11 37 VAL C N 6
ATOM 9987 C CA . VAL C 2 3 ? -7.849 -4.236 -2.865 1.00 0.09 37 VAL C CA 6
ATOM 9988 C C . VAL C 2 3 ? -6.412 -4.720 -2.745 1.00 0.10 37 VAL C C 6
ATOM 9989 O O . VAL C 2 3 ? -6.042 -5.374 -1.767 1.00 0.16 37 VAL C O 6
ATOM 10002 N N . LEU C 2 4 ? -5.623 -4.451 -3.753 1.00 0.10 38 LEU C N 6
ATOM 10003 C CA . LEU C 2 4 ? -4.227 -4.830 -3.741 1.00 0.11 38 LEU C CA 6
ATOM 10004 C C . LEU C 2 4 ? -3.347 -3.648 -3.358 1.00 0.12 38 LEU C C 6
ATOM 10005 O O . LEU C 2 4 ? -3.502 -2.549 -3.881 1.00 0.20 38 LEU C O 6
ATOM 10021 N N . TYR C 2 5 ? -2.431 -3.887 -2.430 1.00 0.10 39 TYR C N 6
ATOM 10022 C CA . TYR C 2 5 ? -1.456 -2.894 -2.052 1.00 0.10 39 TYR C CA 6
ATOM 10023 C C . TYR C 2 5 ? -0.466 -2.742 -3.181 1.00 0.12 39 TYR C C 6
ATOM 10024 O O . TYR C 2 5 ? 0.275 -3.669 -3.507 1.00 0.15 39 TYR C O 6
ATOM 10042 N N . VAL C 2 6 ? -0.468 -1.588 -3.783 1.00 0.10 40 VAL C N 6
ATOM 10043 C CA . VAL C 2 6 ? 0.469 -1.303 -4.842 1.00 0.11 40 VAL C CA 6
ATOM 10044 C C . VAL C 2 6 ? 1.251 -0.040 -4.535 1.00 0.10 40 VAL C C 6
ATOM 10045 O O . VAL C 2 6 ? 0.775 0.846 -3.832 1.00 0.10 40 VAL C O 6
ATOM 10058 N N . GLY C 2 7 ? 2.454 0.021 -5.044 1.00 0.10 41 GLY C N 6
ATOM 10059 C CA . GLY C 2 7 ? 3.259 1.193 -4.892 1.00 0.09 41 GLY C CA 6
ATOM 10060 C C . GLY C 2 7 ? 3.785 1.665 -6.218 1.00 0.09 41 GLY C C 6
ATOM 10061 O O . GLY C 2 7 ? 3.751 0.923 -7.195 1.00 0.09 41 GLY C O 6
ATOM 10065 N N . SER C 2 8 ? 4.285 2.878 -6.257 1.00 0.11 42 SER C N 6
ATOM 10066 C CA . SER C 2 8 ? 4.849 3.417 -7.474 1.00 0.12 42 SER C CA 6
ATOM 10067 C C . SER C 2 8 ? 6.130 4.158 -7.137 1.00 0.15 42 SER C C 6
ATOM 10068 O O . SER C 2 8 ? 6.145 5.101 -6.342 1.00 0.17 42 SER C O 6
ATOM 10076 N N . LYS C 2 9 ? 7.202 3.667 -7.710 1.00 0.16 43 LYS C N 6
ATOM 10077 C CA . LYS C 2 9 ? 8.539 4.139 -7.432 1.00 0.19 43 LYS C CA 6
ATOM 10078 C C . LYS C 2 9 ? 8.834 5.428 -8.174 1.00 0.19 43 LYS C C 6
ATOM 10079 O O . LYS C 2 9 ? 9.096 5.399 -9.366 1.00 0.19 43 LYS C O 6
ATOM 10098 N N . THR C 2 10 ? 8.848 6.544 -7.471 1.00 0.23 44 THR C N 6
ATOM 10099 C CA . THR C 2 10 ? 8.907 7.841 -8.136 1.00 0.26 44 THR C CA 6
ATOM 10100 C C . THR C 2 10 ? 9.969 8.761 -7.518 1.00 0.34 44 THR C C 6
ATOM 10101 O O . THR C 2 10 ? 10.937 8.286 -6.923 1.00 0.37 44 THR C O 6
ATOM 10112 N N . LYS C 2 11 ? 9.785 10.075 -7.677 1.00 0.40 45 LYS C N 6
ATOM 10113 C CA . LYS C 2 11 ? 10.708 11.068 -7.129 1.00 0.49 45 LYS C CA 6
ATOM 10114 C C . LYS C 2 11 ? 10.616 11.118 -5.602 1.00 0.50 45 LYS C C 6
ATOM 10115 O O . LYS C 2 11 ? 11.625 11.292 -4.918 1.00 0.57 45 LYS C O 6
ATOM 10134 N N . GLU C 2 12 ? 9.405 10.949 -5.074 1.00 0.47 46 GLU C N 6
ATOM 10135 C CA . GLU C 2 12 ? 9.215 10.827 -3.629 1.00 0.51 46 GLU C CA 6
ATOM 10136 C C . GLU C 2 12 ? 9.824 9.500 -3.215 1.00 0.48 46 GLU C C 6
ATOM 10137 O O . GLU C 2 12 ? 10.413 9.347 -2.146 1.00 0.55 46 GLU C O 6
ATOM 10149 N N . GLY C 2 13 ? 9.643 8.552 -4.106 1.00 0.38 47 GLY C N 6
ATOM 10150 C CA . GLY C 2 13 ? 10.437 7.357 -4.137 1.00 0.40 47 GLY C CA 6
ATOM 10151 C C . GLY C 2 13 ? 9.668 6.120 -3.792 1.00 0.31 47 GLY C C 6
ATOM 10152 O O . GLY C 2 13 ? 10.059 5.054 -4.203 1.00 0.38 47 GLY C O 6
ATOM 10156 N N . VAL C 2 14 ? 8.564 6.252 -3.076 1.00 0.21 48 VAL C N 6
ATOM 10157 C CA . VAL C 2 14 ? 7.590 5.172 -2.939 1.00 0.15 48 VAL C CA 6
ATOM 10158 C C . VAL C 2 14 ? 6.234 5.758 -2.570 1.00 0.10 48 VAL C C 6
ATOM 10159 O O . VAL C 2 14 ? 6.120 6.469 -1.572 1.00 0.12 48 VAL C O 6
ATOM 10172 N N . VAL C 2 15 ? 5.218 5.502 -3.374 1.00 0.09 49 VAL C N 6
ATOM 10173 C CA . VAL C 2 15 ? 3.871 5.896 -3.000 1.00 0.07 49 VAL C CA 6
ATOM 10174 C C . VAL C 2 15 ? 3.035 4.668 -2.714 1.00 0.08 49 VAL C C 6
ATOM 10175 O O . VAL C 2 15 ? 3.196 3.635 -3.358 1.00 0.12 49 VAL C O 6
ATOM 10188 N N . HIS C 2 16 ? 2.161 4.783 -1.737 1.00 0.08 50 HIS C N 6
ATOM 10189 C CA . HIS C 2 16 ? 1.306 3.684 -1.349 1.00 0.09 50 HIS C CA 6
ATOM 10190 C C . HIS C 2 16 ? -0.067 3.881 -1.961 1.00 0.07 50 HIS C C 6
ATOM 10191 O O . HIS C 2 16 ? -0.784 4.828 -1.626 1.00 0.09 50 HIS C O 6
ATOM 10205 N N . GLY C 2 17 ? -0.408 3.016 -2.887 1.00 0.06 51 GLY C N 6
ATOM 10206 C CA . GLY C 2 17 ? -1.691 3.090 -3.527 1.00 0.05 51 GLY C CA 6
ATOM 10207 C C . GLY C 2 17 ? -2.421 1.779 -3.441 1.00 0.06 51 GLY C C 6
ATOM 10208 O O . GLY C 2 17 ? -1.973 0.855 -2.758 1.00 0.07 51 GLY C O 6
ATOM 10212 N N . VAL C 2 18 ? -3.532 1.676 -4.137 1.00 0.07 52 VAL C N 6
ATOM 10213 C CA . VAL C 2 18 ? -4.334 0.480 -4.065 1.00 0.08 52 VAL C CA 6
ATOM 10214 C C . VAL C 2 18 ? -4.897 0.115 -5.413 1.00 0.09 52 VAL C C 6
ATOM 10215 O O . VAL C 2 18 ? -5.452 0.948 -6.114 1.00 0.09 52 VAL C O 6
ATOM 10228 N N . ALA C 2 19 ? -4.739 -1.144 -5.761 1.00 0.10 53 ALA C N 6
ATOM 10229 C CA . ALA C 2 19 ? -5.301 -1.665 -6.974 1.00 0.10 53 ALA C CA 6
ATOM 10230 C C . ALA C 2 19 ? -6.520 -2.482 -6.615 1.00 0.09 53 ALA C C 6
ATOM 10231 O O . ALA C 2 19 ? -6.404 -3.591 -6.102 1.00 0.12 53 ALA C O 6
ATOM 10238 N N . THR C 2 20 ? -7.685 -1.944 -6.873 1.00 0.09 54 THR C N 6
ATOM 10239 C CA . THR C 2 20 ? -8.901 -2.612 -6.449 1.00 0.12 54 THR C CA 6
ATOM 10240 C C . THR C 2 20 ? -9.334 -3.625 -7.494 1.00 0.19 54 THR C C 6
ATOM 10241 O O . THR C 2 20 ? -9.720 -3.275 -8.612 1.00 0.45 54 THR C O 6
ATOM 10252 N N . VAL C 2 21 ? -9.269 -4.885 -7.110 1.00 0.23 55 VAL C N 6
ATOM 10253 C CA . VAL C 2 21 ? -9.486 -5.977 -8.031 1.00 0.29 55 VAL C CA 6
ATOM 10254 C C . VAL C 2 21 ? -10.932 -6.452 -7.987 1.00 0.36 55 VAL C C 6
ATOM 10255 O O . VAL C 2 21 ? -11.468 -6.777 -6.926 1.00 0.35 55 VAL C O 6
ATOM 10268 N N . ALA C 2 22 ? -11.553 -6.475 -9.152 1.00 0.49 56 ALA C N 6
ATOM 10269 C CA . ALA C 2 22 ? -12.948 -6.849 -9.277 1.00 0.64 56 ALA C CA 6
ATOM 10270 C C . ALA C 2 22 ? -13.117 -8.360 -9.160 1.00 0.75 56 ALA C C 6
ATOM 10271 O O . ALA C 2 22 ? -13.647 -8.822 -8.132 1.00 1.43 56 ALA C O 6
ATOM 10279 N N . ASP A 1 1 ? -12.056 -1.718 -12.522 1.00 2.62 13 ASP A N 7
ATOM 10280 C CA . ASP A 1 1 ? -11.740 -3.159 -12.345 1.00 1.91 13 ASP A CA 7
ATOM 10281 C C . ASP A 1 1 ? -10.239 -3.380 -12.455 1.00 1.47 13 ASP A C 7
ATOM 10282 O O . ASP A 1 1 ? -9.671 -3.289 -13.544 1.00 2.03 13 ASP A O 7
ATOM 10293 N N . GLY A 1 2 ? -9.599 -3.672 -11.329 1.00 0.76 14 GLY A N 7
ATOM 10294 C CA . GLY A 1 2 ? -8.157 -3.812 -11.307 1.00 0.80 14 GLY A CA 7
ATOM 10295 C C . GLY A 1 2 ? -7.476 -2.494 -11.574 1.00 0.66 14 GLY A C 7
ATOM 10296 O O . GLY A 1 2 ? -6.650 -2.383 -12.475 1.00 0.96 14 GLY A O 7
ATOM 10300 N N . GLU A 1 3 ? -7.832 -1.492 -10.785 1.00 0.31 15 GLU A N 7
ATOM 10301 C CA . GLU A 1 3 ? -7.364 -0.135 -11.018 1.00 0.18 15 GLU A CA 7
ATOM 10302 C C . GLU A 1 3 ? -6.766 0.459 -9.753 1.00 0.13 15 GLU A C 7
ATOM 10303 O O . GLU A 1 3 ? -7.123 0.069 -8.645 1.00 0.17 15 GLU A O 7
ATOM 10315 N N . ILE A 1 4 ? -5.851 1.395 -9.923 1.00 0.12 16 ILE A N 7
ATOM 10316 C CA . ILE A 1 4 ? -5.064 1.895 -8.809 1.00 0.11 16 ILE A CA 7
ATOM 10317 C C . ILE A 1 4 ? -5.577 3.231 -8.290 1.00 0.10 16 ILE A C 7
ATOM 10318 O O . ILE A 1 4 ? -6.080 4.063 -9.044 1.00 0.14 16 ILE A O 7
ATOM 10334 N N . PHE A 1 5 ? -5.424 3.409 -6.989 1.00 0.09 17 PHE A N 7
ATOM 10335 C CA . PHE A 1 5 ? -5.724 4.655 -6.307 1.00 0.09 17 PHE A CA 7
ATOM 10336 C C . PHE A 1 5 ? -4.654 4.926 -5.260 1.00 0.07 17 PHE A C 7
ATOM 10337 O O . PHE A 1 5 ? -4.568 4.212 -4.271 1.00 0.07 17 PHE A O 7
ATOM 10354 N N . TYR A 1 6 ? -3.813 5.922 -5.490 1.00 0.07 18 TYR A N 7
ATOM 10355 C CA . TYR A 1 6 ? -2.731 6.218 -4.556 1.00 0.06 18 TYR A CA 7
ATOM 10356 C C . TYR A 1 6 ? -3.206 7.115 -3.423 1.00 0.07 18 TYR A C 7
ATOM 10357 O O . TYR A 1 6 ? -4.024 8.013 -3.629 1.00 0.09 18 TYR A O 7
ATOM 10375 N N . LEU A 1 7 ? -2.684 6.868 -2.228 1.00 0.07 19 LEU A N 7
ATOM 10376 C CA . LEU A 1 7 ? -2.993 7.686 -1.069 1.00 0.08 19 LEU A CA 7
ATOM 10377 C C . LEU A 1 7 ? -1.688 8.171 -0.443 1.00 0.11 19 LEU A C 7
ATOM 10378 O O . LEU A 1 7 ? -1.329 7.747 0.653 1.00 0.12 19 LEU A O 7
ATOM 10394 N N . PRO A 1 8 ? -0.967 9.082 -1.111 1.00 0.13 20 PRO A N 7
ATOM 10395 C CA . PRO A 1 8 ? 0.358 9.513 -0.659 1.00 0.16 20 PRO A CA 7
ATOM 10396 C C . PRO A 1 8 ? 0.302 10.525 0.471 1.00 0.22 20 PRO A C 7
ATOM 10397 O O . PRO A 1 8 ? 1.305 11.150 0.809 1.00 0.28 20 PRO A O 7
ATOM 10408 N N . ASN A 1 9 ? -0.869 10.690 1.047 1.00 0.22 21 ASN A N 7
ATOM 10409 C CA . ASN A 1 9 ? -1.057 11.686 2.093 1.00 0.27 21 ASN A CA 7
ATOM 10410 C C . ASN A 1 9 ? -1.309 11.018 3.422 1.00 0.25 21 ASN A C 7
ATOM 10411 O O . ASN A 1 9 ? -0.955 11.542 4.477 1.00 0.31 21 ASN A O 7
ATOM 10422 N N . LEU A 1 10 ? -1.881 9.841 3.350 1.00 0.18 22 LEU A N 7
ATOM 10423 C CA . LEU A 1 10 ? -2.319 9.127 4.531 1.00 0.17 22 LEU A CA 7
ATOM 10424 C C . LEU A 1 10 ? -1.111 8.581 5.281 1.00 0.20 22 LEU A C 7
ATOM 10425 O O . LEU A 1 10 ? -0.288 7.867 4.711 1.00 0.35 22 LEU A O 7
ATOM 10441 N N . ASN A 1 11 ? -0.979 8.960 6.546 1.00 0.17 23 ASN A N 7
ATOM 10442 C CA . ASN A 1 11 ? 0.138 8.499 7.357 1.00 0.20 23 ASN A CA 7
ATOM 10443 C C . ASN A 1 11 ? 0.057 6.996 7.552 1.00 0.24 23 ASN A C 7
ATOM 10444 O O . ASN A 1 11 ? -1.031 6.432 7.461 1.00 0.34 23 ASN A O 7
ATOM 10455 N N . PRO A 1 12 ? 1.204 6.330 7.778 1.00 0.22 24 PRO A N 7
ATOM 10456 C CA . PRO A 1 12 ? 1.284 4.866 7.889 1.00 0.23 24 PRO A CA 7
ATOM 10457 C C . PRO A 1 12 ? 0.124 4.244 8.667 1.00 0.23 24 PRO A C 7
ATOM 10458 O O . PRO A 1 12 ? -0.392 3.201 8.280 1.00 0.23 24 PRO A O 7
ATOM 10469 N N . ASP A 1 13 ? -0.310 4.910 9.731 1.00 0.22 25 ASP A N 7
ATOM 10470 C CA . ASP A 1 13 ? -1.394 4.392 10.560 1.00 0.23 25 ASP A CA 7
ATOM 10471 C C . ASP A 1 13 ? -2.699 4.355 9.773 1.00 0.24 25 ASP A C 7
ATOM 10472 O O . ASP A 1 13 ? -3.420 3.359 9.798 1.00 0.27 25 ASP A O 7
ATOM 10481 N N . GLN A 1 14 ? -2.979 5.435 9.050 1.00 0.23 26 GLN A N 7
ATOM 10482 C CA . GLN A 1 14 ? -4.176 5.510 8.216 1.00 0.25 26 GLN A CA 7
ATOM 10483 C C . GLN A 1 14 ? -4.086 4.489 7.097 1.00 0.25 26 GLN A C 7
ATOM 10484 O O . GLN A 1 14 ? -5.013 3.719 6.845 1.00 0.26 26 GLN A O 7
ATOM 10498 N N . LEU A 1 15 ? -2.945 4.516 6.430 1.00 0.24 27 LEU A N 7
ATOM 10499 C CA . LEU A 1 15 ? -2.665 3.637 5.303 1.00 0.25 27 LEU A CA 7
ATOM 10500 C C . LEU A 1 15 ? -2.762 2.163 5.715 1.00 0.23 27 LEU A C 7
ATOM 10501 O O . LEU A 1 15 ? -3.300 1.337 4.978 1.00 0.25 27 LEU A O 7
ATOM 10517 N N . CYS A 1 16 ? -2.258 1.848 6.903 1.00 0.21 28 CYS A N 7
ATOM 10518 C CA . CYS A 1 16 ? -2.349 0.497 7.450 1.00 0.22 28 CYS A CA 7
ATOM 10519 C C . CYS A 1 16 ? -3.797 0.134 7.752 1.00 0.21 28 CYS A C 7
ATOM 10520 O O . CYS A 1 16 ? -4.262 -0.958 7.410 1.00 0.22 28 CYS A O 7
ATOM 10527 N N . ALA A 1 17 ? -4.504 1.071 8.378 1.00 0.21 29 ALA A N 7
ATOM 10528 C CA . ALA A 1 17 ? -5.880 0.855 8.801 1.00 0.22 29 ALA A CA 7
ATOM 10529 C C . ALA A 1 17 ? -6.775 0.470 7.634 1.00 0.17 29 ALA A C 7
ATOM 10530 O O . ALA A 1 17 ? -7.741 -0.281 7.812 1.00 0.18 29 ALA A O 7
ATOM 10537 N N . PHE A 1 18 ? -6.456 0.973 6.441 1.00 0.13 30 PHE A N 7
ATOM 10538 C CA . PHE A 1 18 ? -7.273 0.685 5.275 1.00 0.10 30 PHE A CA 7
ATOM 10539 C C . PHE A 1 18 ? -7.324 -0.820 5.011 1.00 0.09 30 PHE A C 7
ATOM 10540 O O . PHE A 1 18 ? -8.389 -1.418 5.127 1.00 0.09 30 PHE A O 7
ATOM 10557 N N . PHE A 1 19 ? -6.179 -1.456 4.773 1.00 0.10 31 PHE A N 7
ATOM 10558 C CA . PHE A 1 19 ? -6.189 -2.866 4.388 1.00 0.10 31 PHE A CA 7
ATOM 10559 C C . PHE A 1 19 ? -6.423 -3.752 5.597 1.00 0.11 31 PHE A C 7
ATOM 10560 O O . PHE A 1 19 ? -6.835 -4.896 5.461 1.00 0.12 31 PHE A O 7
ATOM 10577 N N . HIS A 1 20 ? -6.146 -3.223 6.778 1.00 0.11 32 HIS A N 7
ATOM 10578 C CA . HIS A 1 20 ? -6.307 -3.990 8.009 1.00 0.12 32 HIS A CA 7
ATOM 10579 C C . HIS A 1 20 ? -7.771 -4.387 8.168 1.00 0.12 32 HIS A C 7
ATOM 10580 O O . HIS A 1 20 ? -8.092 -5.493 8.600 1.00 0.15 32 HIS A O 7
ATOM 10595 N N . SER A 1 21 ? -8.642 -3.470 7.783 1.00 0.11 33 SER A N 7
ATOM 10596 C CA . SER A 1 21 ? -10.074 -3.701 7.792 1.00 0.13 33 SER A CA 7
ATOM 10597 C C . SER A 1 21 ? -10.456 -4.583 6.614 1.00 0.12 33 SER A C 7
ATOM 10598 O O . SER A 1 21 ? -11.254 -5.515 6.731 1.00 0.14 33 SER A O 7
ATOM 10606 N N . VAL A 1 22 ? -9.851 -4.260 5.481 1.00 0.10 34 VAL A N 7
ATOM 10607 C CA . VAL A 1 22 ? -10.092 -4.943 4.216 1.00 0.11 34 VAL A CA 7
ATOM 10608 C C . VAL A 1 22 ? -9.775 -6.423 4.297 1.00 0.13 34 VAL A C 7
ATOM 10609 O O . VAL A 1 22 ? -10.596 -7.264 3.966 1.00 0.15 34 VAL A O 7
ATOM 10622 N N . HIS A 1 23 ? -8.571 -6.725 4.724 1.00 0.14 35 HIS A N 7
ATOM 10623 C CA . HIS A 1 23 ? -8.067 -8.091 4.695 1.00 0.17 35 HIS A CA 7
ATOM 10624 C C . HIS A 1 23 ? -8.848 -8.985 5.648 1.00 0.18 35 HIS A C 7
ATOM 10625 O O . HIS A 1 23 ? -8.983 -10.189 5.417 1.00 0.21 35 HIS A O 7
ATOM 10640 N N . ASP A 1 24 ? -9.359 -8.388 6.711 1.00 0.17 36 ASP A N 7
ATOM 10641 C CA . ASP A 1 24 ? -10.201 -9.098 7.665 1.00 0.18 36 ASP A CA 7
ATOM 10642 C C . ASP A 1 24 ? -11.457 -9.631 6.983 1.00 0.19 36 ASP A C 7
ATOM 10643 O O . ASP A 1 24 ? -12.018 -10.650 7.391 1.00 0.21 36 ASP A O 7
ATOM 10652 N N . ASP A 1 25 ? -11.858 -8.959 5.915 1.00 0.19 37 ASP A N 7
ATOM 10653 C CA . ASP A 1 25 ? -13.092 -9.287 5.205 1.00 0.24 37 ASP A CA 7
ATOM 10654 C C . ASP A 1 25 ? -13.206 -8.419 3.963 1.00 0.23 37 ASP A C 7
ATOM 10655 O O . ASP A 1 25 ? -13.720 -7.303 4.018 1.00 0.25 37 ASP A O 7
ATOM 10664 N N . PRO A 1 26 ? -12.701 -8.917 2.827 1.00 0.23 38 PRO A N 7
ATOM 10665 C CA . PRO A 1 26 ? -12.567 -8.139 1.582 1.00 0.25 38 PRO A CA 7
ATOM 10666 C C . PRO A 1 26 ? -13.897 -7.656 0.991 1.00 0.29 38 PRO A C 7
ATOM 10667 O O . PRO A 1 26 ? -13.917 -7.019 -0.061 1.00 0.34 38 PRO A O 7
ATOM 10678 N N . SER A 1 27 ? -14.997 -7.936 1.673 1.00 0.28 39 SER A N 7
ATOM 10679 C CA . SER A 1 27 ? -16.308 -7.482 1.234 1.00 0.33 39 SER A CA 7
ATOM 10680 C C . SER A 1 27 ? -16.480 -5.974 1.454 1.00 0.36 39 SER A C 7
ATOM 10681 O O . SER A 1 27 ? -17.381 -5.356 0.891 1.00 0.59 39 SER A O 7
ATOM 10689 N N . GLN A 1 28 ? -15.607 -5.381 2.263 1.00 0.22 40 GLN A N 7
ATOM 10690 C CA . GLN A 1 28 ? -15.682 -3.947 2.542 1.00 0.21 40 GLN A CA 7
ATOM 10691 C C . GLN A 1 28 ? -14.553 -3.173 1.864 1.00 0.16 40 GLN A C 7
ATOM 10692 O O . GLN A 1 28 ? -14.481 -1.957 1.968 1.00 0.16 40 GLN A O 7
ATOM 10706 N N . SER A 1 29 ? -13.697 -3.899 1.171 1.00 0.15 41 SER A N 7
ATOM 10707 C CA . SER A 1 29 ? -12.541 -3.364 0.473 1.00 0.13 41 SER A CA 7
ATOM 10708 C C . SER A 1 29 ? -12.862 -2.107 -0.336 1.00 0.11 41 SER A C 7
ATOM 10709 O O . SER A 1 29 ? -12.212 -1.086 -0.160 1.00 0.11 41 SER A O 7
ATOM 10717 N N . ALA A 1 30 ? -13.861 -2.183 -1.209 1.00 0.13 42 ALA A N 7
ATOM 10718 C CA . ALA A 1 30 ? -14.242 -1.049 -2.051 1.00 0.13 42 ALA A CA 7
ATOM 10719 C C . ALA A 1 30 ? -14.643 0.153 -1.201 1.00 0.12 42 ALA A C 7
ATOM 10720 O O . ALA A 1 30 ? -14.309 1.295 -1.514 1.00 0.12 42 ALA A O 7
ATOM 10727 N N . ASN A 1 31 ? -15.340 -0.132 -0.114 1.00 0.12 43 ASN A N 7
ATOM 10728 C CA . ASN A 1 31 ? -15.790 0.889 0.832 1.00 0.13 43 ASN A CA 7
ATOM 10729 C C . ASN A 1 31 ? -14.597 1.487 1.535 1.00 0.10 43 ASN A C 7
ATOM 10730 O O . ASN A 1 31 ? -14.512 2.689 1.778 1.00 0.11 43 ASN A O 7
ATOM 10741 N N . LEU A 1 32 ? -13.686 0.605 1.861 1.00 0.09 44 LEU A N 7
ATOM 10742 C CA . LEU A 1 32 ? -12.527 0.930 2.646 1.00 0.08 44 LEU A CA 7
ATOM 10743 C C . LEU A 1 32 ? -11.581 1.781 1.833 1.00 0.07 44 LEU A C 7
ATOM 10744 O O . LEU A 1 32 ? -11.072 2.808 2.276 1.00 0.08 44 LEU A O 7
ATOM 10760 N N . LEU A 1 33 ? -11.376 1.303 0.630 1.00 0.07 45 LEU A N 7
ATOM 10761 C CA . LEU A 1 33 ? -10.615 1.973 -0.399 1.00 0.07 45 LEU A CA 7
ATOM 10762 C C . LEU A 1 33 ? -11.201 3.368 -0.610 1.00 0.07 45 LEU A C 7
ATOM 10763 O O . LEU A 1 33 ? -10.481 4.353 -0.699 1.00 0.08 45 LEU A O 7
ATOM 10779 N N . ALA A 1 34 ? -12.522 3.431 -0.662 1.00 0.08 46 ALA A N 7
ATOM 10780 C CA . ALA A 1 34 ? -13.248 4.687 -0.754 1.00 0.09 46 ALA A CA 7
ATOM 10781 C C . ALA A 1 34 ? -12.876 5.654 0.365 1.00 0.09 46 ALA A C 7
ATOM 10782 O O . ALA A 1 34 ? -12.576 6.803 0.102 1.00 0.11 46 ALA A O 7
ATOM 10789 N N . GLU A 1 35 ? -12.902 5.182 1.606 1.00 0.09 47 GLU A N 7
ATOM 10790 C CA . GLU A 1 35 ? -12.555 5.985 2.758 1.00 0.10 47 GLU A CA 7
ATOM 10791 C C . GLU A 1 35 ? -11.088 6.352 2.711 1.00 0.09 47 GLU A C 7
ATOM 10792 O O . GLU A 1 35 ? -10.685 7.376 3.238 1.00 0.09 47 GLU A O 7
ATOM 10804 N N . ALA A 1 36 ? -10.302 5.501 2.074 1.00 0.08 48 ALA A N 7
ATOM 10805 C CA . ALA A 1 36 ? -8.905 5.795 1.813 1.00 0.08 48 ALA A CA 7
ATOM 10806 C C . ALA A 1 36 ? -8.799 6.935 0.804 1.00 0.08 48 ALA A C 7
ATOM 10807 O O . ALA A 1 36 ? -8.029 7.874 0.987 1.00 0.08 48 ALA A O 7
ATOM 10814 N N . LYS A 1 37 ? -9.629 6.861 -0.232 1.00 0.08 49 LYS A N 7
ATOM 10815 C CA . LYS A 1 37 ? -9.661 7.861 -1.295 1.00 0.09 49 LYS A CA 7
ATOM 10816 C C . LYS A 1 37 ? -10.175 9.156 -0.714 1.00 0.10 49 LYS A C 7
ATOM 10817 O O . LYS A 1 37 ? -9.645 10.239 -0.935 1.00 0.13 49 LYS A O 7
ATOM 10836 N N . LYS A 1 38 ? -11.230 8.978 0.039 1.00 0.11 50 LYS A N 7
ATOM 10837 C CA . LYS A 1 38 ? -11.910 10.021 0.756 1.00 0.12 50 LYS A CA 7
ATOM 10838 C C . LYS A 1 38 ? -10.973 10.698 1.727 1.00 0.12 50 LYS A C 7
ATOM 10839 O O . LYS A 1 38 ? -10.951 11.910 1.830 1.00 0.15 50 LYS A O 7
ATOM 10858 N N . LEU A 1 39 ? -10.225 9.889 2.444 1.00 0.11 51 LEU A N 7
ATOM 10859 C CA . LEU A 1 39 ? -9.222 10.375 3.377 1.00 0.12 51 LEU A CA 7
ATOM 10860 C C . LEU A 1 39 ? -8.148 11.159 2.668 1.00 0.12 51 LEU A C 7
ATOM 10861 O O . LEU A 1 39 ? -7.817 12.275 3.050 1.00 0.13 51 LEU A O 7
ATOM 10877 N N . ASN A 1 40 ? -7.611 10.539 1.642 1.00 0.11 52 ASN A N 7
ATOM 10878 C CA . ASN A 1 40 ? -6.643 11.175 0.749 1.00 0.11 52 ASN A CA 7
ATOM 10879 C C . ASN A 1 40 ? -7.175 12.531 0.325 1.00 0.13 52 ASN A C 7
ATOM 10880 O O . ASN A 1 40 ? -6.462 13.511 0.286 1.00 0.15 52 ASN A O 7
ATOM 10891 N N . ASP A 1 41 ? -8.453 12.551 0.062 1.00 0.14 53 ASP A N 7
ATOM 10892 C CA . ASP A 1 41 ? -9.153 13.728 -0.418 1.00 0.17 53 ASP A CA 7
ATOM 10893 C C . ASP A 1 41 ? -9.433 14.688 0.726 1.00 0.19 53 ASP A C 7
ATOM 10894 O O . ASP A 1 41 ? -9.439 15.907 0.559 1.00 0.22 53 ASP A O 7
ATOM 10903 N N . ALA A 1 42 ? -9.649 14.109 1.893 1.00 0.18 54 ALA A N 7
ATOM 10904 C CA . ALA A 1 42 ? -10.042 14.842 3.072 1.00 0.21 54 ALA A CA 7
ATOM 10905 C C . ALA A 1 42 ? -8.898 15.658 3.601 1.00 0.24 54 ALA A C 7
ATOM 10906 O O . ALA A 1 42 ? -9.058 16.827 3.963 1.00 0.28 54 ALA A O 7
ATOM 10913 N N . GLN A 1 43 ? -7.734 15.042 3.636 1.00 0.22 55 GLN A N 7
ATOM 10914 C CA . GLN A 1 43 ? -6.591 15.692 4.251 1.00 0.25 55 GLN A CA 7
ATOM 10915 C C . GLN A 1 43 ? -5.594 16.226 3.233 1.00 0.25 55 GLN A C 7
ATOM 10916 O O . GLN A 1 43 ? -4.847 17.138 3.574 1.00 0.28 55 GLN A O 7
ATOM 10930 N N . ALA A 1 44 ? -5.595 15.640 2.016 1.00 0.24 56 ALA A N 7
ATOM 10931 C CA . ALA A 1 44 ? -4.750 16.056 0.874 1.00 0.25 56 ALA A CA 7
ATOM 10932 C C . ALA A 1 44 ? -4.044 17.391 1.066 1.00 0.31 56 ALA A C 7
ATOM 10933 O O . ALA A 1 44 ? -4.529 18.444 0.646 1.00 0.35 56 ALA A O 7
ATOM 10940 N N . PRO A 1 45 ? -2.889 17.331 1.733 1.00 0.35 57 PRO A N 7
ATOM 10941 C CA . PRO A 1 45 ? -2.025 18.485 1.990 1.00 0.42 57 PRO A CA 7
ATOM 10942 C C . PRO A 1 45 ? -1.608 19.207 0.712 1.00 0.58 57 PRO A C 7
ATOM 10943 O O . PRO A 1 45 ? -1.122 18.581 -0.232 1.00 0.80 57 PRO A O 7
ATOM 10954 N N . LYS A 1 46 ? -1.813 20.522 0.700 1.00 0.81 58 LYS A N 7
ATOM 10955 C CA . LYS A 1 46 ? -1.398 21.382 -0.406 1.00 1.03 58 LYS A CA 7
ATOM 10956 C C . LYS A 1 46 ? -2.028 20.935 -1.727 1.00 1.48 58 LYS A C 7
ATOM 10957 O O . LYS A 1 46 ? -1.340 20.283 -2.543 1.00 1.97 58 LYS A O 7
ATOM 10977 N N . ASP B 1 1 ? 10.816 7.145 -12.947 1.00 1.37 13 ASP B N 7
ATOM 10978 C CA . ASP B 1 1 ? 9.602 7.869 -12.509 1.00 0.51 13 ASP B CA 7
ATOM 10979 C C . ASP B 1 1 ? 8.380 6.970 -12.605 1.00 0.38 13 ASP B C 7
ATOM 10980 O O . ASP B 1 1 ? 7.965 6.590 -13.701 1.00 0.51 13 ASP B O 7
ATOM 10991 N N . GLY B 1 2 ? 7.812 6.624 -11.456 1.00 0.21 14 GLY B N 7
ATOM 10992 C CA . GLY B 1 2 ? 6.614 5.801 -11.436 1.00 0.21 14 GLY B CA 7
ATOM 10993 C C . GLY B 1 2 ? 6.825 4.389 -11.958 1.00 0.19 14 GLY B C 7
ATOM 10994 O O . GLY B 1 2 ? 6.304 4.033 -13.016 1.00 0.28 14 GLY B O 7
ATOM 10998 N N . GLU B 1 3 ? 7.597 3.583 -11.238 1.00 0.15 15 GLU B N 7
ATOM 10999 C CA . GLU B 1 3 ? 7.701 2.165 -11.548 1.00 0.15 15 GLU B CA 7
ATOM 11000 C C . GLU B 1 3 ? 6.834 1.395 -10.567 1.00 0.14 15 GLU B C 7
ATOM 11001 O O . GLU B 1 3 ? 7.211 1.219 -9.411 1.00 0.22 15 GLU B O 7
ATOM 11013 N N . ILE B 1 4 ? 5.674 0.952 -11.010 1.00 0.12 16 ILE B N 7
ATOM 11014 C CA . ILE B 1 4 ? 4.730 0.307 -10.110 1.00 0.11 16 ILE B CA 7
ATOM 11015 C C . ILE B 1 4 ? 5.246 -1.041 -9.620 1.00 0.12 16 ILE B C 7
ATOM 11016 O O . ILE B 1 4 ? 5.868 -1.802 -10.367 1.00 0.16 16 ILE B O 7
ATOM 11032 N N . PHE B 1 5 ? 4.975 -1.315 -8.354 1.00 0.11 17 PHE B N 7
ATOM 11033 C CA . PHE B 1 5 ? 5.325 -2.575 -7.736 1.00 0.11 17 PHE B CA 7
ATOM 11034 C C . PHE B 1 5 ? 4.172 -3.055 -6.865 1.00 0.11 17 PHE B C 7
ATOM 11035 O O . PHE B 1 5 ? 3.601 -2.281 -6.098 1.00 0.11 17 PHE B O 7
ATOM 11052 N N . TYR B 1 6 ? 3.806 -4.318 -7.010 1.00 0.11 18 TYR B N 7
ATOM 11053 C CA . TYR B 1 6 ? 2.659 -4.856 -6.307 1.00 0.10 18 TYR B CA 7
ATOM 11054 C C . TYR B 1 6 ? 3.092 -5.668 -5.110 1.00 0.09 18 TYR B C 7
ATOM 11055 O O . TYR B 1 6 ? 4.099 -6.377 -5.150 1.00 0.09 18 TYR B O 7
ATOM 11073 N N . LEU B 1 7 ? 2.327 -5.545 -4.043 1.00 0.13 19 LEU B N 7
ATOM 11074 C CA . LEU B 1 7 ? 2.588 -6.275 -2.816 1.00 0.13 19 LEU B CA 7
ATOM 11075 C C . LEU B 1 7 ? 1.353 -7.102 -2.444 1.00 0.21 19 LEU B C 7
ATOM 11076 O O . LEU B 1 7 ? 0.730 -6.879 -1.407 1.00 0.25 19 LEU B O 7
ATOM 11092 N N . PRO B 1 8 ? 0.987 -8.079 -3.301 1.00 0.23 20 PRO B N 7
ATOM 11093 C CA . PRO B 1 8 ? -0.255 -8.865 -3.160 1.00 0.29 20 PRO B CA 7
ATOM 11094 C C . PRO B 1 8 ? -0.214 -9.859 -2.019 1.00 0.29 20 PRO B C 7
ATOM 11095 O O . PRO B 1 8 ? -1.234 -10.192 -1.418 1.00 0.33 20 PRO B O 7
ATOM 11106 N N . ASN B 1 9 ? 0.978 -10.319 -1.730 1.00 0.27 21 ASN B N 7
ATOM 11107 C CA . ASN B 1 9 ? 1.170 -11.429 -0.830 1.00 0.28 21 ASN B CA 7
ATOM 11108 C C . ASN B 1 9 ? 1.447 -10.937 0.586 1.00 0.24 21 ASN B C 7
ATOM 11109 O O . ASN B 1 9 ? 1.401 -11.703 1.550 1.00 0.28 21 ASN B O 7
ATOM 11120 N N . LEU B 1 10 ? 1.712 -9.650 0.716 1.00 0.19 22 LEU B N 7
ATOM 11121 C CA . LEU B 1 10 ? 1.898 -9.055 2.019 1.00 0.16 22 LEU B CA 7
ATOM 11122 C C . LEU B 1 10 ? 0.584 -8.742 2.692 1.00 0.20 22 LEU B C 7
ATOM 11123 O O . LEU B 1 10 ? -0.391 -8.339 2.056 1.00 0.26 22 LEU B O 7
ATOM 11139 N N . ASN B 1 11 ? 0.576 -8.949 3.992 1.00 0.21 23 ASN B N 7
ATOM 11140 C CA . ASN B 1 11 ? -0.581 -8.639 4.808 1.00 0.26 23 ASN B CA 7
ATOM 11141 C C . ASN B 1 11 ? -0.473 -7.200 5.263 1.00 0.20 23 ASN B C 7
ATOM 11142 O O . ASN B 1 11 ? 0.623 -6.638 5.217 1.00 0.15 23 ASN B O 7
ATOM 11153 N N . PRO B 1 12 ? -1.587 -6.571 5.670 1.00 0.25 24 PRO B N 7
ATOM 11154 C CA . PRO B 1 12 ? -1.584 -5.186 6.146 1.00 0.22 24 PRO B CA 7
ATOM 11155 C C . PRO B 1 12 ? -0.394 -4.884 7.051 1.00 0.18 24 PRO B C 7
ATOM 11156 O O . PRO B 1 12 ? 0.293 -3.884 6.868 1.00 0.19 24 PRO B O 7
ATOM 11167 N N . ASP B 1 13 ? -0.120 -5.798 7.975 1.00 0.20 25 ASP B N 7
ATOM 11168 C CA . ASP B 1 13 ? 0.929 -5.598 8.978 1.00 0.24 25 ASP B CA 7
ATOM 11169 C C . ASP B 1 13 ? 2.314 -5.689 8.352 1.00 0.23 25 ASP B C 7
ATOM 11170 O O . ASP B 1 13 ? 3.245 -4.996 8.765 1.00 0.28 25 ASP B O 7
ATOM 11179 N N . GLN B 1 14 ? 2.431 -6.533 7.342 1.00 0.19 26 GLN B N 7
ATOM 11180 C CA . GLN B 1 14 ? 3.678 -6.726 6.631 1.00 0.20 26 GLN B CA 7
ATOM 11181 C C . GLN B 1 14 ? 4.030 -5.434 5.906 1.00 0.20 26 GLN B C 7
ATOM 11182 O O . GLN B 1 14 ? 5.164 -4.955 5.938 1.00 0.24 26 GLN B O 7
ATOM 11196 N N . LEU B 1 15 ? 3.019 -4.887 5.270 1.00 0.16 27 LEU B N 7
ATOM 11197 C CA . LEU B 1 15 ? 3.090 -3.591 4.610 1.00 0.17 27 LEU B CA 7
ATOM 11198 C C . LEU B 1 15 ? 3.262 -2.445 5.616 1.00 0.19 27 LEU B C 7
ATOM 11199 O O . LEU B 1 15 ? 3.881 -1.433 5.296 1.00 0.21 27 LEU B O 7
ATOM 11215 N N . CYS B 1 16 ? 2.712 -2.613 6.826 1.00 0.20 28 CYS B N 7
ATOM 11216 C CA . CYS B 1 16 ? 2.752 -1.568 7.860 1.00 0.23 28 CYS B CA 7
ATOM 11217 C C . CYS B 1 16 ? 4.156 -1.031 8.067 1.00 0.23 28 CYS B C 7
ATOM 11218 O O . CYS B 1 16 ? 4.366 0.179 8.111 1.00 0.28 28 CYS B O 7
ATOM 11225 N N . ALA B 1 17 ? 5.112 -1.933 8.177 1.00 0.22 29 ALA B N 7
ATOM 11226 C CA . ALA B 1 17 ? 6.493 -1.554 8.407 1.00 0.24 29 ALA B CA 7
ATOM 11227 C C . ALA B 1 17 ? 7.039 -0.765 7.229 1.00 0.21 29 ALA B C 7
ATOM 11228 O O . ALA B 1 17 ? 7.737 0.234 7.405 1.00 0.25 29 ALA B O 7
ATOM 11235 N N . PHE B 1 18 ? 6.703 -1.218 6.028 1.00 0.18 30 PHE B N 7
ATOM 11236 C CA . PHE B 1 18 ? 7.218 -0.620 4.813 1.00 0.17 30 PHE B CA 7
ATOM 11237 C C . PHE B 1 18 ? 6.878 0.867 4.715 1.00 0.21 30 PHE B C 7
ATOM 11238 O O . PHE B 1 18 ? 7.779 1.696 4.696 1.00 0.22 30 PHE B O 7
ATOM 11255 N N . PHE B 1 19 ? 5.597 1.215 4.745 1.00 0.26 31 PHE B N 7
ATOM 11256 C CA . PHE B 1 19 ? 5.210 2.612 4.654 1.00 0.35 31 PHE B CA 7
ATOM 11257 C C . PHE B 1 19 ? 5.518 3.364 5.939 1.00 0.37 31 PHE B C 7
ATOM 11258 O O . PHE B 1 19 ? 5.563 4.591 5.945 1.00 0.46 31 PHE B O 7
ATOM 11275 N N . HIS B 1 20 ? 5.755 2.638 7.021 1.00 0.36 32 HIS B N 7
ATOM 11276 C CA . HIS B 1 20 ? 6.150 3.274 8.268 1.00 0.43 32 HIS B CA 7
ATOM 11277 C C . HIS B 1 20 ? 7.575 3.793 8.156 1.00 0.40 32 HIS B C 7
ATOM 11278 O O . HIS B 1 20 ? 7.850 4.934 8.506 1.00 0.47 32 HIS B O 7
ATOM 11293 N N . SER B 1 21 ? 8.467 2.966 7.630 1.00 0.33 33 SER B N 7
ATOM 11294 C CA . SER B 1 21 ? 9.848 3.375 7.414 1.00 0.33 33 SER B CA 7
ATOM 11295 C C . SER B 1 21 ? 9.926 4.357 6.250 1.00 0.28 33 SER B C 7
ATOM 11296 O O . SER B 1 21 ? 10.748 5.261 6.239 1.00 0.30 33 SER B O 7
ATOM 11304 N N . VAL B 1 22 ? 9.063 4.148 5.275 1.00 0.22 34 VAL B N 7
ATOM 11305 C CA . VAL B 1 22 ? 9.044 4.917 4.040 1.00 0.20 34 VAL B CA 7
ATOM 11306 C C . VAL B 1 22 ? 8.480 6.323 4.257 1.00 0.26 34 VAL B C 7
ATOM 11307 O O . VAL B 1 22 ? 9.011 7.297 3.728 1.00 0.27 34 VAL B O 7
ATOM 11320 N N . HIS B 1 23 ? 7.402 6.436 5.031 1.00 0.32 35 HIS B N 7
ATOM 11321 C CA . HIS B 1 23 ? 6.799 7.740 5.273 1.00 0.41 35 HIS B CA 7
ATOM 11322 C C . HIS B 1 23 ? 7.626 8.488 6.305 1.00 0.45 35 HIS B C 7
ATOM 11323 O O . HIS B 1 23 ? 7.746 9.712 6.258 1.00 0.51 35 HIS B O 7
ATOM 11338 N N . ASP B 1 24 ? 8.198 7.740 7.236 1.00 0.44 36 ASP B N 7
ATOM 11339 C CA . ASP B 1 24 ? 9.074 8.324 8.235 1.00 0.50 36 ASP B CA 7
ATOM 11340 C C . ASP B 1 24 ? 10.412 8.680 7.610 1.00 0.47 36 ASP B C 7
ATOM 11341 O O . ASP B 1 24 ? 10.994 9.717 7.928 1.00 0.52 36 ASP B O 7
ATOM 11350 N N . ASP B 1 25 ? 10.903 7.834 6.707 1.00 0.39 37 ASP B N 7
ATOM 11351 C CA . ASP B 1 25 ? 12.155 8.140 6.022 1.00 0.40 37 ASP B CA 7
ATOM 11352 C C . ASP B 1 25 ? 12.053 7.853 4.530 1.00 0.32 37 ASP B C 7
ATOM 11353 O O . ASP B 1 25 ? 12.398 6.767 4.061 1.00 0.29 37 ASP B O 7
ATOM 11362 N N . PRO B 1 26 ? 11.571 8.841 3.766 1.00 0.34 38 PRO B N 7
ATOM 11363 C CA . PRO B 1 26 ? 11.465 8.753 2.301 1.00 0.31 38 PRO B CA 7
ATOM 11364 C C . PRO B 1 26 ? 12.824 8.667 1.607 1.00 0.30 38 PRO B C 7
ATOM 11365 O O . PRO B 1 26 ? 12.900 8.433 0.399 1.00 0.36 38 PRO B O 7
ATOM 11376 N N . SER B 1 27 ? 13.894 8.843 2.374 1.00 0.29 39 SER B N 7
ATOM 11377 C CA . SER B 1 27 ? 15.242 8.869 1.824 1.00 0.31 39 SER B CA 7
ATOM 11378 C C . SER B 1 27 ? 15.701 7.481 1.403 1.00 0.26 39 SER B C 7
ATOM 11379 O O . SER B 1 27 ? 16.664 7.338 0.651 1.00 0.31 39 SER B O 7
ATOM 11387 N N . GLN B 1 28 ? 15.006 6.461 1.879 1.00 0.21 40 GLN B N 7
ATOM 11388 C CA . GLN B 1 28 ? 15.377 5.088 1.576 1.00 0.19 40 GLN B CA 7
ATOM 11389 C C . GLN B 1 28 ? 14.246 4.301 0.976 1.00 0.15 40 GLN B C 7
ATOM 11390 O O . GLN B 1 28 ? 14.281 3.082 1.004 1.00 0.14 40 GLN B O 7
ATOM 11404 N N . SER B 1 29 ? 13.246 4.985 0.474 1.00 0.15 41 SER B N 7
ATOM 11405 C CA . SER B 1 29 ? 12.077 4.332 -0.112 1.00 0.14 41 SER B CA 7
ATOM 11406 C C . SER B 1 29 ? 12.463 3.192 -1.067 1.00 0.11 41 SER B C 7
ATOM 11407 O O . SER B 1 29 ? 11.710 2.239 -1.219 1.00 0.10 41 SER B O 7
ATOM 11415 N N . ALA B 1 30 ? 13.632 3.281 -1.704 1.00 0.09 42 ALA B N 7
ATOM 11416 C CA . ALA B 1 30 ? 14.104 2.205 -2.572 1.00 0.08 42 ALA B CA 7
ATOM 11417 C C . ALA B 1 30 ? 14.683 1.032 -1.778 1.00 0.10 42 ALA B C 7
ATOM 11418 O O . ALA B 1 30 ? 14.432 -0.128 -2.106 1.00 0.10 42 ALA B O 7
ATOM 11425 N N . ASN B 1 31 ? 15.464 1.327 -0.739 1.00 0.12 43 ASN B N 7
ATOM 11426 C CA . ASN B 1 31 ? 15.977 0.272 0.138 1.00 0.14 43 ASN B CA 7
ATOM 11427 C C . ASN B 1 31 ? 14.819 -0.333 0.908 1.00 0.14 43 ASN B C 7
ATOM 11428 O O . ASN B 1 31 ? 14.755 -1.537 1.141 1.00 0.15 43 ASN B O 7
ATOM 11439 N N . LEU B 1 32 ? 13.910 0.539 1.293 1.00 0.13 44 LEU B N 7
ATOM 11440 C CA . LEU B 1 32 ? 12.646 0.148 1.890 1.00 0.13 44 LEU B CA 7
ATOM 11441 C C . LEU B 1 32 ? 11.849 -0.706 0.908 1.00 0.11 44 LEU B C 7
ATOM 11442 O O . LEU B 1 32 ? 11.268 -1.724 1.285 1.00 0.11 44 LEU B O 7
ATOM 11458 N N . LEU B 1 33 ? 11.846 -0.280 -0.365 1.00 0.10 45 LEU B N 7
ATOM 11459 C CA . LEU B 1 33 ? 11.152 -0.991 -1.440 1.00 0.09 45 LEU B CA 7
ATOM 11460 C C . LEU B 1 33 ? 11.614 -2.419 -1.439 1.00 0.08 45 LEU B C 7
ATOM 11461 O O . LEU B 1 33 ? 10.818 -3.355 -1.436 1.00 0.08 45 LEU B O 7
ATOM 11477 N N . ALA B 1 34 ? 12.918 -2.551 -1.399 1.00 0.09 46 ALA B N 7
ATOM 11478 C CA . ALA B 1 34 ? 13.578 -3.821 -1.365 1.00 0.11 46 ALA B CA 7
ATOM 11479 C C . ALA B 1 34 ? 13.014 -4.699 -0.280 1.00 0.11 46 ALA B C 7
ATOM 11480 O O . ALA B 1 34 ? 12.778 -5.860 -0.509 1.00 0.13 46 ALA B O 7
ATOM 11487 N N . GLU B 1 35 ? 12.766 -4.120 0.882 1.00 0.11 47 GLU B N 7
ATOM 11488 C CA . GLU B 1 35 ? 12.358 -4.885 2.049 1.00 0.12 47 GLU B CA 7
ATOM 11489 C C . GLU B 1 35 ? 10.915 -5.341 1.953 1.00 0.10 47 GLU B C 7
ATOM 11490 O O . GLU B 1 35 ? 10.567 -6.414 2.432 1.00 0.11 47 GLU B O 7
ATOM 11502 N N . ALA B 1 36 ? 10.076 -4.518 1.352 1.00 0.07 48 ALA B N 7
ATOM 11503 C CA . ALA B 1 36 ? 8.673 -4.874 1.166 1.00 0.07 48 ALA B CA 7
ATOM 11504 C C . ALA B 1 36 ? 8.571 -5.929 0.105 1.00 0.08 48 ALA B C 7
ATOM 11505 O O . ALA B 1 36 ? 7.819 -6.883 0.225 1.00 0.09 48 ALA B O 7
ATOM 11512 N N . LYS B 1 37 ? 9.361 -5.753 -0.931 1.00 0.09 49 LYS B N 7
ATOM 11513 C CA . LYS B 1 37 ? 9.400 -6.691 -2.019 1.00 0.12 49 LYS B CA 7
ATOM 11514 C C . LYS B 1 37 ? 10.124 -7.951 -1.563 1.00 0.15 49 LYS B C 7
ATOM 11515 O O . LYS B 1 37 ? 9.834 -9.045 -2.012 1.00 0.19 49 LYS B O 7
ATOM 11534 N N . LYS B 1 38 ? 11.054 -7.761 -0.638 1.00 0.15 50 LYS B N 7
ATOM 11535 C CA . LYS B 1 38 ? 11.745 -8.847 0.051 1.00 0.18 50 LYS B CA 7
ATOM 11536 C C . LYS B 1 38 ? 10.787 -9.606 0.942 1.00 0.20 50 LYS B C 7
ATOM 11537 O O . LYS B 1 38 ? 10.833 -10.819 1.028 1.00 0.26 50 LYS B O 7
ATOM 11556 N N . LEU B 1 39 ? 9.937 -8.866 1.615 1.00 0.17 51 LEU B N 7
ATOM 11557 C CA . LEU B 1 39 ? 8.917 -9.435 2.465 1.00 0.17 51 LEU B CA 7
ATOM 11558 C C . LEU B 1 39 ? 7.874 -10.134 1.620 1.00 0.18 51 LEU B C 7
ATOM 11559 O O . LEU B 1 39 ? 7.380 -11.215 1.955 1.00 0.20 51 LEU B O 7
ATOM 11575 N N . ASN B 1 40 ? 7.537 -9.487 0.526 1.00 0.18 52 ASN B N 7
ATOM 11576 C CA . ASN B 1 40 ? 6.612 -10.035 -0.444 1.00 0.26 52 ASN B CA 7
ATOM 11577 C C . ASN B 1 40 ? 7.237 -11.245 -1.108 1.00 0.37 52 ASN B C 7
ATOM 11578 O O . ASN B 1 40 ? 6.548 -12.088 -1.650 1.00 0.63 52 ASN B O 7
ATOM 11589 N N . ASP B 1 41 ? 8.555 -11.288 -1.078 1.00 0.31 53 ASP B N 7
ATOM 11590 C CA . ASP B 1 41 ? 9.322 -12.457 -1.494 1.00 0.37 53 ASP B CA 7
ATOM 11591 C C . ASP B 1 41 ? 9.363 -13.483 -0.382 1.00 0.38 53 ASP B C 7
ATOM 11592 O O . ASP B 1 41 ? 9.344 -14.687 -0.624 1.00 0.47 53 ASP B O 7
ATOM 11601 N N . ALA B 1 42 ? 9.428 -12.980 0.841 1.00 0.30 54 ALA B N 7
ATOM 11602 C CA . ALA B 1 42 ? 9.707 -13.801 2.001 1.00 0.30 54 ALA B CA 7
ATOM 11603 C C . ALA B 1 42 ? 8.581 -14.775 2.292 1.00 0.27 54 ALA B C 7
ATOM 11604 O O . ALA B 1 42 ? 8.801 -15.945 2.602 1.00 0.32 54 ALA B O 7
ATOM 11611 N N . GLN B 1 43 ? 7.371 -14.263 2.194 1.00 0.23 55 GLN B N 7
ATOM 11612 C CA . GLN B 1 43 ? 6.185 -15.012 2.564 1.00 0.23 55 GLN B CA 7
ATOM 11613 C C . GLN B 1 43 ? 5.486 -15.534 1.326 1.00 0.27 55 GLN B C 7
ATOM 11614 O O . GLN B 1 43 ? 4.535 -16.309 1.410 1.00 0.34 55 GLN B O 7
ATOM 11628 N N . ALA B 1 44 ? 5.967 -15.071 0.181 1.00 0.27 56 ALA B N 7
ATOM 11629 C CA . ALA B 1 44 ? 5.404 -15.411 -1.112 1.00 0.32 56 ALA B CA 7
ATOM 11630 C C . ALA B 1 44 ? 5.197 -16.918 -1.315 1.00 0.38 56 ALA B C 7
ATOM 11631 O O . ALA B 1 44 ? 4.098 -17.341 -1.689 1.00 0.41 56 ALA B O 7
ATOM 11638 N N . PRO B 1 45 ? 6.225 -17.761 -1.077 1.00 0.48 57 PRO B N 7
ATOM 11639 C CA . PRO B 1 45 ? 6.122 -19.191 -1.309 1.00 0.59 57 PRO B CA 7
ATOM 11640 C C . PRO B 1 45 ? 5.503 -19.923 -0.121 1.00 0.69 57 PRO B C 7
ATOM 11641 O O . PRO B 1 45 ? 5.959 -19.791 1.018 1.00 0.78 57 PRO B O 7
ATOM 11652 N N . LYS B 1 46 ? 4.449 -20.676 -0.393 1.00 0.90 58 LYS B N 7
ATOM 11653 C CA . LYS B 1 46 ? 3.782 -21.466 0.629 1.00 1.10 58 LYS B CA 7
ATOM 11654 C C . LYS B 1 46 ? 4.616 -22.696 0.981 1.00 1.70 58 LYS B C 7
ATOM 11655 O O . LYS B 1 46 ? 4.963 -23.468 0.063 1.00 2.13 58 LYS B O 7
ATOM 11675 N N . GLU C 2 1 ? -12.158 -9.015 -6.029 1.00 1.19 35 GLU C N 7
ATOM 11676 C CA . GLU C 2 1 ? -12.881 -9.221 -4.757 1.00 1.03 35 GLU C CA 7
ATOM 11677 C C . GLU C 2 1 ? -12.133 -8.575 -3.598 1.00 0.71 35 GLU C C 7
ATOM 11678 O O . GLU C 2 1 ? -12.263 -9.004 -2.452 1.00 1.01 35 GLU C O 7
ATOM 11692 N N . GLY C 2 2 ? -11.358 -7.537 -3.889 1.00 0.40 36 GLY C N 7
ATOM 11693 C CA . GLY C 2 2 ? -10.595 -6.889 -2.849 1.00 0.20 36 GLY C CA 7
ATOM 11694 C C . GLY C 2 2 ? -9.756 -5.747 -3.366 1.00 0.15 36 GLY C C 7
ATOM 11695 O O . GLY C 2 2 ? -9.955 -5.270 -4.483 1.00 0.22 36 GLY C O 7
ATOM 11699 N N . VAL C 2 3 ? -8.825 -5.299 -2.542 1.00 0.11 37 VAL C N 7
ATOM 11700 C CA . VAL C 2 3 ? -7.910 -4.232 -2.909 1.00 0.09 37 VAL C CA 7
ATOM 11701 C C . VAL C 2 3 ? -6.477 -4.734 -2.759 1.00 0.10 37 VAL C C 7
ATOM 11702 O O . VAL C 2 3 ? -6.165 -5.482 -1.828 1.00 0.16 37 VAL C O 7
ATOM 11715 N N . LEU C 2 4 ? -5.621 -4.374 -3.690 1.00 0.10 38 LEU C N 7
ATOM 11716 C CA . LEU C 2 4 ? -4.222 -4.767 -3.627 1.00 0.11 38 LEU C CA 7
ATOM 11717 C C . LEU C 2 4 ? -3.341 -3.584 -3.243 1.00 0.12 38 LEU C C 7
ATOM 11718 O O . LEU C 2 4 ? -3.494 -2.490 -3.777 1.00 0.20 38 LEU C O 7
ATOM 11734 N N . TYR C 2 5 ? -2.425 -3.810 -2.308 1.00 0.10 39 TYR C N 7
ATOM 11735 C CA . TYR C 2 5 ? -1.458 -2.799 -1.940 1.00 0.10 39 TYR C CA 7
ATOM 11736 C C . TYR C 2 5 ? -0.434 -2.695 -3.041 1.00 0.12 39 TYR C C 7
ATOM 11737 O O . TYR C 2 5 ? 0.314 -3.635 -3.313 1.00 0.15 39 TYR C O 7
ATOM 11755 N N . VAL C 2 6 ? -0.419 -1.564 -3.681 1.00 0.10 40 VAL C N 7
ATOM 11756 C CA . VAL C 2 6 ? 0.532 -1.320 -4.734 1.00 0.11 40 VAL C CA 7
ATOM 11757 C C . VAL C 2 6 ? 1.324 -0.059 -4.450 1.00 0.10 40 VAL C C 7
ATOM 11758 O O . VAL C 2 6 ? 0.859 0.844 -3.760 1.00 0.10 40 VAL C O 7
ATOM 11771 N N . GLY C 2 7 ? 2.528 -0.019 -4.959 1.00 0.10 41 GLY C N 7
ATOM 11772 C CA . GLY C 2 7 ? 3.338 1.154 -4.845 1.00 0.09 41 GLY C CA 7
ATOM 11773 C C . GLY C 2 7 ? 3.859 1.577 -6.188 1.00 0.09 41 GLY C C 7
ATOM 11774 O O . GLY C 2 7 ? 3.785 0.816 -7.148 1.00 0.09 41 GLY C O 7
ATOM 11778 N N . SER C 2 8 ? 4.403 2.768 -6.259 1.00 0.11 42 SER C N 7
ATOM 11779 C CA . SER C 2 8 ? 4.956 3.266 -7.499 1.00 0.12 42 SER C CA 7
ATOM 11780 C C . SER C 2 8 ? 6.287 3.933 -7.221 1.00 0.15 42 SER C C 7
ATOM 11781 O O . SER C 2 8 ? 6.384 4.864 -6.418 1.00 0.17 42 SER C O 7
ATOM 11789 N N . LYS C 2 9 ? 7.309 3.406 -7.859 1.00 0.16 43 LYS C N 7
ATOM 11790 C CA . LYS C 2 9 ? 8.672 3.834 -7.653 1.00 0.19 43 LYS C CA 7
ATOM 11791 C C . LYS C 2 9 ? 8.963 5.113 -8.422 1.00 0.19 43 LYS C C 7
ATOM 11792 O O . LYS C 2 9 ? 9.107 5.094 -9.637 1.00 0.19 43 LYS C O 7
ATOM 11811 N N . THR C 2 10 ? 9.093 6.207 -7.709 1.00 0.23 44 THR C N 7
ATOM 11812 C CA . THR C 2 10 ? 9.158 7.521 -8.335 1.00 0.26 44 THR C CA 7
ATOM 11813 C C . THR C 2 10 ? 10.371 8.323 -7.848 1.00 0.34 44 THR C C 7
ATOM 11814 O O . THR C 2 10 ? 11.380 7.744 -7.441 1.00 0.37 44 THR C O 7
ATOM 11825 N N . LYS C 2 11 ? 10.273 9.653 -7.913 1.00 0.40 45 LYS C N 7
ATOM 11826 C CA . LYS C 2 11 ? 11.328 10.535 -7.425 1.00 0.49 45 LYS C CA 7
ATOM 11827 C C . LYS C 2 11 ? 11.407 10.470 -5.904 1.00 0.50 45 LYS C C 7
ATOM 11828 O O . LYS C 2 11 ? 12.495 10.374 -5.334 1.00 0.57 45 LYS C O 7
ATOM 11847 N N . GLU C 2 12 ? 10.249 10.502 -5.246 1.00 0.47 46 GLU C N 7
ATOM 11848 C CA . GLU C 2 12 ? 10.195 10.250 -3.811 1.00 0.51 46 GLU C CA 7
ATOM 11849 C C . GLU C 2 12 ? 10.513 8.784 -3.606 1.00 0.48 46 GLU C C 7
ATOM 11850 O O . GLU C 2 12 ? 11.159 8.384 -2.640 1.00 0.55 46 GLU C O 7
ATOM 11862 N N . GLY C 2 13 ? 10.022 8.003 -4.548 1.00 0.38 47 GLY C N 7
ATOM 11863 C CA . GLY C 2 13 ? 10.491 6.661 -4.766 1.00 0.40 47 GLY C CA 7
ATOM 11864 C C . GLY C 2 13 ? 9.510 5.600 -4.357 1.00 0.31 47 GLY C C 7
ATOM 11865 O O . GLY C 2 13 ? 9.554 4.509 -4.886 1.00 0.38 47 GLY C O 7
ATOM 11869 N N . VAL C 2 14 ? 8.570 5.921 -3.494 1.00 0.21 48 VAL C N 7
ATOM 11870 C CA . VAL C 2 14 ? 7.533 4.965 -3.140 1.00 0.15 48 VAL C CA 7
ATOM 11871 C C . VAL C 2 14 ? 6.261 5.686 -2.735 1.00 0.10 48 VAL C C 7
ATOM 11872 O O . VAL C 2 14 ? 6.268 6.521 -1.832 1.00 0.12 48 VAL C O 7
ATOM 11885 N N . VAL C 2 15 ? 5.183 5.388 -3.435 1.00 0.09 49 VAL C N 7
ATOM 11886 C CA . VAL C 2 15 ? 3.873 5.855 -3.037 1.00 0.07 49 VAL C CA 7
ATOM 11887 C C . VAL C 2 15 ? 2.980 4.665 -2.749 1.00 0.08 49 VAL C C 7
ATOM 11888 O O . VAL C 2 15 ? 3.035 3.657 -3.447 1.00 0.12 49 VAL C O 7
ATOM 11901 N N . HIS C 2 16 ? 2.180 4.780 -1.714 1.00 0.08 50 HIS C N 7
ATOM 11902 C CA . HIS C 2 16 ? 1.313 3.697 -1.297 1.00 0.09 50 HIS C CA 7
ATOM 11903 C C . HIS C 2 16 ? -0.051 3.878 -1.929 1.00 0.07 50 HIS C C 7
ATOM 11904 O O . HIS C 2 16 ? -0.781 4.820 -1.610 1.00 0.09 50 HIS C O 7
ATOM 11918 N N . GLY C 2 17 ? -0.374 3.004 -2.850 1.00 0.06 51 GLY C N 7
ATOM 11919 C CA . GLY C 2 17 ? -1.651 3.059 -3.498 1.00 0.05 51 GLY C CA 7
ATOM 11920 C C . GLY C 2 17 ? -2.368 1.745 -3.409 1.00 0.06 51 GLY C C 7
ATOM 11921 O O . GLY C 2 17 ? -1.907 0.819 -2.738 1.00 0.07 51 GLY C O 7
ATOM 11925 N N . VAL C 2 18 ? -3.486 1.645 -4.090 1.00 0.07 52 VAL C N 7
ATOM 11926 C CA . VAL C 2 18 ? -4.285 0.448 -4.019 1.00 0.08 52 VAL C CA 7
ATOM 11927 C C . VAL C 2 18 ? -4.859 0.094 -5.368 1.00 0.09 52 VAL C C 7
ATOM 11928 O O . VAL C 2 18 ? -5.413 0.936 -6.064 1.00 0.09 52 VAL C O 7
ATOM 11941 N N . ALA C 2 19 ? -4.713 -1.164 -5.722 1.00 0.10 53 ALA C N 7
ATOM 11942 C CA . ALA C 2 19 ? -5.251 -1.671 -6.951 1.00 0.10 53 ALA C CA 7
ATOM 11943 C C . ALA C 2 19 ? -6.493 -2.465 -6.632 1.00 0.09 53 ALA C C 7
ATOM 11944 O O . ALA C 2 19 ? -6.417 -3.562 -6.088 1.00 0.12 53 ALA C O 7
ATOM 11951 N N . THR C 2 20 ? -7.634 -1.913 -6.954 1.00 0.09 54 THR C N 7
ATOM 11952 C CA . THR C 2 20 ? -8.884 -2.544 -6.571 1.00 0.12 54 THR C CA 7
ATOM 11953 C C . THR C 2 20 ? -9.284 -3.568 -7.613 1.00 0.19 54 THR C C 7
ATOM 11954 O O . THR C 2 20 ? -9.587 -3.228 -8.749 1.00 0.45 54 THR C O 7
ATOM 11965 N N . VAL C 2 21 ? -9.280 -4.820 -7.205 1.00 0.23 55 VAL C N 7
ATOM 11966 C CA . VAL C 2 21 ? -9.460 -5.932 -8.118 1.00 0.29 55 VAL C CA 7
ATOM 11967 C C . VAL C 2 21 ? -10.899 -6.435 -8.096 1.00 0.36 55 VAL C C 7
ATOM 11968 O O . VAL C 2 21 ? -11.488 -6.633 -7.030 1.00 0.35 55 VAL C O 7
ATOM 11981 N N . ALA C 2 22 ? -11.460 -6.619 -9.283 1.00 0.49 56 ALA C N 7
ATOM 11982 C CA . ALA C 2 22 ? -12.822 -7.087 -9.432 1.00 0.64 56 ALA C CA 7
ATOM 11983 C C . ALA C 2 22 ? -12.876 -8.604 -9.355 1.00 0.75 56 ALA C C 7
ATOM 11984 O O . ALA C 2 22 ? -12.412 -9.264 -10.308 1.00 1.43 56 ALA C O 7
ATOM 11992 N N . ASP A 1 1 ? -11.919 -2.776 -14.051 1.00 2.62 13 ASP A N 8
ATOM 11993 C CA . ASP A 1 1 ? -11.493 -3.217 -12.702 1.00 1.91 13 ASP A CA 8
ATOM 11994 C C . ASP A 1 1 ? -9.988 -3.427 -12.665 1.00 1.47 13 ASP A C 8
ATOM 11995 O O . ASP A 1 1 ? -9.311 -3.265 -13.681 1.00 2.03 13 ASP A O 8
ATOM 12006 N N . GLY A 1 2 ? -9.467 -3.790 -11.497 1.00 0.76 14 GLY A N 8
ATOM 12007 C CA . GLY A 1 2 ? -8.031 -3.914 -11.326 1.00 0.80 14 GLY A CA 8
ATOM 12008 C C . GLY A 1 2 ? -7.343 -2.585 -11.541 1.00 0.66 14 GLY A C 8
ATOM 12009 O O . GLY A 1 2 ? -6.434 -2.470 -12.361 1.00 0.96 14 GLY A O 8
ATOM 12013 N N . GLU A 1 3 ? -7.786 -1.582 -10.800 1.00 0.31 15 GLU A N 8
ATOM 12014 C CA . GLU A 1 3 ? -7.350 -0.211 -11.023 1.00 0.18 15 GLU A CA 8
ATOM 12015 C C . GLU A 1 3 ? -6.746 0.380 -9.760 1.00 0.13 15 GLU A C 8
ATOM 12016 O O . GLU A 1 3 ? -7.088 -0.026 -8.653 1.00 0.17 15 GLU A O 8
ATOM 12028 N N . ILE A 1 4 ? -5.859 1.342 -9.929 1.00 0.12 16 ILE A N 8
ATOM 12029 C CA . ILE A 1 4 ? -5.058 1.835 -8.823 1.00 0.11 16 ILE A CA 8
ATOM 12030 C C . ILE A 1 4 ? -5.543 3.184 -8.321 1.00 0.10 16 ILE A C 8
ATOM 12031 O O . ILE A 1 4 ? -6.033 4.013 -9.086 1.00 0.14 16 ILE A O 8
ATOM 12047 N N . PHE A 1 5 ? -5.374 3.385 -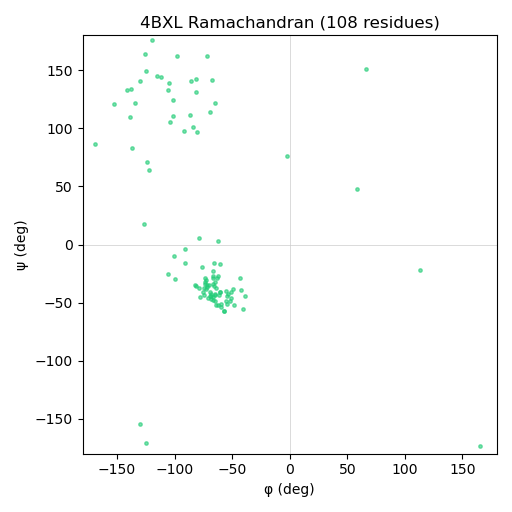7.029 1.00 0.09 17 PHE A N 8
ATOM 12048 C CA . PHE A 1 5 ? -5.690 4.635 -6.371 1.00 0.09 17 PHE A CA 8
ATOM 12049 C C . PHE A 1 5 ? -4.642 4.925 -5.306 1.00 0.07 17 PHE A C 8
ATOM 12050 O O . PHE A 1 5 ? -4.565 4.219 -4.313 1.00 0.07 17 PHE A O 8
ATOM 12067 N N . TYR A 1 6 ? -3.813 5.932 -5.526 1.00 0.07 18 TYR A N 8
ATOM 12068 C CA . TYR A 1 6 ? -2.740 6.241 -4.587 1.00 0.06 18 TYR A CA 8
ATOM 12069 C C . TYR A 1 6 ? -3.226 7.148 -3.466 1.00 0.07 18 TYR A C 8
ATOM 12070 O O . TYR A 1 6 ? -4.028 8.057 -3.691 1.00 0.09 18 TYR A O 8
ATOM 12088 N N . LEU A 1 7 ? -2.731 6.897 -2.259 1.00 0.07 19 LEU A N 8
ATOM 12089 C CA . LEU A 1 7 ? -3.060 7.716 -1.103 1.00 0.08 19 LEU A CA 8
ATOM 12090 C C . LEU A 1 7 ? -1.773 8.207 -0.453 1.00 0.11 19 LEU A C 8
ATOM 12091 O O . LEU A 1 7 ? -1.432 7.787 0.649 1.00 0.12 19 LEU A O 8
ATOM 12107 N N . PRO A 1 8 ? -1.049 9.128 -1.102 1.00 0.13 20 PRO A N 8
ATOM 12108 C CA . PRO A 1 8 ? 0.254 9.586 -0.610 1.00 0.16 20 PRO A CA 8
ATOM 12109 C C . PRO A 1 8 ? 0.131 10.559 0.550 1.00 0.22 20 PRO A C 8
ATOM 12110 O O . PRO A 1 8 ? 1.125 11.107 1.031 1.00 0.28 20 PRO A O 8
ATOM 12121 N N . ASN A 1 9 ? -1.089 10.760 1.004 1.00 0.22 21 ASN A N 8
ATOM 12122 C CA . ASN A 1 9 ? -1.354 11.767 2.013 1.00 0.27 21 ASN A CA 8
ATOM 12123 C C . ASN A 1 9 ? -1.480 11.113 3.364 1.00 0.25 21 ASN A C 8
ATOM 12124 O O . ASN A 1 9 ? -1.117 11.679 4.392 1.00 0.31 21 ASN A O 8
ATOM 12135 N N . LEU A 1 10 ? -1.950 9.887 3.330 1.00 0.18 22 LEU A N 8
ATOM 12136 C CA . LEU A 1 10 ? -2.321 9.168 4.529 1.00 0.17 22 LEU A CA 8
ATOM 12137 C C . LEU A 1 10 ? -1.066 8.626 5.200 1.00 0.20 22 LEU A C 8
ATOM 12138 O O . LEU A 1 10 ? -0.298 7.894 4.581 1.00 0.35 22 LEU A O 8
ATOM 12154 N N . ASN A 1 11 ? -0.831 9.024 6.446 1.00 0.17 23 ASN A N 8
ATOM 12155 C CA . ASN A 1 11 ? 0.346 8.562 7.168 1.00 0.20 23 ASN A CA 8
ATOM 12156 C C . ASN A 1 11 ? 0.273 7.058 7.387 1.00 0.24 23 ASN A C 8
ATOM 12157 O O . ASN A 1 11 ? -0.799 6.471 7.227 1.00 0.34 23 ASN A O 8
ATOM 12168 N N . PRO A 1 12 ? 1.399 6.408 7.715 1.00 0.22 24 PRO A N 8
ATOM 12169 C CA . PRO A 1 12 ? 1.460 4.952 7.885 1.00 0.23 24 PRO A CA 8
ATOM 12170 C C . PRO A 1 12 ? 0.292 4.388 8.695 1.00 0.23 24 PRO A C 8
ATOM 12171 O O . PRO A 1 12 ? -0.251 3.337 8.361 1.00 0.23 24 PRO A O 8
ATOM 12182 N N . ASP A 1 13 ? -0.113 5.105 9.734 1.00 0.22 25 ASP A N 8
ATOM 12183 C CA . ASP A 1 13 ? -1.186 4.635 10.608 1.00 0.23 25 ASP A CA 8
ATOM 12184 C C . ASP A 1 13 ? -2.519 4.635 9.867 1.00 0.24 25 ASP A C 8
ATOM 12185 O O . ASP A 1 13 ? -3.264 3.653 9.902 1.00 0.27 25 ASP A O 8
ATOM 12194 N N . GLN A 1 14 ? -2.798 5.737 9.183 1.00 0.23 26 GLN A N 8
ATOM 12195 C CA . GLN A 1 14 ? -4.006 5.867 8.373 1.00 0.25 26 GLN A CA 8
ATOM 12196 C C . GLN A 1 14 ? -3.985 4.838 7.249 1.00 0.25 26 GLN A C 8
ATOM 12197 O O . GLN A 1 14 ? -4.954 4.116 7.021 1.00 0.26 26 GLN A O 8
ATOM 12211 N N . LEU A 1 15 ? -2.859 4.799 6.551 1.00 0.24 27 LEU A N 8
ATOM 12212 C CA . LEU A 1 15 ? -2.656 3.898 5.422 1.00 0.25 27 LEU A CA 8
ATOM 12213 C C . LEU A 1 15 ? -2.810 2.432 5.839 1.00 0.23 27 LEU A C 8
ATOM 12214 O O . LEU A 1 15 ? -3.411 1.634 5.120 1.00 0.25 27 LEU A O 8
ATOM 12230 N N . CYS A 1 16 ? -2.282 2.091 7.009 1.00 0.21 28 CYS A N 8
ATOM 12231 C CA . CYS A 1 16 ? -2.395 0.735 7.539 1.00 0.22 28 CYS A CA 8
ATOM 12232 C C . CYS A 1 16 ? -3.847 0.398 7.853 1.00 0.21 28 CYS A C 8
ATOM 12233 O O . CYS A 1 16 ? -4.294 -0.734 7.650 1.00 0.22 28 CYS A O 8
ATOM 12240 N N . ALA A 1 17 ? -4.584 1.398 8.322 1.00 0.21 29 ALA A N 8
ATOM 12241 C CA . ALA A 1 17 ? -5.966 1.210 8.738 1.00 0.22 29 ALA A CA 8
ATOM 12242 C C . ALA A 1 17 ? -6.841 0.739 7.584 1.00 0.17 29 ALA A C 8
ATOM 12243 O O . ALA A 1 17 ? -7.784 -0.027 7.790 1.00 0.18 29 ALA A O 8
ATOM 12250 N N . PHE A 1 18 ? -6.517 1.182 6.369 1.00 0.13 30 PHE A N 8
ATOM 12251 C CA . PHE A 1 18 ? -7.336 0.856 5.211 1.00 0.10 30 PHE A CA 8
ATOM 12252 C C . PHE A 1 18 ? -7.381 -0.654 4.976 1.00 0.09 30 PHE A C 8
ATOM 12253 O O . PHE A 1 18 ? -8.450 -1.252 5.060 1.00 0.09 30 PHE A O 8
ATOM 12270 N N . PHE A 1 19 ? -6.231 -1.286 4.778 1.00 0.10 31 PHE A N 8
ATOM 12271 C CA . PHE A 1 19 ? -6.220 -2.704 4.422 1.00 0.10 31 PHE A CA 8
ATOM 12272 C C . PHE A 1 19 ? -6.499 -3.567 5.640 1.00 0.11 31 PHE A C 8
ATOM 12273 O O . PHE A 1 19 ? -6.855 -4.732 5.513 1.00 0.12 31 PHE A O 8
ATOM 12290 N N . HIS A 1 20 ? -6.313 -2.995 6.819 1.00 0.11 32 HIS A N 8
ATOM 12291 C CA . HIS A 1 20 ? -6.521 -3.721 8.069 1.00 0.12 32 HIS A CA 8
ATOM 12292 C C . HIS A 1 20 ? -7.963 -4.216 8.147 1.00 0.12 32 HIS A C 8
ATOM 12293 O O . HIS A 1 20 ? -8.231 -5.336 8.578 1.00 0.15 32 HIS A O 8
ATOM 12308 N N . SER A 1 21 ? -8.875 -3.361 7.719 1.00 0.11 33 SER A N 8
ATOM 12309 C CA . SER A 1 21 ? -10.289 -3.688 7.671 1.00 0.13 33 SER A CA 8
ATOM 12310 C C . SER A 1 21 ? -10.560 -4.596 6.484 1.00 0.12 33 SER A C 8
ATOM 12311 O O . SER A 1 21 ? -11.301 -5.574 6.566 1.00 0.14 33 SER A O 8
ATOM 12319 N N . VAL A 1 22 ? -9.926 -4.236 5.382 1.00 0.10 34 VAL A N 8
ATOM 12320 C CA . VAL A 1 22 ? -10.079 -4.922 4.110 1.00 0.11 34 VAL A CA 8
ATOM 12321 C C . VAL A 1 22 ? -9.675 -6.379 4.189 1.00 0.13 34 VAL A C 8
ATOM 12322 O O . VAL A 1 22 ? -10.427 -7.262 3.813 1.00 0.15 34 VAL A O 8
ATOM 12335 N N . HIS A 1 23 ? -8.475 -6.618 4.662 1.00 0.14 35 HIS A N 8
ATOM 12336 C CA . HIS A 1 23 ? -7.909 -7.958 4.637 1.00 0.17 35 HIS A CA 8
ATOM 12337 C C . HIS A 1 23 ? -8.666 -8.891 5.571 1.00 0.18 35 HIS A C 8
ATOM 12338 O O . HIS A 1 23 ? -8.728 -10.098 5.340 1.00 0.21 35 HIS A O 8
ATOM 12353 N N . ASP A 1 24 ? -9.229 -8.327 6.626 1.00 0.17 36 ASP A N 8
ATOM 12354 C CA . ASP A 1 24 ? -10.071 -9.089 7.539 1.00 0.18 36 ASP A CA 8
ATOM 12355 C C . ASP A 1 24 ? -11.318 -9.596 6.824 1.00 0.19 36 ASP A C 8
ATOM 12356 O O . ASP A 1 24 ? -11.895 -10.619 7.198 1.00 0.21 36 ASP A O 8
ATOM 12365 N N . ASP A 1 25 ? -11.712 -8.888 5.778 1.00 0.19 37 ASP A N 8
ATOM 12366 C CA . ASP A 1 25 ? -12.962 -9.169 5.085 1.00 0.24 37 ASP A CA 8
ATOM 12367 C C . ASP A 1 25 ? -13.013 -8.386 3.781 1.00 0.23 37 ASP A C 8
ATOM 12368 O O . ASP A 1 25 ? -13.495 -7.255 3.738 1.00 0.25 37 ASP A O 8
ATOM 12377 N N . PRO A 1 26 ? -12.496 -8.974 2.700 1.00 0.23 38 PRO A N 8
ATOM 12378 C CA . PRO A 1 26 ? -12.343 -8.301 1.398 1.00 0.25 38 PRO A CA 8
ATOM 12379 C C . PRO A 1 26 ? -13.672 -7.917 0.734 1.00 0.29 38 PRO A C 8
ATOM 12380 O O . PRO A 1 26 ? -13.690 -7.434 -0.399 1.00 0.34 38 PRO A O 8
ATOM 12391 N N . SER A 1 27 ? -14.778 -8.137 1.425 1.00 0.28 39 SER A N 8
ATOM 12392 C CA . SER A 1 27 ? -16.088 -7.783 0.901 1.00 0.33 39 SER A CA 8
ATOM 12393 C C . SER A 1 27 ? -16.322 -6.266 0.969 1.00 0.36 39 SER A C 8
ATOM 12394 O O . SER A 1 27 ? -17.163 -5.734 0.246 1.00 0.59 39 SER A O 8
ATOM 12402 N N . GLN A 1 28 ? -15.569 -5.572 1.826 1.00 0.22 40 GLN A N 8
ATOM 12403 C CA . GLN A 1 28 ? -15.777 -4.135 2.048 1.00 0.21 40 GLN A CA 8
ATOM 12404 C C . GLN A 1 28 ? -14.637 -3.286 1.499 1.00 0.16 40 GLN A C 8
ATOM 12405 O O . GLN A 1 28 ? -14.685 -2.065 1.561 1.00 0.16 40 GLN A O 8
ATOM 12419 N N . SER A 1 29 ? -13.615 -3.949 1.012 1.00 0.15 41 SER A N 8
ATOM 12420 C CA . SER A 1 29 ? -12.440 -3.322 0.418 1.00 0.13 41 SER A CA 8
ATOM 12421 C C . SER A 1 29 ? -12.775 -2.111 -0.455 1.00 0.11 41 SER A C 8
ATOM 12422 O O . SER A 1 29 ? -12.145 -1.075 -0.310 1.00 0.11 41 SER A O 8
ATOM 12430 N N . ALA A 1 30 ? -13.760 -2.230 -1.343 1.00 0.13 42 ALA A N 8
ATOM 12431 C CA . ALA A 1 30 ? -14.127 -1.116 -2.222 1.00 0.13 42 ALA A CA 8
ATOM 12432 C C . ALA A 1 30 ? -14.613 0.081 -1.411 1.00 0.12 42 ALA A C 8
ATOM 12433 O O . ALA A 1 30 ? -14.317 1.234 -1.734 1.00 0.12 42 ALA A O 8
ATOM 12440 N N . ASN A 1 31 ? -15.347 -0.217 -0.351 1.00 0.12 43 ASN A N 8
ATOM 12441 C CA . ASN A 1 31 ? -15.839 0.794 0.587 1.00 0.13 43 ASN A CA 8
ATOM 12442 C C . ASN A 1 31 ? -14.678 1.404 1.330 1.00 0.10 43 ASN A C 8
ATOM 12443 O O . ASN A 1 31 ? -14.632 2.602 1.599 1.00 0.11 43 ASN A O 8
ATOM 12454 N N . LEU A 1 32 ? -13.759 0.536 1.680 1.00 0.09 44 LEU A N 8
ATOM 12455 C CA . LEU A 1 32 ? -12.636 0.891 2.506 1.00 0.08 44 LEU A CA 8
ATOM 12456 C C . LEU A 1 32 ? -11.682 1.763 1.722 1.00 0.07 44 LEU A C 8
ATOM 12457 O O . LEU A 1 32 ? -11.190 2.786 2.190 1.00 0.08 44 LEU A O 8
ATOM 12473 N N . LEU A 1 33 ? -11.450 1.307 0.513 1.00 0.07 45 LEU A N 8
ATOM 12474 C CA . LEU A 1 33 ? -10.684 2.006 -0.493 1.00 0.07 45 LEU A CA 8
ATOM 12475 C C . LEU A 1 33 ? -11.290 3.395 -0.685 1.00 0.07 45 LEU A C 8
ATOM 12476 O O . LEU A 1 33 ? -10.585 4.391 -0.740 1.00 0.08 45 LEU A O 8
ATOM 12492 N N . ALA A 1 34 ? -12.613 3.437 -0.761 1.00 0.08 46 ALA A N 8
ATOM 12493 C CA . ALA A 1 34 ? -13.356 4.685 -0.836 1.00 0.09 46 ALA A CA 8
ATOM 12494 C C . ALA A 1 34 ? -12.981 5.645 0.286 1.00 0.09 46 ALA A C 8
ATOM 12495 O O . ALA A 1 34 ? -12.670 6.794 0.031 1.00 0.11 46 ALA A O 8
ATOM 12502 N N . GLU A 1 35 ? -13.011 5.160 1.523 1.00 0.09 47 GLU A N 8
ATOM 12503 C CA . GLU A 1 35 ? -12.662 5.953 2.683 1.00 0.10 47 GLU A CA 8
ATOM 12504 C C . GLU A 1 35 ? -11.196 6.317 2.646 1.00 0.09 47 GLU A C 8
ATOM 12505 O O . GLU A 1 35 ? -10.798 7.324 3.199 1.00 0.09 47 GLU A O 8
ATOM 12517 N N . ALA A 1 36 ? -10.400 5.484 1.996 1.00 0.08 48 ALA A N 8
ATOM 12518 C CA . ALA A 1 36 ? -8.999 5.791 1.761 1.00 0.08 48 ALA A CA 8
ATOM 12519 C C . ALA A 1 36 ? -8.881 6.952 0.776 1.00 0.08 48 ALA A C 8
ATOM 12520 O O . ALA A 1 36 ? -8.099 7.878 0.978 1.00 0.08 48 ALA A O 8
ATOM 12527 N N . LYS A 1 37 ? -9.711 6.903 -0.262 1.00 0.08 49 LYS A N 8
ATOM 12528 C CA . LYS A 1 37 ? -9.748 7.925 -1.306 1.00 0.09 49 LYS A CA 8
ATOM 12529 C C . LYS A 1 37 ? -10.295 9.202 -0.707 1.00 0.10 49 LYS A C 8
ATOM 12530 O O . LYS A 1 37 ? -9.787 10.302 -0.909 1.00 0.13 49 LYS A O 8
ATOM 12549 N N . LYS A 1 38 ? -11.343 8.992 0.047 1.00 0.11 50 LYS A N 8
ATOM 12550 C CA . LYS A 1 38 ? -12.028 10.008 0.796 1.00 0.12 50 LYS A CA 8
ATOM 12551 C C . LYS A 1 38 ? -11.109 10.625 1.833 1.00 0.12 50 LYS A C 8
ATOM 12552 O O . LYS A 1 38 ? -11.132 11.825 2.048 1.00 0.15 50 LYS A O 8
ATOM 12571 N N . LEU A 1 39 ? -10.308 9.790 2.464 1.00 0.11 51 LEU A N 8
ATOM 12572 C CA . LEU A 1 39 ? -9.330 10.234 3.447 1.00 0.12 51 LEU A CA 8
ATOM 12573 C C . LEU A 1 39 ? -8.252 11.048 2.790 1.00 0.12 51 LEU A C 8
ATOM 12574 O O . LEU A 1 39 ? -7.905 12.138 3.235 1.00 0.13 51 LEU A O 8
ATOM 12590 N N . ASN A 1 40 ? -7.719 10.474 1.737 1.00 0.11 52 ASN A N 8
ATOM 12591 C CA . ASN A 1 40 ? -6.728 11.130 0.901 1.00 0.11 52 ASN A CA 8
ATOM 12592 C C . ASN A 1 40 ? -7.211 12.513 0.528 1.00 0.13 52 ASN A C 8
ATOM 12593 O O . ASN A 1 40 ? -6.441 13.455 0.480 1.00 0.15 52 ASN A O 8
ATOM 12604 N N . ASP A 1 41 ? -8.501 12.594 0.292 1.00 0.14 53 ASP A N 8
ATOM 12605 C CA . ASP A 1 41 ? -9.175 13.828 -0.075 1.00 0.17 53 ASP A CA 8
ATOM 12606 C C . ASP A 1 41 ? -9.428 14.691 1.149 1.00 0.19 53 ASP A C 8
ATOM 12607 O O . ASP A 1 41 ? -9.316 15.916 1.106 1.00 0.22 53 ASP A O 8
ATOM 12616 N N . ALA A 1 42 ? -9.753 14.021 2.243 1.00 0.18 54 ALA A N 8
ATOM 12617 C CA . ALA A 1 42 ? -10.175 14.668 3.466 1.00 0.21 54 ALA A CA 8
ATOM 12618 C C . ALA A 1 42 ? -9.055 15.486 4.051 1.00 0.24 54 ALA A C 8
ATOM 12619 O O . ALA A 1 42 ? -9.260 16.605 4.523 1.00 0.28 54 ALA A O 8
ATOM 12626 N N . GLN A 1 43 ? -7.869 14.915 4.027 1.00 0.22 55 GLN A N 8
ATOM 12627 C CA . GLN A 1 43 ? -6.728 15.582 4.640 1.00 0.25 55 GLN A CA 8
ATOM 12628 C C . GLN A 1 43 ? -5.774 16.175 3.609 1.00 0.25 55 GLN A C 8
ATOM 12629 O O . GLN A 1 43 ? -5.069 17.127 3.931 1.00 0.28 55 GLN A O 8
ATOM 12643 N N . ALA A 1 44 ? -5.791 15.610 2.389 1.00 0.24 56 ALA A N 8
ATOM 12644 C CA . ALA A 1 44 ? -4.941 16.018 1.250 1.00 0.25 56 ALA A CA 8
ATOM 12645 C C . ALA A 1 44 ? -4.099 17.268 1.489 1.00 0.31 56 ALA A C 8
ATOM 12646 O O . ALA A 1 44 ? -4.488 18.383 1.130 1.00 0.35 56 ALA A O 8
ATOM 12653 N N . PRO A 1 45 ? -2.944 17.077 2.135 1.00 0.35 57 PRO A N 8
ATOM 12654 C CA . PRO A 1 45 ? -1.943 18.123 2.328 1.00 0.42 57 PRO A CA 8
ATOM 12655 C C . PRO A 1 45 ? -1.465 18.694 0.996 1.00 0.58 57 PRO A C 8
ATOM 12656 O O . PRO A 1 45 ? -0.892 17.981 0.168 1.00 0.80 57 PRO A O 8
ATOM 12667 N N . LYS A 1 46 ? -1.714 19.977 0.792 1.00 0.81 58 LYS A N 8
ATOM 12668 C CA . LYS A 1 46 ? -1.382 20.637 -0.461 1.00 1.03 58 LYS A CA 8
ATOM 12669 C C . LYS A 1 46 ? 0.041 21.196 -0.427 1.00 1.48 58 LYS A C 8
ATOM 12670 O O . LYS A 1 46 ? 0.278 22.210 0.263 1.00 1.97 58 LYS A O 8
ATOM 12690 N N . ASP B 1 1 ? 11.330 6.517 -12.823 1.00 1.37 13 ASP B N 8
ATOM 12691 C CA . ASP B 1 1 ? 10.199 7.168 -12.128 1.00 0.51 13 ASP B CA 8
ATOM 12692 C C . ASP B 1 1 ? 8.895 6.446 -12.436 1.00 0.38 13 ASP B C 8
ATOM 12693 O O . ASP B 1 1 ? 8.681 5.989 -13.562 1.00 0.51 13 ASP B O 8
ATOM 12704 N N . GLY B 1 2 ? 8.033 6.356 -11.431 1.00 0.21 14 GLY B N 8
ATOM 12705 C CA . GLY B 1 2 ? 6.772 5.649 -11.562 1.00 0.21 14 GLY B CA 8
ATOM 12706 C C . GLY B 1 2 ? 6.907 4.196 -12.009 1.00 0.19 14 GLY B C 8
ATOM 12707 O O . GLY B 1 2 ? 6.322 3.808 -13.019 1.00 0.28 14 GLY B O 8
ATOM 12711 N N . GLU B 1 3 ? 7.672 3.384 -11.278 1.00 0.15 15 GLU B N 8
ATOM 12712 C CA . GLU B 1 3 ? 7.716 1.949 -11.551 1.00 0.15 15 GLU B CA 8
ATOM 12713 C C . GLU B 1 3 ? 6.826 1.231 -10.550 1.00 0.14 15 GLU B C 8
ATOM 12714 O O . GLU B 1 3 ? 7.203 1.070 -9.394 1.00 0.22 15 GLU B O 8
ATOM 12726 N N . ILE B 1 4 ? 5.661 0.793 -10.979 1.00 0.12 16 ILE B N 8
ATOM 12727 C CA . ILE B 1 4 ? 4.715 0.187 -10.060 1.00 0.11 16 ILE B CA 8
ATOM 12728 C C . ILE B 1 4 ? 5.220 -1.154 -9.534 1.00 0.12 16 ILE B C 8
ATOM 12729 O O . ILE B 1 4 ? 5.844 -1.936 -10.256 1.00 0.16 16 ILE B O 8
ATOM 12745 N N . PHE B 1 5 ? 4.944 -1.397 -8.263 1.00 0.11 17 PHE B N 8
ATOM 12746 C CA . PHE B 1 5 ? 5.281 -2.647 -7.621 1.00 0.11 17 PHE B CA 8
ATOM 12747 C C . PHE B 1 5 ? 4.120 -3.109 -6.749 1.00 0.11 17 PHE B C 8
ATOM 12748 O O . PHE B 1 5 ? 3.550 -2.324 -5.994 1.00 0.11 17 PHE B O 8
ATOM 12765 N N . TYR B 1 6 ? 3.749 -4.373 -6.881 1.00 0.11 18 TYR B N 8
ATOM 12766 C CA . TYR B 1 6 ? 2.594 -4.902 -6.181 1.00 0.10 18 TYR B CA 8
ATOM 12767 C C . TYR B 1 6 ? 3.014 -5.722 -4.976 1.00 0.09 18 TYR B C 8
ATOM 12768 O O . TYR B 1 6 ? 3.987 -6.477 -5.028 1.00 0.09 18 TYR B O 8
ATOM 12786 N N . LEU B 1 7 ? 2.273 -5.557 -3.892 1.00 0.13 19 LEU B N 8
ATOM 12787 C CA . LEU B 1 7 ? 2.543 -6.266 -2.649 1.00 0.13 19 LEU B CA 8
ATOM 12788 C C . LEU B 1 7 ? 1.298 -7.050 -2.202 1.00 0.21 19 LEU B C 8
ATOM 12789 O O . LEU B 1 7 ? 0.779 -6.825 -1.111 1.00 0.25 19 LEU B O 8
ATOM 12805 N N . PRO B 1 8 ? 0.813 -7.998 -3.031 1.00 0.23 20 PRO B N 8
ATOM 12806 C CA . PRO B 1 8 ? -0.451 -8.717 -2.777 1.00 0.29 20 PRO B CA 8
ATOM 12807 C C . PRO B 1 8 ? -0.361 -9.725 -1.647 1.00 0.29 20 PRO B C 8
ATOM 12808 O O . PRO B 1 8 ? -1.295 -9.885 -0.862 1.00 0.33 20 PRO B O 8
ATOM 12819 N N . ASN B 1 9 ? 0.767 -10.395 -1.570 1.00 0.27 21 ASN B N 8
ATOM 12820 C CA . ASN B 1 9 ? 0.945 -11.474 -0.622 1.00 0.28 21 ASN B CA 8
ATOM 12821 C C . ASN B 1 9 ? 1.258 -10.933 0.768 1.00 0.24 21 ASN B C 8
ATOM 12822 O O . ASN B 1 9 ? 1.147 -11.639 1.769 1.00 0.28 21 ASN B O 8
ATOM 12833 N N . LEU B 1 10 ? 1.636 -9.668 0.832 1.00 0.19 22 LEU B N 8
ATOM 12834 C CA . LEU B 1 10 ? 1.908 -9.033 2.096 1.00 0.16 22 LEU B CA 8
ATOM 12835 C C . LEU B 1 10 ? 0.638 -8.683 2.839 1.00 0.20 22 LEU B C 8
ATOM 12836 O O . LEU B 1 10 ? -0.271 -8.057 2.298 1.00 0.26 22 LEU B O 8
ATOM 12852 N N . ASN B 1 11 ? 0.594 -9.116 4.088 1.00 0.21 23 ASN B N 8
ATOM 12853 C CA . ASN B 1 11 ? -0.512 -8.803 4.977 1.00 0.26 23 ASN B CA 8
ATOM 12854 C C . ASN B 1 11 ? -0.419 -7.339 5.388 1.00 0.20 23 ASN B C 8
ATOM 12855 O O . ASN B 1 11 ? 0.635 -6.727 5.204 1.00 0.15 23 ASN B O 8
ATOM 12866 N N . PRO B 1 12 ? -1.497 -6.741 5.919 1.00 0.25 24 PRO B N 8
ATOM 12867 C CA . PRO B 1 12 ? -1.474 -5.343 6.355 1.00 0.22 24 PRO B CA 8
ATOM 12868 C C . PRO B 1 12 ? -0.244 -5.027 7.198 1.00 0.18 24 PRO B C 8
ATOM 12869 O O . PRO B 1 12 ? 0.424 -4.020 6.981 1.00 0.19 24 PRO B O 8
ATOM 12880 N N . ASP B 1 13 ? 0.090 -5.941 8.103 1.00 0.20 25 ASP B N 8
ATOM 12881 C CA . ASP B 1 13 ? 1.170 -5.723 9.068 1.00 0.24 25 ASP B CA 8
ATOM 12882 C C . ASP B 1 13 ? 2.533 -5.644 8.382 1.00 0.23 25 ASP B C 8
ATOM 12883 O O . ASP B 1 13 ? 3.407 -4.887 8.808 1.00 0.28 25 ASP B O 8
ATOM 12892 N N . GLN B 1 14 ? 2.708 -6.422 7.319 1.00 0.19 26 GLN B N 8
ATOM 12893 C CA . GLN B 1 14 ? 3.947 -6.415 6.553 1.00 0.20 26 GLN B CA 8
ATOM 12894 C C . GLN B 1 14 ? 4.207 -5.023 6.015 1.00 0.20 26 GLN B C 8
ATOM 12895 O O . GLN B 1 14 ? 5.256 -4.413 6.218 1.00 0.24 26 GLN B O 8
ATOM 12909 N N . LEU B 1 15 ? 3.192 -4.562 5.333 1.00 0.16 27 LEU B N 8
ATOM 12910 C CA . LEU B 1 15 ? 3.142 -3.240 4.733 1.00 0.17 27 LEU B CA 8
ATOM 12911 C C . LEU B 1 15 ? 3.206 -2.142 5.794 1.00 0.19 27 LEU B C 8
ATOM 12912 O O . LEU B 1 15 ? 3.781 -1.081 5.553 1.00 0.21 27 LEU B O 8
ATOM 12928 N N . CYS B 1 16 ? 2.617 -2.406 6.965 1.00 0.20 28 CYS B N 8
ATOM 12929 C CA . CYS B 1 16 ? 2.629 -1.453 8.078 1.00 0.23 28 CYS B CA 8
ATOM 12930 C C . CYS B 1 16 ? 4.037 -0.964 8.367 1.00 0.23 28 CYS B C 8
ATOM 12931 O O . CYS B 1 16 ? 4.252 0.218 8.614 1.00 0.28 28 CYS B O 8
ATOM 12938 N N . ALA B 1 17 ? 4.995 -1.875 8.315 1.00 0.22 29 ALA B N 8
ATOM 12939 C CA . ALA B 1 17 ? 6.381 -1.524 8.551 1.00 0.24 29 ALA B CA 8
ATOM 12940 C C . ALA B 1 17 ? 6.960 -0.773 7.365 1.00 0.21 29 ALA B C 8
ATOM 12941 O O . ALA B 1 17 ? 7.675 0.212 7.534 1.00 0.25 29 ALA B O 8
ATOM 12948 N N . PHE B 1 18 ? 6.640 -1.242 6.165 1.00 0.18 30 PHE B N 8
ATOM 12949 C CA . PHE B 1 18 ? 7.203 -0.679 4.952 1.00 0.17 30 PHE B CA 8
ATOM 12950 C C . PHE B 1 18 ? 6.925 0.819 4.825 1.00 0.21 30 PHE B C 8
ATOM 12951 O O . PHE B 1 18 ? 7.861 1.608 4.782 1.00 0.22 30 PHE B O 8
ATOM 12968 N N . PHE B 1 19 ? 5.660 1.224 4.846 1.00 0.26 31 PHE B N 8
ATOM 12969 C CA . PHE B 1 19 ? 5.337 2.636 4.720 1.00 0.35 31 PHE B CA 8
ATOM 12970 C C . PHE B 1 19 ? 5.657 3.400 5.997 1.00 0.37 31 PHE B C 8
ATOM 12971 O O . PHE B 1 19 ? 5.737 4.624 5.988 1.00 0.46 31 PHE B O 8
ATOM 12988 N N . HIS B 1 20 ? 5.867 2.680 7.090 1.00 0.36 32 HIS B N 8
ATOM 12989 C CA . HIS B 1 20 ? 6.263 3.316 8.338 1.00 0.43 32 HIS B CA 8
ATOM 12990 C C . HIS B 1 20 ? 7.727 3.737 8.261 1.00 0.40 32 HIS B C 8
ATOM 12991 O O . HIS B 1 20 ? 8.077 4.855 8.621 1.00 0.47 32 HIS B O 8
ATOM 13006 N N . SER B 1 21 ? 8.564 2.841 7.757 1.00 0.33 33 SER B N 8
ATOM 13007 C CA . SER B 1 21 ? 9.979 3.126 7.557 1.00 0.33 33 SER B CA 8
ATOM 13008 C C . SER B 1 21 ? 10.170 4.100 6.398 1.00 0.28 33 SER B C 8
ATOM 13009 O O . SER B 1 21 ? 11.080 4.915 6.399 1.00 0.30 33 SER B O 8
ATOM 13017 N N . VAL B 1 22 ? 9.305 3.971 5.412 1.00 0.22 34 VAL B N 8
ATOM 13018 C CA . VAL B 1 22 ? 9.324 4.775 4.201 1.00 0.20 34 VAL B CA 8
ATOM 13019 C C . VAL B 1 22 ? 8.863 6.209 4.470 1.00 0.26 34 VAL B C 8
ATOM 13020 O O . VAL B 1 22 ? 9.429 7.155 3.938 1.00 0.27 34 VAL B O 8
ATOM 13033 N N . HIS B 1 23 ? 7.835 6.372 5.294 1.00 0.32 35 HIS B N 8
ATOM 13034 C CA . HIS B 1 23 ? 7.366 7.707 5.637 1.00 0.41 35 HIS B CA 8
ATOM 13035 C C . HIS B 1 23 ? 8.319 8.340 6.642 1.00 0.45 35 HIS B C 8
ATOM 13036 O O . HIS B 1 23 ? 8.525 9.554 6.640 1.00 0.51 35 HIS B O 8
ATOM 13051 N N . ASP B 1 24 ? 8.895 7.507 7.498 1.00 0.44 36 ASP B N 8
ATOM 13052 C CA . ASP B 1 24 ? 9.886 7.969 8.458 1.00 0.50 36 ASP B CA 8
ATOM 13053 C C . ASP B 1 24 ? 11.199 8.267 7.749 1.00 0.47 36 ASP B C 8
ATOM 13054 O O . ASP B 1 24 ? 11.875 9.246 8.068 1.00 0.52 36 ASP B O 8
ATOM 13063 N N . ASP B 1 25 ? 11.556 7.428 6.776 1.00 0.39 37 ASP B N 8
ATOM 13064 C CA . ASP B 1 25 ? 12.755 7.677 5.964 1.00 0.40 37 ASP B CA 8
ATOM 13065 C C . ASP B 1 25 ? 12.443 7.624 4.476 1.00 0.32 37 ASP B C 8
ATOM 13066 O O . ASP B 1 25 ? 12.699 6.618 3.812 1.00 0.29 37 ASP B O 8
ATOM 13075 N N . PRO B 1 26 ? 11.905 8.722 3.930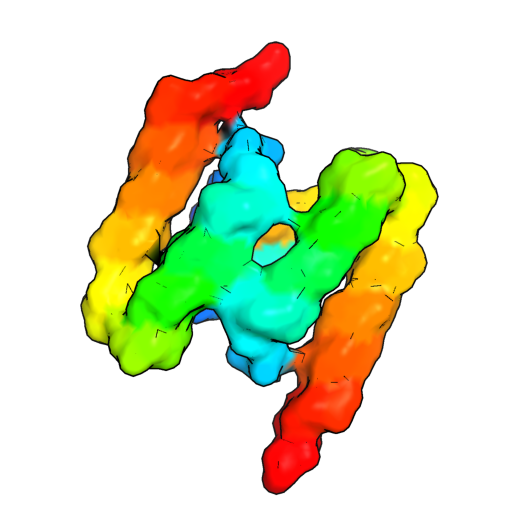 1.00 0.34 38 PRO B N 8
ATOM 13076 C CA . PRO B 1 26 ? 11.636 8.857 2.488 1.00 0.31 38 PRO B CA 8
ATOM 13077 C C . PRO B 1 26 ? 12.914 8.809 1.648 1.00 0.30 38 PRO B C 8
ATOM 13078 O O . PRO B 1 26 ? 12.866 8.725 0.418 1.00 0.36 38 PRO B O 8
ATOM 13089 N N . SER B 1 27 ? 14.049 8.861 2.329 1.00 0.29 39 SER B N 8
ATOM 13090 C CA . SER B 1 27 ? 15.353 8.863 1.689 1.00 0.31 39 SER B CA 8
ATOM 13091 C C . SER B 1 27 ? 15.715 7.486 1.147 1.00 0.26 39 SER B C 8
ATOM 13092 O O . SER B 1 27 ? 16.568 7.357 0.269 1.00 0.31 39 SER B O 8
ATOM 13100 N N . GLN B 1 28 ? 15.066 6.457 1.667 1.00 0.21 40 GLN B N 8
ATOM 13101 C CA . GLN B 1 28 ? 15.435 5.090 1.331 1.00 0.19 40 GLN B CA 8
ATOM 13102 C C . GLN B 1 28 ? 14.281 4.277 0.813 1.00 0.15 40 GLN B C 8
ATOM 13103 O O . GLN B 1 28 ? 14.328 3.057 0.872 1.00 0.14 40 GLN B O 8
ATOM 13117 N N . SER B 1 29 ? 13.259 4.940 0.339 1.00 0.15 41 SER B N 8
ATOM 13118 C CA . SER B 1 29 ? 12.074 4.268 -0.195 1.00 0.14 41 SER B CA 8
ATOM 13119 C C . SER B 1 29 ? 12.441 3.123 -1.150 1.00 0.11 41 SER B C 8
ATOM 13120 O O . SER B 1 29 ? 11.693 2.169 -1.274 1.00 0.10 41 SER B O 8
ATOM 13128 N N . ALA B 1 30 ? 13.590 3.215 -1.820 1.00 0.09 42 ALA B N 8
ATOM 13129 C CA . ALA B 1 30 ? 14.048 2.140 -2.697 1.00 0.08 42 ALA B CA 8
ATOM 13130 C C . ALA B 1 30 ? 14.635 0.967 -1.911 1.00 0.10 42 ALA B C 8
ATOM 13131 O O . ALA B 1 30 ? 14.339 -0.191 -2.200 1.00 0.10 42 ALA B O 8
ATOM 13138 N N . ASN B 1 31 ? 15.477 1.263 -0.925 1.00 0.12 43 ASN B N 8
ATOM 13139 C CA . ASN B 1 31 ? 16.042 0.212 -0.076 1.00 0.14 43 ASN B CA 8
ATOM 13140 C C . ASN B 1 31 ? 14.937 -0.381 0.776 1.00 0.14 43 ASN B C 8
ATOM 13141 O O . ASN B 1 31 ? 14.911 -1.576 1.062 1.00 0.15 43 ASN B O 8
ATOM 13152 N N . LEU B 1 32 ? 14.031 0.490 1.178 1.00 0.13 44 LEU B N 8
ATOM 13153 C CA . LEU B 1 32 ? 12.801 0.097 1.846 1.00 0.13 44 LEU B CA 8
ATOM 13154 C C . LEU B 1 32 ? 11.938 -0.736 0.905 1.00 0.11 44 LEU B C 8
ATOM 13155 O O . LEU B 1 32 ? 11.360 -1.744 1.311 1.00 0.11 44 LEU B O 8
ATOM 13171 N N . LEU B 1 33 ? 11.874 -0.306 -0.360 1.00 0.10 45 LEU B N 8
ATOM 13172 C CA . LEU B 1 33 ? 11.130 -1.012 -1.400 1.00 0.09 45 LEU B CA 8
ATOM 13173 C C . LEU B 1 33 ? 11.581 -2.445 -1.429 1.00 0.08 45 LEU B C 8
ATOM 13174 O O . LEU B 1 33 ? 10.779 -3.378 -1.387 1.00 0.08 45 LEU B O 8
ATOM 13190 N N . ALA B 1 34 ? 12.886 -2.586 -1.469 1.00 0.09 46 ALA B N 8
ATOM 13191 C CA . ALA B 1 34 ? 13.545 -3.861 -1.473 1.00 0.11 46 ALA B CA 8
ATOM 13192 C C . ALA B 1 34 ? 13.034 -4.737 -0.359 1.00 0.11 46 ALA B C 8
ATOM 13193 O O . ALA B 1 34 ? 12.839 -5.911 -0.561 1.00 0.13 46 ALA B O 8
ATOM 13200 N N . GLU B 1 35 ? 12.794 -4.149 0.801 1.00 0.11 47 GLU B N 8
ATOM 13201 C CA . GLU B 1 35 ? 12.417 -4.910 1.982 1.00 0.12 47 GLU B CA 8
ATOM 13202 C C . GLU B 1 35 ? 10.979 -5.393 1.907 1.00 0.10 47 GLU B C 8
ATOM 13203 O O . GLU B 1 35 ? 10.663 -6.488 2.356 1.00 0.11 47 GLU B O 8
ATOM 13215 N N . ALA B 1 36 ? 10.108 -4.569 1.360 1.00 0.07 48 ALA B N 8
ATOM 13216 C CA . ALA B 1 36 ? 8.703 -4.950 1.219 1.00 0.07 48 ALA B CA 8
ATOM 13217 C C . ALA B 1 36 ? 8.580 -5.979 0.132 1.00 0.08 48 ALA B C 8
ATOM 13218 O O . ALA B 1 36 ? 7.819 -6.931 0.234 1.00 0.09 48 ALA B O 8
ATOM 13225 N N . LYS B 1 37 ? 9.359 -5.782 -0.908 1.00 0.09 49 LYS B N 8
ATOM 13226 C CA . LYS B 1 37 ? 9.397 -6.701 -2.013 1.00 0.12 49 LYS B CA 8
ATOM 13227 C C . LYS B 1 37 ? 10.146 -7.966 -1.590 1.00 0.15 49 LYS B C 8
ATOM 13228 O O . LYS B 1 37 ? 9.873 -9.057 -2.072 1.00 0.19 49 LYS B O 8
ATOM 13247 N N . LYS B 1 38 ? 11.074 -7.784 -0.658 1.00 0.15 50 LYS B N 8
ATOM 13248 C CA . LYS B 1 38 ? 11.768 -8.871 0.032 1.00 0.18 50 LYS B CA 8
ATOM 13249 C C . LYS B 1 38 ? 10.812 -9.650 0.910 1.00 0.20 50 LYS B C 8
ATOM 13250 O O . LYS B 1 38 ? 10.874 -10.864 0.987 1.00 0.26 50 LYS B O 8
ATOM 13269 N N . LEU B 1 39 ? 9.950 -8.927 1.590 1.00 0.17 51 LEU B N 8
ATOM 13270 C CA . LEU B 1 39 ? 8.958 -9.521 2.456 1.00 0.17 51 LEU B CA 8
ATOM 13271 C C . LEU B 1 39 ? 7.905 -10.194 1.618 1.00 0.18 51 LEU B C 8
ATOM 13272 O O . LEU B 1 39 ? 7.387 -11.261 1.957 1.00 0.20 51 LEU B O 8
ATOM 13288 N N . ASN B 1 40 ? 7.569 -9.534 0.535 1.00 0.18 52 ASN B N 8
ATOM 13289 C CA . ASN B 1 40 ? 6.775 -10.142 -0.503 1.00 0.26 52 ASN B CA 8
ATOM 13290 C C . ASN B 1 40 ? 7.446 -11.439 -0.897 1.00 0.37 52 ASN B C 8
ATOM 13291 O O . ASN B 1 40 ? 6.849 -12.491 -0.828 1.00 0.63 52 ASN B O 8
ATOM 13302 N N . ASP B 1 41 ? 8.731 -11.350 -1.169 1.00 0.31 53 ASP B N 8
ATOM 13303 C CA . ASP B 1 41 ? 9.536 -12.501 -1.579 1.00 0.37 53 ASP B CA 8
ATOM 13304 C C . ASP B 1 41 ? 9.607 -13.526 -0.478 1.00 0.38 53 ASP B C 8
ATOM 13305 O O . ASP B 1 41 ? 9.776 -14.718 -0.726 1.00 0.47 53 ASP B O 8
ATOM 13314 N N . ALA B 1 42 ? 9.498 -13.045 0.742 1.00 0.30 54 ALA B N 8
ATOM 13315 C CA . ALA B 1 42 ? 9.701 -13.874 1.896 1.00 0.30 54 ALA B CA 8
ATOM 13316 C C . ALA B 1 42 ? 8.556 -14.846 2.067 1.00 0.27 54 ALA B C 8
ATOM 13317 O O . ALA B 1 42 ? 8.748 -16.016 2.397 1.00 0.32 54 ALA B O 8
ATOM 13324 N N . GLN B 1 43 ? 7.360 -14.340 1.831 1.00 0.23 55 GLN B N 8
ATOM 13325 C CA . GLN B 1 43 ? 6.151 -15.087 2.103 1.00 0.23 55 GLN B CA 8
ATOM 13326 C C . GLN B 1 43 ? 5.490 -15.574 0.821 1.00 0.27 55 GLN B C 8
ATOM 13327 O O . GLN B 1 43 ? 4.757 -16.564 0.833 1.00 0.34 55 GLN B O 8
ATOM 13341 N N . ALA B 1 44 ? 5.746 -14.858 -0.278 1.00 0.27 56 ALA B N 8
ATOM 13342 C CA . ALA B 1 44 ? 5.076 -15.105 -1.550 1.00 0.32 56 ALA B CA 8
ATOM 13343 C C . ALA B 1 44 ? 5.109 -16.582 -1.956 1.00 0.38 56 ALA B C 8
ATOM 13344 O O . ALA B 1 44 ? 4.059 -17.174 -2.209 1.00 0.41 56 ALA B O 8
ATOM 13351 N N . PRO B 1 45 ? 6.303 -17.209 -2.014 1.00 0.48 57 PRO B N 8
ATOM 13352 C CA . PRO B 1 45 ? 6.438 -18.609 -2.371 1.00 0.59 57 PRO B CA 8
ATOM 13353 C C . PRO B 1 45 ? 6.301 -19.514 -1.152 1.00 0.69 57 PRO B C 8
ATOM 13354 O O . PRO B 1 45 ? 6.919 -19.270 -0.115 1.00 0.78 57 PRO B O 8
ATOM 13365 N N . LYS B 1 46 ? 5.483 -20.545 -1.271 1.00 0.90 58 LYS B N 8
ATOM 13366 C CA . LYS B 1 46 ? 5.293 -21.486 -0.179 1.00 1.10 58 LYS B CA 8
ATOM 13367 C C . LYS B 1 46 ? 6.222 -22.677 -0.361 1.00 1.70 58 LYS B C 8
ATOM 13368 O O . LYS B 1 46 ? 5.819 -23.656 -1.021 1.00 2.13 58 LYS B O 8
ATOM 13388 N N . GLU C 2 1 ? -11.642 -9.678 -6.213 1.00 1.19 35 GLU C N 8
ATOM 13389 C CA . GLU C 2 1 ? -12.600 -9.262 -5.167 1.00 1.03 35 GLU C CA 8
ATOM 13390 C C . GLU C 2 1 ? -11.855 -8.710 -3.961 1.00 0.71 35 GLU C C 8
ATOM 13391 O O . GLU C 2 1 ? -11.826 -9.330 -2.895 1.00 1.01 35 GLU C O 8
ATOM 13405 N N . GLY C 2 2 ? -11.243 -7.547 -4.136 1.00 0.40 36 GLY C N 8
ATOM 13406 C CA . GLY C 2 2 ? -10.515 -6.931 -3.051 1.00 0.20 36 GLY C CA 8
ATOM 13407 C C . GLY C 2 2 ? -9.663 -5.774 -3.512 1.00 0.15 36 GLY C C 8
ATOM 13408 O O . GLY C 2 2 ? -9.741 -5.359 -4.664 1.00 0.22 36 GLY C O 8
ATOM 13412 N N . VAL C 2 3 ? -8.863 -5.245 -2.607 1.00 0.11 37 VAL C N 8
ATOM 13413 C CA . VAL C 2 3 ? -7.923 -4.190 -2.941 1.00 0.09 37 VAL C CA 8
ATOM 13414 C C . VAL C 2 3 ? -6.506 -4.724 -2.764 1.00 0.10 37 VAL C C 8
ATOM 13415 O O . VAL C 2 3 ? -6.241 -5.524 -1.864 1.00 0.16 37 VAL C O 8
ATOM 13428 N N . LEU C 2 4 ? -5.619 -4.322 -3.641 1.00 0.10 38 LEU C N 8
ATOM 13429 C CA . LEU C 2 4 ? -4.232 -4.740 -3.567 1.00 0.11 38 LEU C CA 8
ATOM 13430 C C . LEU C 2 4 ? -3.332 -3.566 -3.195 1.00 0.12 38 LEU C C 8
ATOM 13431 O O . LEU C 2 4 ? -3.463 -2.478 -3.748 1.00 0.20 38 LEU C O 8
ATOM 13447 N N . TYR C 2 5 ? -2.426 -3.792 -2.244 1.00 0.10 39 TYR C N 8
ATOM 13448 C CA . TYR C 2 5 ? -1.453 -2.789 -1.877 1.00 0.10 39 TYR C CA 8
ATOM 13449 C C . TYR C 2 5 ? -0.435 -2.685 -2.983 1.00 0.12 39 TYR C C 8
ATOM 13450 O O . TYR C 2 5 ? 0.311 -3.627 -3.255 1.00 0.15 39 TYR C O 8
ATOM 13468 N N . VAL C 2 6 ? -0.423 -1.556 -3.626 1.00 0.10 40 VAL C N 8
ATOM 13469 C CA . VAL C 2 6 ? 0.524 -1.314 -4.679 1.00 0.11 40 VAL C CA 8
ATOM 13470 C C . VAL C 2 6 ? 1.311 -0.045 -4.406 1.00 0.10 40 VAL C C 8
ATOM 13471 O O . VAL C 2 6 ? 0.841 0.860 -3.724 1.00 0.10 40 VAL C O 8
ATOM 13484 N N . GLY C 2 7 ? 2.511 -0.004 -4.921 1.00 0.10 41 GLY C N 8
ATOM 13485 C CA . GLY C 2 7 ? 3.313 1.177 -4.832 1.00 0.09 41 GLY C CA 8
ATOM 13486 C C . GLY C 2 7 ? 3.864 1.548 -6.178 1.00 0.09 41 GLY C C 8
ATOM 13487 O O . GLY C 2 7 ? 3.770 0.767 -7.120 1.00 0.09 41 GLY C O 8
ATOM 13491 N N . SER C 2 8 ? 4.457 2.713 -6.273 1.00 0.11 42 SER C N 8
ATOM 13492 C CA . SER C 2 8 ? 5.028 3.160 -7.524 1.00 0.12 42 SER C CA 8
ATOM 13493 C C . SER C 2 8 ? 6.381 3.785 -7.260 1.00 0.15 42 SER C C 8
ATOM 13494 O O . SER C 2 8 ? 6.508 4.715 -6.461 1.00 0.17 42 SER C O 8
ATOM 13502 N N . LYS C 2 9 ? 7.387 3.230 -7.904 1.00 0.16 43 LYS C N 8
ATOM 13503 C CA . LYS C 2 9 ? 8.755 3.641 -7.701 1.00 0.19 43 LYS C CA 8
ATOM 13504 C C . LYS C 2 9 ? 9.060 4.908 -8.463 1.00 0.19 43 LYS C C 8
ATOM 13505 O O . LYS C 2 9 ? 9.247 4.883 -9.670 1.00 0.19 43 LYS C O 8
ATOM 13524 N N . THR C 2 10 ? 9.168 5.991 -7.742 1.00 0.23 44 THR C N 8
ATOM 13525 C CA . THR C 2 10 ? 9.238 7.308 -8.344 1.00 0.26 44 THR C CA 8
ATOM 13526 C C . THR C 2 10 ? 10.451 8.087 -7.835 1.00 0.34 44 THR C C 8
ATOM 13527 O O . THR C 2 10 ? 11.437 7.492 -7.397 1.00 0.37 44 THR C O 8
ATOM 13538 N N . LYS C 2 11 ? 10.378 9.417 -7.910 1.00 0.40 45 LYS C N 8
ATOM 13539 C CA . LYS C 2 11 ? 11.430 10.284 -7.389 1.00 0.49 45 LYS C CA 8
ATOM 13540 C C . LYS C 2 11 ? 11.580 10.120 -5.874 1.00 0.50 45 LYS C C 8
ATOM 13541 O O . LYS C 2 11 ? 12.697 10.024 -5.368 1.00 0.57 45 LYS C O 8
ATOM 13560 N N . GLU C 2 12 ? 10.457 10.083 -5.155 1.00 0.47 46 GLU C N 8
ATOM 13561 C CA . GLU C 2 12 ? 10.489 9.744 -3.735 1.00 0.51 46 GLU C CA 8
ATOM 13562 C C . GLU C 2 12 ? 10.797 8.263 -3.608 1.00 0.48 46 GLU C C 8
ATOM 13563 O O . GLU C 2 12 ? 11.515 7.824 -2.708 1.00 0.55 46 GLU C O 8
ATOM 13575 N N . GLY C 2 13 ? 10.233 7.515 -4.539 1.00 0.38 47 GLY C N 8
ATOM 13576 C CA . GLY C 2 13 ? 10.559 6.126 -4.723 1.00 0.40 47 GLY C CA 8
ATOM 13577 C C . GLY C 2 13 ? 9.461 5.194 -4.278 1.00 0.31 47 GLY C C 8
ATOM 13578 O O . GLY C 2 13 ? 9.389 4.071 -4.739 1.00 0.38 47 GLY C O 8
ATOM 13582 N N . VAL C 2 14 ? 8.554 5.659 -3.448 1.00 0.21 48 VAL C N 8
ATOM 13583 C CA . VAL C 2 14 ? 7.445 4.814 -3.032 1.00 0.15 48 VAL C CA 8
ATOM 13584 C C . VAL C 2 14 ? 6.218 5.649 -2.712 1.00 0.10 48 VAL C C 8
ATOM 13585 O O . VAL C 2 14 ? 6.269 6.565 -1.890 1.00 0.12 48 VAL C O 8
ATOM 13598 N N . VAL C 2 15 ? 5.135 5.357 -3.403 1.00 0.09 49 VAL C N 8
ATOM 13599 C CA . VAL C 2 15 ? 3.837 5.870 -3.027 1.00 0.07 49 VAL C CA 8
ATOM 13600 C C . VAL C 2 15 ? 2.908 4.704 -2.764 1.00 0.08 49 VAL C C 8
ATOM 13601 O O . VAL C 2 15 ? 2.924 3.716 -3.491 1.00 0.12 49 VAL C O 8
ATOM 13614 N N . HIS C 2 16 ? 2.122 4.813 -1.719 1.00 0.08 50 HIS C N 8
ATOM 13615 C CA . HIS C 2 16 ? 1.259 3.727 -1.306 1.00 0.09 50 HIS C CA 8
ATOM 13616 C C . HIS C 2 16 ? -0.108 3.904 -1.930 1.00 0.07 50 HIS C C 8
ATOM 13617 O O . HIS C 2 16 ? -0.843 4.840 -1.601 1.00 0.09 50 HIS C O 8
ATOM 13631 N N . GLY C 2 17 ? -0.426 3.032 -2.858 1.00 0.06 51 GLY C N 8
ATOM 13632 C CA . GLY C 2 17 ? -1.704 3.083 -3.506 1.00 0.05 51 GLY C CA 8
ATOM 13633 C C . GLY C 2 17 ? -2.424 1.769 -3.407 1.00 0.06 51 GLY C C 8
ATOM 13634 O O . GLY C 2 17 ? -1.969 0.850 -2.721 1.00 0.07 51 GLY C O 8
ATOM 13638 N N . VAL C 2 18 ? -3.538 1.663 -4.097 1.00 0.07 52 VAL C N 8
ATOM 13639 C CA . VAL C 2 18 ? -4.348 0.473 -4.010 1.00 0.08 52 VAL C CA 8
ATOM 13640 C C . VAL C 2 18 ? -4.909 0.096 -5.355 1.00 0.09 52 VAL C C 8
ATOM 13641 O O . VAL C 2 18 ? -5.450 0.926 -6.074 1.00 0.09 52 VAL C O 8
ATOM 13654 N N . ALA C 2 19 ? -4.766 -1.169 -5.683 1.00 0.10 53 ALA C N 8
ATOM 13655 C CA . ALA C 2 19 ? -5.289 -1.692 -6.910 1.00 0.10 53 ALA C CA 8
ATOM 13656 C C . ALA C 2 19 ? -6.531 -2.494 -6.607 1.00 0.09 53 ALA C C 8
ATOM 13657 O O . ALA C 2 19 ? -6.453 -3.584 -6.048 1.00 0.12 53 ALA C O 8
ATOM 13664 N N . THR C 2 20 ? -7.674 -1.963 -6.961 1.00 0.09 54 THR C N 8
ATOM 13665 C CA . THR C 2 20 ? -8.920 -2.625 -6.614 1.00 0.12 54 THR C CA 8
ATOM 13666 C C . THR C 2 20 ? -9.272 -3.658 -7.672 1.00 0.19 54 THR C C 8
ATOM 13667 O O . THR C 2 20 ? -9.551 -3.328 -8.823 1.00 0.45 54 THR C O 8
ATOM 13678 N N . VAL C 2 21 ? -9.256 -4.909 -7.255 1.00 0.23 55 VAL C N 8
ATOM 13679 C CA . VAL C 2 21 ? -9.313 -6.037 -8.161 1.00 0.29 55 VAL C CA 8
ATOM 13680 C C . VAL C 2 21 ? -10.647 -6.769 -8.063 1.00 0.36 55 VAL C C 8
ATOM 13681 O O . VAL C 2 21 ? -11.126 -7.075 -6.969 1.00 0.35 55 VAL C O 8
ATOM 13694 N N . ALA C 2 22 ? -11.241 -7.045 -9.212 1.00 0.49 56 ALA C N 8
ATOM 13695 C CA . ALA C 2 22 ? -12.485 -7.780 -9.273 1.00 0.64 56 ALA C CA 8
ATOM 13696 C C . ALA C 2 22 ? -12.216 -9.232 -9.639 1.00 0.75 56 ALA C C 8
ATOM 13697 O O . ALA C 2 22 ? -11.959 -9.505 -10.828 1.00 1.43 56 ALA C O 8
ATOM 13705 N N . ASP A 1 1 ? -12.107 -3.732 -14.847 1.00 2.62 13 ASP A N 9
ATOM 13706 C CA . ASP A 1 1 ? -11.471 -4.495 -13.750 1.00 1.91 13 ASP A CA 9
ATOM 13707 C C . ASP A 1 1 ? -10.875 -3.533 -12.737 1.00 1.47 13 ASP A C 9
ATOM 13708 O O . ASP A 1 1 ? -11.030 -2.315 -12.875 1.00 2.03 13 ASP A O 9
ATOM 13719 N N . GLY A 1 2 ? -10.216 -4.075 -11.718 1.00 0.76 14 GLY A N 9
ATOM 13720 C CA . GLY A 1 2 ? -9.579 -3.254 -10.710 1.00 0.80 14 GLY A CA 9
ATOM 13721 C C . GLY A 1 2 ? -8.654 -2.202 -11.263 1.00 0.66 14 GLY A C 9
ATOM 13722 O O . GLY A 1 2 ? -8.188 -2.275 -12.403 1.00 0.96 14 GLY A O 9
ATOM 13726 N N . GLU A 1 3 ? -8.387 -1.231 -10.426 1.00 0.31 15 GLU A N 9
ATOM 13727 C CA . GLU A 1 3 ? -7.627 -0.067 -10.804 1.00 0.18 15 GLU A CA 9
ATOM 13728 C C . GLU A 1 3 ? -6.895 0.497 -9.594 1.00 0.13 15 GLU A C 9
ATOM 13729 O O . GLU A 1 3 ? -7.180 0.109 -8.463 1.00 0.17 15 GLU A O 9
ATOM 13741 N N . ILE A 1 4 ? -5.967 1.408 -9.823 1.00 0.12 16 ILE A N 9
ATOM 13742 C CA . ILE A 1 4 ? -5.131 1.908 -8.748 1.00 0.11 16 ILE A CA 9
ATOM 13743 C C . ILE A 1 4 ? -5.632 3.239 -8.213 1.00 0.10 16 ILE A C 9
ATOM 13744 O O . ILE A 1 4 ? -6.158 4.072 -8.949 1.00 0.14 16 ILE A O 9
ATOM 13760 N N . PHE A 1 5 ? -5.449 3.415 -6.920 1.00 0.09 17 PHE A N 9
ATOM 13761 C CA . PHE A 1 5 ? -5.741 4.657 -6.237 1.00 0.09 17 PHE A CA 9
ATOM 13762 C C . PHE A 1 5 ? -4.645 4.945 -5.225 1.00 0.07 17 PHE A C 9
ATOM 13763 O O . PHE A 1 5 ? -4.531 4.248 -4.229 1.00 0.07 17 PHE A O 9
ATOM 13780 N N . TYR A 1 6 ? -3.807 5.934 -5.497 1.00 0.07 18 TYR A N 9
ATOM 13781 C CA . TYR A 1 6 ? -2.712 6.253 -4.587 1.00 0.06 18 TYR A CA 9
ATOM 13782 C C . TYR A 1 6 ? -3.182 7.147 -3.450 1.00 0.07 18 TYR A C 9
ATOM 13783 O O . TYR A 1 6 ? -3.946 8.090 -3.662 1.00 0.09 18 TYR A O 9
ATOM 13801 N N . LEU A 1 7 ? -2.717 6.849 -2.240 1.00 0.07 19 LEU A N 9
ATOM 13802 C CA . LEU A 1 7 ? -3.034 7.657 -1.074 1.00 0.08 19 LEU A CA 9
ATOM 13803 C C . LEU A 1 7 ? -1.741 8.134 -0.427 1.00 0.11 19 LEU A C 9
ATOM 13804 O O . LEU A 1 7 ? -1.400 7.704 0.672 1.00 0.12 19 LEU A O 9
ATOM 13820 N N . PRO A 1 8 ? -1.013 9.052 -1.073 1.00 0.13 20 PRO A N 9
ATOM 13821 C CA . PRO A 1 8 ? 0.295 9.499 -0.583 1.00 0.16 20 PRO A CA 9
ATOM 13822 C C . PRO A 1 8 ? 0.180 10.483 0.570 1.00 0.22 20 PRO A C 9
ATOM 13823 O O . PRO A 1 8 ? 1.164 11.091 0.987 1.00 0.28 20 PRO A O 9
ATOM 13834 N N . ASN A 1 9 ? -1.025 10.634 1.081 1.00 0.22 21 ASN A N 9
ATOM 13835 C CA . ASN A 1 9 ? -1.290 11.626 2.108 1.00 0.27 21 ASN A CA 9
ATOM 13836 C C . ASN A 1 9 ? -1.456 10.959 3.452 1.00 0.25 21 ASN A C 9
ATOM 13837 O O . ASN A 1 9 ? -1.087 11.499 4.492 1.00 0.31 21 ASN A O 9
ATOM 13848 N N . LEU A 1 10 ? -1.984 9.759 3.397 1.00 0.18 22 LEU A N 9
ATOM 13849 C CA . LEU A 1 10 ? -2.392 9.037 4.583 1.00 0.17 22 LEU A CA 9
ATOM 13850 C C . LEU A 1 10 ? -1.162 8.470 5.280 1.00 0.20 22 LEU A C 9
ATOM 13851 O O . LEU A 1 10 ? -0.391 7.733 4.674 1.00 0.35 22 LEU A O 9
ATOM 13867 N N . ASN A 1 11 ? -0.951 8.847 6.535 1.00 0.17 23 ASN A N 9
ATOM 13868 C CA . ASN A 1 11 ? 0.221 8.380 7.264 1.00 0.20 23 ASN A CA 9
ATOM 13869 C C . ASN A 1 11 ? 0.124 6.882 7.482 1.00 0.24 23 ASN A C 9
ATOM 13870 O O . ASN A 1 11 ? -0.968 6.323 7.414 1.00 0.34 23 ASN A O 9
ATOM 13881 N N . PRO A 1 12 ? 1.269 6.216 7.709 1.00 0.22 24 PRO A N 9
ATOM 13882 C CA . PRO A 1 12 ? 1.350 4.758 7.846 1.00 0.23 24 PRO A CA 9
ATOM 13883 C C . PRO A 1 12 ? 0.193 4.144 8.630 1.00 0.23 24 PRO A C 9
ATOM 13884 O O . PRO A 1 12 ? -0.334 3.104 8.247 1.00 0.23 24 PRO A O 9
ATOM 13895 N N . ASP A 1 13 ? -0.234 4.810 9.697 1.00 0.22 25 ASP A N 9
ATOM 13896 C CA . ASP A 1 13 ? -1.288 4.262 10.548 1.00 0.23 25 ASP A CA 9
ATOM 13897 C C . ASP A 1 13 ? -2.617 4.251 9.809 1.00 0.24 25 ASP A C 9
ATOM 13898 O O . ASP A 1 13 ? -3.366 3.280 9.881 1.00 0.27 25 ASP A O 9
ATOM 13907 N N . GLN A 1 14 ? -2.890 5.324 9.077 1.00 0.23 26 GLN A N 9
ATOM 13908 C CA . GLN A 1 14 ? -4.093 5.410 8.255 1.00 0.25 26 GLN A CA 9
ATOM 13909 C C . GLN A 1 14 ? -4.006 4.413 7.115 1.00 0.25 26 GLN A C 9
ATOM 13910 O O . GLN A 1 14 ? -4.923 3.630 6.873 1.00 0.26 26 GLN A O 9
ATOM 13924 N N . LEU A 1 15 ? -2.880 4.471 6.421 1.00 0.24 27 LEU A N 9
ATOM 13925 C CA . LEU A 1 15 ? -2.614 3.614 5.274 1.00 0.25 27 LEU A CA 9
ATOM 13926 C C . LEU A 1 15 ? -2.731 2.133 5.652 1.00 0.23 27 LEU A C 9
ATOM 13927 O O . LEU A 1 15 ? -3.322 1.341 4.918 1.00 0.25 27 LEU A O 9
ATOM 13943 N N . CYS A 1 16 ? -2.186 1.773 6.809 1.00 0.21 28 CYS A N 9
ATOM 13944 C CA . CYS A 1 16 ? -2.296 0.411 7.326 1.00 0.22 28 CYS A CA 9
ATOM 13945 C C . CYS A 1 16 ? -3.742 0.086 7.681 1.00 0.21 28 CYS A C 9
ATOM 13946 O O . CYS A 1 16 ? -4.238 -1.004 7.383 1.00 0.22 28 CYS A O 9
ATOM 13953 N N . ALA A 1 17 ? -4.415 1.051 8.300 1.00 0.21 29 ALA A N 9
ATOM 13954 C CA . ALA A 1 17 ? -5.783 0.867 8.768 1.00 0.22 29 ALA A CA 9
ATOM 13955 C C . ALA A 1 17 ? -6.725 0.535 7.622 1.00 0.17 29 ALA A C 9
ATOM 13956 O O . ALA A 1 17 ? -7.696 -0.199 7.811 1.00 0.18 29 ALA A O 9
ATOM 13963 N N . PHE A 1 18 ? -6.435 1.068 6.436 1.00 0.13 30 PHE A N 9
ATOM 13964 C CA . PHE A 1 18 ? -7.283 0.817 5.284 1.00 0.10 30 PHE A CA 9
ATOM 13965 C C . PHE A 1 18 ? -7.380 -0.680 5.011 1.00 0.09 30 PHE A C 9
ATOM 13966 O O . PHE A 1 18 ? -8.465 -1.245 5.102 1.00 0.09 30 PHE A O 9
ATOM 13983 N N . PHE A 1 19 ? -6.253 -1.344 4.783 1.00 0.10 31 PHE A N 9
ATOM 13984 C CA . PHE A 1 19 ? -6.298 -2.751 4.400 1.00 0.10 31 PHE A CA 9
ATOM 13985 C C . PHE A 1 19 ? -6.582 -3.627 5.606 1.00 0.11 31 PHE A C 9
ATOM 13986 O O . PHE A 1 19 ? -6.997 -4.766 5.460 1.00 0.12 31 PHE A O 9
ATOM 14003 N N . HIS A 1 20 ? -6.335 -3.103 6.796 1.00 0.11 32 HIS A N 9
ATOM 14004 C CA . HIS A 1 20 ? -6.544 -3.869 8.021 1.00 0.12 32 HIS A CA 9
ATOM 14005 C C . HIS A 1 20 ? -8.015 -4.251 8.156 1.00 0.12 32 HIS A C 9
ATOM 14006 O O . HIS A 1 20 ? -8.345 -5.357 8.578 1.00 0.15 32 HIS A O 9
ATOM 14021 N N . SER A 1 21 ? -8.885 -3.327 7.781 1.00 0.11 33 SER A N 9
ATOM 14022 C CA . SER A 1 21 ? -10.317 -3.572 7.780 1.00 0.13 33 SER A CA 9
ATOM 14023 C C . SER A 1 21 ? -10.674 -4.454 6.596 1.00 0.12 33 SER A C 9
ATOM 14024 O O . SER A 1 21 ? -11.482 -5.379 6.693 1.00 0.14 33 SER A O 9
ATOM 14032 N N . VAL A 1 22 ? -10.038 -4.133 5.482 1.00 0.10 34 VAL A N 9
ATOM 14033 C CA . VAL A 1 22 ? -10.243 -4.821 4.219 1.00 0.11 34 VAL A CA 9
ATOM 14034 C C . VAL A 1 22 ? -9.905 -6.296 4.307 1.00 0.13 34 VAL A C 9
ATOM 14035 O O . VAL A 1 22 ? -10.700 -7.147 3.949 1.00 0.15 34 VAL A O 9
ATOM 14048 N N . HIS A 1 23 ? -8.711 -6.585 4.760 1.00 0.14 35 HIS A N 9
ATOM 14049 C CA . HIS A 1 23 ? -8.210 -7.950 4.756 1.00 0.17 35 HIS A CA 9
ATOM 14050 C C . HIS A 1 23 ? -8.991 -8.827 5.721 1.00 0.18 35 HIS A C 9
ATOM 14051 O O . HIS A 1 23 ? -9.141 -10.028 5.500 1.00 0.21 35 HIS A O 9
ATOM 14066 N N . ASP A 1 24 ? -9.491 -8.222 6.781 1.00 0.17 36 ASP A N 9
ATOM 14067 C CA . ASP A 1 24 ? -10.344 -8.921 7.732 1.00 0.18 36 ASP A CA 9
ATOM 14068 C C . ASP A 1 24 ? -11.651 -9.353 7.067 1.00 0.19 36 ASP A C 9
ATOM 14069 O O . ASP A 1 24 ? -12.271 -10.340 7.467 1.00 0.21 36 ASP A O 9
ATOM 14078 N N . ASP A 1 25 ? -12.032 -8.629 6.024 1.00 0.19 37 ASP A N 9
ATOM 14079 C CA . ASP A 1 25 ? -13.322 -8.827 5.359 1.00 0.24 37 ASP A CA 9
ATOM 14080 C C . ASP A 1 25 ? -13.333 -8.082 4.029 1.00 0.23 37 ASP A C 9
ATOM 14081 O O . ASP A 1 25 ? -13.746 -6.930 3.953 1.00 0.25 37 ASP A O 9
ATOM 14090 N N . PRO A 1 26 ? -12.858 -8.726 2.955 1.00 0.23 38 PRO A N 9
ATOM 14091 C CA . PRO A 1 26 ? -12.640 -8.068 1.656 1.00 0.25 38 PRO A CA 9
ATOM 14092 C C . PRO A 1 26 ? -13.934 -7.634 0.965 1.00 0.29 38 PRO A C 9
ATOM 14093 O O . PRO A 1 26 ? -13.903 -7.075 -0.129 1.00 0.34 38 PRO A O 9
ATOM 14104 N N . SER A 1 27 ? -15.064 -7.870 1.612 1.00 0.28 39 SER A N 9
ATOM 14105 C CA . SER A 1 27 ? -16.355 -7.476 1.070 1.00 0.33 39 SER A CA 9
ATOM 14106 C C . SER A 1 27 ? -16.569 -5.963 1.199 1.00 0.36 39 SER A C 9
ATOM 14107 O O . SER A 1 27 ? -17.408 -5.382 0.511 1.00 0.59 39 SER A O 9
ATOM 14115 N N . GLN A 1 28 ? -15.795 -5.329 2.075 1.00 0.22 40 GLN A N 9
ATOM 14116 C CA . GLN A 1 28 ? -15.906 -3.889 2.304 1.00 0.21 40 GLN A CA 9
ATOM 14117 C C . GLN A 1 28 ? -14.744 -3.125 1.677 1.00 0.16 40 GLN A C 9
ATOM 14118 O O . GLN A 1 28 ? -14.666 -1.910 1.785 1.00 0.16 40 GLN A O 9
ATOM 14132 N N . SER A 1 29 ? -13.858 -3.860 1.035 1.00 0.15 41 SER A N 9
ATOM 14133 C CA . SER A 1 29 ? -12.676 -3.335 0.376 1.00 0.13 41 SER A CA 9
ATOM 14134 C C . SER A 1 29 ? -12.969 -2.091 -0.463 1.00 0.11 41 SER A C 9
ATOM 14135 O O . SER A 1 29 ? -12.301 -1.079 -0.303 1.00 0.11 41 SER A O 9
ATOM 14143 N N . ALA A 1 30 ? -13.969 -2.163 -1.340 1.00 0.13 42 ALA A N 9
ATOM 14144 C CA . ALA A 1 30 ? -14.332 -1.027 -2.189 1.00 0.13 42 ALA A CA 9
ATOM 14145 C C . ALA A 1 30 ? -14.710 0.186 -1.344 1.00 0.12 42 ALA A C 9
ATOM 14146 O O . ALA A 1 30 ? -14.330 1.315 -1.645 1.00 0.12 42 ALA A O 9
ATOM 14153 N N . ASN A 1 31 ? -15.436 -0.076 -0.267 1.00 0.12 43 ASN A N 9
ATOM 14154 C CA . ASN A 1 31 ? -15.861 0.964 0.670 1.00 0.13 43 ASN A CA 9
ATOM 14155 C C . ASN A 1 31 ? -14.656 1.531 1.374 1.00 0.10 43 ASN A C 9
ATOM 14156 O O . ASN A 1 31 ? -14.543 2.727 1.614 1.00 0.11 43 ASN A O 9
ATOM 14167 N N . LEU A 1 32 ? -13.771 0.631 1.716 1.00 0.09 44 LEU A N 9
ATOM 14168 C CA . LEU A 1 32 ? -12.621 0.940 2.520 1.00 0.08 44 LEU A CA 9
ATOM 14169 C C . LEU A 1 32 ? -11.643 1.764 1.717 1.00 0.07 44 LEU A C 9
ATOM 14170 O O . LEU A 1 32 ? -11.088 2.761 2.175 1.00 0.08 44 LEU A O 9
ATOM 14186 N N . LEU A 1 33 ? -11.457 1.292 0.509 1.00 0.07 45 LEU A N 9
ATOM 14187 C CA . LEU A 1 33 ? -10.679 1.951 -0.515 1.00 0.07 45 LEU A CA 9
ATOM 14188 C C . LEU A 1 33 ? -11.266 3.345 -0.742 1.00 0.07 45 LEU A C 9
ATOM 14189 O O . LEU A 1 33 ? -10.545 4.330 -0.817 1.00 0.08 45 LEU A O 9
ATOM 14205 N N . ALA A 1 34 ? -12.588 3.401 -0.828 1.00 0.08 46 ALA A N 9
ATOM 14206 C CA . ALA A 1 34 ? -13.322 4.655 -0.925 1.00 0.09 46 ALA A CA 9
ATOM 14207 C C . ALA A 1 34 ? -12.944 5.629 0.180 1.00 0.09 46 ALA A C 9
ATOM 14208 O O . ALA A 1 34 ? -12.625 6.772 -0.095 1.00 0.11 46 ALA A O 9
ATOM 14215 N N . GLU A 1 35 ? -12.976 5.164 1.420 1.00 0.09 47 GLU A N 9
ATOM 14216 C CA . GLU A 1 35 ? -12.646 5.974 2.571 1.00 0.10 47 GLU A CA 9
ATOM 14217 C C . GLU A 1 35 ? -11.173 6.307 2.568 1.00 0.09 47 GLU A C 9
ATOM 14218 O O . GLU A 1 35 ? -10.766 7.316 3.114 1.00 0.09 47 GLU A O 9
ATOM 14230 N N . ALA A 1 36 ? -10.382 5.447 1.951 1.00 0.08 48 ALA A N 9
ATOM 14231 C CA . ALA A 1 36 ? -8.974 5.726 1.736 1.00 0.08 48 ALA A CA 9
ATOM 14232 C C . ALA A 1 36 ? -8.833 6.874 0.747 1.00 0.08 48 ALA A C 9
ATOM 14233 O O . ALA A 1 36 ? -8.061 7.807 0.960 1.00 0.08 48 ALA A O 9
ATOM 14240 N N . LYS A 1 37 ? -9.636 6.811 -0.310 1.00 0.08 49 LYS A N 9
ATOM 14241 C CA . LYS A 1 37 ? -9.652 7.826 -1.356 1.00 0.09 49 LYS A CA 9
ATOM 14242 C C . LYS A 1 37 ? -10.152 9.120 -0.752 1.00 0.10 49 LYS A C 9
ATOM 14243 O O . LYS A 1 37 ? -9.553 10.185 -0.875 1.00 0.13 49 LYS A O 9
ATOM 14262 N N . LYS A 1 38 ? -11.258 8.955 -0.071 1.00 0.11 50 LYS A N 9
ATOM 14263 C CA . LYS A 1 38 ? -11.958 9.994 0.636 1.00 0.12 50 LYS A CA 9
ATOM 14264 C C . LYS A 1 38 ? -11.071 10.633 1.687 1.00 0.12 50 LYS A C 9
ATOM 14265 O O . LYS A 1 38 ? -11.095 11.839 1.871 1.00 0.15 50 LYS A O 9
ATOM 14284 N N . LEU A 1 39 ? -10.300 9.810 2.367 1.00 0.11 51 LEU A N 9
ATOM 14285 C CA . LEU A 1 39 ? -9.352 10.278 3.361 1.00 0.12 51 LEU A CA 9
ATOM 14286 C C . LEU A 1 39 ? -8.265 11.082 2.710 1.00 0.12 51 LEU A C 9
ATOM 14287 O O . LEU A 1 39 ? -7.938 12.187 3.133 1.00 0.13 51 LEU A O 9
ATOM 14303 N N . ASN A 1 40 ? -7.709 10.488 1.679 1.00 0.11 52 ASN A N 9
ATOM 14304 C CA . ASN A 1 40 ? -6.696 11.129 0.854 1.00 0.11 52 ASN A CA 9
ATOM 14305 C C . ASN A 1 40 ? -7.172 12.509 0.437 1.00 0.13 52 ASN A C 9
ATOM 14306 O O . ASN A 1 40 ? -6.408 13.460 0.422 1.00 0.15 52 ASN A O 9
ATOM 14317 N N . ASP A 1 41 ? -8.452 12.583 0.136 1.00 0.14 53 ASP A N 9
ATOM 14318 C CA . ASP A 1 41 ? -9.110 13.812 -0.287 1.00 0.17 53 ASP A CA 9
ATOM 14319 C C . ASP A 1 41 ? -9.429 14.698 0.903 1.00 0.19 53 ASP A C 9
ATOM 14320 O O . ASP A 1 41 ? -9.397 15.925 0.810 1.00 0.22 53 ASP A O 9
ATOM 14329 N N . ALA A 1 42 ? -9.741 14.055 2.018 1.00 0.18 54 ALA A N 9
ATOM 14330 C CA . ALA A 1 42 ? -10.178 14.732 3.219 1.00 0.21 54 ALA A CA 9
ATOM 14331 C C . ALA A 1 42 ? -9.063 15.551 3.804 1.00 0.24 54 ALA A C 9
ATOM 14332 O O . ALA A 1 42 ? -9.254 16.695 4.220 1.00 0.28 54 ALA A O 9
ATOM 14339 N N . GLN A 1 43 ? -7.887 14.964 3.830 1.00 0.22 55 GLN A N 9
ATOM 14340 C CA . GLN A 1 43 ? -6.766 15.634 4.464 1.00 0.25 55 GLN A CA 9
ATOM 14341 C C . GLN A 1 43 ? -5.781 16.212 3.460 1.00 0.25 55 GLN A C 9
ATOM 14342 O O . GLN A 1 43 ? -5.139 17.212 3.767 1.00 0.28 55 GLN A O 9
ATOM 14356 N N . ALA A 1 44 ? -5.738 15.613 2.259 1.00 0.24 56 ALA A N 9
ATOM 14357 C CA . ALA A 1 44 ? -4.771 15.936 1.183 1.00 0.25 56 ALA A CA 9
ATOM 14358 C C . ALA A 1 44 ? -3.829 17.112 1.477 1.00 0.31 56 ALA A C 9
ATOM 14359 O O . ALA A 1 44 ? -4.013 18.219 0.968 1.00 0.35 56 ALA A O 9
ATOM 14366 N N . PRO A 1 45 ? -2.809 16.869 2.316 1.00 0.35 57 PRO A N 9
ATOM 14367 C CA . PRO A 1 45 ? -1.746 17.838 2.598 1.00 0.42 57 PRO A CA 9
ATOM 14368 C C . PRO A 1 45 ? -0.900 18.134 1.365 1.00 0.58 57 PRO A C 9
ATOM 14369 O O . PRO A 1 45 ? -0.642 17.248 0.543 1.00 0.80 57 PRO A O 9
ATOM 14380 N N . LYS A 1 46 ? -0.466 19.374 1.243 1.00 0.81 58 LYS A N 9
ATOM 14381 C CA . LYS A 1 46 ? 0.345 19.786 0.116 1.00 1.03 58 LYS A CA 9
ATOM 14382 C C . LYS A 1 46 ? 1.337 20.845 0.563 1.00 1.48 58 LYS A C 9
ATOM 14383 O O . LYS A 1 46 ? 2.498 20.487 0.852 1.00 1.97 58 LYS A O 9
ATOM 14403 N N . ASP B 1 1 ? 10.219 7.776 -14.143 1.00 1.37 13 ASP B N 9
ATOM 14404 C CA . ASP B 1 1 ? 9.692 7.526 -12.782 1.00 0.51 13 ASP B CA 9
ATOM 14405 C C . ASP B 1 1 ? 8.365 6.792 -12.854 1.00 0.38 13 ASP B C 9
ATOM 14406 O O . ASP B 1 1 ? 7.830 6.574 -13.943 1.00 0.51 13 ASP B O 9
ATOM 14417 N N . GLY B 1 2 ? 7.825 6.429 -11.697 1.00 0.21 14 GLY B N 9
ATOM 14418 C CA . GLY B 1 2 ? 6.608 5.642 -11.667 1.00 0.21 14 GLY B CA 9
ATOM 14419 C C . GLY B 1 2 ? 6.827 4.193 -12.061 1.00 0.19 14 GLY B C 9
ATOM 14420 O O . GLY B 1 2 ? 6.227 3.715 -13.023 1.00 0.28 14 GLY B O 9
ATOM 14424 N N . GLU B 1 3 ? 7.691 3.489 -11.335 1.00 0.15 15 GLU B N 9
ATOM 14425 C CA . GLU B 1 3 ? 7.858 2.058 -11.547 1.00 0.15 15 GLU B CA 9
ATOM 14426 C C . GLU B 1 3 ? 6.980 1.315 -10.547 1.00 0.14 15 GLU B C 9
ATOM 14427 O O . GLU B 1 3 ? 7.348 1.163 -9.385 1.00 0.22 15 GLU B O 9
ATOM 14439 N N . ILE B 1 4 ? 5.817 0.869 -10.991 1.00 0.12 16 ILE B N 9
ATOM 14440 C CA . ILE B 1 4 ? 4.843 0.261 -10.092 1.00 0.11 16 ILE B CA 9
ATOM 14441 C C . ILE B 1 4 ? 5.324 -1.087 -9.563 1.00 0.12 16 ILE B C 9
ATOM 14442 O O . ILE B 1 4 ? 5.988 -1.853 -10.265 1.00 0.16 16 ILE B O 9
ATOM 14458 N N . PHE B 1 5 ? 4.990 -1.352 -8.312 1.00 0.11 17 PHE B N 9
ATOM 14459 C CA . PHE B 1 5 ? 5.319 -2.604 -7.668 1.00 0.11 17 PHE B CA 9
ATOM 14460 C C . PHE B 1 5 ? 4.160 -3.060 -6.793 1.00 0.11 17 PHE B C 9
ATOM 14461 O O . PHE B 1 5 ? 3.601 -2.273 -6.031 1.00 0.11 17 PHE B O 9
ATOM 14478 N N . TYR B 1 6 ? 3.779 -4.319 -6.928 1.00 0.11 18 TYR B N 9
ATOM 14479 C CA . TYR B 1 6 ? 2.634 -4.846 -6.214 1.00 0.10 18 TYR B CA 9
ATOM 14480 C C . TYR B 1 6 ? 3.078 -5.662 -5.019 1.00 0.09 18 TYR B C 9
ATOM 14481 O O . TYR B 1 6 ? 4.066 -6.396 -5.080 1.00 0.09 18 TYR B O 9
ATOM 14499 N N . LEU B 1 7 ? 2.349 -5.519 -3.928 1.00 0.13 19 LEU B N 9
ATOM 14500 C CA . LEU B 1 7 ? 2.640 -6.251 -2.707 1.00 0.13 19 LEU B CA 9
ATOM 14501 C C . LEU B 1 7 ? 1.409 -7.064 -2.280 1.00 0.21 19 LEU B C 9
ATOM 14502 O O . LEU B 1 7 ? 0.889 -6.876 -1.183 1.00 0.25 19 LEU B O 9
ATOM 14518 N N . PRO B 1 8 ? 0.938 -7.996 -3.138 1.00 0.23 20 PRO B N 9
ATOM 14519 C CA . PRO B 1 8 ? -0.307 -8.756 -2.900 1.00 0.29 20 PRO B CA 9
ATOM 14520 C C . PRO B 1 8 ? -0.165 -9.818 -1.827 1.00 0.29 20 PRO B C 9
ATOM 14521 O O . PRO B 1 8 ? -1.101 -10.103 -1.082 1.00 0.33 20 PRO B O 9
ATOM 14532 N N . ASN B 1 9 ? 1.013 -10.396 -1.759 1.00 0.27 21 ASN B N 9
ATOM 14533 C CA . ASN B 1 9 ? 1.264 -11.497 -0.858 1.00 0.28 21 ASN B CA 9
ATOM 14534 C C . ASN B 1 9 ? 1.581 -10.975 0.536 1.00 0.24 21 ASN B C 9
ATOM 14535 O O . ASN B 1 9 ? 1.540 -11.713 1.522 1.00 0.28 21 ASN B O 9
ATOM 14546 N N . LEU B 1 10 ? 1.874 -9.689 0.618 1.00 0.19 22 LEU B N 9
ATOM 14547 C CA . LEU B 1 10 ? 2.024 -9.044 1.899 1.00 0.16 22 LEU B CA 9
ATOM 14548 C C . LEU B 1 10 ? 0.684 -8.695 2.482 1.00 0.20 22 LEU B C 9
ATOM 14549 O O . LEU B 1 10 ? -0.222 -8.234 1.788 1.00 0.26 22 LEU B O 9
ATOM 14565 N N . ASN B 1 11 ? 0.573 -8.925 3.766 1.00 0.21 23 ASN B N 9
ATOM 14566 C CA . ASN B 1 11 ? -0.645 -8.626 4.486 1.00 0.26 23 ASN B CA 9
ATOM 14567 C C . ASN B 1 11 ? -0.547 -7.212 5.020 1.00 0.20 23 ASN B C 9
ATOM 14568 O O . ASN B 1 11 ? 0.560 -6.677 5.087 1.00 0.15 23 ASN B O 9
ATOM 14579 N N . PRO B 1 12 ? -1.677 -6.569 5.359 1.00 0.25 24 PRO B N 9
ATOM 14580 C CA . PRO B 1 12 ? -1.679 -5.214 5.915 1.00 0.22 24 PRO B CA 9
ATOM 14581 C C . PRO B 1 12 ? -0.561 -5.005 6.928 1.00 0.18 24 PRO B C 9
ATOM 14582 O O . PRO B 1 12 ? 0.180 -4.028 6.858 1.00 0.19 24 PRO B O 9
ATOM 14593 N N . ASP B 1 13 ? -0.407 -5.975 7.817 1.00 0.20 25 ASP B N 9
ATOM 14594 C CA . ASP B 1 13 ? 0.562 -5.890 8.906 1.00 0.24 25 ASP B CA 9
ATOM 14595 C C . ASP B 1 13 ? 1.993 -5.991 8.380 1.00 0.23 25 ASP B C 9
ATOM 14596 O O . ASP B 1 13 ? 2.913 -5.410 8.945 1.00 0.28 25 ASP B O 9
ATOM 14605 N N . GLN B 1 14 ? 2.167 -6.713 7.282 1.00 0.19 26 GLN B N 9
ATOM 14606 C CA . GLN B 1 14 ? 3.467 -6.873 6.652 1.00 0.20 26 GLN B CA 9
ATOM 14607 C C . GLN B 1 14 ? 3.881 -5.555 6.012 1.00 0.20 26 GLN B C 9
ATOM 14608 O O . GLN B 1 14 ? 4.994 -5.065 6.197 1.00 0.24 26 GLN B O 9
ATOM 14622 N N . LEU B 1 15 ? 2.947 -4.998 5.273 1.00 0.16 27 LEU B N 9
ATOM 14623 C CA . LEU B 1 15 ? 3.094 -3.697 4.631 1.00 0.17 27 LEU B CA 9
ATOM 14624 C C . LEU B 1 15 ? 3.307 -2.573 5.650 1.00 0.19 27 LEU B C 9
ATOM 14625 O O . LEU B 1 15 ? 3.936 -1.563 5.333 1.00 0.21 27 LEU B O 9
ATOM 14641 N N . CYS B 1 16 ? 2.783 -2.755 6.867 1.00 0.20 28 CYS B N 9
ATOM 14642 C CA . CYS B 1 16 ? 2.861 -1.729 7.914 1.00 0.23 28 CYS B CA 9
ATOM 14643 C C . CYS B 1 16 ? 4.282 -1.209 8.106 1.00 0.23 28 CYS B C 9
ATOM 14644 O O . CYS B 1 16 ? 4.503 -0.002 8.183 1.00 0.28 28 CYS B O 9
ATOM 14651 N N . ALA B 1 17 ? 5.240 -2.117 8.160 1.00 0.22 29 ALA B N 9
ATOM 14652 C CA . ALA B 1 17 ? 6.628 -1.744 8.375 1.00 0.24 29 ALA B CA 9
ATOM 14653 C C . ALA B 1 17 ? 7.163 -0.935 7.207 1.00 0.21 29 ALA B C 9
ATOM 14654 O O . ALA B 1 17 ? 7.883 0.049 7.397 1.00 0.25 29 ALA B O 9
ATOM 14661 N N . PHE B 1 18 ? 6.805 -1.356 6.001 1.00 0.18 30 PHE B N 9
ATOM 14662 C CA . PHE B 1 18 ? 7.328 -0.740 4.795 1.00 0.17 30 PHE B CA 9
ATOM 14663 C C . PHE B 1 18 ? 7.029 0.754 4.736 1.00 0.21 30 PHE B C 9
ATOM 14664 O O . PHE B 1 18 ? 7.952 1.560 4.719 1.00 0.22 30 PHE B O 9
ATOM 14681 N N . PHE B 1 19 ? 5.760 1.134 4.793 1.00 0.26 31 PHE B N 9
ATOM 14682 C CA . PHE B 1 19 ? 5.408 2.539 4.734 1.00 0.35 31 PHE B CA 9
ATOM 14683 C C . PHE B 1 19 ? 5.732 3.253 6.039 1.00 0.37 31 PHE B C 9
ATOM 14684 O O . PHE B 1 19 ? 5.809 4.477 6.074 1.00 0.46 31 PHE B O 9
ATOM 14701 N N . HIS B 1 20 ? 5.951 2.494 7.105 1.00 0.36 32 HIS B N 9
ATOM 14702 C CA . HIS B 1 20 ? 6.378 3.092 8.362 1.00 0.43 32 HIS B CA 9
ATOM 14703 C C . HIS B 1 20 ? 7.824 3.562 8.244 1.00 0.40 32 HIS B C 9
ATOM 14704 O O . HIS B 1 20 ? 8.144 4.682 8.617 1.00 0.47 32 HIS B O 9
ATOM 14719 N N . SER B 1 21 ? 8.676 2.710 7.684 1.00 0.33 33 SER B N 9
ATOM 14720 C CA . SER B 1 21 ? 10.082 3.046 7.453 1.00 0.33 33 SER B CA 9
ATOM 14721 C C . SER B 1 21 ? 10.216 4.057 6.316 1.00 0.28 33 SER B C 9
ATOM 14722 O O . SER B 1 21 ? 11.105 4.897 6.311 1.00 0.30 33 SER B O 9
ATOM 14730 N N . VAL B 1 22 ? 9.329 3.932 5.353 1.00 0.22 34 VAL B N 9
ATOM 14731 C CA . VAL B 1 22 ? 9.305 4.765 4.163 1.00 0.20 34 VAL B CA 9
ATOM 14732 C C . VAL B 1 22 ? 8.803 6.173 4.484 1.00 0.26 34 VAL B C 9
ATOM 14733 O O . VAL B 1 22 ? 9.310 7.148 3.947 1.00 0.27 34 VAL B O 9
ATOM 14746 N N . HIS B 1 23 ? 7.807 6.284 5.358 1.00 0.32 35 HIS B N 9
ATOM 14747 C CA . HIS B 1 23 ? 7.349 7.597 5.790 1.00 0.41 35 HIS B CA 9
ATOM 14748 C C . HIS B 1 23 ? 8.324 8.144 6.824 1.00 0.45 35 HIS B C 9
ATOM 14749 O O . HIS B 1 23 ? 8.561 9.350 6.895 1.00 0.51 35 HIS B O 9
ATOM 14764 N N . ASP B 1 24 ? 8.883 7.239 7.624 1.00 0.44 36 ASP B N 9
ATOM 14765 C CA . ASP B 1 24 ? 9.955 7.590 8.545 1.00 0.50 36 ASP B CA 9
ATOM 14766 C C . ASP B 1 24 ? 11.135 8.139 7.769 1.00 0.47 36 ASP B C 9
ATOM 14767 O O . ASP B 1 24 ? 11.662 9.203 8.098 1.00 0.52 36 ASP B O 9
ATOM 14776 N N . ASP B 1 25 ? 11.545 7.423 6.729 1.00 0.39 37 ASP B N 9
ATOM 14777 C CA . ASP B 1 25 ? 12.661 7.896 5.917 1.00 0.40 37 ASP B CA 9
ATOM 14778 C C . ASP B 1 25 ? 12.439 7.619 4.442 1.00 0.32 37 ASP B C 9
ATOM 14779 O O . ASP B 1 25 ? 12.862 6.592 3.913 1.00 0.29 37 ASP B O 9
ATOM 14788 N N . PRO B 1 26 ? 11.772 8.551 3.755 1.00 0.34 38 PRO B N 9
ATOM 14789 C CA . PRO B 1 26 ? 11.515 8.459 2.310 1.00 0.31 38 PRO B CA 9
ATOM 14790 C C . PRO B 1 26 ? 12.798 8.437 1.476 1.00 0.30 38 PRO B C 9
ATOM 14791 O O . PRO B 1 26 ? 12.779 8.063 0.302 1.00 0.36 38 PRO B O 9
ATOM 14802 N N . SER B 1 27 ? 13.911 8.819 2.097 1.00 0.29 39 SER B N 9
ATOM 14803 C CA . SER B 1 27 ? 15.192 8.892 1.408 1.00 0.31 39 SER B CA 9
ATOM 14804 C C . SER B 1 27 ? 15.682 7.502 1.006 1.00 0.26 39 SER B C 9
ATOM 14805 O O . SER B 1 27 ? 16.518 7.358 0.114 1.00 0.31 39 SER B O 9
ATOM 14813 N N . GLN B 1 28 ? 15.140 6.481 1.650 1.00 0.21 40 GLN B N 9
ATOM 14814 C CA . GLN B 1 28 ? 15.527 5.110 1.354 1.00 0.19 40 GLN B CA 9
ATOM 14815 C C . GLN B 1 28 ? 14.384 4.308 0.798 1.00 0.15 40 GLN B C 9
ATOM 14816 O O . GLN B 1 28 ? 14.430 3.091 0.821 1.00 0.14 40 GLN B O 9
ATOM 14830 N N . SER B 1 29 ? 13.358 4.984 0.343 1.00 0.15 41 SER B N 9
ATOM 14831 C CA . SER B 1 29 ? 12.183 4.329 -0.227 1.00 0.14 41 SER B CA 9
ATOM 14832 C C . SER B 1 29 ? 12.546 3.198 -1.211 1.00 0.11 41 SER B C 9
ATOM 14833 O O . SER B 1 29 ? 11.781 2.257 -1.359 1.00 0.10 41 SER B O 9
ATOM 14841 N N . ALA B 1 30 ? 13.702 3.281 -1.877 1.00 0.09 42 ALA B N 9
ATOM 14842 C CA . ALA B 1 30 ? 14.158 2.185 -2.740 1.00 0.08 42 ALA B CA 9
ATOM 14843 C C . ALA B 1 30 ? 14.751 1.031 -1.932 1.00 0.10 42 ALA B C 9
ATOM 14844 O O . ALA B 1 30 ? 14.484 -0.136 -2.215 1.00 0.10 42 ALA B O 9
ATOM 14851 N N . ASN B 1 31 ? 15.557 1.355 -0.926 1.00 0.12 43 ASN B N 9
ATOM 14852 C CA . ASN B 1 31 ? 16.126 0.331 -0.051 1.00 0.14 43 ASN B CA 9
ATOM 14853 C C . ASN B 1 31 ? 15.005 -0.291 0.759 1.00 0.14 43 ASN B C 9
ATOM 14854 O O . ASN B 1 31 ? 14.984 -1.489 1.025 1.00 0.15 43 ASN B O 9
ATOM 14865 N N . LEU B 1 32 ? 14.081 0.564 1.142 1.00 0.13 44 LEU B N 9
ATOM 14866 C CA . LEU B 1 32 ? 12.843 0.160 1.783 1.00 0.13 44 LEU B CA 9
ATOM 14867 C C . LEU B 1 32 ? 11.999 -0.666 0.821 1.00 0.11 44 LEU B C 9
ATOM 14868 O O . LEU B 1 32 ? 11.391 -1.659 1.216 1.00 0.11 44 LEU B O 9
ATOM 14884 N N . LEU B 1 33 ? 11.976 -0.247 -0.452 1.00 0.10 45 LEU B N 9
ATOM 14885 C CA . LEU B 1 33 ? 11.270 -0.977 -1.504 1.00 0.09 45 LEU B CA 9
ATOM 14886 C C . LEU B 1 33 ? 11.739 -2.406 -1.486 1.00 0.08 45 LEU B C 9
ATOM 14887 O O . LEU B 1 33 ? 10.944 -3.343 -1.452 1.00 0.08 45 LEU B O 9
ATOM 14903 N N . ALA B 1 34 ? 13.046 -2.542 -1.462 1.00 0.09 46 ALA B N 9
ATOM 14904 C CA . ALA B 1 34 ? 13.700 -3.819 -1.397 1.00 0.11 46 ALA B CA 9
ATOM 14905 C C . ALA B 1 34 ? 13.173 -4.643 -0.247 1.00 0.11 46 ALA B C 9
ATOM 14906 O O . ALA B 1 34 ? 13.001 -5.832 -0.390 1.00 0.13 46 ALA B O 9
ATOM 14913 N N . GLU B 1 35 ? 12.896 -3.998 0.875 1.00 0.11 47 GLU B N 9
ATOM 14914 C CA . GLU B 1 35 ? 12.496 -4.694 2.088 1.00 0.12 47 GLU B CA 9
ATOM 14915 C C . GLU B 1 35 ? 11.059 -5.201 2.004 1.00 0.10 47 GLU B C 9
ATOM 14916 O O . GLU B 1 35 ? 10.741 -6.269 2.511 1.00 0.11 47 GLU B O 9
ATOM 14928 N N . ALA B 1 36 ? 10.196 -4.424 1.371 1.00 0.07 48 ALA B N 9
ATOM 14929 C CA . ALA B 1 36 ? 8.795 -4.817 1.206 1.00 0.07 48 ALA B CA 9
ATOM 14930 C C . ALA B 1 36 ? 8.712 -5.913 0.193 1.00 0.08 48 ALA B C 9
ATOM 14931 O O . ALA B 1 36 ? 7.957 -6.865 0.334 1.00 0.09 48 ALA B O 9
ATOM 14938 N N . LYS B 1 37 ? 9.511 -5.763 -0.834 1.00 0.09 49 LYS B N 9
ATOM 14939 C CA . LYS B 1 37 ? 9.580 -6.734 -1.884 1.00 0.12 49 LYS B CA 9
ATOM 14940 C C . LYS B 1 37 ? 10.341 -7.958 -1.376 1.00 0.15 49 LYS B C 9
ATOM 14941 O O . LYS B 1 37 ? 10.091 -9.074 -1.802 1.00 0.19 49 LYS B O 9
ATOM 14960 N N . LYS B 1 38 ? 11.248 -7.715 -0.434 1.00 0.15 50 LYS B N 9
ATOM 14961 C CA . LYS B 1 38 ? 11.937 -8.762 0.326 1.00 0.18 50 LYS B CA 9
ATOM 14962 C C . LYS B 1 38 ? 10.970 -9.504 1.225 1.00 0.20 50 LYS B C 9
ATOM 14963 O O . LYS B 1 38 ? 11.059 -10.709 1.386 1.00 0.26 50 LYS B O 9
ATOM 14982 N N . LEU B 1 39 ? 10.084 -8.756 1.847 1.00 0.17 51 LEU B N 9
ATOM 14983 C CA . LEU B 1 39 ? 9.059 -9.322 2.691 1.00 0.17 51 LEU B CA 9
ATOM 14984 C C . LEU B 1 39 ? 8.069 -10.062 1.833 1.00 0.18 51 LEU B C 9
ATOM 14985 O O . LEU B 1 39 ? 7.571 -11.133 2.190 1.00 0.20 51 LEU B O 9
ATOM 15001 N N . ASN B 1 40 ? 7.764 -9.454 0.708 1.00 0.18 52 ASN B N 9
ATOM 15002 C CA . ASN B 1 40 ? 7.029 -10.121 -0.336 1.00 0.26 52 ASN B CA 9
ATOM 15003 C C . ASN B 1 40 ? 7.745 -11.418 -0.653 1.00 0.37 52 ASN B C 9
ATOM 15004 O O . ASN B 1 40 ? 7.153 -12.473 -0.627 1.00 0.63 52 ASN B O 9
ATOM 15015 N N . ASP B 1 41 ? 9.049 -11.319 -0.827 1.00 0.31 53 ASP B N 9
ATOM 15016 C CA . ASP B 1 41 ? 9.895 -12.465 -1.155 1.00 0.37 53 ASP B CA 9
ATOM 15017 C C . ASP B 1 41 ? 9.916 -13.457 -0.008 1.00 0.38 53 ASP B C 9
ATOM 15018 O O . ASP B 1 41 ? 10.051 -14.664 -0.213 1.00 0.47 53 ASP B O 9
ATOM 15027 N N . ALA B 1 42 ? 9.773 -12.932 1.197 1.00 0.30 54 ALA B N 9
ATOM 15028 C CA . ALA B 1 42 ? 9.910 -13.719 2.401 1.00 0.30 54 ALA B CA 9
ATOM 15029 C C . ALA B 1 42 ? 8.750 -14.683 2.562 1.00 0.27 54 ALA B C 9
ATOM 15030 O O . ALA B 1 42 ? 8.919 -15.827 2.979 1.00 0.32 54 ALA B O 9
ATOM 15037 N N . GLN B 1 43 ? 7.570 -14.198 2.230 1.00 0.23 55 GLN B N 9
ATOM 15038 C CA . GLN B 1 43 ? 6.349 -14.934 2.484 1.00 0.23 55 GLN B CA 9
ATOM 15039 C C . GLN B 1 43 ? 5.729 -15.436 1.190 1.00 0.27 55 GLN B C 9
ATOM 15040 O O . GLN B 1 43 ? 4.840 -16.287 1.210 1.00 0.34 55 GLN B O 9
ATOM 15054 N N . ALA B 1 44 ? 6.209 -14.889 0.071 1.00 0.27 56 ALA B N 9
ATOM 15055 C CA . ALA B 1 44 ? 5.691 -15.205 -1.256 1.00 0.32 56 ALA B CA 9
ATOM 15056 C C . ALA B 1 44 ? 5.511 -16.709 -1.489 1.00 0.38 56 ALA B C 9
ATOM 15057 O O . ALA B 1 44 ? 4.438 -17.142 -1.912 1.00 0.41 56 ALA B O 9
ATOM 15064 N N . PRO B 1 45 ? 6.546 -17.536 -1.215 1.00 0.48 57 PRO B N 9
ATOM 15065 C CA . PRO B 1 45 ? 6.470 -18.970 -1.425 1.00 0.59 57 PRO B CA 9
ATOM 15066 C C . PRO B 1 45 ? 5.833 -19.674 -0.233 1.00 0.69 57 PRO B C 9
ATOM 15067 O O . PRO B 1 45 ? 6.506 -19.992 0.752 1.00 0.78 57 PRO B O 9
ATOM 15078 N N . LYS B 1 46 ? 4.528 -19.889 -0.326 1.00 0.90 58 LYS B N 9
ATOM 15079 C CA . LYS B 1 46 ? 3.763 -20.528 0.734 1.00 1.10 58 LYS B CA 9
ATOM 15080 C C . LYS B 1 46 ? 4.196 -21.983 0.897 1.00 1.70 58 LYS B C 9
ATOM 15081 O O . LYS B 1 46 ? 3.814 -22.820 0.051 1.00 2.13 58 LYS B O 9
ATOM 15101 N N . GLU C 2 1 ? -14.182 -9.591 -4.456 1.00 1.19 35 GLU C N 9
ATOM 15102 C CA . GLU C 2 1 ? -13.831 -8.180 -4.192 1.00 1.03 35 GLU C CA 9
ATOM 15103 C C . GLU C 2 1 ? -12.651 -8.096 -3.241 1.00 0.71 35 GLU C C 9
ATOM 15104 O O . GLU C 2 1 ? -12.558 -8.863 -2.283 1.00 1.01 35 GLU C O 9
ATOM 15118 N N . GLY C 2 2 ? -11.752 -7.174 -3.523 1.00 0.40 36 GLY C N 9
ATOM 15119 C CA . GLY C 2 2 ? -10.606 -6.956 -2.675 1.00 0.20 36 GLY C CA 9
ATOM 15120 C C . GLY C 2 2 ? -9.805 -5.767 -3.147 1.00 0.15 36 GLY C C 9
ATOM 15121 O O . GLY C 2 2 ? -10.110 -5.193 -4.191 1.00 0.22 36 GLY C O 9
ATOM 15125 N N . VAL C 2 3 ? -8.803 -5.380 -2.379 1.00 0.11 37 VAL C N 9
ATOM 15126 C CA . VAL C 2 3 ? -7.907 -4.307 -2.779 1.00 0.09 37 VAL C CA 9
ATOM 15127 C C . VAL C 2 3 ? -6.458 -4.759 -2.589 1.00 0.10 37 VAL C C 9
ATOM 15128 O O . VAL C 2 3 ? -6.128 -5.449 -1.621 1.00 0.16 37 VAL C O 9
ATOM 15141 N N . LEU C 2 4 ? -5.613 -4.397 -3.528 1.00 0.10 38 LEU C N 9
ATOM 15142 C CA . LEU C 2 4 ? -4.211 -4.774 -3.499 1.00 0.11 38 LEU C CA 9
ATOM 15143 C C . LEU C 2 4 ? -3.331 -3.576 -3.160 1.00 0.12 38 LEU C C 9
ATOM 15144 O O . LEU C 2 4 ? -3.513 -2.490 -3.703 1.00 0.20 38 LEU C O 9
ATOM 15160 N N . TYR C 2 5 ? -2.377 -3.778 -2.258 1.00 0.10 39 TYR C N 9
ATOM 15161 C CA . TYR C 2 5 ? -1.416 -2.749 -1.932 1.00 0.10 39 TYR C CA 9
ATOM 15162 C C . TYR C 2 5 ? -0.407 -2.650 -3.052 1.00 0.12 39 TYR C C 9
ATOM 15163 O O . TYR C 2 5 ? 0.359 -3.582 -3.310 1.00 0.15 39 TYR C O 9
ATOM 15181 N N . VAL C 2 6 ? -0.426 -1.535 -3.726 1.00 0.10 40 VAL C N 9
ATOM 15182 C CA . VAL C 2 6 ? 0.530 -1.282 -4.775 1.00 0.11 40 VAL C CA 9
ATOM 15183 C C . VAL C 2 6 ? 1.333 -0.027 -4.479 1.00 0.10 40 VAL C C 9
ATOM 15184 O O . VAL C 2 6 ? 0.863 0.888 -3.811 1.00 0.10 40 VAL C O 9
ATOM 15197 N N . GLY C 2 7 ? 2.547 -0.007 -4.963 1.00 0.10 41 GLY C N 9
ATOM 15198 C CA . GLY C 2 7 ? 3.370 1.158 -4.851 1.00 0.09 41 GLY C CA 9
ATOM 15199 C C . GLY C 2 7 ? 3.870 1.593 -6.200 1.00 0.09 41 GLY C C 9
ATOM 15200 O O . GLY C 2 7 ? 3.814 0.828 -7.159 1.00 0.09 41 GLY C O 9
ATOM 15204 N N . SER C 2 8 ? 4.374 2.803 -6.278 1.00 0.11 42 SER C N 9
ATOM 15205 C CA . SER C 2 8 ? 4.905 3.322 -7.521 1.00 0.12 42 SER C CA 9
ATOM 15206 C C . SER C 2 8 ? 6.231 3.997 -7.242 1.00 0.15 42 SER C C 9
ATOM 15207 O O . SER C 2 8 ? 6.327 4.914 -6.423 1.00 0.17 42 SER C O 9
ATOM 15215 N N . LYS C 2 9 ? 7.255 3.491 -7.891 1.00 0.16 43 LYS C N 9
ATOM 15216 C CA . LYS C 2 9 ? 8.609 3.942 -7.682 1.00 0.19 43 LYS C CA 9
ATOM 15217 C C . LYS C 2 9 ? 8.876 5.209 -8.478 1.00 0.19 43 LYS C C 9
ATOM 15218 O O . LYS C 2 9 ? 9.020 5.158 -9.691 1.00 0.19 43 LYS C O 9
ATOM 15237 N N . THR C 2 10 ? 8.963 6.336 -7.800 1.00 0.23 44 THR C N 9
ATOM 15238 C CA . THR C 2 10 ? 8.979 7.623 -8.489 1.00 0.26 44 THR C CA 9
ATOM 15239 C C . THR C 2 10 ? 10.051 8.570 -7.934 1.00 0.34 44 THR C C 9
ATOM 15240 O O . THR C 2 10 ? 11.058 8.126 -7.382 1.00 0.37 44 THR C O 9
ATOM 15251 N N . LYS C 2 11 ? 9.820 9.880 -8.101 1.00 0.40 45 LYS C N 9
ATOM 15252 C CA . LYS C 2 11 ? 10.754 10.910 -7.646 1.00 0.49 45 LYS C CA 9
ATOM 15253 C C . LYS C 2 11 ? 10.871 10.912 -6.121 1.00 0.50 45 LYS C C 9
ATOM 15254 O O . LYS C 2 11 ? 11.975 10.980 -5.581 1.00 0.57 45 LYS C O 9
ATOM 15273 N N . GLU C 2 12 ? 9.732 10.833 -5.432 1.00 0.47 46 GLU C N 9
ATOM 15274 C CA . GLU C 2 12 ? 9.734 10.689 -3.977 1.00 0.51 46 GLU C CA 9
ATOM 15275 C C . GLU C 2 12 ? 10.247 9.297 -3.661 1.00 0.48 46 GLU C C 9
ATOM 15276 O O . GLU C 2 12 ? 10.964 9.063 -2.688 1.00 0.55 46 GLU C O 9
ATOM 15288 N N . GLY C 2 13 ? 9.840 8.386 -4.518 1.00 0.38 47 GLY C N 9
ATOM 15289 C CA . GLY C 2 13 ? 10.481 7.110 -4.658 1.00 0.40 47 GLY C CA 9
ATOM 15290 C C . GLY C 2 13 ? 9.610 5.953 -4.264 1.00 0.31 47 GLY C C 9
ATOM 15291 O O . GLY C 2 13 ? 9.788 4.880 -4.786 1.00 0.38 47 GLY C O 9
ATOM 15295 N N . VAL C 2 14 ? 8.615 6.173 -3.428 1.00 0.21 48 VAL C N 9
ATOM 15296 C CA . VAL C 2 14 ? 7.612 5.145 -3.154 1.00 0.15 48 VAL C CA 9
ATOM 15297 C C . VAL C 2 14 ? 6.308 5.791 -2.720 1.00 0.10 48 VAL C C 9
ATOM 15298 O O . VAL C 2 14 ? 6.280 6.563 -1.760 1.00 0.12 48 VAL C O 9
ATOM 15311 N N . VAL C 2 15 ? 5.244 5.506 -3.445 1.00 0.09 49 VAL C N 9
ATOM 15312 C CA . VAL C 2 15 ? 3.920 5.924 -3.030 1.00 0.07 49 VAL C CA 9
ATOM 15313 C C . VAL C 2 15 ? 3.080 4.704 -2.711 1.00 0.08 49 VAL C C 9
ATOM 15314 O O . VAL C 2 15 ? 3.225 3.660 -3.342 1.00 0.12 49 VAL C O 9
ATOM 15327 N N . HIS C 2 16 ? 2.222 4.835 -1.724 1.00 0.08 50 HIS C N 9
ATOM 15328 C CA . HIS C 2 16 ? 1.369 3.742 -1.306 1.00 0.09 50 HIS C CA 9
ATOM 15329 C C . HIS C 2 16 ? -0.002 3.923 -1.921 1.00 0.07 50 HIS C C 9
ATOM 15330 O O . HIS C 2 16 ? -0.738 4.850 -1.576 1.00 0.09 50 HIS C O 9
ATOM 15344 N N . GLY C 2 17 ? -0.324 3.066 -2.860 1.00 0.06 51 GLY C N 9
ATOM 15345 C CA . GLY C 2 17 ? -1.609 3.125 -3.493 1.00 0.05 51 GLY C CA 9
ATOM 15346 C C . GLY C 2 17 ? -2.325 1.812 -3.393 1.00 0.06 51 GLY C C 9
ATOM 15347 O O . GLY C 2 17 ? -1.857 0.890 -2.720 1.00 0.07 51 GLY C O 9
ATOM 15351 N N . VAL C 2 18 ? -3.448 1.702 -4.064 1.00 0.07 52 VAL C N 9
ATOM 15352 C CA . VAL C 2 18 ? -4.225 0.492 -3.988 1.00 0.08 52 VAL C CA 9
ATOM 15353 C C . VAL C 2 18 ? -4.791 0.134 -5.332 1.00 0.09 52 VAL C C 9
ATOM 15354 O O . VAL C 2 18 ? -5.357 0.966 -6.025 1.00 0.09 52 VAL C O 9
ATOM 15367 N N . ALA C 2 19 ? -4.628 -1.118 -5.684 1.00 0.10 53 ALA C N 9
ATOM 15368 C CA . ALA C 2 19 ? -5.215 -1.643 -6.878 1.00 0.10 53 ALA C CA 9
ATOM 15369 C C . ALA C 2 19 ? -6.407 -2.435 -6.458 1.00 0.09 53 ALA C C 9
ATOM 15370 O O . ALA C 2 19 ? -6.271 -3.481 -5.839 1.00 0.12 53 ALA C O 9
ATOM 15377 N N . THR C 2 20 ? -7.567 -1.961 -6.782 1.00 0.09 54 THR C N 9
ATOM 15378 C CA . THR C 2 20 ? -8.752 -2.659 -6.342 1.00 0.12 54 THR C CA 9
ATOM 15379 C C . THR C 2 20 ? -8.988 -3.806 -7.302 1.00 0.19 54 THR C C 9
ATOM 15380 O O . THR C 2 20 ? -8.396 -3.829 -8.374 1.00 0.45 54 THR C O 9
ATOM 15391 N N . VAL C 2 21 ? -9.750 -4.796 -6.898 1.00 0.23 55 VAL C N 9
ATOM 15392 C CA . VAL C 2 21 ? -9.925 -5.972 -7.724 1.00 0.29 55 VAL C CA 9
ATOM 15393 C C . VAL C 2 21 ? -11.278 -6.628 -7.481 1.00 0.36 55 VAL C C 9
ATOM 15394 O O . VAL C 2 21 ? -11.654 -6.929 -6.347 1.00 0.35 55 VAL C O 9
ATOM 15407 N N . ALA C 2 22 ? -12.002 -6.831 -8.567 1.00 0.49 56 ALA C N 9
ATOM 15408 C CA . ALA C 2 22 ? -13.341 -7.383 -8.522 1.00 0.64 56 ALA C CA 9
ATOM 15409 C C . ALA C 2 22 ? -13.290 -8.904 -8.460 1.00 0.75 56 ALA C C 9
ATOM 15410 O O . ALA C 2 22 ? -13.545 -9.469 -7.376 1.00 1.43 56 ALA C O 9
ATOM 15418 N N . ASP A 1 1 ? -11.117 -3.653 -13.436 1.00 2.62 13 ASP A N 10
ATOM 15419 C CA . ASP A 1 1 ? -10.397 -4.919 -13.173 1.00 1.91 13 ASP A CA 10
ATOM 15420 C C . ASP A 1 1 ? -8.975 -4.642 -12.708 1.00 1.47 13 ASP A C 10
ATOM 15421 O O . ASP A 1 1 ? -8.030 -4.686 -13.500 1.00 2.03 13 ASP A O 10
ATOM 15432 N N . GLY A 1 2 ? -8.832 -4.344 -11.425 1.00 0.76 14 GLY A N 10
ATOM 15433 C CA . GLY A 1 2 ? -7.523 -4.100 -10.856 1.00 0.80 14 GLY A CA 10
ATOM 15434 C C . GLY A 1 2 ? -7.019 -2.701 -11.147 1.00 0.66 14 GLY A C 10
ATOM 15435 O O . GLY A 1 2 ? -5.998 -2.531 -11.810 1.00 0.96 14 GLY A O 10
ATOM 15439 N N . GLU A 1 3 ? -7.731 -1.696 -10.647 1.00 0.31 15 GLU A N 10
ATOM 15440 C CA . GLU A 1 3 ? -7.372 -0.307 -10.914 1.00 0.18 15 GLU A CA 10
ATOM 15441 C C . GLU A 1 3 ? -6.786 0.347 -9.670 1.00 0.13 15 GLU A C 10
ATOM 15442 O O . GLU A 1 3 ? -7.141 -0.005 -8.550 1.00 0.17 15 GLU A O 10
ATOM 15454 N N . ILE A 1 4 ? -5.890 1.299 -9.873 1.00 0.12 16 ILE A N 10
ATOM 15455 C CA . ILE A 1 4 ? -5.085 1.823 -8.779 1.00 0.11 16 ILE A CA 10
ATOM 15456 C C . ILE A 1 4 ? -5.599 3.162 -8.268 1.00 0.10 16 ILE A C 10
ATOM 15457 O O . ILE A 1 4 ? -6.139 3.971 -9.021 1.00 0.14 16 ILE A O 10
ATOM 15473 N N . PHE A 1 5 ? -5.411 3.366 -6.975 1.00 0.09 17 PHE A N 10
ATOM 15474 C CA . PHE A 1 5 ? -5.728 4.614 -6.305 1.00 0.09 17 PHE A CA 10
ATOM 15475 C C . PHE A 1 5 ? -4.651 4.918 -5.267 1.00 0.07 17 PHE A C 10
ATOM 15476 O O . PHE A 1 5 ? -4.565 4.234 -4.256 1.00 0.07 17 PHE A O 10
ATOM 15493 N N . TYR A 1 6 ? -3.800 5.904 -5.530 1.00 0.07 18 TYR A N 10
ATOM 15494 C CA . TYR A 1 6 ? -2.711 6.225 -4.606 1.00 0.06 18 TYR A CA 10
ATOM 15495 C C . TYR A 1 6 ? -3.183 7.110 -3.459 1.00 0.07 18 TYR A C 10
ATOM 15496 O O . TYR A 1 6 ? -3.952 8.049 -3.661 1.00 0.09 18 TYR A O 10
ATOM 15514 N N . LEU A 1 7 ? -2.698 6.814 -2.256 1.00 0.07 19 LEU A N 10
ATOM 15515 C CA . LEU A 1 7 ? -2.995 7.620 -1.083 1.00 0.08 19 LEU A CA 10
ATOM 15516 C C . LEU A 1 7 ? -1.689 8.052 -0.425 1.00 0.11 19 LEU A C 10
ATOM 15517 O O . LEU A 1 7 ? -1.365 7.598 0.669 1.00 0.12 19 LEU A O 10
ATOM 15533 N N . PRO A 1 8 ? -0.931 8.958 -1.053 1.00 0.13 20 PRO A N 10
ATOM 15534 C CA . PRO A 1 8 ? 0.385 9.364 -0.547 1.00 0.16 20 PRO A CA 10
ATOM 15535 C C . PRO A 1 8 ? 0.284 10.281 0.658 1.00 0.22 20 PRO A C 10
ATOM 15536 O O . PRO A 1 8 ? 1.293 10.718 1.209 1.00 0.28 20 PRO A O 10
ATOM 15547 N N . ASN A 1 9 ? -0.937 10.559 1.075 1.00 0.22 21 ASN A N 10
ATOM 15548 C CA . ASN A 1 9 ? -1.167 11.563 2.101 1.00 0.27 21 ASN A CA 10
ATOM 15549 C C . ASN A 1 9 ? -1.375 10.902 3.437 1.00 0.25 21 ASN A C 10
ATOM 15550 O O . ASN A 1 9 ? -0.984 11.421 4.481 1.00 0.31 21 ASN A O 10
ATOM 15561 N N . LEU A 1 10 ? -1.966 9.732 3.377 1.00 0.18 22 LEU A N 10
ATOM 15562 C CA . LEU A 1 10 ? -2.411 9.031 4.557 1.00 0.17 22 LEU A CA 10
ATOM 15563 C C . LEU A 1 10 ? -1.205 8.464 5.287 1.00 0.20 22 LEU A C 10
ATOM 15564 O O . LEU A 1 10 ? -0.422 7.716 4.709 1.00 0.35 22 LEU A O 10
ATOM 15580 N N . ASN A 1 11 ? -1.022 8.866 6.536 1.00 0.17 23 ASN A N 10
ATOM 15581 C CA . ASN A 1 11 ? 0.116 8.398 7.315 1.00 0.20 23 ASN A CA 10
ATOM 15582 C C . ASN A 1 11 ? 0.021 6.900 7.536 1.00 0.24 23 ASN A C 10
ATOM 15583 O O . ASN A 1 11 ? -1.074 6.348 7.477 1.00 0.34 23 ASN A O 10
ATOM 15594 N N . PRO A 1 12 ? 1.162 6.221 7.744 1.00 0.22 24 PRO A N 10
ATOM 15595 C CA . PRO A 1 12 ? 1.221 4.759 7.891 1.00 0.23 24 PRO A CA 10
ATOM 15596 C C . PRO A 1 12 ? 0.074 4.171 8.714 1.00 0.23 24 PRO A C 10
ATOM 15597 O O . PRO A 1 12 ? -0.465 3.121 8.371 1.00 0.23 24 PRO A O 10
ATOM 15608 N N . ASP A 1 13 ? -0.321 4.869 9.772 1.00 0.22 25 ASP A N 10
ATOM 15609 C CA . ASP A 1 13 ? -1.387 4.392 10.647 1.00 0.23 25 ASP A CA 10
ATOM 15610 C C . ASP A 1 13 ? -2.713 4.354 9.894 1.00 0.24 25 ASP A C 10
ATOM 15611 O O . ASP A 1 13 ? -3.472 3.391 10.003 1.00 0.27 25 ASP A O 10
ATOM 15620 N N . GLN A 1 14 ? -2.966 5.396 9.106 1.00 0.23 26 GLN A N 10
ATOM 15621 C CA . GLN A 1 14 ? -4.163 5.464 8.271 1.00 0.25 26 GLN A CA 10
ATOM 15622 C C . GLN A 1 14 ? -4.075 4.440 7.153 1.00 0.25 26 GLN A C 10
ATOM 15623 O O . GLN A 1 14 ? -4.998 3.662 6.917 1.00 0.26 26 GLN A O 10
ATOM 15637 N N . LEU A 1 15 ? -2.944 4.476 6.467 1.00 0.24 27 LEU A N 10
ATOM 15638 C CA . LEU A 1 15 ? -2.686 3.609 5.324 1.00 0.25 27 LEU A CA 10
ATOM 15639 C C . LEU A 1 15 ? -2.813 2.132 5.709 1.00 0.23 27 LEU A C 10
ATOM 15640 O O . LEU A 1 15 ? -3.419 1.343 4.984 1.00 0.25 27 LEU A O 10
ATOM 15656 N N . CYS A 1 16 ? -2.256 1.770 6.858 1.00 0.21 28 CYS A N 10
ATOM 15657 C CA . CYS A 1 16 ? -2.365 0.408 7.368 1.00 0.22 28 CYS A CA 10
ATOM 15658 C C . CYS A 1 16 ? -3.808 0.086 7.736 1.00 0.21 28 CYS A C 10
ATOM 15659 O O . CYS A 1 16 ? -4.305 -1.008 7.453 1.00 0.22 28 CYS A O 10
ATOM 15666 N N . ALA A 1 17 ? -4.480 1.058 8.349 1.00 0.21 29 ALA A N 10
ATOM 15667 C CA . ALA A 1 17 ? -5.850 0.882 8.813 1.00 0.22 29 ALA A CA 10
ATOM 15668 C C . ALA A 1 17 ? -6.782 0.519 7.668 1.00 0.17 29 ALA A C 10
ATOM 15669 O O . ALA A 1 17 ? -7.757 -0.211 7.864 1.00 0.18 29 ALA A O 10
ATOM 15676 N N . PHE A 1 18 ? -6.479 1.020 6.470 1.00 0.13 30 PHE A N 10
ATOM 15677 C CA . PHE A 1 18 ? -7.317 0.746 5.315 1.00 0.10 30 PHE A CA 10
ATOM 15678 C C . PHE A 1 18 ? -7.395 -0.758 5.058 1.00 0.09 30 PHE A C 10
ATOM 15679 O O . PHE A 1 18 ? -8.471 -1.337 5.167 1.00 0.09 30 PHE A O 10
ATOM 15696 N N . PHE A 1 19 ? -6.258 -1.407 4.830 1.00 0.10 31 PHE A N 10
ATOM 15697 C CA . PHE A 1 19 ? -6.274 -2.823 4.470 1.00 0.10 31 PHE A CA 10
ATOM 15698 C C . PHE A 1 19 ? -6.529 -3.685 5.695 1.00 0.11 31 PHE A C 10
ATOM 15699 O O . PHE A 1 19 ? -6.920 -4.840 5.577 1.00 0.12 31 PHE A O 10
ATOM 15716 N N . HIS A 1 20 ? -6.281 -3.125 6.868 1.00 0.11 32 HIS A N 10
ATOM 15717 C CA . HIS A 1 20 ? -6.472 -3.850 8.123 1.00 0.12 32 HIS A CA 10
ATOM 15718 C C . HIS A 1 20 ? -7.930 -4.282 8.251 1.00 0.12 32 HIS A C 10
ATOM 15719 O O . HIS A 1 20 ? -8.237 -5.375 8.722 1.00 0.15 32 HIS A O 10
ATOM 15734 N N . SER A 1 21 ? -8.817 -3.399 7.815 1.00 0.11 33 SER A N 10
ATOM 15735 C CA . SER A 1 21 ? -10.245 -3.672 7.787 1.00 0.13 33 SER A CA 10
ATOM 15736 C C . SER A 1 21 ? -10.563 -4.582 6.612 1.00 0.12 33 SER A C 10
ATOM 15737 O O . SER A 1 21 ? -11.328 -5.540 6.719 1.00 0.14 33 SER A O 10
ATOM 15745 N N . VAL A 1 22 ? -9.938 -4.247 5.496 1.00 0.10 34 VAL A N 10
ATOM 15746 C CA . VAL A 1 22 ? -10.154 -4.915 4.224 1.00 0.11 34 VAL A CA 10
ATOM 15747 C C . VAL A 1 22 ? -9.794 -6.385 4.274 1.00 0.13 34 VAL A C 10
ATOM 15748 O O . VAL A 1 22 ? -10.578 -7.239 3.900 1.00 0.15 34 VAL A O 10
ATOM 15761 N N . HIS A 1 23 ? -8.593 -6.668 4.712 1.00 0.14 35 HIS A N 10
ATOM 15762 C CA . HIS A 1 23 ? -8.073 -8.026 4.648 1.00 0.17 35 HIS A CA 10
ATOM 15763 C C . HIS A 1 23 ? -8.833 -8.949 5.588 1.00 0.18 35 HIS A C 10
ATOM 15764 O O . HIS A 1 23 ? -8.959 -10.145 5.331 1.00 0.21 35 HIS A O 10
ATOM 15779 N N . ASP A 1 24 ? -9.335 -8.385 6.670 1.00 0.17 36 ASP A N 10
ATOM 15780 C CA . ASP A 1 24 ? -10.177 -9.127 7.596 1.00 0.18 36 ASP A CA 10
ATOM 15781 C C . ASP A 1 24 ? -11.497 -9.512 6.933 1.00 0.19 36 ASP A C 10
ATOM 15782 O O . ASP A 1 24 ? -12.112 -10.519 7.278 1.00 0.21 36 ASP A O 10
ATOM 15791 N N . ASP A 1 25 ? -11.895 -8.726 5.944 1.00 0.19 37 ASP A N 10
ATOM 15792 C CA . ASP A 1 25 ? -13.219 -8.847 5.336 1.00 0.24 37 ASP A CA 10
ATOM 15793 C C . ASP A 1 25 ? -13.249 -8.072 4.024 1.00 0.23 37 ASP A C 10
ATOM 15794 O O . ASP A 1 25 ? -13.567 -6.889 3.995 1.00 0.25 37 ASP A O 10
ATOM 15803 N N . PRO A 1 26 ? -12.880 -8.721 2.915 1.00 0.23 38 PRO A N 10
ATOM 15804 C CA . PRO A 1 26 ? -12.730 -8.055 1.612 1.00 0.25 38 PRO A CA 10
ATOM 15805 C C . PRO A 1 26 ? -14.054 -7.573 1.015 1.00 0.29 38 PRO A C 10
ATOM 15806 O O . PRO A 1 26 ? -14.076 -6.978 -0.062 1.00 0.34 38 PRO A O 10
ATOM 15817 N N . SER A 1 27 ? -15.149 -7.811 1.724 1.00 0.28 39 SER A N 10
ATOM 15818 C CA . SER A 1 27 ? -16.466 -7.392 1.268 1.00 0.33 39 SER A CA 10
ATOM 15819 C C . SER A 1 27 ? -16.664 -5.885 1.463 1.00 0.36 39 SER A C 10
ATOM 15820 O O . SER A 1 27 ? -17.630 -5.307 0.966 1.00 0.59 39 SER A O 10
ATOM 15828 N N . GLN A 1 28 ? -15.751 -5.255 2.194 1.00 0.22 40 GLN A N 10
ATOM 15829 C CA . GLN A 1 28 ? -15.827 -3.819 2.449 1.00 0.21 40 GLN A CA 10
ATOM 15830 C C . GLN A 1 28 ? -14.669 -3.067 1.802 1.00 0.16 40 GLN A C 10
ATOM 15831 O O . GLN A 1 28 ? -14.571 -1.853 1.908 1.00 0.16 40 GLN A O 10
ATOM 15845 N N . SER A 1 29 ? -13.810 -3.815 1.138 1.00 0.15 41 SER A N 10
ATOM 15846 C CA . SER A 1 29 ? -12.634 -3.309 0.456 1.00 0.13 41 SER A CA 10
ATOM 15847 C C . SER A 1 29 ? -12.926 -2.066 -0.382 1.00 0.11 41 SER A C 10
ATOM 15848 O O . SER A 1 29 ? -12.230 -1.066 -0.253 1.00 0.11 41 SER A O 10
ATOM 15856 N N . ALA A 1 30 ? -13.954 -2.125 -1.222 1.00 0.13 42 ALA A N 10
ATOM 15857 C CA . ALA A 1 30 ? -14.313 -0.997 -2.081 1.00 0.13 42 ALA A CA 10
ATOM 15858 C C . ALA A 1 30 ? -14.698 0.219 -1.247 1.00 0.12 42 ALA A C 10
ATOM 15859 O O . ALA A 1 30 ? -14.331 1.350 -1.563 1.00 0.12 42 ALA A O 10
ATOM 15866 N N . ASN A 1 31 ? -15.418 -0.038 -0.167 1.00 0.12 43 ASN A N 10
ATOM 15867 C CA . ASN A 1 31 ? -15.843 1.005 0.766 1.00 0.13 43 ASN A CA 10
ATOM 15868 C C . ASN A 1 31 ? -14.635 1.586 1.459 1.00 0.10 43 ASN A C 10
ATOM 15869 O O . ASN A 1 31 ? -14.523 2.787 1.684 1.00 0.11 43 ASN A O 10
ATOM 15880 N N . LEU A 1 32 ? -13.744 0.688 1.799 1.00 0.09 44 LEU A N 10
ATOM 15881 C CA . LEU A 1 32 ? -12.586 1.001 2.590 1.00 0.08 44 LEU A CA 10
ATOM 15882 C C . LEU A 1 32 ? -11.619 1.826 1.775 1.00 0.07 44 LEU A C 10
ATOM 15883 O O . LEU A 1 32 ? -11.064 2.829 2.223 1.00 0.08 44 LEU A O 10
ATOM 15899 N N . LEU A 1 33 ? -11.444 1.349 0.566 1.00 0.07 45 LEU A N 10
ATOM 15900 C CA . LEU A 1 33 ? -10.672 1.998 -0.466 1.00 0.07 45 LEU A CA 10
ATOM 15901 C C . LEU A 1 33 ? -11.250 3.392 -0.704 1.00 0.07 45 LEU A C 10
ATOM 15902 O O . LEU A 1 33 ? -10.526 4.373 -0.786 1.00 0.08 45 LEU A O 10
ATOM 15918 N N . ALA A 1 34 ? -12.570 3.458 -0.791 1.00 0.08 46 ALA A N 10
ATOM 15919 C CA . ALA A 1 34 ? -13.289 4.716 -0.909 1.00 0.09 46 ALA A CA 10
ATOM 15920 C C . ALA A 1 34 ? -12.911 5.703 0.187 1.00 0.09 46 ALA A C 10
ATOM 15921 O O . ALA A 1 34 ? -12.532 6.820 -0.102 1.00 0.11 46 ALA A O 10
ATOM 15928 N N . GLU A 1 35 ? -13.013 5.279 1.440 1.00 0.09 47 GLU A N 10
ATOM 15929 C CA . GLU A 1 35 ? -12.673 6.106 2.577 1.00 0.10 47 GLU A CA 10
ATOM 15930 C C . GLU A 1 35 ? -11.196 6.436 2.566 1.00 0.09 47 GLU A C 10
ATOM 15931 O O . GLU A 1 35 ? -10.783 7.440 3.119 1.00 0.09 47 GLU A O 10
ATOM 15943 N N . ALA A 1 36 ? -10.407 5.566 1.954 1.00 0.08 48 ALA A N 10
ATOM 15944 C CA . ALA A 1 36 ? -8.997 5.835 1.724 1.00 0.08 48 ALA A CA 10
ATOM 15945 C C . ALA A 1 36 ? -8.846 6.959 0.704 1.00 0.08 48 ALA A C 10
ATOM 15946 O O . ALA A 1 36 ? -8.068 7.891 0.900 1.00 0.08 48 ALA A O 10
ATOM 15953 N N . LYS A 1 37 ? -9.640 6.878 -0.361 1.00 0.08 49 LYS A N 10
ATOM 15954 C CA . LYS A 1 37 ? -9.637 7.868 -1.436 1.00 0.09 49 LYS A CA 10
ATOM 15955 C C . LYS A 1 37 ? -10.132 9.181 -0.874 1.00 0.10 49 LYS A C 10
ATOM 15956 O O . LYS A 1 37 ? -9.536 10.244 -1.032 1.00 0.13 49 LYS A O 10
ATOM 15975 N N . LYS A 1 38 ? -11.239 9.036 -0.192 1.00 0.11 50 LYS A N 10
ATOM 15976 C CA . LYS A 1 38 ? -11.932 10.089 0.493 1.00 0.12 50 LYS A CA 10
ATOM 15977 C C . LYS A 1 38 ? -11.050 10.728 1.555 1.00 0.12 50 LYS A C 10
ATOM 15978 O O . LYS A 1 38 ? -11.069 11.938 1.736 1.00 0.15 50 LYS A O 10
ATOM 15997 N N . LEU A 1 39 ? -10.288 9.903 2.248 1.00 0.11 51 LEU A N 10
ATOM 15998 C CA . LEU A 1 39 ? -9.325 10.375 3.231 1.00 0.12 51 LEU A CA 10
ATOM 15999 C C . LEU A 1 39 ? -8.221 11.144 2.566 1.00 0.12 51 LEU A C 10
ATOM 16000 O O . LEU A 1 39 ? -7.873 12.250 2.969 1.00 0.13 51 LEU A O 10
ATOM 16016 N N . ASN A 1 40 ? -7.669 10.520 1.550 1.00 0.11 52 ASN A N 10
ATOM 16017 C CA . ASN A 1 40 ? -6.637 11.130 0.723 1.00 0.11 52 ASN A CA 10
ATOM 16018 C C . ASN A 1 40 ? -7.086 12.502 0.273 1.00 0.13 52 ASN A C 10
ATOM 16019 O O . ASN A 1 40 ? -6.302 13.430 0.216 1.00 0.15 52 ASN A O 10
ATOM 16030 N N . ASP A 1 41 ? -8.371 12.595 -0.005 1.00 0.14 53 ASP A N 10
ATOM 16031 C CA . ASP A 1 41 ? -9.018 13.827 -0.438 1.00 0.17 53 ASP A CA 10
ATOM 16032 C C . ASP A 1 41 ? -9.260 14.748 0.743 1.00 0.19 53 ASP A C 10
ATOM 16033 O O . ASP A 1 41 ? -9.133 15.970 0.643 1.00 0.22 53 ASP A O 10
ATOM 16042 N N . ALA A 1 42 ? -9.604 14.134 1.860 1.00 0.18 54 ALA A N 10
ATOM 16043 C CA . ALA A 1 42 ? -10.004 14.843 3.055 1.00 0.21 54 ALA A CA 10
ATOM 16044 C C . ALA A 1 42 ? -8.854 15.643 3.610 1.00 0.24 54 ALA A C 10
ATOM 16045 O O . ALA A 1 42 ? -9.018 16.786 4.034 1.00 0.28 54 ALA A O 10
ATOM 16052 N N . GLN A 1 43 ? -7.686 15.033 3.608 1.00 0.22 55 GLN A N 10
ATOM 16053 C CA . GLN A 1 43 ? -6.523 15.694 4.186 1.00 0.25 55 GLN A CA 10
ATOM 16054 C C . GLN A 1 43 ? -5.573 16.244 3.127 1.00 0.25 55 GLN A C 10
ATOM 16055 O O . GLN A 1 43 ? -4.841 17.184 3.415 1.00 0.28 55 GLN A O 10
ATOM 16069 N N . ALA A 1 44 ? -5.625 15.661 1.918 1.00 0.24 56 ALA A N 10
ATOM 16070 C CA . ALA A 1 44 ? -4.771 16.013 0.766 1.00 0.25 56 ALA A CA 10
ATOM 16071 C C . ALA A 1 44 ? -3.932 17.274 0.932 1.00 0.31 56 ALA A C 10
ATOM 16072 O O . ALA A 1 44 ? -4.315 18.371 0.522 1.00 0.35 56 ALA A O 10
ATOM 16079 N N . PRO A 1 45 ? -2.772 17.095 1.558 1.00 0.35 57 PRO A N 10
ATOM 16080 C CA . PRO A 1 45 ? -1.763 18.136 1.722 1.00 0.42 57 PRO A CA 10
ATOM 16081 C C . PRO A 1 45 ? -0.979 18.375 0.436 1.00 0.58 57 PRO A C 10
ATOM 16082 O O . PRO A 1 45 ? -0.234 17.505 -0.028 1.00 0.80 57 PRO A O 10
ATOM 16093 N N . LYS A 1 46 ? -1.157 19.545 -0.150 1.00 0.81 58 LYS A N 10
ATOM 16094 C CA . LYS A 1 46 ? -0.489 19.876 -1.397 1.00 1.03 58 LYS A CA 10
ATOM 16095 C C . LYS A 1 46 ? 0.505 21.008 -1.181 1.00 1.48 58 LYS A C 10
ATOM 16096 O O . LYS A 1 46 ? 0.201 22.153 -1.566 1.00 1.97 58 LYS A O 10
ATOM 16116 N N . ASP B 1 1 ? 11.070 6.722 -11.938 1.00 1.37 13 ASP B N 10
ATOM 16117 C CA . ASP B 1 1 ? 9.895 7.586 -12.193 1.00 0.51 13 ASP B CA 10
ATOM 16118 C C . ASP B 1 1 ? 8.644 6.750 -12.410 1.00 0.38 13 ASP B C 10
ATOM 16119 O O . ASP B 1 1 ? 8.402 6.258 -13.511 1.00 0.51 13 ASP B O 10
ATOM 16130 N N . GLY B 1 2 ? 7.858 6.585 -11.350 1.00 0.21 14 GLY B N 10
ATOM 16131 C CA . GLY B 1 2 ? 6.616 5.836 -11.443 1.00 0.21 14 GLY B CA 10
ATOM 16132 C C . GLY B 1 2 ? 6.797 4.389 -11.873 1.00 0.19 14 GLY B C 10
ATOM 16133 O O . GLY B 1 2 ? 6.225 3.966 -12.875 1.00 0.28 14 GLY B O 10
ATOM 16137 N N . GLU B 1 3 ? 7.600 3.629 -11.135 1.00 0.15 15 GLU B N 10
ATOM 16138 C CA . GLU B 1 3 ? 7.703 2.192 -11.378 1.00 0.15 15 GLU B CA 10
ATOM 16139 C C . GLU B 1 3 ? 6.790 1.454 -10.407 1.00 0.14 15 GLU B C 10
ATOM 16140 O O . GLU B 1 3 ? 7.109 1.334 -9.229 1.00 0.22 15 GLU B O 10
ATOM 16152 N N . ILE B 1 4 ? 5.654 0.976 -10.883 1.00 0.12 16 ILE B N 10
ATOM 16153 C CA . ILE B 1 4 ? 4.692 0.314 -10.011 1.00 0.11 16 ILE B CA 10
ATOM 16154 C C . ILE B 1 4 ? 5.205 -1.034 -9.511 1.00 0.12 16 ILE B C 10
ATOM 16155 O O . ILE B 1 4 ? 5.847 -1.789 -10.245 1.00 0.16 16 ILE B O 10
ATOM 16171 N N . PHE B 1 5 ? 4.905 -1.317 -8.254 1.00 0.11 17 PHE B N 10
ATOM 16172 C CA . PHE B 1 5 ? 5.246 -2.579 -7.636 1.00 0.11 17 PHE B CA 10
ATOM 16173 C C . PHE B 1 5 ? 4.094 -3.067 -6.763 1.00 0.11 17 PHE B C 10
ATOM 16174 O O . PHE B 1 5 ? 3.524 -2.298 -5.990 1.00 0.11 17 PHE B O 10
ATOM 16191 N N . TYR B 1 6 ? 3.735 -4.332 -6.910 1.00 0.11 18 TYR B N 10
ATOM 16192 C CA . TYR B 1 6 ? 2.586 -4.887 -6.215 1.00 0.10 18 TYR B CA 10
ATOM 16193 C C . TYR B 1 6 ? 3.012 -5.722 -5.023 1.00 0.09 18 TYR B C 10
ATOM 16194 O O . TYR B 1 6 ? 3.976 -6.484 -5.091 1.00 0.09 18 TYR B O 10
ATOM 16212 N N . LEU B 1 7 ? 2.284 -5.570 -3.928 1.00 0.13 19 LEU B N 10
ATOM 16213 C CA . LEU B 1 7 ? 2.571 -6.300 -2.699 1.00 0.13 19 LEU B CA 10
ATOM 16214 C C . LEU B 1 7 ? 1.338 -7.103 -2.256 1.00 0.21 19 LEU B C 10
ATOM 16215 O O . LEU B 1 7 ? 0.828 -6.903 -1.156 1.00 0.25 19 LEU B O 10
ATOM 16231 N N . PRO B 1 8 ? 0.855 -8.041 -3.097 1.00 0.23 20 PRO B N 10
ATOM 16232 C CA . PRO B 1 8 ? -0.397 -8.782 -2.842 1.00 0.29 20 PRO B CA 10
ATOM 16233 C C . PRO B 1 8 ? -0.277 -9.823 -1.742 1.00 0.29 20 PRO B C 10
ATOM 16234 O O . PRO B 1 8 ? -1.228 -10.079 -1.005 1.00 0.33 20 PRO B O 10
ATOM 16245 N N . ASN B 1 9 ? 0.894 -10.415 -1.636 1.00 0.27 21 ASN B N 10
ATOM 16246 C CA . ASN B 1 9 ? 1.109 -11.501 -0.704 1.00 0.28 21 ASN B CA 10
ATOM 16247 C C . ASN B 1 9 ? 1.449 -10.962 0.678 1.00 0.24 21 ASN B C 10
ATOM 16248 O O . ASN B 1 9 ? 1.403 -11.684 1.674 1.00 0.28 21 ASN B O 10
ATOM 16259 N N . LEU B 1 10 ? 1.773 -9.682 0.741 1.00 0.19 22 LEU B N 10
ATOM 16260 C CA . LEU B 1 10 ? 1.992 -9.042 2.015 1.00 0.16 22 LEU B CA 10
ATOM 16261 C C . LEU B 1 10 ? 0.689 -8.683 2.679 1.00 0.20 22 LEU B C 10
ATOM 16262 O O . LEU B 1 10 ? -0.237 -8.171 2.052 1.00 0.26 22 LEU B O 10
ATOM 16278 N N . ASN B 1 11 ? 0.633 -8.968 3.959 1.00 0.21 23 ASN B N 10
ATOM 16279 C CA . ASN B 1 11 ? -0.543 -8.677 4.752 1.00 0.26 23 ASN B CA 10
ATOM 16280 C C . ASN B 1 11 ? -0.432 -7.261 5.279 1.00 0.20 23 ASN B C 10
ATOM 16281 O O . ASN B 1 11 ? 0.667 -6.707 5.278 1.00 0.15 23 ASN B O 10
ATOM 16292 N N . PRO B 1 12 ? -1.552 -6.640 5.692 1.00 0.25 24 PRO B N 10
ATOM 16293 C CA . PRO B 1 12 ? -1.553 -5.271 6.215 1.00 0.22 24 PRO B CA 10
ATOM 16294 C C . PRO B 1 12 ? -0.368 -4.993 7.135 1.00 0.18 24 PRO B C 10
ATOM 16295 O O . PRO B 1 12 ? 0.304 -3.978 6.997 1.00 0.19 24 PRO B O 10
ATOM 16306 N N . ASP B 1 13 ? -0.080 -5.942 8.019 1.00 0.20 25 ASP B N 10
ATOM 16307 C CA . ASP B 1 13 ? 0.965 -5.765 9.030 1.00 0.24 25 ASP B CA 10
ATOM 16308 C C . ASP B 1 13 ? 2.355 -5.878 8.408 1.00 0.23 25 ASP B C 10
ATOM 16309 O O . ASP B 1 13 ? 3.306 -5.242 8.862 1.00 0.28 25 ASP B O 10
ATOM 16318 N N . GLN B 1 14 ? 2.462 -6.672 7.352 1.00 0.19 26 GLN B N 10
ATOM 16319 C CA . GLN B 1 14 ? 3.713 -6.846 6.642 1.00 0.20 26 GLN B CA 10
ATOM 16320 C C . GLN B 1 14 ? 4.055 -5.539 5.945 1.00 0.20 26 GLN B C 10
ATOM 16321 O O . GLN B 1 14 ? 5.174 -5.031 6.018 1.00 0.24 26 GLN B O 10
ATOM 16335 N N . LEU B 1 15 ? 3.048 -5.003 5.292 1.00 0.16 27 LEU B N 10
ATOM 16336 C CA . LEU B 1 15 ? 3.105 -3.690 4.666 1.00 0.17 27 LEU B CA 10
ATOM 16337 C C . LEU B 1 15 ? 3.286 -2.576 5.704 1.00 0.19 27 LEU B C 10
ATOM 16338 O O . LEU B 1 15 ? 3.882 -1.541 5.403 1.00 0.21 27 LEU B O 10
ATOM 16354 N N . CYS B 1 16 ? 2.766 -2.793 6.920 1.00 0.20 28 CYS B N 10
ATOM 16355 C CA . CYS B 1 16 ? 2.856 -1.801 8.001 1.00 0.23 28 CYS B CA 10
ATOM 16356 C C . CYS B 1 16 ? 4.280 -1.312 8.204 1.00 0.23 28 CYS B C 10
ATOM 16357 O O . CYS B 1 16 ? 4.504 -0.132 8.467 1.00 0.28 28 CYS B O 10
ATOM 16364 N N . ALA B 1 17 ? 5.233 -2.217 8.076 1.00 0.22 29 ALA B N 10
ATOM 16365 C CA . ALA B 1 17 ? 6.631 -1.878 8.261 1.00 0.24 29 ALA B CA 10
ATOM 16366 C C . ALA B 1 17 ? 7.138 -1.034 7.106 1.00 0.21 29 ALA B C 10
ATOM 16367 O O . ALA B 1 17 ? 7.853 -0.051 7.308 1.00 0.25 29 ALA B O 10
ATOM 16374 N N . PHE B 1 18 ? 6.753 -1.419 5.897 1.00 0.18 30 PHE B N 10
ATOM 16375 C CA . PHE B 1 18 ? 7.264 -0.783 4.696 1.00 0.17 30 PHE B CA 10
ATOM 16376 C C . PHE B 1 18 ? 6.984 0.719 4.666 1.00 0.21 30 PHE B C 10
ATOM 16377 O O . PHE B 1 18 ? 7.917 1.513 4.647 1.00 0.22 30 PHE B O 10
ATOM 16394 N N . PHE B 1 19 ? 5.718 1.116 4.740 1.00 0.26 31 PHE B N 10
ATOM 16395 C CA . PHE B 1 19 ? 5.380 2.527 4.729 1.00 0.35 31 PHE B CA 10
ATOM 16396 C C . PHE B 1 19 ? 5.750 3.198 6.043 1.00 0.37 31 PHE B C 10
ATOM 16397 O O . PHE B 1 19 ? 5.808 4.421 6.123 1.00 0.46 31 PHE B O 10
ATOM 16414 N N . HIS B 1 20 ? 6.026 2.403 7.066 1.00 0.36 32 HIS B N 10
ATOM 16415 C CA . HIS B 1 20 ? 6.502 2.956 8.325 1.00 0.43 32 HIS B CA 10
ATOM 16416 C C . HIS B 1 20 ? 7.936 3.424 8.161 1.00 0.40 32 HIS B C 10
ATOM 16417 O O . HIS B 1 20 ? 8.271 4.533 8.541 1.00 0.47 32 HIS B O 10
ATOM 16432 N N . SER B 1 21 ? 8.762 2.586 7.551 1.00 0.33 33 SER B N 10
ATOM 16433 C CA . SER B 1 21 ? 10.154 2.931 7.291 1.00 0.33 33 SER B CA 10
ATOM 16434 C C . SER B 1 21 ? 10.238 3.991 6.196 1.00 0.28 33 SER B C 10
ATOM 16435 O O . SER B 1 21 ? 11.103 4.849 6.205 1.00 0.30 33 SER B O 10
ATOM 16443 N N . VAL B 1 22 ? 9.319 3.895 5.258 1.00 0.22 34 VAL B N 10
ATOM 16444 C CA . VAL B 1 22 ? 9.269 4.759 4.090 1.00 0.20 34 VAL B CA 10
ATOM 16445 C C . VAL B 1 22 ? 8.784 6.164 4.446 1.00 0.26 34 VAL B C 10
ATOM 16446 O O . VAL B 1 22 ? 9.304 7.149 3.933 1.00 0.27 34 VAL B O 10
ATOM 16459 N N . HIS B 1 23 ? 7.790 6.265 5.323 1.00 0.32 35 HIS B N 10
ATOM 16460 C CA . HIS B 1 23 ? 7.294 7.575 5.726 1.00 0.41 35 HIS B CA 10
ATOM 16461 C C . HIS B 1 23 ? 8.200 8.158 6.798 1.00 0.45 35 HIS B C 10
ATOM 16462 O O . HIS B 1 23 ? 8.378 9.371 6.885 1.00 0.51 35 HIS B O 10
ATOM 16477 N N . ASP B 1 24 ? 8.765 7.280 7.614 1.00 0.44 36 ASP B N 10
ATOM 16478 C CA . ASP B 1 24 ? 9.703 7.695 8.648 1.00 0.50 36 ASP B CA 10
ATOM 16479 C C . ASP B 1 24 ? 11.046 8.043 8.024 1.00 0.47 36 ASP B C 10
ATOM 16480 O O . ASP B 1 24 ? 11.708 8.989 8.449 1.00 0.52 36 ASP B O 10
ATOM 16489 N N . ASP B 1 25 ? 11.439 7.293 7.002 1.00 0.39 37 ASP B N 10
ATOM 16490 C CA . ASP B 1 25 ? 12.679 7.590 6.287 1.00 0.40 37 ASP B CA 10
ATOM 16491 C C . ASP B 1 25 ? 12.469 7.566 4.779 1.00 0.32 37 ASP B C 10
ATOM 16492 O O . ASP B 1 25 ? 12.872 6.622 4.099 1.00 0.29 37 ASP B O 10
ATOM 16501 N N . PRO B 1 26 ? 11.849 8.624 4.235 1.00 0.34 38 PRO B N 10
ATOM 16502 C CA . PRO B 1 26 ? 11.649 8.791 2.785 1.00 0.31 38 PRO B CA 10
ATOM 16503 C C . PRO B 1 26 ? 12.967 8.829 2.006 1.00 0.30 38 PRO B C 10
ATOM 16504 O O . PRO B 1 26 ? 12.975 8.819 0.777 1.00 0.36 38 PRO B O 10
ATOM 16515 N N . SER B 1 27 ? 14.073 8.873 2.734 1.00 0.29 39 SER B N 10
ATOM 16516 C CA . SER B 1 27 ? 15.401 8.899 2.140 1.00 0.31 39 SER B CA 10
ATOM 16517 C C . SER B 1 27 ? 15.706 7.600 1.401 1.00 0.26 39 SER B C 10
ATOM 16518 O O . SER B 1 27 ? 16.487 7.582 0.450 1.00 0.31 39 SER B O 10
ATOM 16526 N N . GLN B 1 28 ? 15.074 6.521 1.835 1.00 0.21 40 GLN B N 10
ATOM 16527 C CA . GLN B 1 28 ? 15.463 5.189 1.400 1.00 0.19 40 GLN B CA 10
ATOM 16528 C C . GLN B 1 28 ? 14.323 4.391 0.815 1.00 0.15 40 GLN B C 10
ATOM 16529 O O . GLN B 1 28 ? 14.360 3.169 0.854 1.00 0.14 40 GLN B O 10
ATOM 16543 N N . SER B 1 29 ? 13.317 5.065 0.316 1.00 0.15 41 SER B N 10
ATOM 16544 C CA . SER B 1 29 ? 12.147 4.408 -0.269 1.00 0.14 41 SER B CA 10
ATOM 16545 C C . SER B 1 29 ? 12.528 3.251 -1.210 1.00 0.11 41 SER B C 10
ATOM 16546 O O . SER B 1 29 ? 11.767 2.305 -1.356 1.00 0.10 41 SER B O 10
ATOM 16554 N N . ALA B 1 30 ? 13.699 3.320 -1.846 1.00 0.09 42 ALA B N 10
ATOM 16555 C CA . ALA B 1 30 ? 14.160 2.228 -2.703 1.00 0.08 42 ALA B CA 10
ATOM 16556 C C . ALA B 1 30 ? 14.735 1.059 -1.900 1.00 0.10 42 ALA B C 10
ATOM 16557 O O . ALA B 1 30 ? 14.448 -0.100 -2.194 1.00 0.10 42 ALA B O 10
ATOM 16564 N N . ASN B 1 31 ? 15.553 1.357 -0.895 1.00 0.12 43 ASN B N 10
ATOM 16565 C CA . ASN B 1 31 ? 16.084 0.311 -0.017 1.00 0.14 43 ASN B CA 10
ATOM 16566 C C . ASN B 1 31 ? 14.944 -0.279 0.786 1.00 0.14 43 ASN B C 10
ATOM 16567 O O . ASN B 1 31 ? 14.906 -1.472 1.077 1.00 0.15 43 ASN B O 10
ATOM 16578 N N . LEU B 1 32 ? 14.021 0.592 1.142 1.00 0.13 44 LEU B N 10
ATOM 16579 C CA . LEU B 1 32 ? 12.774 0.196 1.768 1.00 0.13 44 LEU B CA 10
ATOM 16580 C C . LEU B 1 32 ? 11.944 -0.638 0.802 1.00 0.11 44 LEU B C 10
ATOM 16581 O O . LEU B 1 32 ? 11.346 -1.639 1.194 1.00 0.11 44 LEU B O 10
ATOM 16597 N N . LEU B 1 33 ? 11.924 -0.217 -0.471 1.00 0.10 45 LEU B N 10
ATOM 16598 C CA . LEU B 1 33 ? 11.215 -0.944 -1.522 1.00 0.09 45 LEU B CA 10
ATOM 16599 C C . LEU B 1 33 ? 11.684 -2.375 -1.508 1.00 0.08 45 LEU B C 10
ATOM 16600 O O . LEU B 1 33 ? 10.891 -3.313 -1.473 1.00 0.08 45 LEU B O 10
ATOM 16616 N N . ALA B 1 34 ? 12.992 -2.506 -1.492 1.00 0.09 46 ALA B N 10
ATOM 16617 C CA . ALA B 1 34 ? 13.654 -3.776 -1.440 1.00 0.11 46 ALA B CA 10
ATOM 16618 C C . ALA B 1 34 ? 13.115 -4.628 -0.318 1.00 0.11 46 ALA B C 10
ATOM 16619 O O . ALA B 1 34 ? 12.940 -5.808 -0.495 1.00 0.13 46 ALA B O 10
ATOM 16626 N N . GLU B 1 35 ? 12.828 -4.010 0.817 1.00 0.11 47 GLU B N 10
ATOM 16627 C CA . GLU B 1 35 ? 12.415 -4.738 2.009 1.00 0.12 47 GLU B CA 10
ATOM 16628 C C . GLU B 1 35 ? 10.995 -5.251 1.897 1.00 0.10 47 GLU B C 10
ATOM 16629 O O . GLU B 1 35 ? 10.678 -6.329 2.382 1.00 0.11 47 GLU B O 10
ATOM 16641 N N . ALA B 1 36 ? 10.142 -4.464 1.275 1.00 0.07 48 ALA B N 10
ATOM 16642 C CA . ALA B 1 36 ? 8.746 -4.854 1.097 1.00 0.07 48 ALA B CA 10
ATOM 16643 C C . ALA B 1 36 ? 8.670 -5.944 0.072 1.00 0.08 48 ALA B C 10
ATOM 16644 O O . ALA B 1 36 ? 7.924 -6.904 0.206 1.00 0.09 48 ALA B O 10
ATOM 16651 N N . LYS B 1 37 ? 9.473 -5.782 -0.951 1.00 0.09 49 LYS B N 10
ATOM 16652 C CA . LYS B 1 37 ? 9.547 -6.738 -2.021 1.00 0.12 49 LYS B CA 10
ATOM 16653 C C . LYS B 1 37 ? 10.325 -7.958 -1.540 1.00 0.15 49 LYS B C 10
ATOM 16654 O O . LYS B 1 37 ? 10.105 -9.073 -1.996 1.00 0.19 49 LYS B O 10
ATOM 16673 N N . LYS B 1 38 ? 11.226 -7.713 -0.595 1.00 0.15 50 LYS B N 10
ATOM 16674 C CA . LYS B 1 38 ? 11.934 -8.758 0.138 1.00 0.18 50 LYS B CA 10
ATOM 16675 C C . LYS B 1 38 ? 10.981 -9.533 1.024 1.00 0.20 50 LYS B C 10
ATOM 16676 O O . LYS B 1 38 ? 11.065 -10.747 1.137 1.00 0.26 50 LYS B O 10
ATOM 16695 N N . LEU B 1 39 ? 10.097 -8.802 1.669 1.00 0.17 51 LEU B N 10
ATOM 16696 C CA . LEU B 1 39 ? 9.099 -9.375 2.541 1.00 0.17 51 LEU B CA 10
ATOM 16697 C C . LEU B 1 39 ? 8.076 -10.106 1.716 1.00 0.18 51 LEU B C 10
ATOM 16698 O O . LEU B 1 39 ? 7.603 -11.187 2.078 1.00 0.20 51 LEU B O 10
ATOM 16714 N N . ASN B 1 40 ? 7.714 -9.481 0.618 1.00 0.18 52 ASN B N 10
ATOM 16715 C CA . ASN B 1 40 ? 6.922 -10.133 -0.395 1.00 0.26 52 ASN B CA 10
ATOM 16716 C C . ASN B 1 40 ? 7.616 -11.421 -0.765 1.00 0.37 52 ASN B C 10
ATOM 16717 O O . ASN B 1 40 ? 7.031 -12.479 -0.712 1.00 0.63 52 ASN B O 10
ATOM 16728 N N . ASP B 1 41 ? 8.904 -11.315 -1.012 1.00 0.31 53 ASP B N 10
ATOM 16729 C CA . ASP B 1 41 ? 9.721 -12.448 -1.424 1.00 0.37 53 ASP B CA 10
ATOM 16730 C C . ASP B 1 41 ? 9.848 -13.462 -0.294 1.00 0.38 53 ASP B C 10
ATOM 16731 O O . ASP B 1 41 ? 10.031 -14.656 -0.529 1.00 0.47 53 ASP B O 10
ATOM 16740 N N . ALA B 1 42 ? 9.725 -12.980 0.934 1.00 0.30 54 ALA B N 10
ATOM 16741 C CA . ALA B 1 42 ? 9.901 -13.818 2.104 1.00 0.30 54 ALA B CA 10
ATOM 16742 C C . ALA B 1 42 ? 8.742 -14.782 2.265 1.00 0.27 54 ALA B C 10
ATOM 16743 O O . ALA B 1 42 ? 8.926 -15.961 2.564 1.00 0.32 54 ALA B O 10
ATOM 16750 N N . GLN B 1 43 ? 7.549 -14.266 2.044 1.00 0.23 55 GLN B N 10
ATOM 16751 C CA . GLN B 1 43 ? 6.336 -15.006 2.333 1.00 0.23 55 GLN B CA 10
ATOM 16752 C C . GLN B 1 43 ? 5.663 -15.493 1.055 1.00 0.27 55 GLN B C 10
ATOM 16753 O O . GLN B 1 43 ? 4.809 -16.380 1.096 1.00 0.34 55 GLN B O 10
ATOM 16767 N N . ALA B 1 44 ? 6.063 -14.899 -0.074 1.00 0.27 56 ALA B N 10
ATOM 16768 C CA . ALA B 1 44 ? 5.480 -15.187 -1.383 1.00 0.32 56 ALA B CA 10
ATOM 16769 C C . ALA B 1 44 ? 5.346 -16.683 -1.679 1.00 0.38 56 ALA B C 10
ATOM 16770 O O . ALA B 1 44 ? 4.280 -17.133 -2.102 1.00 0.41 56 ALA B O 10
ATOM 16777 N N . PRO B 1 45 ? 6.418 -17.482 -1.484 1.00 0.48 57 PRO B N 10
ATOM 16778 C CA . PRO B 1 45 ? 6.373 -18.907 -1.746 1.00 0.59 57 PRO B CA 10
ATOM 16779 C C . PRO B 1 45 ? 5.763 -19.652 -0.566 1.00 0.69 57 PRO B C 10
ATOM 16780 O O . PRO B 1 45 ? 6.403 -19.832 0.469 1.00 0.78 57 PRO B O 10
ATOM 16791 N N . LYS B 1 46 ? 4.515 -20.059 -0.731 1.00 0.90 58 LYS B N 10
ATOM 16792 C CA . LYS B 1 46 ? 3.747 -20.666 0.344 1.00 1.10 58 LYS B CA 10
ATOM 16793 C C . LYS B 1 46 ? 4.187 -22.104 0.583 1.00 1.70 58 LYS B C 10
ATOM 16794 O O . LYS B 1 46 ? 3.869 -22.973 -0.256 1.00 2.13 58 LYS B O 10
ATOM 16814 N N . GLU C 2 1 ? -12.423 -9.902 -6.101 1.00 1.19 35 GLU C N 10
ATOM 16815 C CA . GLU C 2 1 ? -12.984 -8.710 -5.431 1.00 1.03 35 GLU C CA 10
ATOM 16816 C C . GLU C 2 1 ? -12.195 -8.377 -4.166 1.00 0.71 35 GLU C C 10
ATOM 16817 O O . GLU C 2 1 ? -12.143 -9.162 -3.216 1.00 1.01 35 GLU C O 10
ATOM 16831 N N . GLY C 2 2 ? -11.564 -7.213 -4.175 1.00 0.40 36 GLY C N 10
ATOM 16832 C CA . GLY C 2 2 ? -10.779 -6.775 -3.041 1.00 0.20 36 GLY C CA 10
ATOM 16833 C C . GLY C 2 2 ? -9.875 -5.621 -3.411 1.00 0.15 36 GLY C C 10
ATOM 16834 O O . GLY C 2 2 ? -10.035 -5.025 -4.479 1.00 0.22 36 GLY C O 10
ATOM 16838 N N . VAL C 2 3 ? -8.938 -5.287 -2.538 1.00 0.11 37 VAL C N 10
ATOM 16839 C CA . VAL C 2 3 ? -7.964 -4.246 -2.838 1.00 0.09 37 VAL C CA 10
ATOM 16840 C C . VAL C 2 3 ? -6.545 -4.786 -2.647 1.00 0.10 37 VAL C C 10
ATOM 16841 O O . VAL C 2 3 ? -6.274 -5.548 -1.715 1.00 0.16 37 VAL C O 10
ATOM 16854 N N . LEU C 2 4 ? -5.664 -4.426 -3.557 1.00 0.10 38 LEU C N 10
ATOM 16855 C CA . LEU C 2 4 ? -4.264 -4.820 -3.484 1.00 0.11 38 LEU C CA 10
ATOM 16856 C C . LEU C 2 4 ? -3.377 -3.626 -3.129 1.00 0.12 38 LEU C C 10
ATOM 16857 O O . LEU C 2 4 ? -3.547 -2.540 -3.677 1.00 0.20 38 LEU C O 10
ATOM 16873 N N . TYR C 2 5 ? -2.437 -3.831 -2.208 1.00 0.10 39 TYR C N 10
ATOM 16874 C CA . TYR C 2 5 ? -1.474 -2.807 -1.865 1.00 0.10 39 TYR C CA 10
ATOM 16875 C C . TYR C 2 5 ? -0.452 -2.706 -2.972 1.00 0.12 39 TYR C C 10
ATOM 16876 O O . TYR C 2 5 ? 0.306 -3.644 -3.232 1.00 0.15 39 TYR C O 10
ATOM 16894 N N . VAL C 2 6 ? -0.448 -1.581 -3.626 1.00 0.10 40 VAL C N 10
ATOM 16895 C CA . VAL C 2 6 ? 0.507 -1.331 -4.677 1.00 0.11 40 VAL C CA 10
ATOM 16896 C C . VAL C 2 6 ? 1.303 -0.075 -4.380 1.00 0.10 40 VAL C C 10
ATOM 16897 O O . VAL C 2 6 ? 0.839 0.824 -3.684 1.00 0.10 40 VAL C O 10
ATOM 16910 N N . GLY C 2 7 ? 2.505 -0.032 -4.891 1.00 0.10 41 GLY C N 10
ATOM 16911 C CA . GLY C 2 7 ? 3.317 1.140 -4.769 1.00 0.09 41 GLY C CA 10
ATOM 16912 C C . GLY C 2 7 ? 3.804 1.598 -6.115 1.00 0.09 41 GLY C C 10
ATOM 16913 O O . GLY C 2 7 ? 3.752 0.844 -7.083 1.00 0.09 41 GLY C O 10
ATOM 16917 N N . SER C 2 8 ? 4.288 2.816 -6.183 1.00 0.11 42 SER C N 10
ATOM 16918 C CA . SER C 2 8 ? 4.818 3.349 -7.417 1.00 0.12 42 SER C CA 10
ATOM 16919 C C . SER C 2 8 ? 6.124 4.057 -7.121 1.00 0.15 42 SER C C 10
ATOM 16920 O O . SER C 2 8 ? 6.189 4.968 -6.293 1.00 0.17 42 SER C O 10
ATOM 16928 N N . LYS C 2 9 ? 7.159 3.581 -7.768 1.00 0.16 43 LYS C N 10
ATOM 16929 C CA . LYS C 2 9 ? 8.512 4.020 -7.523 1.00 0.19 43 LYS C CA 10
ATOM 16930 C C . LYS C 2 9 ? 8.817 5.320 -8.257 1.00 0.19 43 LYS C C 10
ATOM 16931 O O . LYS C 2 9 ? 9.082 5.308 -9.453 1.00 0.19 43 LYS C O 10
ATOM 16950 N N . THR C 2 10 ? 8.836 6.424 -7.533 1.00 0.23 44 THR C N 10
ATOM 16951 C CA . THR C 2 10 ? 8.838 7.746 -8.163 1.00 0.26 44 THR C CA 10
ATOM 16952 C C . THR C 2 10 ? 9.919 8.680 -7.591 1.00 0.34 44 THR C C 10
ATOM 16953 O O . THR C 2 10 ? 10.950 8.230 -7.093 1.00 0.37 44 THR C O 10
ATOM 16964 N N . LYS C 2 11 ? 9.668 9.989 -7.697 1.00 0.40 45 LYS C N 10
ATOM 16965 C CA . LYS C 2 11 ? 10.582 11.022 -7.207 1.00 0.49 45 LYS C CA 10
ATOM 16966 C C . LYS C 2 11 ? 10.742 10.962 -5.685 1.00 0.50 45 LYS C C 10
ATOM 16967 O O . LYS C 2 11 ? 11.863 10.987 -5.175 1.00 0.57 45 LYS C O 10
ATOM 16986 N N . GLU C 2 12 ? 9.625 10.873 -4.964 1.00 0.47 46 GLU C N 10
ATOM 16987 C CA . GLU C 2 12 ? 9.673 10.667 -3.519 1.00 0.51 46 GLU C CA 10
ATOM 16988 C C . GLU C 2 12 ? 10.165 9.254 -3.285 1.00 0.48 46 GLU C C 10
ATOM 16989 O O . GLU C 2 12 ? 10.870 8.953 -2.319 1.00 0.55 46 GLU C O 10
ATOM 17001 N N . GLY C 2 13 ? 9.759 8.401 -4.202 1.00 0.38 47 GLY C N 10
ATOM 17002 C CA . GLY C 2 13 ? 10.399 7.136 -4.421 1.00 0.40 47 GLY C CA 10
ATOM 17003 C C . GLY C 2 13 ? 9.516 5.966 -4.115 1.00 0.31 47 GLY C C 10
ATOM 17004 O O . GLY C 2 13 ? 9.701 4.917 -4.690 1.00 0.38 47 GLY C O 10
ATOM 17008 N N . VAL C 2 14 ? 8.508 6.158 -3.289 1.00 0.21 48 VAL C N 10
ATOM 17009 C CA . VAL C 2 14 ? 7.507 5.125 -3.062 1.00 0.15 48 VAL C CA 10
ATOM 17010 C C . VAL C 2 14 ? 6.195 5.762 -2.642 1.00 0.10 48 VAL C C 10
ATOM 17011 O O . VAL C 2 14 ? 6.146 6.506 -1.665 1.00 0.12 48 VAL C O 10
ATOM 17024 N N . VAL C 2 15 ? 5.145 5.499 -3.395 1.00 0.09 49 VAL C N 10
ATOM 17025 C CA . VAL C 2 15 ? 3.817 5.917 -2.993 1.00 0.07 49 VAL C CA 10
ATOM 17026 C C . VAL C 2 15 ? 2.965 4.699 -2.702 1.00 0.08 49 VAL C C 10
ATOM 17027 O O . VAL C 2 15 ? 3.078 3.678 -3.377 1.00 0.12 49 VAL C O 10
ATOM 17040 N N . HIS C 2 16 ? 2.127 4.810 -1.696 1.00 0.08 50 HIS C N 10
ATOM 17041 C CA . HIS C 2 16 ? 1.280 3.710 -1.285 1.00 0.09 50 HIS C CA 10
ATOM 17042 C C . HIS C 2 16 ? -0.090 3.880 -1.910 1.00 0.07 50 HIS C C 10
ATOM 17043 O O . HIS C 2 16 ? -0.835 4.801 -1.571 1.00 0.09 50 HIS C O 10
ATOM 17057 N N . GLY C 2 17 ? -0.398 3.017 -2.847 1.00 0.06 51 GLY C N 10
ATOM 17058 C CA . GLY C 2 17 ? -1.673 3.071 -3.501 1.00 0.05 51 GLY C CA 10
ATOM 17059 C C . GLY C 2 17 ? -2.396 1.761 -3.384 1.00 0.06 51 GLY C C 10
ATOM 17060 O O . GLY C 2 17 ? -1.940 0.851 -2.691 1.00 0.07 51 GLY C O 10
ATOM 17064 N N . VAL C 2 18 ? -3.511 1.645 -4.069 1.00 0.07 52 VAL C N 10
ATOM 17065 C CA . VAL C 2 18 ? -4.297 0.440 -3.982 1.00 0.08 52 VAL C CA 10
ATOM 17066 C C . VAL C 2 18 ? -4.860 0.064 -5.327 1.00 0.09 52 VAL C C 10
ATOM 17067 O O . VAL C 2 18 ? -5.429 0.886 -6.032 1.00 0.09 52 VAL C O 10
ATOM 17080 N N . ALA C 2 19 ? -4.681 -1.192 -5.671 1.00 0.10 53 ALA C N 10
ATOM 17081 C CA . ALA C 2 19 ? -5.207 -1.719 -6.896 1.00 0.10 53 ALA C CA 10
ATOM 17082 C C . ALA C 2 19 ? -6.432 -2.533 -6.565 1.00 0.09 53 ALA C C 10
ATOM 17083 O O . ALA C 2 19 ? -6.330 -3.624 -6.011 1.00 0.12 53 ALA C O 10
ATOM 17090 N N . THR C 2 20 ? -7.585 -2.008 -6.883 1.00 0.09 54 THR C N 10
ATOM 17091 C CA . THR C 2 20 ? -8.807 -2.679 -6.502 1.00 0.12 54 THR C CA 10
ATOM 17092 C C . THR C 2 20 ? -9.172 -3.712 -7.549 1.00 0.19 54 THR C C 10
ATOM 17093 O O . THR C 2 20 ? -9.468 -3.390 -8.699 1.00 0.45 54 THR C O 10
ATOM 17104 N N . VAL C 2 21 ? -9.126 -4.961 -7.129 1.00 0.23 55 VAL C N 10
ATOM 17105 C CA . VAL C 2 21 ? -9.279 -6.085 -8.024 1.00 0.29 55 VAL C CA 10
ATOM 17106 C C . VAL C 2 21 ? -10.721 -6.575 -8.041 1.00 0.36 55 VAL C C 10
ATOM 17107 O O . VAL C 2 21 ? -11.344 -6.749 -6.995 1.00 0.35 55 VAL C O 10
ATOM 17120 N N . ALA C 2 22 ? -11.248 -6.759 -9.238 1.00 0.49 56 ALA C N 10
ATOM 17121 C CA . ALA C 2 22 ? -12.594 -7.263 -9.418 1.00 0.64 56 ALA C CA 10
ATOM 17122 C C . ALA C 2 22 ? -12.566 -8.778 -9.566 1.00 0.75 56 ALA C C 10
ATOM 17123 O O . ALA C 2 22 ? -13.028 -9.482 -8.646 1.00 1.43 56 ALA C O 10
#

GO terms:
  GO:0035543 positive regulation of SNARE complex assembly (P, IDA)
  GO:0004860 protein kinase inhibitor activity (F, TAS)
  GO:1905606 regulation of presynapse assembly (P, IGI)
  GO:0051621 regulation of norepinephrine uptake (P, IGI)
  GO:0141108 transporter regulator activity (F, IGI)
  GO:0005515 protein binding (F, IPI)
  GO:0003779 actin binding (F, IPI)
  GO:0099512 supramolecular fiber (C, IDA)
  GO:0005543 phospholipid binding (F, IDA)
  GO:0008047 enzyme activator activity (F, IDA)
  GO:0034599 cellular response to oxidative stress (P, IDA)
  GO:0005576 extracellular region (C, IDA)
  GO:0005737 cytoplasm (C, IDA)
  GO:0005886 plasma membrane (C, IDA)
  GO:0016234 inclusion body (C, IDA)
  GO:1903285 positive regulation of hydrogen peroxide catabolic process (P, IDA)
  GO:0050729 positive regulation of inflammatory response (P, IDA)
  GO:0006749 glutathione metabolic process (P, IDA)
  GO:0140311 protein sequestering activity (F, IDA)
  GO:0001774 microglial cell activation (P, TAS)

Secondary structure (DSSP, 8-state):
--EEEE-TTS-HHHHHHHHHHHHH-TTSHHHHHHHHHHHHHHH---/--EEEE-SS--HHHHHHHHHHHHH-GGGHHHHHHHHHHHHHHS---/-EEEEEEEE-SSS-EEEEEEE-

Organism: Homo sapiens (NCBI:txid9606)

Solvent-accessible surface area: 6539 Å² total; per-residue (Å²): 171,33,94,46,71,85,1,77,30,5,66,27,100,64,1,15,51,13,8,118,50,5,96,120,58,61,61,55,4,61,90,26,4,40,93,4,67,130,50,31,110,75,76,51,82,262,115,36,111,65,18,108,2,80,42,5,49,9,105,42,2,40,64,8,0,128,41,9,116,111,48,82,103,73,8,49,106,5,9,49,88,2,88,127,43,20,99,63,62,48,107,240,142,8,22,39,4,0,0,8,35,40,177,144,3,14,22,15,0,0,9,17,49,130

Foldseek 3Di:
DDDDDDQPPQPPVLVVVLCVVCVVPVVCNVVSVVVSNVVSVVRVDD/DDDDDDQVQADPVLCVVLVVCCVVCVVPNPVSVCSSVVSSVVRVPD/DAKAWDWDQDPVGIDTDIDGDD

Radius of gyration: 12.9 Å; Cα contacts (8 Å, |Δi|>4): 215; chains: 3; bounding box: 32×40×24 Å